Protein AF-0000000076550268 (afdb_homodimer)

pLDDT: mean 84.79, std 16.62, range [22.45, 98.69]

Solvent-accessible surface area (backbone atoms only — not comparable to full-atom values): 49500 Å² total; per-residue (Å²): 132,81,76,75,69,79,76,77,82,74,88,67,77,81,74,58,93,86,49,53,70,56,57,42,50,38,52,49,50,51,46,29,44,72,71,49,78,40,44,62,57,39,72,50,72,54,48,68,56,43,11,64,76,68,75,44,57,48,66,50,40,44,51,37,51,48,48,36,32,73,60,38,39,29,46,73,48,92,96,77,50,41,25,30,28,75,62,37,53,55,79,71,36,66,47,57,22,30,20,25,37,48,68,67,80,74,62,74,82,64,62,60,59,90,58,76,90,37,48,26,48,67,65,42,50,45,51,84,73,48,66,50,68,62,52,41,52,46,45,49,54,48,49,76,61,58,45,62,66,52,38,30,74,57,38,47,46,34,56,65,68,33,28,42,50,48,31,54,49,36,34,73,75,29,46,38,77,65,55,38,90,28,36,33,44,38,52,24,59,47,35,48,43,34,54,50,22,55,70,63,37,34,30,70,38,35,28,40,32,41,30,54,12,60,52,68,57,52,39,23,33,23,43,23,8,32,38,80,38,70,21,48,54,51,83,44,20,60,39,54,71,59,32,45,70,76,46,58,71,26,40,32,34,46,45,29,48,75,53,22,45,63,63,32,31,42,40,33,69,68,43,50,50,51,46,52,51,48,28,62,74,45,70,15,38,34,39,39,46,51,67,49,71,83,32,58,71,56,83,75,88,69,61,43,70,54,45,73,52,85,78,61,39,42,36,39,36,30,43,43,25,54,76,52,31,48,23,66,38,37,17,37,36,40,41,34,77,91,49,39,68,62,52,48,51,51,47,33,59,43,50,42,41,58,52,38,61,65,40,52,36,50,28,50,38,48,76,73,43,50,47,61,55,49,49,54,53,48,40,54,51,36,45,52,22,47,50,39,44,53,52,32,38,53,71,56,46,35,90,53,44,43,76,39,33,76,46,36,53,38,40,28,27,31,34,46,72,49,95,52,56,20,63,57,51,22,51,55,30,41,75,69,56,29,35,36,44,32,43,34,71,25,24,81,78,61,51,91,37,47,23,25,33,38,16,36,39,57,43,54,54,68,49,42,40,54,44,37,51,53,46,26,52,51,55,47,55,48,46,52,58,66,77,98,133,82,76,74,69,78,76,77,80,72,86,68,78,80,75,57,91,88,49,53,69,55,58,40,51,36,50,48,49,51,46,29,44,71,71,47,77,40,42,60,57,38,72,50,70,53,48,66,57,44,12,65,75,70,76,42,57,47,66,51,40,44,52,38,50,49,48,35,30,73,60,37,38,29,45,74,48,93,95,77,48,40,26,30,28,75,62,39,54,54,80,72,33,65,46,56,24,27,22,25,37,48,66,71,81,74,65,76,82,66,63,59,58,91,58,78,89,38,48,26,47,66,66,42,50,44,50,83,74,47,65,50,67,61,50,43,52,46,43,49,54,50,50,77,61,58,45,62,65,53,40,29,73,58,38,47,45,33,57,65,69,32,28,42,50,48,31,54,48,36,34,74,76,29,46,40,77,64,55,38,88,28,34,31,43,38,52,23,57,48,35,50,42,34,54,49,21,54,70,64,37,34,29,68,39,36,28,40,31,40,31,54,13,60,52,68,56,52,42,23,33,23,45,24,8,32,38,78,40,69,21,48,54,52,83,44,21,59,38,55,71,59,33,46,70,74,47,59,70,26,39,33,34,47,44,29,48,76,54,22,44,64,62,33,31,43,40,34,69,69,43,52,50,53,46,52,50,49,27,63,74,44,70,14,38,35,38,40,44,53,67,47,73,83,33,57,70,56,80,76,90,70,63,43,70,55,44,74,51,85,78,62,40,43,37,39,35,32,43,44,23,54,75,52,31,46,24,66,38,38,18,36,37,40,41,33,76,91,49,40,68,62,51,46,52,50,47,33,61,43,51,42,42,58,54,37,60,64,41,52,35,50,30,49,37,49,76,72,43,51,48,62,55,48,48,54,53,48,40,53,51,34,44,51,21,48,48,38,43,53,51,32,37,54,72,54,44,35,89,54,45,42,76,38,32,76,46,37,53,39,39,29,26,30,34,44,72,47,95,52,56,21,62,58,50,22,51,55,29,41,74,70,56,30,36,37,44,32,44,35,70,25,24,82,78,61,52,91,38,46,23,27,34,39,15,34,39,57,42,53,54,66,49,42,40,54,43,37,48,54,46,27,52,51,54,46,54,47,45,54,57,68,76,98

Structure (mmCIF, N/CA/C/O backbone):
data_AF-0000000076550268-model_v1
#
loop_
_entity.id
_entity.type
_entity.pdbx_description
1 polymer 'GntR family transcriptional regulator/MocR family aminotransferase'
#
loop_
_atom_site.group_PDB
_atom_site.id
_atom_site.type_symbol
_atom_site.label_atom_id
_atom_site.label_alt_id
_atom_site.label_comp_id
_atom_site.label_asym_id
_atom_site.label_entity_id
_atom_site.label_seq_id
_atom_site.pdbx_PDB_ins_code
_atom_site.Cartn_x
_atom_site.Cartn_y
_atom_site.Cartn_z
_atom_site.occupancy
_atom_site.B_iso_or_equiv
_atom_site.auth_seq_id
_atom_site.auth_comp_id
_atom_site.auth_asym_id
_atom_site.auth_atom_id
_atom_site.pdbx_PDB_model_num
ATOM 1 N N . MET A 1 1 ? 31.109 -10.328 49.594 1 22.45 1 MET A N 1
ATOM 2 C CA . MET A 1 1 ? 30.688 -10.516 48.188 1 22.45 1 MET A CA 1
ATOM 3 C C . MET A 1 1 ? 31.062 -9.297 47.344 1 22.45 1 MET A C 1
ATOM 5 O O . MET A 1 1 ? 30.594 -8.188 47.625 1 22.45 1 MET A O 1
ATOM 9 N N . ALA A 1 2 ? 32.312 -9.305 46.969 1 24.98 2 ALA A N 1
ATOM 10 C CA . ALA A 1 2 ? 33.062 -8.273 46.25 1 24.98 2 ALA A CA 1
ATOM 11 C C . ALA A 1 2 ? 32.281 -7.797 45 1 24.98 2 ALA A C 1
ATOM 13 O O . ALA A 1 2 ? 31.75 -8.609 44.25 1 24.98 2 ALA A O 1
ATOM 14 N N . LYS A 1 3 ? 31.75 -6.613 45.125 1 31.03 3 LYS A N 1
ATOM 15 C CA . LYS A 1 3 ? 31.078 -5.793 44.125 1 31.03 3 LYS A CA 1
ATOM 16 C C . LYS A 1 3 ? 31.875 -5.781 42.812 1 31.03 3 LYS A C 1
ATOM 18 O O . LYS A 1 3 ? 33 -5.285 42.781 1 31.03 3 LYS A O 1
ATOM 23 N N . LEU A 1 4 ? 32 -6.855 42.125 1 30.09 4 LEU A N 1
ATOM 24 C CA . LEU A 1 4 ? 32.625 -6.891 40.781 1 30.09 4 LEU A CA 1
ATOM 25 C C . LEU A 1 4 ? 32.312 -5.625 40 1 30.09 4 LEU A C 1
ATOM 27 O O . LEU A 1 4 ? 31.156 -5.398 39.625 1 30.09 4 LEU A O 1
ATOM 31 N N . ILE A 1 5 ? 32.875 -4.547 40.438 1 32.84 5 ILE A N 1
ATOM 32 C CA . ILE A 1 5 ? 32.906 -3.318 39.656 1 32.84 5 ILE A CA 1
ATOM 33 C C . ILE A 1 5 ? 33.219 -3.643 38.188 1 32.84 5 ILE A C 1
ATOM 35 O O . ILE A 1 5 ? 34.312 -4.133 37.875 1 32.84 5 ILE A O 1
ATOM 39 N N . SER A 1 6 ? 32.469 -4.312 37.5 1 39.59 6 SER A N 1
ATOM 40 C CA . SER A 1 6 ? 32.719 -4.5 36.062 1 39.59 6 SER A CA 1
ATOM 41 C C . SER A 1 6 ? 33.344 -3.252 35.438 1 39.59 6 SER A C 1
ATOM 43 O O . SER A 1 6 ? 32.75 -2.174 35.469 1 39.59 6 SER A O 1
ATOM 45 N N . SER A 1 7 ? 34.656 -2.945 35.719 1 45.12 7 SER A N 1
ATOM 46 C CA . SER A 1 7 ? 35.531 -1.915 35.125 1 45.12 7 SER A CA 1
ATOM 47 C C . SER A 1 7 ? 35.375 -1.859 33.625 1 45.12 7 SER A C 1
ATOM 49 O O . SER A 1 7 ? 36.062 -2.598 32.906 1 45.12 7 SER A O 1
ATOM 51 N N . LEU A 1 8 ? 34.312 -1.83 33.031 1 50 8 LEU A N 1
ATOM 52 C CA . LEU A 1 8 ? 34.219 -1.64 31.578 1 50 8 LEU A CA 1
ATOM 53 C C . LEU A 1 8 ? 34.906 -0.338 31.156 1 50 8 LEU A C 1
ATOM 55 O O . LEU A 1 8 ? 34.438 0.749 31.516 1 50 8 LEU A O 1
ATOM 59 N N . GLU A 1 9 ? 36.312 -0.346 31.031 1 58.12 9 GLU A N 1
ATOM 60 C CA . GLU A 1 9 ? 37.062 0.76 30.422 1 58.12 9 GLU A CA 1
ATOM 61 C C . GLU A 1 9 ? 36.688 0.913 28.953 1 58.12 9 GLU A C 1
ATOM 63 O O . GLU A 1 9 ? 36.969 0.014 28.141 1 58.12 9 GLU A O 1
ATOM 68 N N . LEU A 1 10 ? 35.812 1.823 28.594 1 62.62 10 LEU A N 1
ATOM 69 C CA . LEU A 1 10 ? 35.469 2.107 27.203 1 62.62 10 LEU A CA 1
ATOM 70 C C . LEU A 1 10 ? 36.406 3.16 26.609 1 62.62 10 LEU A C 1
ATOM 72 O O . LEU A 1 10 ? 36.406 4.316 27.031 1 62.62 10 LEU A O 1
ATOM 76 N N . PRO A 1 11 ? 37.406 2.678 25.875 1 68 11 PRO A N 1
ATOM 77 C CA . PRO A 1 11 ? 38.219 3.691 25.203 1 68 11 PRO A CA 1
ATOM 78 C C . PRO A 1 11 ? 37.406 4.582 24.266 1 68 11 PRO A C 1
ATOM 80 O O . PRO A 1 11 ? 36.625 4.082 23.453 1 68 11 PRO A O 1
ATOM 83 N N . LEU A 1 12 ? 37.438 5.902 24.547 1 71.44 12 LEU A N 1
ATOM 84 C CA . LEU A 1 12 ? 36.781 6.859 23.656 1 71.44 12 LEU A CA 1
ATOM 85 C C . LEU A 1 12 ? 37.812 7.559 22.766 1 71.44 12 LEU A C 1
ATOM 87 O O . LEU A 1 12 ? 38.938 7.793 23.188 1 71.44 12 LEU A O 1
ATOM 91 N N . SER A 1 13 ? 37.469 7.715 21.609 1 70.94 13 SER A N 1
ATOM 92 C CA . SER A 1 13 ? 38.344 8.469 20.719 1 70.94 13 SER A CA 1
ATOM 93 C C . SER A 1 13 ? 38.438 9.93 21.141 1 70.94 13 SER A C 1
ATOM 95 O O . SER A 1 13 ? 37.531 10.461 21.766 1 70.94 13 SER A O 1
ATOM 97 N N . PRO A 1 14 ? 39.594 10.508 20.891 1 70.75 14 PRO A N 1
ATOM 98 C CA . PRO A 1 14 ? 39.719 11.922 21.234 1 70.75 14 PRO A CA 1
ATOM 99 C C . PRO A 1 14 ? 38.688 12.797 20.547 1 70.75 14 PRO A C 1
ATOM 101 O O . PRO A 1 14 ? 38.312 12.523 19.406 1 70.75 14 PRO A O 1
ATOM 104 N N . ARG A 1 15 ? 38.219 13.773 21.281 1 75.25 15 ARG A N 1
ATOM 105 C CA . ARG A 1 15 ? 37.219 14.695 20.781 1 75.25 15 ARG A CA 1
ATOM 106 C C . ARG A 1 15 ? 37.75 15.555 19.641 1 75.25 15 ARG A C 1
ATOM 108 O O . ARG A 1 15 ? 38.75 16.25 19.828 1 75.25 15 ARG A O 1
ATOM 115 N N . PRO A 1 16 ? 37.062 15.422 18.547 1 68.56 16 PRO A N 1
ATOM 116 C CA . PRO A 1 16 ? 37.5 16.344 17.5 1 68.56 16 PRO A CA 1
ATOM 117 C C . PRO A 1 16 ? 37.219 17.812 17.844 1 68.56 16 PRO A C 1
ATOM 119 O O . PRO A 1 16 ? 36.281 18.094 18.594 1 68.56 16 PRO A O 1
ATOM 122 N N . ALA A 1 17 ? 38.031 18.766 17.469 1 68.81 17 ALA A N 1
ATOM 123 C CA . ALA A 1 17 ? 37.969 20.203 17.781 1 68.81 17 ALA A CA 1
ATOM 124 C C . ALA A 1 17 ? 36.656 20.812 17.375 1 68.81 17 ALA A C 1
ATOM 126 O O . ALA A 1 17 ? 36.188 21.766 18 1 68.81 17 ALA A O 1
ATOM 127 N N . ASN A 1 18 ? 35.969 20.234 16.562 1 68.56 18 ASN A N 1
ATOM 128 C CA . ASN A 1 18 ? 34.781 20.875 15.992 1 68.56 18 ASN A CA 1
ATOM 129 C C . ASN A 1 18 ? 33.5 20.266 16.531 1 68.56 18 ASN A C 1
ATOM 131 O O . ASN A 1 18 ? 32.406 20.594 16.078 1 68.56 18 ASN A O 1
ATOM 135 N N . LYS A 1 19 ? 33.531 19.453 17.547 1 68.44 19 LYS A N 1
ATOM 136 C CA . LYS A 1 19 ? 32.344 18.812 18.078 1 68.44 19 LYS A CA 1
ATOM 137 C C . LYS A 1 19 ? 32.094 19.203 19.531 1 68.44 19 LYS A C 1
ATOM 139 O O . LYS A 1 19 ? 33.031 19.344 20.312 1 68.44 19 LYS A O 1
ATOM 144 N N . SER A 1 20 ? 30.922 19.484 19.797 1 78.62 20 SER A N 1
ATOM 145 C CA . SER A 1 20 ? 30.609 19.734 21.188 1 78.62 20 SER A CA 1
ATOM 146 C C . SER A 1 20 ? 30.828 18.5 22.047 1 78.62 20 SER A C 1
ATOM 148 O O . SER A 1 20 ? 30.828 17.375 21.531 1 78.62 20 SER A O 1
ATOM 150 N N . LEU A 1 21 ? 31.016 18.766 23.234 1 79 21 LEU A N 1
ATOM 151 C CA . LEU A 1 21 ? 31.281 17.672 24.172 1 79 21 LEU A CA 1
ATOM 152 C C . LEU A 1 21 ? 30.109 16.688 24.188 1 79 21 LEU A C 1
ATOM 154 O O . LEU A 1 21 ? 30.328 15.469 24.203 1 79 21 LEU A O 1
ATOM 158 N N . THR A 1 22 ? 28.969 17.234 24.109 1 79.31 22 THR A N 1
ATOM 159 C CA . THR A 1 22 ? 27.766 16.406 24.156 1 79.31 22 THR A CA 1
ATOM 160 C C . THR A 1 22 ? 27.641 15.57 22.891 1 79.31 22 THR A C 1
ATOM 162 O O . THR A 1 22 ? 27.375 14.367 22.953 1 79.31 22 THR A O 1
ATOM 165 N N . ASP A 1 23 ? 27.891 16.141 21.844 1 77 23 ASP A N 1
ATOM 166 C CA . ASP A 1 23 ? 27.797 15.453 20.562 1 77 23 ASP A CA 1
ATOM 167 C C . ASP A 1 23 ? 28.891 14.391 20.422 1 77 23 ASP A C 1
ATOM 169 O O . ASP A 1 23 ? 28.625 13.297 19.922 1 77 23 ASP A O 1
ATOM 173 N N . TRP A 1 24 ? 29.938 14.758 20.797 1 78.38 24 TRP A N 1
ATOM 174 C CA . TRP A 1 24 ? 31.062 13.836 20.75 1 78.38 24 TRP A CA 1
ATOM 175 C C . TRP A 1 24 ? 30.812 12.617 21.625 1 78.38 24 TRP A C 1
ATOM 177 O O . TRP A 1 24 ? 30.953 11.477 21.188 1 78.38 24 TRP A O 1
ATOM 187 N N . LEU A 1 25 ? 30.406 12.891 22.781 1 80.69 25 LEU A N 1
ATOM 188 C CA . LEU A 1 25 ? 30.203 11.797 23.719 1 80.69 25 LEU A CA 1
ATOM 189 C C . LEU A 1 25 ? 29.062 10.898 23.266 1 80.69 25 LEU A C 1
ATOM 191 O O . LEU A 1 25 ? 29.156 9.672 23.359 1 80.69 25 LEU A O 1
ATOM 195 N N . TYR A 1 26 ? 28.047 11.508 22.781 1 80.62 26 TYR A N 1
ATOM 196 C CA . TYR A 1 26 ? 26.922 10.75 22.219 1 80.62 26 TYR A CA 1
ATOM 197 C C . TYR A 1 26 ? 27.391 9.859 21.078 1 80.62 26 TYR A C 1
ATOM 199 O O . TYR A 1 26 ? 27.094 8.664 21.062 1 80.62 26 TYR A O 1
ATOM 207 N N . ALA A 1 27 ? 28.047 10.367 20.203 1 76 27 ALA A N 1
ATOM 208 C CA . ALA A 1 27 ? 28.516 9.617 19.031 1 76 27 ALA A CA 1
ATOM 209 C C . ALA A 1 27 ? 29.453 8.492 19.438 1 76 27 ALA A C 1
ATOM 211 O O . ALA A 1 27 ? 29.359 7.379 18.922 1 76 27 ALA A O 1
ATOM 212 N N . GLU A 1 28 ? 30.25 8.812 20.281 1 76.44 28 GLU A N 1
ATOM 213 C CA . GLU A 1 28 ? 31.234 7.82 20.719 1 76.44 28 GLU A CA 1
ATOM 214 C C . GLU A 1 28 ? 30.547 6.664 21.453 1 76.44 28 GLU A C 1
ATOM 216 O O . GLU A 1 28 ? 30.891 5.5 21.234 1 76.44 28 GLU A O 1
ATOM 221 N N . LEU A 1 29 ? 29.578 6.98 22.25 1 80.12 29 LEU A N 1
ATOM 222 C CA . LEU A 1 29 ? 28.906 5.922 22.984 1 80.12 29 LEU A CA 1
ATOM 223 C C . LEU A 1 29 ? 28.016 5.098 22.047 1 80.12 29 LEU A C 1
ATOM 225 O O . LEU A 1 29 ? 27.984 3.869 22.141 1 80.12 29 LEU A O 1
ATOM 229 N N . ARG A 1 30 ? 27.391 5.824 21.281 1 78.62 30 ARG A N 1
ATOM 230 C CA . ARG A 1 30 ? 26.578 5.129 20.281 1 78.62 30 ARG A CA 1
ATOM 231 C C . ARG A 1 30 ? 27.438 4.215 19.422 1 78.62 30 ARG A C 1
ATOM 233 O O . ARG A 1 30 ? 27.094 3.057 19.188 1 78.62 30 ARG A O 1
ATOM 240 N N . CYS A 1 31 ? 28.5 4.613 18.953 1 73.25 31 CYS A N 1
ATOM 241 C CA . CYS A 1 31 ? 29.438 3.816 18.156 1 73.25 31 CYS A CA 1
ATOM 242 C C . CYS A 1 31 ? 29.969 2.639 18.969 1 73.25 31 CYS A C 1
ATOM 244 O O . CYS A 1 31 ? 30.109 1.531 18.453 1 73.25 31 CYS A O 1
ATOM 246 N N . ALA A 1 32 ? 30.25 2.949 20.172 1 76.25 32 ALA A N 1
ATOM 247 C CA . ALA A 1 32 ? 30.766 1.89 21.047 1 76.25 32 ALA A CA 1
ATOM 248 C C . ALA A 1 32 ? 29.734 0.785 21.219 1 76.25 32 ALA A C 1
ATOM 250 O O . ALA A 1 32 ? 30.078 -0.398 21.281 1 76.25 32 ALA A O 1
ATOM 251 N N . ILE A 1 33 ? 28.516 1.238 21.219 1 77.44 33 ILE A N 1
ATOM 252 C CA . ILE A 1 33 ? 27.438 0.255 21.328 1 77.44 33 ILE A CA 1
ATOM 253 C C . ILE A 1 33 ? 27.281 -0.504 20.016 1 77.44 33 ILE A C 1
ATOM 255 O O . ILE A 1 33 ? 27.188 -1.733 20.016 1 77.44 33 ILE A O 1
ATOM 259 N N . LEU A 1 34 ? 27.438 0.181 19.031 1 72.56 34 LEU A N 1
ATOM 260 C CA . LEU A 1 34 ? 27.188 -0.39 17.719 1 72.56 34 LEU A CA 1
ATOM 261 C C . LEU A 1 34 ? 28.375 -1.233 17.266 1 72.56 34 LEU A C 1
ATOM 263 O O . LEU A 1 34 ? 28.203 -2.258 16.594 1 72.56 34 LEU A O 1
ATOM 267 N N . ASP A 1 35 ? 29.5 -0.932 17.641 1 66.5 35 ASP A N 1
ATOM 268 C CA . ASP A 1 35 ? 30.688 -1.677 17.219 1 66.5 35 ASP A CA 1
ATOM 269 C C . ASP A 1 35 ? 31.047 -2.756 18.234 1 66.5 35 ASP A C 1
ATOM 271 O O . ASP A 1 35 ? 32.062 -3.422 18.109 1 66.5 35 ASP A O 1
ATOM 275 N N . GLY A 1 36 ? 30.141 -2.879 19.109 1 70.94 36 GLY A N 1
ATOM 276 C CA . GLY A 1 36 ? 30.297 -3.98 20.047 1 70.94 36 GLY A CA 1
ATOM 277 C C . GLY A 1 36 ? 31.312 -3.699 21.141 1 70.94 36 GLY A C 1
ATOM 278 O O . GLY A 1 36 ? 31.578 -4.566 21.984 1 70.94 36 GLY A O 1
ATOM 279 N N . ARG A 1 37 ? 31.984 -2.596 21.25 1 73.94 37 ARG A N 1
ATOM 280 C CA . ARG A 1 37 ? 32.875 -2.271 22.359 1 73.94 37 ARG A CA 1
ATOM 281 C C . ARG A 1 37 ? 32.156 -2.262 23.688 1 73.94 37 ARG A C 1
ATOM 283 O O . ARG A 1 37 ? 32.688 -2.656 24.719 1 73.94 37 ARG A O 1
ATOM 290 N N . LEU A 1 38 ? 30.953 -1.751 23.453 1 75.81 38 LEU A N 1
ATOM 291 C CA . LEU A 1 38 ? 29.984 -1.938 24.547 1 75.81 38 LEU A CA 1
ATOM 292 C C . LEU A 1 38 ? 28.969 -3.018 24.172 1 75.81 38 LEU A C 1
ATOM 294 O O . LEU A 1 38 ? 28.109 -2.801 23.328 1 75.81 38 LEU A O 1
ATOM 298 N N . LYS A 1 39 ? 29.172 -4.098 24.672 1 75.75 39 LYS A N 1
ATOM 299 C CA . LYS A 1 39 ? 28.359 -5.262 24.312 1 75.75 39 LYS A CA 1
ATOM 300 C C . LYS A 1 39 ? 26.906 -5.07 24.734 1 75.75 39 LYS A C 1
ATOM 302 O O . LYS A 1 39 ? 26.625 -4.406 25.734 1 75.75 39 LYS A O 1
ATOM 307 N N . ARG A 1 40 ? 26.047 -5.738 24.016 1 77.25 40 ARG A N 1
ATOM 308 C CA . ARG A 1 40 ? 24.625 -5.762 24.328 1 77.25 40 ARG A CA 1
ATOM 309 C C . ARG A 1 40 ? 24.375 -6.402 25.703 1 77.25 40 ARG A C 1
ATOM 311 O O . ARG A 1 40 ? 25.031 -7.391 26.047 1 77.25 40 ARG A O 1
ATOM 318 N N . GLY A 1 41 ? 23.562 -5.734 26.406 1 78.31 41 GLY A N 1
ATOM 319 C CA . GLY A 1 41 ? 23.219 -6.27 27.719 1 78.31 41 GLY A CA 1
ATOM 320 C C . GLY A 1 41 ? 24.203 -5.859 28.812 1 78.31 41 GLY A C 1
ATOM 321 O O . GLY A 1 41 ? 24 -6.195 29.984 1 78.31 41 GLY A O 1
ATOM 322 N N . VAL A 1 42 ? 25.203 -5.223 28.516 1 78.88 42 VAL A N 1
ATOM 323 C CA . VAL A 1 42 ? 26.219 -4.895 29.516 1 78.88 42 VAL A CA 1
ATOM 324 C C . VAL A 1 42 ? 25.766 -3.676 30.312 1 78.88 42 VAL A C 1
ATOM 326 O O . VAL A 1 42 ? 25.141 -2.76 29.781 1 78.88 42 VAL A O 1
ATOM 329 N N . ARG A 1 43 ? 26.016 -3.717 31.562 1 81.31 43 ARG A N 1
ATOM 330 C CA . ARG A 1 43 ? 25.703 -2.607 32.469 1 81.31 43 ARG A CA 1
ATOM 331 C C . ARG A 1 43 ? 26.734 -1.494 32.344 1 81.31 43 ARG A C 1
ATOM 333 O O . ARG A 1 43 ? 27.938 -1.75 32.375 1 81.31 43 ARG A O 1
ATOM 340 N N . LEU A 1 44 ? 26.234 -0.305 32.094 1 82.44 44 LEU A N 1
ATOM 341 C CA . LEU A 1 44 ? 27.109 0.854 32.062 1 82.44 44 LEU A CA 1
ATOM 342 C C . LEU A 1 44 ? 27.422 1.382 33.438 1 82.44 44 LEU A C 1
ATOM 344 O O . LEU A 1 44 ? 26.625 1.186 34.375 1 82.44 44 LEU A O 1
ATOM 348 N N . PRO A 1 45 ? 28.578 2.025 33.656 1 79.19 45 PRO A N 1
ATOM 349 C CA . PRO A 1 45 ? 28.844 2.684 34.938 1 79.19 45 PRO A CA 1
ATOM 350 C C . PRO A 1 45 ? 27.828 3.766 35.25 1 79.19 45 PRO A C 1
ATOM 352 O O . PRO A 1 45 ? 27.125 4.254 34.375 1 79.19 45 PRO A O 1
ATOM 355 N N . SER A 1 46 ? 27.594 4.008 36.531 1 79.5 46 SER A N 1
ATOM 356 C CA . SER A 1 46 ? 26.719 5.109 36.938 1 79.5 46 SER A CA 1
ATOM 357 C C . SER A 1 46 ? 27.156 6.422 36.281 1 79.5 46 SER A C 1
ATOM 359 O O . SER A 1 46 ? 28.312 6.574 35.906 1 79.5 46 SER A O 1
ATOM 361 N N . THR A 1 47 ? 26.219 7.344 36.125 1 81.56 47 THR A N 1
ATOM 362 C CA . THR A 1 47 ? 26.531 8.617 35.469 1 81.56 47 THR A CA 1
ATOM 363 C C . THR A 1 47 ? 27.656 9.344 36.219 1 81.56 47 THR A C 1
ATOM 365 O O . THR A 1 47 ? 28.469 10.023 35.594 1 81.56 47 THR A O 1
ATOM 368 N N . ARG A 1 48 ? 27.625 9.188 37.562 1 79.44 48 ARG A N 1
ATOM 369 C CA . ARG A 1 48 ? 28.688 9.789 38.375 1 79.44 48 ARG A CA 1
ATOM 370 C C . ARG A 1 48 ? 30.031 9.164 38.031 1 79.44 48 ARG A C 1
ATOM 372 O O . ARG A 1 48 ? 31.016 9.883 37.812 1 79.44 48 ARG A O 1
ATOM 379 N N . ASP A 1 49 ? 30.141 7.758 37.938 1 79.75 49 ASP A N 1
ATOM 380 C CA . ASP A 1 49 ? 31.375 7.047 37.656 1 79.75 49 ASP A CA 1
ATOM 381 C C . ASP A 1 49 ? 31.828 7.297 36.219 1 79.75 49 ASP A C 1
ATOM 383 O O . ASP A 1 49 ? 33.031 7.457 35.969 1 79.75 49 ASP A O 1
ATOM 387 N N . PHE A 1 50 ? 30.875 7.383 35.312 1 80 50 PHE A N 1
ATOM 388 C CA . PHE A 1 50 ? 31.172 7.617 33.906 1 80 50 PHE A CA 1
ATOM 389 C C . PHE A 1 50 ? 31.766 9.008 33.688 1 80 50 PHE A C 1
ATOM 391 O O . PHE A 1 50 ? 32.75 9.164 32.969 1 80 50 PHE A O 1
ATOM 398 N N . ALA A 1 51 ? 31.219 9.906 34.344 1 81.19 51 ALA A N 1
ATOM 399 C CA . ALA A 1 51 ? 31.703 11.281 34.281 1 81.19 51 ALA A CA 1
ATOM 400 C C . ALA A 1 51 ? 33.156 11.375 34.812 1 81.19 51 ALA A C 1
ATOM 402 O O . ALA A 1 51 ? 33.969 12.055 34.219 1 81.19 51 ALA A O 1
ATOM 403 N N . LEU A 1 52 ? 33.406 10.672 35.875 1 77 52 LEU A N 1
ATOM 404 C CA . LEU A 1 52 ? 34.719 10.664 36.469 1 77 52 LEU A CA 1
ATOM 405 C C . LEU A 1 52 ? 35.719 9.969 35.562 1 77 52 LEU A C 1
ATOM 407 O O . LEU A 1 52 ? 36.844 10.438 35.406 1 77 52 LEU A O 1
ATOM 411 N N . GLN A 1 53 ? 35.344 8.859 34.844 1 74.94 53 GLN A N 1
ATOM 412 C CA . GLN A 1 53 ? 36.219 8.039 34 1 74.94 53 GLN A CA 1
ATOM 413 C C . GLN A 1 53 ? 36.594 8.773 32.719 1 74.94 53 GLN A C 1
ATOM 415 O O . GLN A 1 53 ? 37.688 8.617 32.219 1 74.94 53 GLN A O 1
ATOM 420 N N . HIS A 1 54 ? 35.719 9.625 32.281 1 76.12 54 HIS A N 1
ATOM 421 C CA . HIS A 1 54 ? 35.938 10.203 30.953 1 76.12 54 HIS A CA 1
ATOM 422 C C . HIS A 1 54 ? 36.094 11.719 31.031 1 76.12 54 HIS A C 1
ATOM 424 O O . HIS A 1 54 ? 36.125 12.398 30.016 1 76.12 54 HIS A O 1
ATOM 430 N N . CYS A 1 55 ? 36.219 12.266 32.281 1 75.62 55 CYS A N 1
ATOM 431 C CA . CYS A 1 55 ? 36.469 13.672 32.562 1 75.62 55 CYS A CA 1
ATOM 432 C C . CYS A 1 55 ? 35.469 14.57 31.891 1 75.62 55 CYS A C 1
ATOM 434 O O . CYS A 1 55 ? 35.844 15.555 31.25 1 75.62 55 CYS A O 1
ATOM 436 N N . VAL A 1 56 ? 34.219 14.148 31.969 1 80.19 56 VAL A N 1
ATOM 437 C CA . VAL A 1 56 ? 33.125 14.992 31.5 1 80.19 56 VAL A CA 1
ATOM 438 C C . VAL A 1 56 ? 32.219 15.336 32.656 1 80.19 56 VAL A C 1
ATOM 440 O O . VAL A 1 56 ? 32.219 14.688 33.688 1 80.19 56 VAL A O 1
ATOM 443 N N . SER A 1 57 ? 31.562 16.484 32.531 1 80.44 57 SER A N 1
ATOM 444 C CA . SER A 1 57 ? 30.641 16.859 33.594 1 80.44 57 SER A CA 1
ATOM 445 C C . SER A 1 57 ? 29.531 15.828 33.75 1 80.44 57 SER A C 1
ATOM 447 O O . SER A 1 57 ? 29.141 15.172 32.781 1 80.44 57 SER A O 1
ATOM 449 N N . ARG A 1 58 ? 29.078 15.594 34.938 1 81.38 58 ARG A N 1
ATOM 450 C CA . ARG A 1 58 ? 27.984 14.672 35.219 1 81.38 58 ARG A CA 1
ATOM 451 C C . ARG A 1 58 ? 26.734 15.062 34.469 1 81.38 58 ARG A C 1
ATOM 453 O O . ARG A 1 58 ? 25.984 14.195 34 1 81.38 58 ARG A O 1
ATOM 460 N N . GLY A 1 59 ? 26.5 16.281 34.281 1 80.81 59 GLY A N 1
ATOM 461 C CA . GLY A 1 59 ? 25.359 16.766 33.531 1 80.81 59 GLY A CA 1
ATOM 462 C C . GLY A 1 59 ? 25.375 16.312 32.094 1 80.81 59 GLY A C 1
ATOM 463 O O . GLY A 1 59 ? 24.344 15.891 31.547 1 80.81 59 GLY A O 1
ATOM 464 N N . ILE A 1 60 ? 26.453 16.438 31.469 1 79.38 60 ILE A N 1
ATOM 465 C CA . ILE A 1 60 ? 26.609 16.031 30.078 1 79.38 60 ILE A CA 1
ATOM 466 C C . ILE A 1 60 ? 26.453 14.523 29.938 1 79.38 60 ILE A C 1
ATOM 468 O O . ILE A 1 60 ? 25.781 14.039 29.031 1 79.38 60 ILE A O 1
ATOM 472 N N . ALA A 1 61 ? 27.016 13.805 30.859 1 82.25 61 ALA A N 1
ATOM 473 C CA . ALA A 1 61 ? 26.875 12.352 30.859 1 82.25 61 ALA A CA 1
ATOM 474 C C . ALA A 1 61 ? 25.406 11.938 30.984 1 82.25 61 ALA A C 1
ATOM 476 O O . ALA A 1 61 ? 24.938 11.055 30.25 1 82.25 61 ALA A O 1
ATOM 477 N N . MET A 1 62 ? 24.766 12.578 31.859 1 81.56 62 MET A N 1
ATOM 478 C CA . MET A 1 62 ? 23.344 12.273 32.062 1 81.56 62 MET A CA 1
ATOM 479 C C . MET A 1 62 ? 22.531 12.586 30.797 1 81.56 62 MET A C 1
ATOM 481 O O . MET A 1 62 ? 21.672 11.805 30.406 1 81.56 62 MET A O 1
ATOM 485 N N . LEU A 1 63 ? 22.828 13.664 30.25 1 79.38 63 LEU A N 1
ATOM 486 C CA . LEU A 1 63 ? 22.125 14.078 29.047 1 79.38 63 LEU A CA 1
ATOM 487 C C . LEU A 1 63 ? 22.344 13.078 27.922 1 79.38 63 LEU A C 1
ATOM 489 O O . LEU A 1 63 ? 21.391 12.711 27.219 1 79.38 63 LEU A O 1
ATOM 493 N N . VAL A 1 64 ? 23.469 12.641 27.688 1 80.31 64 VAL A N 1
ATOM 494 C CA . VAL A 1 64 ? 23.812 11.703 26.625 1 80.31 64 VAL A CA 1
ATOM 495 C C . VAL A 1 64 ? 23.188 10.344 26.906 1 80.31 64 VAL A C 1
ATOM 497 O O . VAL A 1 64 ? 22.625 9.711 26.016 1 80.31 64 VAL A O 1
ATOM 500 N N . MET A 1 65 ? 23.25 9.922 28.109 1 80.69 65 MET A N 1
ATOM 501 C CA . MET A 1 65 ? 22.672 8.625 28.469 1 80.69 65 MET A CA 1
ATOM 502 C C . MET A 1 65 ? 21.141 8.656 28.344 1 80.69 65 MET A C 1
ATOM 504 O O . MET A 1 65 ? 20.531 7.676 27.922 1 80.69 65 MET A O 1
ATOM 508 N N . GLU A 1 66 ? 20.641 9.727 28.703 1 78.31 66 GLU A N 1
ATOM 509 C CA . GLU A 1 66 ? 19.203 9.898 28.547 1 78.31 66 GLU A CA 1
ATOM 510 C C . GLU A 1 66 ? 18.812 9.883 27.078 1 78.31 66 GLU A C 1
ATOM 512 O O . GLU A 1 66 ? 17.812 9.258 26.703 1 78.31 66 GLU A O 1
ATOM 517 N N . GLN A 1 67 ? 19.594 10.523 26.312 1 76.31 67 GLN A N 1
ATOM 518 C CA . GLN A 1 67 ? 19.359 10.516 24.875 1 76.31 67 GLN A CA 1
ATOM 519 C C . GLN A 1 67 ? 19.469 9.094 24.312 1 76.31 67 GLN A C 1
ATOM 521 O O . GLN A 1 67 ? 18.594 8.664 23.547 1 76.31 67 GLN A O 1
ATOM 526 N N . LEU A 1 68 ? 20.438 8.422 24.609 1 77.12 68 LEU A N 1
ATOM 527 C CA . LEU A 1 68 ? 20.641 7.047 24.156 1 77.12 68 LEU A CA 1
ATOM 528 C C . LEU A 1 68 ? 19.531 6.133 24.672 1 77.12 68 LEU A C 1
ATOM 530 O O . LEU A 1 68 ? 19.125 5.188 23.984 1 77.12 68 LEU A O 1
ATOM 534 N N . ARG A 1 69 ? 19.062 6.449 25.828 1 77 69 ARG A N 1
ATOM 535 C CA . ARG A 1 69 ? 17.953 5.695 26.391 1 77 69 ARG A CA 1
ATOM 536 C C . ARG A 1 69 ? 16.656 5.973 25.625 1 77 69 ARG A C 1
ATOM 538 O O . ARG A 1 69 ? 15.93 5.047 25.281 1 77 69 ARG A O 1
ATOM 545 N N . ASP A 1 70 ? 16.578 7.16 25.359 1 68.81 70 ASP A N 1
ATOM 546 C CA . ASP A 1 70 ? 15.383 7.578 24.641 1 68.81 70 ASP A CA 1
ATOM 547 C C . ASP A 1 70 ? 15.367 7.008 23.219 1 68.81 70 ASP A C 1
ATOM 549 O O . ASP A 1 70 ? 14.305 6.723 22.672 1 68.81 70 ASP A O 1
ATOM 553 N N . GLU A 1 71 ? 16.562 6.785 22.75 1 65.69 71 GLU A N 1
ATOM 554 C CA . GLU A 1 71 ? 16.719 6.281 21.391 1 65.69 71 GLU A CA 1
ATOM 555 C C . GLU A 1 71 ? 16.734 4.754 21.359 1 65.69 71 GLU A C 1
ATOM 557 O O . GLU A 1 71 ? 16.797 4.145 20.297 1 65.69 71 GLU A O 1
ATOM 562 N N . GLY A 1 72 ? 16.734 4.18 22.422 1 68.06 72 GLY A N 1
ATOM 563 C CA . GLY A 1 72 ? 16.641 2.732 22.547 1 68.06 72 GLY A CA 1
ATOM 564 C C . GLY A 1 72 ? 17.984 2.049 22.641 1 68.06 72 GLY A C 1
ATOM 565 O O . GLY A 1 72 ? 18.078 0.821 22.578 1 68.06 72 GLY A O 1
ATOM 566 N N . TYR A 1 73 ? 18.953 2.723 22.797 1 77.75 73 TYR A N 1
ATOM 567 C CA . TYR A 1 73 ? 20.266 2.1 22.922 1 77.75 73 TYR A CA 1
ATOM 568 C C . TYR A 1 73 ? 20.516 1.623 24.344 1 77.75 73 TYR A C 1
ATOM 570 O O . TYR A 1 73 ? 21.219 0.635 24.562 1 77.75 73 TYR A O 1
ATOM 578 N N . LEU A 1 74 ? 19.875 2.379 25.312 1 79.06 74 LEU A N 1
ATOM 579 C CA . LEU A 1 74 ? 20.078 2.09 26.719 1 79.06 74 LEU A CA 1
ATOM 580 C C . LEU A 1 74 ? 18.75 1.903 27.438 1 79.06 74 LEU A C 1
ATOM 582 O O . LEU A 1 74 ? 17.719 2.42 26.984 1 79.06 74 LEU A O 1
ATOM 586 N N . THR A 1 75 ? 18.625 1.076 28.297 1 79.75 75 THR A N 1
ATOM 587 C CA . THR A 1 75 ? 17.516 0.932 29.219 1 79.75 75 THR A CA 1
ATOM 588 C C . THR A 1 75 ? 17.969 1.146 30.656 1 79.75 75 THR A C 1
ATOM 590 O O . THR A 1 75 ? 19.062 0.717 31.031 1 79.75 75 THR A O 1
ATOM 593 N N . SER A 1 76 ? 17.094 1.995 31.344 1 74.5 76 SER A N 1
ATOM 594 C CA . SER A 1 76 ? 17.422 2.225 32.75 1 74.5 76 SER A CA 1
ATOM 595 C C . SER A 1 76 ? 16.297 1.754 33.656 1 74.5 76 SER A C 1
ATOM 597 O O . SER A 1 76 ? 15.117 1.855 33.312 1 74.5 76 SER A O 1
ATOM 599 N N . LYS A 1 77 ? 16.578 0.951 34.688 1 65.75 77 LYS A N 1
ATOM 600 C CA . LYS A 1 77 ? 15.68 0.616 35.781 1 65.75 77 LYS A CA 1
ATOM 601 C C . LYS A 1 77 ? 16.031 1.422 37.031 1 65.75 77 LYS A C 1
ATOM 603 O O . LYS A 1 77 ? 17.203 1.532 37.406 1 65.75 77 LYS A O 1
ATOM 608 N N . THR A 1 78 ? 15.062 2.061 37.562 1 66 78 THR A N 1
ATOM 609 C CA . THR A 1 78 ? 15.258 2.848 38.781 1 66 78 THR A CA 1
ATOM 610 C C . THR A 1 78 ? 15.93 2.014 39.875 1 66 78 THR A C 1
ATOM 612 O O . THR A 1 78 ? 15.453 0.934 40.219 1 66 78 THR A O 1
ATOM 615 N N . GLY A 1 79 ? 17.031 2.414 40.406 1 67.25 79 GLY A N 1
ATOM 616 C CA . GLY A 1 79 ? 17.781 1.801 41.5 1 67.25 79 GLY A CA 1
ATOM 617 C C . GLY A 1 79 ? 18.703 0.697 41.031 1 67.25 79 GLY A C 1
ATOM 618 O O . GLY A 1 79 ? 19.547 0.225 41.812 1 67.25 79 GLY A O 1
ATOM 619 N N . ALA A 1 80 ? 18.656 0.1 39.812 1 68.12 80 ALA A N 1
ATOM 620 C CA . ALA A 1 80 ? 19.422 -1.075 39.406 1 68.12 80 ALA A CA 1
ATOM 621 C C . ALA A 1 80 ? 20.516 -0.701 38.406 1 68.12 80 ALA A C 1
ATOM 623 O O . ALA A 1 80 ? 21.547 -1.38 38.312 1 68.12 80 ALA A O 1
ATOM 624 N N . GLY A 1 81 ? 20.359 0.35 37.656 1 79 81 GLY A N 1
ATOM 625 C CA . GLY A 1 81 ? 21.422 0.788 36.781 1 79 81 GLY A CA 1
ATOM 626 C C . GLY A 1 81 ? 20.984 0.938 35.312 1 79 81 GLY A C 1
ATOM 627 O O . GLY A 1 81 ? 19.781 0.848 35.031 1 79 81 GLY A O 1
ATOM 628 N N . THR A 1 82 ? 21.953 1.379 34.375 1 82.19 82 THR A N 1
ATOM 629 C CA . THR A 1 82 ? 21.734 1.565 32.938 1 82.19 82 THR A CA 1
ATOM 630 C C . THR A 1 82 ? 22.438 0.479 32.125 1 82.19 82 THR A C 1
ATOM 632 O O . THR A 1 82 ? 23.594 0.157 32.406 1 82.19 82 THR A O 1
ATOM 635 N N . TRP A 1 83 ? 21.703 -0.187 31.234 1 82.75 83 TRP A N 1
ATOM 636 C CA . TRP A 1 83 ? 22.234 -1.266 30.406 1 82.75 83 TRP A CA 1
ATOM 637 C C . TRP A 1 83 ? 22.125 -0.919 28.922 1 82.75 83 TRP A C 1
ATOM 639 O O . TRP A 1 83 ? 21.219 -0.192 28.516 1 82.75 83 TRP A O 1
ATOM 649 N N . VAL A 1 84 ? 23.188 -1.378 28.234 1 79.69 84 VAL A N 1
ATOM 650 C CA . VAL A 1 84 ? 23.031 -1.396 26.797 1 79.69 84 VAL A CA 1
ATOM 651 C C . VAL A 1 84 ? 21.938 -2.389 26.406 1 79.69 84 VAL A C 1
ATOM 653 O O . VAL A 1 84 ? 21.938 -3.535 26.859 1 79.69 84 VAL A O 1
ATOM 656 N N . ASN A 1 85 ? 21.141 -1.839 25.578 1 76.81 85 ASN A N 1
ATOM 657 C CA . ASN A 1 85 ? 20.031 -2.707 25.188 1 76.81 85 ASN A CA 1
ATOM 658 C C . ASN A 1 85 ? 20.516 -3.893 24.359 1 76.81 85 ASN A C 1
ATOM 660 O O . ASN A 1 85 ? 21.453 -3.76 23.562 1 76.81 85 ASN A O 1
ATOM 664 N N . GLU A 1 86 ? 19.906 -5.09 24.578 1 72.5 86 GLU A N 1
ATOM 665 C CA . GLU A 1 86 ? 20.25 -6.285 23.812 1 72.5 86 GLU A CA 1
ATOM 666 C C . GLU A 1 86 ? 19.891 -6.121 22.344 1 72.5 86 GLU A C 1
ATOM 668 O O . GLU A 1 86 ? 20.594 -6.625 21.469 1 72.5 86 GLU A O 1
ATOM 673 N N . ARG A 1 87 ? 19 -5.344 22.188 1 62 87 ARG A N 1
ATOM 674 C CA . ARG A 1 87 ? 18.562 -4.996 20.844 1 62 87 ARG A CA 1
ATOM 675 C C . ARG A 1 87 ? 18.781 -3.516 20.562 1 62 87 ARG A C 1
ATOM 677 O O . ARG A 1 87 ? 18.219 -2.654 21.234 1 62 87 ARG A O 1
ATOM 684 N N . LEU A 1 88 ? 19.672 -3.232 19.672 1 63.19 88 LEU A N 1
ATOM 685 C CA . LEU A 1 88 ? 20.078 -1.855 19.422 1 63.19 88 LEU A CA 1
ATOM 686 C C . LEU A 1 88 ? 19.281 -1.254 18.281 1 63.19 88 LEU A C 1
ATOM 688 O O . LEU A 1 88 ? 18.875 -1.963 17.344 1 63.19 88 LEU A O 1
ATOM 692 N N . PRO A 1 89 ? 19.141 0.089 18.438 1 54.47 89 PRO A N 1
ATOM 693 C CA . PRO A 1 89 ? 18.375 0.72 17.375 1 54.47 89 PRO A CA 1
ATOM 694 C C . PRO A 1 89 ? 19.016 0.553 16 1 54.47 89 PRO A C 1
ATOM 696 O O . PRO A 1 89 ? 18.328 0.409 14.992 1 54.47 89 PRO A O 1
ATOM 699 N N . ASP A 1 90 ? 20.328 0.573 15.945 1 45.84 90 ASP A N 1
ATOM 700 C CA . ASP A 1 90 ? 21.125 0.439 14.727 1 45.84 90 ASP A CA 1
ATOM 701 C C . ASP A 1 90 ? 21.156 -1.011 14.25 1 45.84 90 ASP A C 1
ATOM 703 O O . ASP A 1 90 ? 21.391 -1.275 13.07 1 45.84 90 ASP A O 1
ATOM 707 N N . ASP A 1 91 ? 21.281 -1.88 15.133 1 45.38 91 ASP A N 1
ATOM 708 C CA . ASP A 1 91 ? 21.156 -3.287 14.766 1 45.38 91 ASP A CA 1
ATOM 709 C C . ASP A 1 91 ? 19.938 -3.502 13.859 1 45.38 91 ASP A C 1
ATOM 711 O O . ASP A 1 91 ? 19.922 -4.422 13.039 1 45.38 91 ASP A O 1
ATOM 715 N N . LEU A 1 92 ? 19.031 -2.777 14.031 1 34.97 92 LEU A N 1
ATOM 716 C CA . LEU A 1 92 ? 17.797 -2.766 13.242 1 34.97 92 LEU A CA 1
ATOM 717 C C . LEU A 1 92 ? 17.953 -1.89 12.008 1 34.97 92 LEU A C 1
ATOM 719 O O . LEU A 1 92 ? 17.25 -2.082 11.016 1 34.97 92 LEU A O 1
ATOM 723 N N . LEU A 1 93 ? 18.703 -0.857 12.062 1 34.41 93 LEU A N 1
ATOM 724 C CA . LEU A 1 93 ? 18.844 0.159 11.023 1 34.41 93 LEU A CA 1
ATOM 725 C C . LEU A 1 93 ? 19.953 -0.204 10.047 1 34.41 93 LEU A C 1
ATOM 727 O O . LEU A 1 93 ? 20.328 0.604 9.188 1 34.41 93 LEU A O 1
ATOM 731 N N . THR A 1 94 ? 20.609 -1.202 10.273 1 30.25 94 THR A N 1
ATOM 732 C CA . THR A 1 94 ? 21.766 -1.306 9.383 1 30.25 94 THR A CA 1
ATOM 733 C C . THR A 1 94 ? 21.312 -1.443 7.93 1 30.25 94 THR A C 1
ATOM 735 O O . THR A 1 94 ? 21.266 -2.551 7.391 1 30.25 94 THR A O 1
ATOM 738 N N . VAL A 1 95 ? 20.094 -1.095 7.668 1 29.38 95 VAL A N 1
ATOM 739 C CA . VAL A 1 95 ? 19.875 -1.342 6.25 1 29.38 95 VAL A CA 1
ATOM 740 C C . VAL A 1 95 ? 20.766 -0.421 5.418 1 29.38 95 VAL A C 1
ATOM 742 O O . VAL A 1 95 ? 20.703 0.803 5.559 1 29.38 95 VAL A O 1
ATOM 745 N N . CYS A 1 96 ? 21.812 -0.919 5.035 1 24.92 96 CYS A N 1
ATOM 746 C CA . CYS A 1 96 ? 22.734 -0.365 4.051 1 24.92 96 CYS A CA 1
ATOM 747 C C . CYS A 1 96 ? 21.984 0.117 2.814 1 24.92 96 CYS A C 1
ATOM 749 O O . CYS A 1 96 ? 21.219 -0.637 2.217 1 24.92 96 CYS A O 1
ATOM 751 N N . ALA A 1 97 ? 21.797 1.366 2.637 1 28.33 97 ALA A N 1
ATOM 752 C CA . ALA A 1 97 ? 21.172 2.1 1.54 1 28.33 97 ALA A CA 1
ATOM 753 C C . ALA A 1 97 ? 21.766 1.684 0.195 1 28.33 97 ALA A C 1
ATOM 755 O O . ALA A 1 97 ? 22.781 2.238 -0.246 1 28.33 97 ALA A O 1
ATOM 756 N N . ARG A 1 98 ? 21.984 0.376 -0.18 1 26.45 98 ARG A N 1
ATOM 757 C CA . ARG A 1 98 ? 22.547 0.186 -1.515 1 26.45 98 ARG A CA 1
ATOM 758 C C . ARG A 1 98 ? 21.531 0.532 -2.592 1 26.45 98 ARG A C 1
ATOM 760 O O . ARG A 1 98 ? 20.312 0.509 -2.34 1 26.45 98 ARG A O 1
ATOM 767 N N . MET A 1 99 ? 21.938 0.712 -3.783 1 25.23 99 MET A N 1
ATOM 768 C CA . MET A 1 99 ? 21.453 1.235 -5.055 1 25.23 99 MET A CA 1
ATOM 769 C C . MET A 1 99 ? 20.266 0.423 -5.555 1 25.23 99 MET A C 1
ATOM 771 O O . MET A 1 99 ? 20.344 -0.801 -5.676 1 25.23 99 MET A O 1
ATOM 775 N N . PRO A 1 100 ? 19.094 0.879 -5.285 1 30.09 100 PRO A N 1
ATOM 776 C CA . PRO A 1 100 ? 17.984 0.087 -5.824 1 30.09 100 PRO A CA 1
ATOM 777 C C . PRO A 1 100 ? 18.219 -0.342 -7.27 1 30.09 100 PRO A C 1
ATOM 779 O O . PRO A 1 100 ? 18.766 0.426 -8.062 1 30.09 100 PRO A O 1
ATOM 782 N N . ALA A 1 101 ? 18.266 -1.595 -7.574 1 29.14 101 ALA A N 1
ATOM 783 C CA . ALA A 1 101 ? 18.312 -2.178 -8.914 1 29.14 101 ALA A CA 1
ATOM 784 C C . ALA A 1 101 ? 17.125 -1.712 -9.758 1 29.14 101 ALA A C 1
ATOM 786 O O . ALA A 1 101 ? 16.094 -1.316 -9.211 1 29.14 101 ALA A O 1
ATOM 787 N N . LYS A 1 102 ? 17.188 -1.593 -11.094 1 29.86 102 LYS A N 1
ATOM 788 C CA . LYS A 1 102 ? 16.312 -1.215 -12.195 1 29.86 102 LYS A CA 1
ATOM 789 C C . LYS A 1 102 ? 14.977 -1.953 -12.117 1 29.86 102 LYS A C 1
ATOM 791 O O . LYS A 1 102 ? 14.953 -3.182 -12.016 1 29.86 102 LYS A O 1
ATOM 796 N N . PRO A 1 103 ? 13.945 -1.323 -11.766 1 32.09 103 PRO A N 1
ATOM 797 C CA . PRO A 1 103 ? 12.703 -2.092 -11.789 1 32.09 103 PRO A CA 1
ATOM 798 C C . PRO A 1 103 ? 12.516 -2.873 -13.086 1 32.09 103 PRO A C 1
ATOM 800 O O . PRO A 1 103 ? 12.758 -2.34 -14.172 1 32.09 103 PRO A O 1
ATOM 803 N N . GLU A 1 104 ? 12.586 -4.086 -13.164 1 32.28 104 GLU A N 1
ATOM 804 C CA . GLU A 1 104 ? 12.312 -4.91 -14.344 1 32.28 104 GLU A CA 1
ATOM 805 C C . GLU A 1 104 ? 10.914 -4.633 -14.898 1 32.28 104 GLU A C 1
ATOM 807 O O . GLU A 1 104 ? 10.016 -4.234 -14.156 1 32.28 104 GLU A O 1
ATOM 812 N N . LYS A 1 105 ? 10.633 -4.602 -16.234 1 33.31 105 LYS A N 1
ATOM 813 C CA . LYS A 1 105 ? 9.453 -4.348 -17.062 1 33.31 105 LYS A CA 1
ATOM 814 C C . LYS A 1 105 ? 8.266 -5.172 -16.594 1 33.31 105 LYS A C 1
ATOM 816 O O . LYS A 1 105 ? 8.398 -6.367 -16.312 1 33.31 105 LYS A O 1
ATOM 821 N N . ALA A 1 106 ? 7.215 -4.637 -16.219 1 37.66 106 ALA A N 1
ATOM 822 C CA . ALA A 1 106 ? 5.973 -5.391 -16.062 1 37.66 106 ALA A CA 1
ATOM 823 C C . ALA A 1 106 ? 5.613 -6.133 -17.344 1 37.66 106 ALA A C 1
ATOM 825 O O . ALA A 1 106 ? 5.727 -5.578 -18.438 1 37.66 106 ALA A O 1
ATOM 826 N N . PRO A 1 107 ? 5.5 -7.379 -17.359 1 35.72 107 PRO A N 1
ATOM 827 C CA . PRO A 1 107 ? 5.07 -8.055 -18.578 1 35.72 107 PRO A CA 1
ATOM 828 C C . PRO A 1 107 ? 3.83 -7.422 -19.203 1 35.72 107 PRO A C 1
ATOM 830 O O . PRO A 1 107 ? 2.971 -6.902 -18.484 1 35.72 107 PRO A O 1
ATOM 833 N N . ALA A 1 108 ? 3.891 -7.062 -20.453 1 36.41 108 ALA A N 1
ATOM 834 C CA . ALA A 1 108 ? 2.805 -6.527 -21.281 1 36.41 108 ALA A CA 1
ATOM 835 C C . ALA A 1 108 ? 1.483 -7.219 -20.953 1 36.41 108 ALA A C 1
ATOM 837 O O . ALA A 1 108 ? 0.409 -6.676 -21.219 1 36.41 108 ALA A O 1
ATOM 838 N N . PHE A 1 109 ? 1.551 -8.383 -20.609 1 37.19 109 PHE A N 1
ATOM 839 C CA . PHE A 1 109 ? 0.323 -9.148 -20.406 1 37.19 109 PHE A CA 1
ATOM 840 C C . PHE A 1 109 ? -0.492 -8.562 -19.266 1 37.19 109 PHE A C 1
ATOM 842 O O . PHE A 1 109 ? -1.64 -8.953 -19.047 1 37.19 109 PHE A O 1
ATOM 849 N N . LEU A 1 110 ? 0.13 -7.715 -18.5 1 40.19 110 LEU A N 1
ATOM 850 C CA . LEU A 1 110 ? -0.604 -7.199 -17.359 1 40.19 110 LEU A CA 1
ATOM 851 C C . LEU A 1 110 ? -1.411 -5.965 -17.734 1 40.19 110 LEU A C 1
ATOM 853 O O . LEU A 1 110 ? -1.871 -5.223 -16.859 1 40.19 110 LEU A O 1
ATOM 857 N N . SER A 1 111 ? -1.321 -5.547 -18.922 1 36.22 111 SER A N 1
ATOM 858 C CA . SER A 1 111 ? -2.225 -4.473 -19.328 1 36.22 111 SER A CA 1
ATOM 859 C C . SER A 1 111 ? -3.678 -4.84 -19.047 1 36.22 111 SER A C 1
ATOM 861 O O . SER A 1 111 ? -4.184 -5.836 -19.562 1 36.22 111 SER A O 1
ATOM 863 N N . THR A 1 112 ? -4.105 -4.633 -17.953 1 39.16 112 THR A N 1
ATOM 864 C CA . THR A 1 112 ? -5.477 -4.77 -17.469 1 39.16 112 THR A CA 1
ATOM 865 C C . THR A 1 112 ? -6.461 -4.148 -18.469 1 39.16 112 THR A C 1
ATOM 867 O O . THR A 1 112 ? -6.891 -3.008 -18.281 1 39.16 112 THR A O 1
ATOM 870 N N . THR A 1 113 ? -6.207 -4 -19.688 1 36.84 113 THR A N 1
ATOM 871 C CA . THR A 1 113 ? -7.398 -3.607 -20.422 1 36.84 113 THR A CA 1
ATOM 872 C C . THR A 1 113 ? -8.578 -4.5 -20.062 1 36.84 113 THR A C 1
ATOM 874 O O . THR A 1 113 ? -8.406 -5.684 -19.766 1 36.84 113 THR A O 1
ATOM 877 N N . THR A 1 114 ? -9.648 -3.883 -19.688 1 42.88 114 THR A N 1
ATOM 878 C CA . THR A 1 114 ? -10.984 -4.473 -19.641 1 42.88 114 THR A CA 1
ATOM 879 C C . THR A 1 114 ? -11.117 -5.574 -20.688 1 42.88 114 THR A C 1
ATOM 881 O O . THR A 1 114 ? -11.836 -5.406 -21.688 1 42.88 114 THR A O 1
ATOM 884 N N . ARG A 1 115 ? -10.133 -6.156 -21.125 1 46.19 115 ARG A N 1
ATOM 885 C CA . ARG A 1 115 ? -10.352 -7.133 -22.188 1 46.19 115 ARG A CA 1
ATOM 886 C C . ARG A 1 115 ? -11.148 -8.328 -21.672 1 46.19 115 ARG A C 1
ATOM 888 O O . ARG A 1 115 ? -11.07 -8.672 -20.484 1 46.19 115 ARG A O 1
ATOM 895 N N . ALA A 1 116 ? -12.031 -8.719 -22.375 1 55.72 116 ALA A N 1
ATOM 896 C CA . ALA A 1 116 ? -12.891 -9.891 -22.203 1 55.72 116 ALA A CA 1
ATOM 897 C C . ALA A 1 116 ? -12.086 -11.086 -21.703 1 55.72 116 ALA A C 1
ATOM 899 O O . ALA A 1 116 ? -10.969 -11.328 -22.156 1 55.72 116 ALA A O 1
ATOM 900 N N . ILE A 1 117 ? -12.453 -11.633 -20.547 1 65.06 117 ILE A N 1
ATOM 901 C CA . ILE A 1 117 ? -11.891 -12.852 -19.984 1 65.06 117 ILE A CA 1
ATOM 902 C C . ILE A 1 117 ? -11.859 -13.945 -21.031 1 65.06 117 ILE A C 1
ATOM 904 O O . ILE A 1 117 ? -12.883 -14.258 -21.656 1 65.06 117 ILE A O 1
ATOM 908 N N . ARG A 1 118 ? -10.617 -14.25 -21.453 1 79.06 118 ARG A N 1
ATOM 909 C CA . ARG A 1 118 ? -10.414 -15.336 -22.406 1 79.06 118 ARG A CA 1
ATOM 910 C C . ARG A 1 118 ? -10.211 -16.672 -21.688 1 79.06 118 ARG A C 1
ATOM 912 O O . ARG A 1 118 ? -9.688 -16.703 -20.562 1 79.06 118 ARG A O 1
ATOM 919 N N . PRO A 1 119 ? -10.602 -17.641 -22.328 1 84.94 119 PRO A N 1
ATOM 920 C CA . PRO A 1 119 ? -10.391 -18.953 -21.703 1 84.94 119 PRO A CA 1
ATOM 921 C C . PRO A 1 119 ? -8.93 -19.203 -21.359 1 84.94 119 PRO A C 1
ATOM 923 O O . PRO A 1 119 ? -8.031 -18.828 -22.109 1 84.94 119 PRO A O 1
ATOM 926 N N . PHE A 1 120 ? -8.781 -19.75 -20.156 1 90 120 PHE A N 1
ATOM 927 C CA . PHE A 1 120 ? -7.539 -20.266 -19.578 1 90 120 PHE A CA 1
ATOM 928 C C . PHE A 1 120 ? -6.699 -19.109 -19.031 1 90 120 PHE A C 1
ATOM 930 O O . PHE A 1 120 ? -5.492 -19.266 -18.828 1 90 120 PHE A O 1
ATOM 937 N N . GLN A 1 121 ? -7.336 -17.969 -18.906 1 84.75 121 GLN A N 1
ATOM 938 C CA . GLN A 1 121 ? -6.625 -16.953 -18.156 1 84.75 121 GLN A CA 1
ATOM 939 C C . GLN A 1 121 ? -6.199 -17.469 -16.781 1 84.75 121 GLN A C 1
ATOM 941 O O . GLN A 1 121 ? -7 -18.078 -16.062 1 84.75 121 GLN A O 1
ATOM 946 N N . SER A 1 122 ? -4.977 -17.156 -16.547 1 71.62 122 SER A N 1
ATOM 947 C CA . SER A 1 122 ? -4.379 -17.859 -15.422 1 71.62 122 SER A CA 1
ATOM 948 C C . SER A 1 122 ? -4.715 -17.172 -14.102 1 71.62 122 SER A C 1
ATOM 950 O O . SER A 1 122 ? -4.805 -15.945 -14.047 1 71.62 122 SER A O 1
ATOM 952 N N . SER A 1 123 ? -5.059 -18.031 -13.164 1 67.56 123 SER A N 1
ATOM 953 C CA . SER A 1 123 ? -4.848 -17.812 -11.734 1 67.56 123 SER A CA 1
ATOM 954 C C . SER A 1 123 ? -5.945 -16.938 -11.141 1 67.56 123 SER A C 1
ATOM 956 O O . SER A 1 123 ? -5.734 -16.281 -10.117 1 67.56 123 SER A O 1
ATOM 958 N N . ASP A 1 124 ? -7.105 -16.969 -11.766 1 81.38 124 ASP A N 1
ATOM 959 C CA . ASP A 1 124 ? -8.203 -16.234 -11.125 1 81.38 124 ASP A CA 1
ATOM 960 C C . ASP A 1 124 ? -9.273 -17.203 -10.609 1 81.38 124 ASP A C 1
ATOM 962 O O . ASP A 1 124 ? -9.578 -18.203 -11.258 1 81.38 124 ASP A O 1
ATOM 966 N N . PRO A 1 125 ? -9.781 -16.922 -9.523 1 89 125 PRO A N 1
ATOM 967 C CA . PRO A 1 125 ? -10.945 -17.688 -9.055 1 89 125 PRO A CA 1
ATOM 968 C C . PRO A 1 125 ? -12.227 -17.312 -9.797 1 89 125 PRO A C 1
ATOM 970 O O . PRO A 1 125 ? -12.266 -16.312 -10.508 1 89 125 PRO A O 1
ATOM 973 N N . ASP A 1 126 ? -13.148 -18.219 -9.734 1 90.81 126 ASP A N 1
ATOM 974 C CA . ASP A 1 126 ? -14.461 -17.875 -10.281 1 90.81 126 ASP A CA 1
ATOM 975 C C . ASP A 1 126 ? -15.234 -16.969 -9.328 1 90.81 126 ASP A C 1
ATOM 977 O O . ASP A 1 126 ? -15.953 -17.453 -8.453 1 90.81 126 ASP A O 1
ATOM 981 N N . VAL A 1 127 ? -15.266 -15.758 -9.602 1 88.94 127 VAL A N 1
ATOM 982 C CA . VAL A 1 127 ? -15.836 -14.766 -8.703 1 88.94 127 VAL A CA 1
ATOM 983 C C . VAL A 1 127 ? -17.359 -14.812 -8.781 1 88.94 127 VAL A C 1
ATOM 985 O O . VAL A 1 127 ? -18.047 -14.273 -7.914 1 88.94 127 VAL A O 1
ATOM 988 N N . THR A 1 128 ? -17.859 -15.453 -9.844 1 88.25 128 THR A N 1
ATOM 989 C CA . THR A 1 128 ? -19.312 -15.531 -10.008 1 88.25 128 THR A CA 1
ATOM 990 C C . THR A 1 128 ? -19.922 -16.469 -8.961 1 88.25 128 THR A C 1
ATOM 992 O O . THR A 1 128 ? -21.125 -16.406 -8.695 1 88.25 128 THR A O 1
ATOM 995 N N . LEU A 1 129 ? -19.109 -17.312 -8.422 1 91.81 129 LEU A N 1
ATOM 996 C CA . LEU A 1 129 ? -19.609 -18.281 -7.438 1 91.81 129 LEU A CA 1
ATOM 997 C C . LEU A 1 129 ? -19.422 -17.75 -6.02 1 91.81 129 LEU A C 1
ATOM 999 O O . LEU A 1 129 ? -19.812 -18.406 -5.051 1 91.81 129 LEU A O 1
ATOM 1003 N N . PHE A 1 130 ? -18.844 -16.594 -5.883 1 92.62 130 PHE A N 1
ATOM 1004 C CA . PHE A 1 130 ? -18.688 -15.992 -4.57 1 92.62 130 PHE A CA 1
ATOM 1005 C C . PHE A 1 130 ? -20.031 -15.68 -3.947 1 92.62 130 PHE A C 1
ATOM 1007 O O . PHE A 1 130 ? -20.938 -15.156 -4.617 1 92.62 130 PHE A O 1
ATOM 1014 N N . PRO A 1 131 ? -20.156 -16.016 -2.641 1 93.44 131 PRO A N 1
ATOM 1015 C CA . PRO A 1 131 ? -21.438 -15.742 -1.988 1 93.44 131 PRO A CA 1
ATOM 1016 C C . PRO A 1 131 ? -21.641 -14.266 -1.67 1 93.44 131 PRO A C 1
ATOM 1018 O O . PRO A 1 131 ? -21.641 -13.875 -0.499 1 93.44 131 PRO A O 1
ATOM 1021 N N . ILE A 1 132 ? -22.062 -13.586 -2.598 1 91 132 ILE A N 1
ATOM 1022 C CA . ILE A 1 132 ? -22.156 -12.133 -2.533 1 91 132 ILE A CA 1
ATOM 1023 C C . ILE A 1 132 ? -23.25 -11.734 -1.549 1 91 132 ILE A C 1
ATOM 1025 O O . ILE A 1 132 ? -23.141 -10.711 -0.861 1 91 132 ILE A O 1
ATOM 1029 N N . ASP A 1 133 ? -24.297 -12.508 -1.496 1 91.69 133 ASP A N 1
ATOM 1030 C CA . ASP A 1 133 ? -25.406 -12.195 -0.605 1 91.69 133 ASP A CA 1
ATOM 1031 C C . ASP A 1 133 ? -24.969 -12.227 0.856 1 91.69 133 ASP A C 1
ATOM 1033 O O . ASP A 1 133 ? -25.344 -11.352 1.644 1 91.69 133 ASP A O 1
ATOM 1037 N N . ILE A 1 134 ? -24.25 -13.234 1.199 1 94.19 134 ILE A N 1
ATOM 1038 C CA . ILE A 1 134 ? -23.75 -13.359 2.562 1 94.19 134 ILE A CA 1
ATOM 1039 C C . ILE A 1 134 ? -22.797 -12.203 2.875 1 94.19 134 ILE A C 1
ATOM 1041 O O . ILE A 1 134 ? -22.906 -11.57 3.926 1 94.19 134 ILE A O 1
ATOM 1045 N N . TRP A 1 135 ? -21.891 -11.906 1.965 1 93.12 135 TRP A N 1
ATOM 1046 C CA . TRP A 1 135 ? -20.922 -10.828 2.146 1 93.12 135 TRP A CA 1
ATOM 1047 C C . TRP A 1 135 ? -21.625 -9.484 2.305 1 93.12 135 TRP A C 1
ATOM 1049 O O . TRP A 1 135 ? -21.281 -8.695 3.18 1 93.12 135 TRP A O 1
ATOM 1059 N N . SER A 1 136 ? -22.594 -9.25 1.427 1 90.56 136 SER A N 1
ATOM 1060 C CA . SER A 1 136 ? -23.359 -8.008 1.458 1 90.56 136 SER A CA 1
ATOM 1061 C C . SER A 1 136 ? -24.062 -7.824 2.799 1 90.56 136 SER A C 1
ATOM 1063 O O . SER A 1 136 ? -24.094 -6.723 3.342 1 90.56 136 SER A O 1
ATOM 1065 N N . ARG A 1 137 ? -24.625 -8.859 3.291 1 91.88 137 ARG A N 1
ATOM 1066 C CA . ARG A 1 137 ? -25.312 -8.82 4.578 1 91.88 137 ARG A CA 1
ATOM 1067 C C . ARG A 1 137 ? -24.328 -8.492 5.707 1 91.88 137 ARG A C 1
ATOM 1069 O O . ARG A 1 137 ? -24.625 -7.656 6.566 1 91.88 137 ARG A O 1
ATOM 1076 N N . LEU A 1 138 ? -23.219 -9.133 5.727 1 93.06 138 LEU A N 1
ATOM 1077 C CA . LEU A 1 138 ? -22.188 -8.875 6.742 1 93.06 138 LEU A CA 1
ATOM 1078 C C . LEU A 1 138 ? -21.688 -7.441 6.645 1 93.06 138 LEU A C 1
ATOM 1080 O O . LEU A 1 138 ? -21.484 -6.777 7.664 1 93.06 138 LEU A O 1
ATOM 1084 N N . ASN A 1 139 ? -21.453 -7.02 5.43 1 90.88 139 ASN A N 1
ATOM 1085 C CA . ASN A 1 139 ? -21 -5.656 5.184 1 90.88 139 ASN A CA 1
ATOM 1086 C C . ASN A 1 139 ? -22 -4.629 5.703 1 90.88 139 ASN A C 1
ATOM 1088 O O . ASN A 1 139 ? -21.609 -3.662 6.363 1 90.88 139 ASN A O 1
ATOM 1092 N N . SER A 1 140 ? -23.219 -4.828 5.406 1 88.19 140 SER A N 1
ATOM 1093 C CA . SER A 1 140 ? -24.281 -3.926 5.852 1 88.19 140 SER A CA 1
ATOM 1094 C C . SER A 1 140 ? -24.359 -3.873 7.371 1 88.19 140 SER A C 1
ATOM 1096 O O . SER A 1 140 ? -24.594 -2.809 7.949 1 88.19 140 SER A O 1
ATOM 1098 N N . ARG A 1 141 ? -24.203 -4.949 7.98 1 89.06 141 ARG A N 1
ATOM 1099 C CA . ARG A 1 141 ? -24.234 -5.02 9.438 1 89.06 141 ARG A CA 1
ATOM 1100 C C . ARG A 1 141 ? -23.141 -4.145 10.047 1 89.06 141 ARG A C 1
ATOM 1102 O O . ARG A 1 141 ? -23.375 -3.445 11.031 1 89.06 141 ARG A O 1
ATOM 1109 N N . HIS A 1 142 ? -21.984 -4.176 9.492 1 88.31 142 HIS A N 1
ATOM 1110 C CA . HIS A 1 142 ? -20.859 -3.396 10.023 1 88.31 142 HIS A CA 1
ATOM 1111 C C . HIS A 1 142 ? -21.047 -1.91 9.734 1 88.31 142 HIS A C 1
ATOM 1113 O O . HIS A 1 142 ? -20.703 -1.067 10.562 1 88.31 142 HIS A O 1
ATOM 1119 N N . TRP A 1 143 ? -21.531 -1.601 8.609 1 85.81 143 TRP A N 1
ATOM 1120 C CA . TRP A 1 143 ? -21.75 -0.193 8.289 1 85.81 143 TRP A CA 1
ATOM 1121 C C . TRP A 1 143 ? -22.844 0.401 9.164 1 85.81 143 TRP A C 1
ATOM 1123 O O . TRP A 1 143 ? -22.75 1.553 9.602 1 85.81 143 TRP A O 1
ATOM 1133 N N . ARG A 1 144 ? -23.875 -0.34 9.461 1 81.12 144 ARG A N 1
ATOM 1134 C CA . ARG A 1 144 ? -24.984 0.138 10.289 1 81.12 144 ARG A CA 1
ATOM 1135 C C . ARG A 1 144 ? -24.516 0.363 11.727 1 81.12 144 ARG A C 1
ATOM 1137 O O . ARG A 1 144 ? -25.047 1.229 12.422 1 81.12 144 ARG A O 1
ATOM 1144 N N . ARG A 1 145 ? -23.516 -0.321 12.07 1 80 145 ARG A N 1
ATOM 1145 C CA . ARG A 1 145 ? -23.047 -0.247 13.445 1 80 145 ARG A CA 1
ATOM 1146 C C . ARG A 1 145 ? -21.672 0.414 13.508 1 80 145 ARG A C 1
ATOM 1148 O O . ARG A 1 145 ? -20.922 0.219 14.469 1 80 145 ARG A O 1
ATOM 1155 N N . ALA A 1 146 ? -21.438 1.043 12.461 1 77.5 146 ALA A N 1
ATOM 1156 C CA . ALA A 1 146 ? -20.078 1.571 12.398 1 77.5 146 ALA A CA 1
ATOM 1157 C C . ALA A 1 146 ? -19.812 2.545 13.539 1 77.5 146 ALA A C 1
ATOM 1159 O O . ALA A 1 146 ? -20.594 3.471 13.773 1 77.5 146 ALA A O 1
ATOM 1160 N N . THR A 1 147 ? -18.766 2.225 14.25 1 72.88 147 THR A N 1
ATOM 1161 C CA . THR A 1 147 ? -18.312 3.039 15.383 1 72.88 147 THR A CA 1
ATOM 1162 C C . THR A 1 147 ? -17.188 3.977 14.961 1 72.88 147 THR A C 1
ATOM 1164 O O . THR A 1 147 ? -16.641 3.848 13.859 1 72.88 147 THR A O 1
ATOM 1167 N N . LYS A 1 148 ? -16.891 4.883 15.812 1 75.94 148 LYS A N 1
ATOM 1168 C CA . LYS A 1 148 ? -15.75 5.781 15.633 1 75.94 148 LYS A CA 1
ATOM 1169 C C . LYS A 1 148 ? -14.453 5 15.438 1 75.94 148 LYS A C 1
ATOM 1171 O O . LYS A 1 148 ? -13.609 5.379 14.617 1 75.94 148 LYS A O 1
ATOM 1176 N N . ALA A 1 149 ? -14.477 3.918 16.016 1 72.75 149 ALA A N 1
ATOM 1177 C CA . ALA A 1 149 ? -13.25 3.115 15.992 1 72.75 149 ALA A CA 1
ATOM 1178 C C . ALA A 1 149 ? -13.039 2.484 14.617 1 72.75 149 ALA A C 1
ATOM 1180 O O . ALA A 1 149 ? -11.898 2.361 14.156 1 72.75 149 ALA A O 1
ATOM 1181 N N . LEU A 1 150 ? -14.086 2.148 14.008 1 78.06 150 LEU A N 1
ATOM 1182 C CA . LEU A 1 150 ? -13.977 1.487 12.711 1 78.06 150 LEU A CA 1
ATOM 1183 C C . LEU A 1 150 ? -13.711 2.502 11.602 1 78.06 150 LEU A C 1
ATOM 1185 O O . LEU A 1 150 ? -13.07 2.18 10.602 1 78.06 150 LEU A O 1
ATOM 1189 N N . LEU A 1 151 ? -14.156 3.627 11.875 1 80.12 151 LEU A N 1
ATOM 1190 C CA . LEU A 1 151 ? -14.008 4.66 10.852 1 80.12 151 LEU A CA 1
ATOM 1191 C C . LEU A 1 151 ? -12.703 5.422 11.031 1 80.12 151 LEU A C 1
ATOM 1193 O O . LEU A 1 151 ? -12.219 6.059 10.094 1 80.12 151 LEU A O 1
ATOM 1197 N N . GLY A 1 152 ? -12.172 5.402 12.219 1 79.06 152 GLY A N 1
ATOM 1198 C CA . GLY A 1 152 ? -10.977 6.148 12.555 1 79.06 152 GLY A CA 1
ATOM 1199 C C . GLY A 1 152 ? -9.695 5.445 12.133 1 79.06 152 GLY A C 1
ATOM 1200 O O . GLY A 1 152 ? -9.68 4.727 11.133 1 79.06 152 GLY A O 1
ATOM 1201 N N . GLY A 1 153 ? -8.703 5.793 12.852 1 72.88 153 GLY A N 1
ATOM 1202 C CA . GLY A 1 153 ? -7.402 5.215 12.57 1 72.88 153 GLY A CA 1
ATOM 1203 C C . GLY A 1 153 ? -7.316 3.74 12.922 1 72.88 153 GLY A C 1
ATOM 1204 O O . GLY A 1 153 ? -8.156 3.225 13.664 1 72.88 153 GLY A O 1
ATOM 1205 N N . GLY A 1 154 ? -6.402 3.088 12.242 1 74.75 154 GLY A N 1
ATOM 1206 C CA . GLY A 1 154 ? -6.254 1.657 12.461 1 74.75 154 GLY A CA 1
ATOM 1207 C C . GLY A 1 154 ? -4.879 1.271 12.969 1 74.75 154 GLY A C 1
ATOM 1208 O O . GLY A 1 154 ? -3.998 2.123 13.102 1 74.75 154 GLY A O 1
ATOM 1209 N N . ASP A 1 155 ? -4.883 0.032 13.375 1 83.12 155 ASP A N 1
ATOM 1210 C CA . ASP A 1 155 ? -3.623 -0.62 13.727 1 83.12 155 ASP A CA 1
ATOM 1211 C C . ASP A 1 155 ? -2.852 -1.031 12.469 1 83.12 155 ASP A C 1
ATOM 1213 O O . ASP A 1 155 ? -3.426 -1.604 11.547 1 83.12 155 ASP A O 1
ATOM 1217 N N . SER A 1 156 ? -1.567 -0.668 12.5 1 86.88 156 SER A N 1
ATOM 1218 C CA . SER A 1 156 ? -0.749 -0.978 11.336 1 86.88 156 SER A CA 1
ATOM 1219 C C . SER A 1 156 ? -0.665 -2.482 11.102 1 86.88 156 SER A C 1
ATOM 1221 O O . SER A 1 156 ? -0.465 -2.932 9.969 1 86.88 156 SER A O 1
ATOM 1223 N N . ALA A 1 157 ? -0.781 -3.199 12.164 1 92.5 157 ALA A N 1
ATOM 1224 C CA . ALA A 1 157 ? -0.764 -4.652 12.023 1 92.5 157 ALA A CA 1
ATOM 1225 C C . ALA A 1 157 ? -2.072 -5.164 11.43 1 92.5 157 ALA A C 1
ATOM 1227 O O . ALA A 1 157 ? -2.139 -6.285 10.93 1 92.5 157 ALA A O 1
ATOM 1228 N N . GLY A 1 158 ? -3.059 -4.367 11.578 1 92.81 158 GLY A N 1
ATOM 1229 C CA . GLY A 1 158 ? -4.371 -4.773 11.094 1 92.81 158 GLY A CA 1
ATOM 1230 C C . GLY A 1 158 ? -5.391 -4.93 12.203 1 92.81 158 GLY A C 1
ATOM 1231 O O . GLY A 1 158 ? -5.062 -4.793 13.383 1 92.81 158 GLY A O 1
ATOM 1232 N N . TYR A 1 159 ? -6.617 -5.172 11.891 1 93 159 TYR A N 1
ATOM 1233 C CA . TYR A 1 159 ? -7.754 -5.34 12.789 1 93 159 TYR A CA 1
ATOM 1234 C C . TYR A 1 159 ? -7.562 -6.562 13.68 1 93 159 TYR A C 1
ATOM 1236 O O . TYR A 1 159 ? -7.457 -7.688 13.188 1 93 159 TYR A O 1
ATOM 1244 N N . ALA A 1 160 ? -7.562 -6.383 15.008 1 93.31 160 ALA A N 1
ATOM 1245 C CA . ALA A 1 160 ? -7.168 -7.41 15.969 1 93.31 160 ALA A CA 1
ATOM 1246 C C . ALA A 1 160 ? -8.031 -8.656 15.82 1 93.31 160 ALA A C 1
ATOM 1248 O O . ALA A 1 160 ? -7.512 -9.773 15.766 1 93.31 160 ALA A O 1
ATOM 1249 N N . PRO A 1 161 ? -9.344 -8.508 15.688 1 94.62 161 PRO A N 1
ATOM 1250 C CA . PRO A 1 161 ? -10.156 -9.719 15.523 1 94.62 161 PRO A CA 1
ATOM 1251 C C . PRO A 1 161 ? -9.797 -10.492 14.258 1 94.62 161 PRO A C 1
ATOM 1253 O O . PRO A 1 161 ? -9.844 -11.727 14.258 1 94.62 161 PRO A O 1
ATOM 1256 N N . LEU A 1 162 ? -9.43 -9.82 13.195 1 96.62 162 LEU A N 1
ATOM 1257 C CA . LEU A 1 162 ? -9.039 -10.516 11.969 1 96.62 162 LEU A CA 1
ATOM 1258 C C . LEU A 1 162 ? -7.715 -11.25 12.164 1 96.62 162 LEU A C 1
ATOM 1260 O O . LEU A 1 162 ? -7.555 -12.375 11.695 1 96.62 162 LEU A O 1
ATOM 1264 N N . ARG A 1 163 ? -6.77 -10.602 12.781 1 97.12 163 ARG A N 1
ATOM 1265 C CA . ARG A 1 163 ? -5.48 -11.234 13.055 1 97.12 163 ARG A CA 1
ATOM 1266 C C . ARG A 1 163 ? -5.66 -12.523 13.844 1 97.12 163 ARG A C 1
ATOM 1268 O O . ARG A 1 163 ? -5.008 -13.531 13.555 1 97.12 163 ARG A O 1
ATOM 1275 N N . ASN A 1 164 ? -6.578 -12.484 14.82 1 97 164 ASN A N 1
ATOM 1276 C CA . ASN A 1 164 ? -6.902 -13.688 15.578 1 97 164 ASN A CA 1
ATOM 1277 C C . ASN A 1 164 ? -7.512 -14.766 14.688 1 97 164 ASN A C 1
ATOM 1279 O O . ASN A 1 164 ? -7.141 -15.93 14.781 1 97 164 ASN A O 1
ATOM 1283 N N . ALA A 1 165 ? -8.43 -14.391 13.875 1 97.19 165 ALA A N 1
ATOM 1284 C CA . ALA A 1 165 ? -9.109 -15.32 12.984 1 97.19 165 ALA A CA 1
ATOM 1285 C C . ALA A 1 165 ? -8.117 -15.969 12.016 1 97.19 165 ALA A C 1
ATOM 1287 O O . ALA A 1 165 ? -8.211 -17.172 11.734 1 97.19 165 ALA A O 1
ATOM 1288 N N . ILE A 1 166 ? -7.172 -15.172 11.539 1 97.62 166 ILE A N 1
ATOM 1289 C CA . ILE A 1 166 ? -6.172 -15.664 10.602 1 97.62 166 ILE A CA 1
ATOM 1290 C C . ILE A 1 166 ? -5.266 -16.688 11.289 1 97.62 166 ILE A C 1
ATOM 1292 O O . ILE A 1 166 ? -4.992 -17.75 10.742 1 97.62 166 ILE A O 1
ATOM 1296 N N . ALA A 1 167 ? -4.82 -16.344 12.445 1 96.69 167 ALA A N 1
ATOM 1297 C CA . ALA A 1 167 ? -3.949 -17.25 13.195 1 96.69 167 ALA A CA 1
ATOM 1298 C C . ALA A 1 167 ? -4.629 -18.594 13.43 1 96.69 167 ALA A C 1
ATOM 1300 O O . ALA A 1 167 ? -4.023 -19.641 13.219 1 96.69 167 ALA A O 1
ATOM 1301 N N . GLU A 1 168 ? -5.863 -18.562 13.812 1 94.69 168 GLU A N 1
ATOM 1302 C CA . GLU A 1 168 ? -6.621 -19.781 14.055 1 94.69 168 GLU A CA 1
ATOM 1303 C C . GLU A 1 168 ? -6.84 -20.562 12.766 1 94.69 168 GLU A C 1
ATOM 1305 O O . GLU A 1 168 ? -6.645 -21.781 12.742 1 94.69 168 GLU A O 1
ATOM 1310 N N . TYR A 1 169 ? -7.199 -19.906 11.805 1 93.94 169 TYR A N 1
ATOM 1311 C CA . TYR A 1 169 ? -7.453 -20.516 10.5 1 93.94 169 TYR A CA 1
ATOM 1312 C C . TYR A 1 169 ? -6.207 -21.234 9.977 1 93.94 169 TYR A C 1
ATOM 1314 O O . TYR A 1 169 ? -6.281 -22.375 9.539 1 93.94 169 TYR A O 1
ATOM 1322 N N . LEU A 1 170 ? -5.074 -20.578 10.055 1 94.31 170 LEU A N 1
ATOM 1323 C CA . LEU A 1 170 ? -3.832 -21.125 9.516 1 94.31 170 LEU A CA 1
ATOM 1324 C C . LEU A 1 170 ? -3.332 -22.281 10.359 1 94.31 170 LEU A C 1
ATOM 1326 O O . LEU A 1 170 ? -2.723 -23.219 9.844 1 94.31 170 LEU A O 1
ATOM 1330 N N . GLY A 1 171 ? -3.529 -22.172 11.633 1 91.25 171 GLY A N 1
ATOM 1331 C CA . GLY A 1 171 ? -3.172 -23.297 12.492 1 91.25 171 GLY A CA 1
ATOM 1332 C C . GLY A 1 171 ? -3.883 -24.578 12.117 1 91.25 171 GLY A C 1
ATOM 1333 O O . GLY A 1 171 ? -3.256 -25.641 12.031 1 91.25 171 GLY A O 1
ATOM 1334 N N . THR A 1 172 ? -5.094 -24.484 11.781 1 86.38 172 THR A N 1
ATOM 1335 C CA . THR A 1 172 ? -5.914 -25.656 11.484 1 86.38 172 THR A CA 1
ATOM 1336 C C . THR A 1 172 ? -5.738 -26.094 10.031 1 86.38 172 THR A C 1
ATOM 1338 O O . THR A 1 172 ? -5.668 -27.297 9.742 1 86.38 172 THR A O 1
ATOM 1341 N N . SER A 1 173 ? -5.617 -25.172 9.156 1 87.56 173 SER A N 1
ATOM 1342 C CA . SER A 1 173 ? -5.652 -25.5 7.734 1 87.56 173 SER A CA 1
ATOM 1343 C C . SER A 1 173 ? -4.258 -25.828 7.207 1 87.56 173 SER A C 1
ATOM 1345 O O . SER A 1 173 ? -4.117 -26.609 6.27 1 87.56 173 SER A O 1
ATOM 1347 N N . ARG A 1 174 ? -3.227 -25.188 7.812 1 90.31 174 ARG A N 1
ATOM 1348 C CA . ARG A 1 174 ? -1.907 -25.297 7.199 1 90.31 174 ARG A CA 1
ATOM 1349 C C . ARG A 1 174 ? -0.868 -25.766 8.211 1 90.31 174 ARG A C 1
ATOM 1351 O O . ARG A 1 174 ? 0.286 -26.016 7.859 1 90.31 174 ARG A O 1
ATOM 1358 N N . GLY A 1 175 ? -1.213 -25.859 9.445 1 88.06 175 GLY A N 1
ATOM 1359 C CA . GLY A 1 175 ? -0.258 -26.234 10.477 1 88.06 175 GLY A CA 1
ATOM 1360 C C . GLY A 1 175 ? 0.734 -25.141 10.805 1 88.06 175 GLY A C 1
ATOM 1361 O O . GLY A 1 175 ? 1.833 -25.406 11.289 1 88.06 175 GLY A O 1
ATOM 1362 N N . VAL A 1 176 ? 0.365 -23.953 10.492 1 92.44 176 VAL A N 1
ATOM 1363 C CA . VAL A 1 176 ? 1.204 -22.797 10.797 1 92.44 176 VAL A CA 1
ATOM 1364 C C . VAL A 1 176 ? 1.223 -22.562 12.305 1 92.44 176 VAL A C 1
ATOM 1366 O O . VAL A 1 176 ? 0.189 -22.672 12.969 1 92.44 176 VAL A O 1
ATOM 1369 N N . GLN A 1 177 ? 2.375 -22.328 12.82 1 90.81 177 GLN A N 1
ATOM 1370 C CA . GLN A 1 177 ? 2.537 -22 14.234 1 90.81 177 GLN A CA 1
ATOM 1371 C C . GLN A 1 177 ? 2.756 -20.5 14.438 1 90.81 177 GLN A C 1
ATOM 1373 O O . GLN A 1 177 ? 3.85 -20 14.188 1 90.81 177 GLN A O 1
ATOM 1378 N N . CYS A 1 178 ? 1.663 -19.875 14.93 1 93.25 178 CYS A N 1
ATOM 1379 C CA . CYS A 1 178 ? 1.81 -18.438 15.164 1 93.25 178 CYS A CA 1
ATOM 1380 C C . CYS A 1 178 ? 0.748 -17.938 16.141 1 93.25 178 CYS A C 1
ATOM 1382 O O . CYS A 1 178 ? -0.294 -18.562 16.312 1 93.25 178 CYS A O 1
ATOM 1384 N N . GLN A 1 179 ? 1.113 -16.891 16.828 1 94.94 179 GLN A N 1
ATOM 1385 C CA . GLN A 1 179 ? 0.152 -16.109 17.594 1 94.94 179 GLN A CA 1
ATOM 1386 C C . GLN A 1 179 ? -0.421 -14.961 16.75 1 94.94 179 GLN A C 1
ATOM 1388 O O . GLN A 1 179 ? 0.178 -14.547 15.758 1 94.94 179 GLN A O 1
ATOM 1393 N N . ALA A 1 180 ? -1.56 -14.469 17.203 1 96 180 ALA A N 1
ATOM 1394 C CA . ALA A 1 180 ? -2.193 -13.359 16.516 1 96 180 ALA A CA 1
ATOM 1395 C C . ALA A 1 180 ? -1.255 -12.156 16.422 1 96 180 ALA A C 1
ATOM 1397 O O . ALA A 1 180 ? -1.288 -11.398 15.453 1 96 180 ALA A O 1
ATOM 1398 N N . SER A 1 181 ? -0.435 -11.984 17.406 1 95 181 SER A N 1
ATOM 1399 C CA . SER A 1 181 ? 0.486 -10.852 17.469 1 95 181 SER A CA 1
ATOM 1400 C C . SER A 1 181 ? 1.524 -10.93 16.359 1 95 181 SER A C 1
ATOM 1402 O O . SER A 1 181 ? 2.203 -9.938 16.062 1 95 181 SER A O 1
ATOM 1404 N N . GLN A 1 182 ? 1.638 -12.078 15.703 1 96.5 182 GLN A N 1
ATOM 1405 C CA . GLN A 1 182 ? 2.623 -12.266 14.641 1 96.5 182 GLN A CA 1
ATOM 1406 C C . GLN A 1 182 ? 2.002 -12.039 13.266 1 96.5 182 GLN A C 1
ATOM 1408 O O . GLN A 1 182 ? 2.693 -12.102 12.25 1 96.5 182 GLN A O 1
ATOM 1413 N N . VAL A 1 183 ? 0.724 -11.773 13.281 1 97.44 183 VAL A N 1
ATOM 1414 C CA . VAL A 1 183 ? 0.002 -11.594 12.023 1 97.44 183 VAL A CA 1
ATOM 1415 C C . VAL A 1 183 ? -0.025 -10.109 11.656 1 97.44 183 VAL A C 1
ATOM 1417 O O . VAL A 1 183 ? -0.418 -9.266 12.469 1 97.44 183 VAL A O 1
ATOM 1420 N N . ILE A 1 184 ? 0.422 -9.75 10.492 1 96.75 184 ILE A N 1
ATOM 1421 C CA . ILE A 1 184 ? 0.265 -8.414 9.93 1 96.75 184 ILE A CA 1
ATOM 1422 C C . ILE A 1 184 ? -0.602 -8.477 8.68 1 96.75 184 ILE A C 1
ATOM 1424 O O . ILE A 1 184 ? -0.327 -9.266 7.766 1 96.75 184 ILE A O 1
ATOM 1428 N N . VAL A 1 185 ? -1.638 -7.68 8.664 1 96 185 VAL A N 1
ATOM 1429 C CA . VAL A 1 185 ? -2.535 -7.629 7.52 1 96 185 VAL A CA 1
ATOM 1430 C C . VAL A 1 185 ? -1.963 -6.695 6.457 1 96 185 VAL A C 1
ATOM 1432 O O . VAL A 1 185 ? -1.51 -5.59 6.77 1 96 185 VAL A O 1
ATOM 1435 N N . VAL A 1 186 ? -1.914 -7.137 5.246 1 93.69 186 VAL A N 1
ATOM 1436 C CA . VAL A 1 186 ? -1.448 -6.371 4.094 1 93.69 186 VAL A CA 1
ATOM 1437 C C . VAL A 1 186 ? -2.504 -6.402 2.992 1 93.69 186 VAL A C 1
ATOM 1439 O O . VAL A 1 186 ? -3.523 -7.082 3.117 1 93.69 186 VAL A O 1
ATOM 1442 N N . THR A 1 187 ? -2.275 -5.695 1.914 1 90.06 187 THR A N 1
ATOM 1443 C CA . THR A 1 187 ? -3.258 -5.605 0.84 1 90.06 187 THR A CA 1
ATOM 1444 C C . THR A 1 187 ? -3.164 -6.82 -0.08 1 90.06 187 THR A C 1
ATOM 1446 O O . THR A 1 187 ? -4.086 -7.094 -0.852 1 90.06 187 THR A O 1
ATOM 1449 N N . GLY A 1 188 ? -2.066 -7.496 0.004 1 91.31 188 GLY A N 1
ATOM 1450 C CA . GLY A 1 188 ? -1.846 -8.68 -0.817 1 91.31 188 GLY A CA 1
ATOM 1451 C C . GLY A 1 188 ? -0.412 -9.172 -0.779 1 91.31 188 GLY A C 1
ATOM 1452 O O . GLY A 1 188 ? 0.427 -8.602 -0.076 1 91.31 188 GLY A O 1
ATOM 1453 N N . THR A 1 189 ? -0.23 -10.195 -1.563 1 92.62 189 THR A N 1
ATOM 1454 C CA . THR A 1 189 ? 1.077 -10.844 -1.6 1 92.62 189 THR A CA 1
ATOM 1455 C C . THR A 1 189 ? 2.146 -9.875 -2.104 1 92.62 189 THR A C 1
ATOM 1457 O O . THR A 1 189 ? 3.27 -9.867 -1.597 1 92.62 189 THR A O 1
ATOM 1460 N N . GLN A 1 190 ? 1.784 -9.094 -2.998 1 90.88 190 GLN A N 1
ATOM 1461 C CA . GLN A 1 190 ? 2.777 -8.203 -3.586 1 90.88 190 GLN A CA 1
ATOM 1462 C C . GLN A 1 190 ? 3.264 -7.176 -2.57 1 90.88 190 GLN A C 1
ATOM 1464 O O . GLN A 1 190 ? 4.449 -6.848 -2.527 1 90.88 190 GLN A O 1
ATOM 1469 N N . GLN A 1 191 ? 2.396 -6.598 -1.867 1 91.5 191 GLN A N 1
ATOM 1470 C CA . GLN A 1 191 ? 2.828 -5.68 -0.817 1 91.5 191 GLN A CA 1
ATOM 1471 C C . GLN A 1 191 ? 3.713 -6.391 0.204 1 91.5 191 GLN A C 1
ATOM 1473 O O . GLN A 1 191 ? 4.695 -5.82 0.684 1 91.5 191 GLN A O 1
ATOM 1478 N N . ALA A 1 192 ? 3.318 -7.566 0.553 1 94.62 192 ALA A N 1
ATOM 1479 C CA . ALA A 1 192 ? 4.121 -8.352 1.487 1 94.62 192 ALA A CA 1
ATOM 1480 C C . ALA A 1 192 ? 5.543 -8.539 0.963 1 94.62 192 ALA A C 1
ATOM 1482 O O . ALA A 1 192 ? 6.512 -8.359 1.702 1 94.62 192 ALA A O 1
ATOM 1483 N N . LEU A 1 193 ? 5.605 -8.906 -0.267 1 94.88 193 LEU A N 1
ATOM 1484 C CA . LEU A 1 193 ? 6.902 -9.133 -0.894 1 94.88 193 LEU A CA 1
ATOM 1485 C C . LEU A 1 193 ? 7.723 -7.844 -0.933 1 94.88 193 LEU A C 1
ATOM 1487 O O . LEU A 1 193 ? 8.93 -7.863 -0.672 1 94.88 193 LEU A O 1
ATOM 1491 N N . ASP A 1 194 ? 7.117 -6.797 -1.285 1 92.19 194 ASP A N 1
ATOM 1492 C CA . ASP A 1 194 ? 7.777 -5.496 -1.301 1 92.19 194 ASP A CA 1
ATOM 1493 C C . ASP A 1 194 ? 8.32 -5.137 0.08 1 92.19 194 ASP A C 1
ATOM 1495 O O . ASP A 1 194 ? 9.469 -4.699 0.208 1 92.19 194 ASP A O 1
ATOM 1499 N N . LEU A 1 195 ? 7.484 -5.309 1.043 1 91.62 195 LEU A N 1
ATOM 1500 C CA . LEU A 1 195 ? 7.84 -5.035 2.432 1 91.62 195 LEU A CA 1
ATOM 1501 C C . LEU A 1 195 ? 9.047 -5.863 2.857 1 91.62 195 LEU A C 1
ATOM 1503 O O . LEU A 1 195 ? 10.016 -5.32 3.398 1 91.62 195 LEU A O 1
ATOM 1507 N N . VAL A 1 196 ? 9.039 -7.109 2.621 1 94.5 196 VAL A N 1
ATOM 1508 C CA . VAL A 1 196 ? 10.086 -8.023 3.049 1 94.5 196 VAL A CA 1
ATOM 1509 C C . VAL A 1 196 ? 11.375 -7.723 2.285 1 94.5 196 VAL A C 1
ATOM 1511 O O . VAL A 1 196 ? 12.461 -7.715 2.867 1 94.5 196 VAL A O 1
ATOM 1514 N N . ALA A 1 197 ? 11.25 -7.508 1.033 1 94.12 197 ALA A N 1
ATOM 1515 C CA . ALA A 1 197 ? 12.422 -7.215 0.215 1 94.12 197 ALA A CA 1
ATOM 1516 C C . ALA A 1 197 ? 13.148 -5.969 0.723 1 94.12 197 ALA A C 1
ATOM 1518 O O . ALA A 1 197 ? 14.367 -5.973 0.871 1 94.12 197 ALA A O 1
ATOM 1519 N N . ARG A 1 198 ? 12.422 -5 1.004 1 90.31 198 ARG A N 1
ATOM 1520 C CA . ARG A 1 198 ? 12.992 -3.732 1.439 1 90.31 198 ARG A CA 1
ATOM 1521 C C . ARG A 1 198 ? 13.664 -3.875 2.801 1 90.31 198 ARG A C 1
ATOM 1523 O O . ARG A 1 198 ? 14.664 -3.209 3.08 1 90.31 198 ARG A O 1
ATOM 1530 N N . LEU A 1 199 ? 13.156 -4.715 3.572 1 90.19 199 LEU A N 1
ATOM 1531 C CA . LEU A 1 199 ? 13.648 -4.855 4.938 1 90.19 199 LEU A CA 1
ATOM 1532 C C . LEU A 1 199 ? 14.891 -5.746 4.98 1 90.19 199 LEU A C 1
ATOM 1534 O O . LEU A 1 199 ? 15.789 -5.523 5.789 1 90.19 199 LEU A O 1
ATOM 1538 N N . PHE A 1 200 ? 14.922 -6.758 4.133 1 92.5 200 PHE A N 1
ATOM 1539 C CA . PHE A 1 200 ? 15.891 -7.816 4.383 1 92.5 200 PHE A CA 1
ATOM 1540 C C . PHE A 1 200 ? 16.938 -7.867 3.277 1 92.5 200 PHE A C 1
ATOM 1542 O O . PHE A 1 200 ? 17.891 -8.648 3.348 1 92.5 200 PHE A O 1
ATOM 1549 N N . ILE A 1 201 ? 16.766 -7.078 2.301 1 93 201 ILE A N 1
ATOM 1550 C CA . ILE A 1 201 ? 17.719 -7.047 1.209 1 93 201 ILE A CA 1
ATOM 1551 C C . ILE A 1 201 ? 18.422 -5.688 1.176 1 93 201 ILE A C 1
ATOM 1553 O O . ILE A 1 201 ? 17.766 -4.648 1.126 1 93 201 ILE A O 1
ATOM 1557 N N . ARG A 1 202 ? 19.656 -5.723 1.24 1 88.06 202 ARG A N 1
ATOM 1558 C CA . ARG A 1 202 ? 20.469 -4.555 0.918 1 88.06 202 ARG A CA 1
ATOM 1559 C C . ARG A 1 202 ? 20.953 -4.609 -0.523 1 88.06 202 ARG A C 1
ATOM 1561 O O . ARG A 1 202 ? 21.172 -5.695 -1.069 1 88.06 202 ARG A O 1
ATOM 1568 N N . PRO A 1 203 ? 21.078 -3.479 -1.089 1 85.56 203 PRO A N 1
ATOM 1569 C CA . PRO A 1 203 ? 21.562 -3.484 -2.473 1 85.56 203 PRO A CA 1
ATOM 1570 C C . PRO A 1 203 ? 22.828 -4.305 -2.652 1 85.56 203 PRO A C 1
ATOM 1572 O O . PRO A 1 203 ? 23.781 -4.156 -1.877 1 85.56 203 PRO A O 1
ATOM 1575 N N . GLY A 1 204 ? 22.781 -5.152 -3.635 1 90.75 204 GLY A N 1
ATOM 1576 C CA . GLY A 1 204 ? 23.953 -5.965 -3.938 1 90.75 204 GLY A CA 1
ATOM 1577 C C . GLY A 1 204 ? 23.906 -7.34 -3.295 1 90.75 204 GLY A C 1
ATOM 1578 O O . GLY A 1 204 ? 24.641 -8.242 -3.695 1 90.75 204 GLY A O 1
ATOM 1579 N N . GLU A 1 205 ? 23.078 -7.512 -2.355 1 94.5 205 GLU A N 1
ATOM 1580 C CA . GLU A 1 205 ? 22.938 -8.82 -1.719 1 94.5 205 GLU A CA 1
ATOM 1581 C C . GLU A 1 205 ? 22.156 -9.781 -2.605 1 94.5 205 GLU A C 1
ATOM 1583 O O . GLU A 1 205 ? 21.359 -9.359 -3.439 1 94.5 205 GLU A O 1
ATOM 1588 N N . SER A 1 206 ? 22.438 -11.023 -2.379 1 97.69 206 SER A N 1
ATOM 1589 C CA . SER A 1 206 ? 21.844 -12.039 -3.242 1 97.69 206 SER A CA 1
ATOM 1590 C C . SER A 1 206 ? 20.562 -12.594 -2.645 1 97.69 206 SER A C 1
ATOM 1592 O O . SER A 1 206 ? 20.422 -12.695 -1.422 1 97.69 206 SER A O 1
ATOM 1594 N N . ALA A 1 207 ? 19.672 -12.938 -3.518 1 98.44 207 ALA A N 1
ATOM 1595 C CA . ALA A 1 207 ? 18.406 -13.578 -3.139 1 98.44 207 ALA A CA 1
ATOM 1596 C C . ALA A 1 207 ? 18.094 -14.75 -4.066 1 98.44 207 ALA A C 1
ATOM 1598 O O . ALA A 1 207 ? 18.203 -14.633 -5.289 1 98.44 207 ALA A O 1
ATOM 1599 N N . TRP A 1 208 ? 17.75 -15.922 -3.455 1 98.62 208 TRP A N 1
ATOM 1600 C CA . TRP A 1 208 ? 17.344 -17.094 -4.219 1 98.62 208 TRP A CA 1
ATOM 1601 C C . TRP A 1 208 ? 15.898 -16.969 -4.695 1 98.62 208 TRP A C 1
ATOM 1603 O O . TRP A 1 208 ? 15.016 -16.594 -3.918 1 98.62 208 TRP A O 1
ATOM 1613 N N . ILE A 1 209 ? 15.711 -17.234 -5.949 1 97.94 209 ILE A N 1
ATOM 1614 C CA . ILE A 1 209 ? 14.359 -17.359 -6.492 1 97.94 209 ILE A CA 1
ATOM 1615 C C . ILE A 1 209 ? 14.234 -18.641 -7.293 1 97.94 209 ILE A C 1
ATOM 1617 O O . ILE A 1 209 ? 15.172 -19.031 -8 1 97.94 209 ILE A O 1
ATOM 1621 N N . GLU A 1 210 ? 13.133 -19.297 -7.082 1 98.12 210 GLU A N 1
ATOM 1622 C CA . GLU A 1 210 ? 12.844 -20.453 -7.934 1 98.12 210 GLU A CA 1
ATOM 1623 C C . GLU A 1 210 ? 12.891 -20.078 -9.414 1 98.12 210 GLU A C 1
ATOM 1625 O O . GLU A 1 210 ? 12.438 -18.984 -9.797 1 98.12 210 GLU A O 1
ATOM 1630 N N . ASP A 1 211 ? 13.398 -21.047 -10.234 1 97.31 211 ASP A N 1
ATOM 1631 C CA . ASP A 1 211 ? 13.477 -20.781 -11.664 1 97.31 211 ASP A CA 1
ATOM 1632 C C . ASP A 1 211 ? 13.094 -22.031 -12.469 1 97.31 211 ASP A C 1
ATOM 1634 O O . ASP A 1 211 ? 13.891 -22.953 -12.602 1 97.31 211 ASP A O 1
ATOM 1638 N N . PRO A 1 212 ? 11.898 -22.031 -13.195 1 95.94 212 PRO A N 1
ATOM 1639 C CA . PRO A 1 212 ? 10.984 -20.875 -13.242 1 95.94 212 PRO A CA 1
ATOM 1640 C C . PRO A 1 212 ? 10.289 -20.625 -11.906 1 95.94 212 PRO A C 1
ATOM 1642 O O . PRO A 1 212 ? 10.18 -21.547 -11.078 1 95.94 212 PRO A O 1
ATOM 1645 N N . GLY A 1 213 ? 9.945 -19.359 -11.695 1 95.38 213 GLY A N 1
ATOM 1646 C CA . GLY A 1 213 ? 9.273 -18.938 -10.477 1 95.38 213 GLY A CA 1
ATOM 1647 C C . GLY A 1 213 ? 8.391 -17.734 -10.664 1 95.38 213 GLY A C 1
ATOM 1648 O O . GLY A 1 213 ? 8.25 -17.219 -11.781 1 95.38 213 GLY A O 1
ATOM 1649 N N . TYR A 1 214 ? 7.812 -17.359 -9.617 1 92.06 214 TYR A N 1
ATOM 1650 C CA . TYR A 1 214 ? 6.863 -16.25 -9.672 1 92.06 214 TYR A CA 1
ATOM 1651 C C . TYR A 1 214 ? 7.57 -14.938 -9.984 1 92.06 214 TYR A C 1
ATOM 1653 O O . TYR A 1 214 ? 8.391 -14.461 -9.188 1 92.06 214 TYR A O 1
ATOM 1661 N N . PHE A 1 215 ? 7.211 -14.258 -10.992 1 87.44 215 PHE A N 1
ATOM 1662 C CA . PHE A 1 215 ? 7.957 -13.133 -11.531 1 87.44 215 PHE A CA 1
ATOM 1663 C C . PHE A 1 215 ? 7.789 -11.898 -10.656 1 87.44 215 PHE A C 1
ATOM 1665 O O . PHE A 1 215 ? 8.703 -11.086 -10.531 1 87.44 215 PHE A O 1
ATOM 1672 N N . ALA A 1 216 ? 6.66 -11.766 -10.031 1 88.31 216 ALA A N 1
ATOM 1673 C CA . ALA A 1 216 ? 6.418 -10.562 -9.242 1 88.31 216 ALA A CA 1
ATOM 1674 C C . ALA A 1 216 ? 7.297 -10.547 -7.988 1 88.31 216 ALA A C 1
ATOM 1676 O O . ALA A 1 216 ? 7.609 -9.484 -7.457 1 88.31 216 ALA A O 1
ATOM 1677 N N . ALA A 1 217 ? 7.637 -11.695 -7.52 1 93.12 217 ALA A N 1
ATOM 1678 C CA . ALA A 1 217 ? 8.609 -11.766 -6.434 1 93.12 217 ALA A CA 1
ATOM 1679 C C . ALA A 1 217 ? 9.969 -11.219 -6.879 1 93.12 217 ALA A C 1
ATOM 1681 O O . ALA A 1 217 ? 10.641 -10.508 -6.125 1 93.12 217 ALA A O 1
ATOM 1682 N N . ALA A 1 218 ? 10.336 -11.562 -8.055 1 91.31 218 ALA A N 1
ATOM 1683 C CA . ALA A 1 218 ? 11.594 -11.062 -8.609 1 91.31 218 ALA A CA 1
ATOM 1684 C C . ALA A 1 218 ? 11.57 -9.539 -8.711 1 91.31 218 ALA A C 1
ATOM 1686 O O . ALA A 1 218 ? 12.578 -8.875 -8.438 1 91.31 218 ALA A O 1
ATOM 1687 N N . TRP A 1 219 ? 10.445 -9.008 -9.094 1 87.56 219 TRP A N 1
ATOM 1688 C CA . TRP A 1 219 ? 10.305 -7.555 -9.172 1 87.56 219 TRP A CA 1
ATOM 1689 C C . TRP A 1 219 ? 10.578 -6.902 -7.82 1 87.56 219 TRP A C 1
ATOM 1691 O O . TRP A 1 219 ? 11.352 -5.949 -7.73 1 87.56 219 TRP A O 1
ATOM 1701 N N . ALA A 1 220 ? 9.938 -7.398 -6.852 1 90.88 220 ALA A N 1
ATOM 1702 C CA . ALA A 1 220 ? 10.078 -6.84 -5.512 1 90.88 220 ALA A CA 1
ATOM 1703 C C . ALA A 1 220 ? 11.531 -6.887 -5.047 1 90.88 220 ALA A C 1
ATOM 1705 O O . ALA A 1 220 ? 12.055 -5.906 -4.508 1 90.88 220 ALA A O 1
ATOM 1706 N N . LEU A 1 221 ? 12.195 -8.008 -5.305 1 92.94 221 LEU A N 1
ATOM 1707 C CA . LEU A 1 221 ? 13.57 -8.195 -4.863 1 92.94 221 LEU A CA 1
ATOM 1708 C C . LEU A 1 221 ? 14.523 -7.305 -5.664 1 92.94 221 LEU A C 1
ATOM 1710 O O . LEU A 1 221 ? 15.438 -6.703 -5.102 1 92.94 221 LEU A O 1
ATOM 1714 N N . ARG A 1 222 ? 14.258 -7.199 -6.906 1 89.62 222 ARG A N 1
ATOM 1715 C CA . ARG A 1 222 ? 15.07 -6.336 -7.758 1 89.62 222 ARG A CA 1
ATOM 1716 C C . ARG A 1 222 ? 14.922 -4.871 -7.363 1 89.62 222 ARG A C 1
ATOM 1718 O O . ARG A 1 222 ? 15.898 -4.125 -7.336 1 89.62 222 ARG A O 1
ATOM 1725 N N . ASN A 1 223 ? 13.719 -4.543 -7.125 1 84.62 223 ASN A N 1
ATOM 1726 C CA . ASN A 1 223 ? 13.445 -3.168 -6.73 1 84.62 223 ASN A CA 1
ATOM 1727 C C . ASN A 1 223 ? 14.172 -2.799 -5.441 1 84.62 223 ASN A C 1
ATOM 1729 O O . ASN A 1 223 ? 14.5 -1.631 -5.223 1 84.62 223 ASN A O 1
ATOM 1733 N N . ALA A 1 224 ? 14.391 -3.771 -4.668 1 87.94 224 ALA A N 1
ATOM 1734 C CA . ALA A 1 224 ? 15.133 -3.553 -3.424 1 87.94 224 ALA A CA 1
ATOM 1735 C C . ALA A 1 224 ? 16.641 -3.58 -3.668 1 87.94 224 ALA A C 1
ATOM 1737 O O . ALA A 1 224 ? 17.422 -3.371 -2.742 1 87.94 224 ALA A O 1
ATOM 1738 N N . GLY A 1 225 ? 17.094 -3.93 -4.922 1 87.44 225 GLY A N 1
ATOM 1739 C CA . GLY A 1 225 ? 18.5 -3.914 -5.285 1 87.44 225 GLY A CA 1
ATOM 1740 C C . GLY A 1 225 ? 19.156 -5.277 -5.188 1 87.44 225 GLY A C 1
ATOM 1741 O O . GLY A 1 225 ? 20.391 -5.387 -5.23 1 87.44 225 GLY A O 1
ATOM 1742 N N . ALA A 1 226 ? 18.406 -6.293 -5.137 1 92.94 226 ALA A N 1
ATOM 1743 C CA . ALA A 1 226 ? 18.953 -7.637 -4.957 1 92.94 226 ALA A CA 1
ATOM 1744 C C . ALA A 1 226 ? 19.609 -8.141 -6.238 1 92.94 226 ALA A C 1
ATOM 1746 O O . ALA A 1 226 ? 19.125 -7.855 -7.34 1 92.94 226 ALA A O 1
ATOM 1747 N N . ASN A 1 227 ? 20.672 -8.852 -6.031 1 95 227 ASN A N 1
ATOM 1748 C CA . ASN A 1 227 ? 21.141 -9.766 -7.07 1 95 227 ASN A CA 1
ATOM 1749 C C . ASN A 1 227 ? 20.312 -11.039 -7.113 1 95 227 ASN A C 1
ATOM 1751 O O . ASN A 1 227 ? 20.406 -11.875 -6.215 1 95 227 ASN A O 1
ATOM 1755 N N . ILE A 1 228 ? 19.609 -11.172 -8.156 1 96.25 228 ILE A N 1
ATOM 1756 C CA . ILE A 1 228 ? 18.703 -12.312 -8.258 1 96.25 228 ILE A CA 1
ATOM 1757 C C . ILE A 1 228 ? 19.484 -13.562 -8.648 1 96.25 228 ILE A C 1
ATOM 1759 O O . ILE A 1 228 ? 20.203 -13.57 -9.656 1 96.25 228 ILE A O 1
ATOM 1763 N N . VAL A 1 229 ? 19.344 -14.586 -7.879 1 97.88 229 VAL A N 1
ATOM 1764 C CA . VAL A 1 229 ? 19.984 -15.875 -8.148 1 97.88 229 VAL A CA 1
ATOM 1765 C C . VAL A 1 229 ? 18.922 -16.906 -8.523 1 97.88 229 VAL A C 1
ATOM 1767 O O . VAL A 1 229 ? 18.203 -17.406 -7.656 1 97.88 229 VAL A O 1
ATOM 1770 N N . PRO A 1 230 ? 18.828 -17.219 -9.773 1 97.62 230 PRO A N 1
ATOM 1771 C CA . PRO A 1 230 ? 17.875 -18.234 -10.203 1 97.62 230 PRO A CA 1
ATOM 1772 C C . PRO A 1 230 ? 18.266 -19.656 -9.766 1 97.62 230 PRO A C 1
ATOM 1774 O O . PRO A 1 230 ? 19.281 -20.188 -10.25 1 97.62 230 PRO A O 1
ATOM 1777 N N . VAL A 1 231 ? 17.516 -20.266 -8.953 1 98.31 231 VAL A N 1
ATOM 1778 C CA . VAL A 1 231 ? 17.781 -21.625 -8.492 1 98.31 231 VAL A CA 1
ATOM 1779 C C . VAL A 1 231 ? 16.844 -22.594 -9.188 1 98.31 231 VAL A C 1
ATOM 1781 O O . VAL A 1 231 ? 15.617 -22.422 -9.141 1 98.31 231 VAL A O 1
ATOM 1784 N N . PRO A 1 232 ? 17.328 -23.609 -9.773 1 97.38 232 PRO A N 1
ATOM 1785 C CA . PRO A 1 232 ? 16.469 -24.516 -10.531 1 97.38 232 PRO A CA 1
ATOM 1786 C C . PRO A 1 232 ? 15.477 -25.266 -9.648 1 97.38 232 PRO A C 1
ATOM 1788 O O . PRO A 1 232 ? 15.75 -25.5 -8.469 1 97.38 232 PRO A O 1
ATOM 1791 N N . VAL A 1 233 ? 14.375 -25.641 -10.242 1 97.06 233 VAL A N 1
ATOM 1792 C CA . VAL A 1 233 ? 13.312 -26.406 -9.594 1 97.06 233 VAL A CA 1
ATOM 1793 C C . VAL A 1 233 ? 13.172 -27.781 -10.273 1 97.06 233 VAL A C 1
ATOM 1795 O O . VAL A 1 233 ? 13.18 -27.859 -11.5 1 97.06 233 VAL A O 1
ATOM 1798 N N . ASP A 1 234 ? 13.156 -28.812 -9.484 1 95.94 234 ASP A N 1
ATOM 1799 C CA . ASP A 1 234 ? 12.891 -30.156 -10.008 1 95.94 234 ASP A CA 1
ATOM 1800 C C . ASP A 1 234 ? 11.664 -30.781 -9.336 1 95.94 234 ASP A C 1
ATOM 1802 O O . ASP A 1 234 ? 10.797 -30.062 -8.836 1 95.94 234 ASP A O 1
ATOM 1806 N N . ALA A 1 235 ? 11.516 -32.031 -9.422 1 93.75 235 ALA A N 1
ATOM 1807 C CA . ALA A 1 235 ? 10.312 -32.719 -8.953 1 93.75 235 ALA A CA 1
ATOM 1808 C C . ALA A 1 235 ? 10.18 -32.594 -7.434 1 93.75 235 ALA A C 1
ATOM 1810 O O . ALA A 1 235 ? 9.117 -32.875 -6.875 1 93.75 235 ALA A O 1
ATOM 1811 N N . ASP A 1 236 ? 11.273 -32.156 -6.828 1 94.62 236 ASP A N 1
ATOM 1812 C CA . ASP A 1 236 ? 11.258 -32.031 -5.375 1 94.62 236 ASP A CA 1
ATOM 1813 C C . ASP A 1 236 ? 11.258 -30.578 -4.934 1 94.62 236 ASP A C 1
ATOM 1815 O O . ASP A 1 236 ? 11.445 -30.281 -3.75 1 94.62 236 ASP A O 1
ATOM 1819 N N . GLY A 1 237 ? 11.094 -29.734 -5.855 1 96.5 237 GLY A N 1
ATOM 1820 C CA . GLY A 1 237 ? 11.109 -28.328 -5.535 1 96.5 237 GLY A CA 1
ATOM 1821 C C . GLY A 1 237 ? 12.453 -27.672 -5.797 1 96.5 237 GLY A C 1
ATOM 1822 O O . GLY A 1 237 ? 13.234 -28.141 -6.625 1 96.5 237 GLY A O 1
ATOM 1823 N N . MET A 1 238 ? 12.672 -26.547 -5.195 1 98.25 238 MET A N 1
ATOM 1824 C CA . MET A 1 238 ? 13.906 -25.797 -5.379 1 98.25 238 MET A CA 1
ATOM 1825 C C . MET A 1 238 ? 15.125 -26.656 -5.055 1 98.25 238 MET A C 1
ATOM 1827 O O . MET A 1 238 ? 15.156 -27.328 -4.023 1 98.25 238 MET A O 1
ATOM 1831 N N . ASP A 1 239 ? 16.125 -26.625 -5.887 1 98.5 239 ASP A N 1
ATOM 1832 C CA . ASP A 1 239 ? 17.375 -27.359 -5.668 1 98.5 239 ASP A CA 1
ATOM 1833 C C . ASP A 1 239 ? 18.297 -26.594 -4.727 1 98.5 239 ASP A C 1
ATOM 1835 O O . ASP A 1 239 ? 19.156 -25.812 -5.172 1 98.5 239 ASP A O 1
ATOM 1839 N N . VAL A 1 240 ? 18.25 -26.938 -3.5 1 98.38 240 VAL A N 1
ATOM 1840 C CA . VAL A 1 240 ? 18.969 -26.219 -2.457 1 98.38 240 VAL A CA 1
ATOM 1841 C C . VAL A 1 240 ? 20.469 -26.391 -2.66 1 98.38 240 VAL A C 1
ATOM 1843 O O . VAL A 1 240 ? 21.234 -25.453 -2.453 1 98.38 240 VAL A O 1
ATOM 1846 N N . LYS A 1 241 ? 20.906 -27.578 -3.006 1 97.69 241 LYS A N 1
ATOM 1847 C CA . LYS A 1 241 ? 22.328 -27.812 -3.256 1 97.69 241 LYS A CA 1
ATOM 1848 C C . LYS A 1 241 ? 22.875 -26.875 -4.328 1 97.69 241 LYS A C 1
ATOM 1850 O O . LYS A 1 241 ? 23.953 -26.297 -4.168 1 97.69 241 LYS A O 1
ATOM 1855 N N . ARG A 1 242 ? 22.141 -26.75 -5.371 1 98.06 242 ARG A N 1
ATOM 1856 C CA . ARG A 1 242 ? 22.547 -25.844 -6.445 1 98.06 242 ARG A CA 1
ATOM 1857 C C . ARG A 1 242 ? 22.547 -24.406 -5.969 1 98.06 242 ARG A C 1
ATOM 1859 O O . ARG A 1 242 ? 23.422 -23.609 -6.344 1 98.06 242 ARG A O 1
ATOM 1866 N N . GLY A 1 243 ? 21.578 -24.031 -5.23 1 98.25 243 GLY A N 1
ATOM 1867 C CA . GLY A 1 243 ? 21.547 -22.703 -4.656 1 98.25 243 GLY A CA 1
ATOM 1868 C C . GLY A 1 243 ? 22.781 -22.375 -3.838 1 98.25 243 GLY A C 1
ATOM 1869 O O . GLY A 1 243 ? 23.359 -21.297 -3.977 1 98.25 243 GLY A O 1
ATOM 1870 N N . MET A 1 244 ? 23.156 -23.328 -3.035 1 97.56 244 MET A N 1
ATOM 1871 C CA . MET A 1 244 ? 24.328 -23.141 -2.178 1 97.56 244 MET A CA 1
ATOM 1872 C C . MET A 1 244 ? 25.594 -22.984 -3.014 1 97.56 244 MET A C 1
ATOM 1874 O O . MET A 1 244 ? 26.531 -22.297 -2.611 1 97.56 244 MET A O 1
ATOM 1878 N N . GLN A 1 245 ? 25.594 -23.594 -4.164 1 97.75 245 GLN A N 1
ATOM 1879 C CA . GLN A 1 245 ? 26.734 -23.453 -5.074 1 97.75 245 GLN A CA 1
ATOM 1880 C C . GLN A 1 245 ? 26.75 -22.078 -5.711 1 97.75 245 GLN A C 1
ATOM 1882 O O . GLN A 1 245 ? 27.828 -21.484 -5.891 1 97.75 245 GLN A O 1
ATOM 1887 N N . LEU A 1 246 ? 25.672 -21.625 -6.035 1 96.81 246 LEU A N 1
ATOM 1888 C CA . LEU A 1 246 ? 25.562 -20.359 -6.762 1 96.81 246 LEU A CA 1
ATOM 1889 C C . LEU A 1 246 ? 25.766 -19.172 -5.824 1 96.81 246 LEU A C 1
ATOM 1891 O O . LEU A 1 246 ? 26.438 -18.203 -6.18 1 96.81 246 LEU A O 1
ATOM 1895 N N . ALA A 1 247 ? 25.125 -19.234 -4.668 1 98.06 247 ALA A N 1
ATOM 1896 C CA . ALA A 1 247 ? 25.172 -18.141 -3.707 1 98.06 247 ALA A CA 1
ATOM 1897 C C . ALA A 1 247 ? 24.953 -18.641 -2.285 1 98.06 247 ALA A C 1
ATOM 1899 O O . ALA A 1 247 ? 23.875 -18.438 -1.707 1 98.06 247 ALA A O 1
ATOM 1900 N N . PRO A 1 248 ? 25.938 -19.141 -1.705 1 96.62 248 PRO A N 1
ATOM 1901 C CA . PRO A 1 248 ? 25.797 -19.766 -0.391 1 96.62 248 PRO A CA 1
ATOM 1902 C C . PRO A 1 248 ? 25.422 -18.781 0.703 1 96.62 248 PRO A C 1
ATOM 1904 O O . PRO A 1 248 ? 24.875 -19.172 1.738 1 96.62 248 PRO A O 1
ATOM 1907 N N . ARG A 1 249 ? 25.625 -17.5 0.446 1 96.44 249 ARG A N 1
ATOM 1908 C CA . ARG A 1 249 ? 25.391 -16.5 1.483 1 96.44 249 ARG A CA 1
ATOM 1909 C C . ARG A 1 249 ? 24.25 -15.57 1.096 1 96.44 249 ARG A C 1
ATOM 1911 O O . ARG A 1 249 ? 24.219 -14.406 1.501 1 96.44 249 ARG A O 1
ATOM 1918 N N . ALA A 1 250 ? 23.375 -16.094 0.247 1 98.12 250 ALA A N 1
ATOM 1919 C CA . ALA A 1 250 ? 22.188 -15.305 -0.083 1 98.12 250 ALA A CA 1
ATOM 1920 C C . ALA A 1 250 ? 21.422 -14.922 1.177 1 98.12 250 ALA A C 1
ATOM 1922 O O . ALA A 1 250 ? 21.422 -15.656 2.166 1 98.12 250 ALA A O 1
ATOM 1923 N N . LYS A 1 251 ? 20.766 -13.773 1.127 1 97.69 251 LYS A N 1
ATOM 1924 C CA . LYS A 1 251 ? 20.125 -13.25 2.33 1 97.69 251 LYS A CA 1
ATOM 1925 C C . LYS A 1 251 ? 18.656 -13.664 2.398 1 97.69 251 LYS A C 1
ATOM 1927 O O . LYS A 1 251 ? 18.031 -13.602 3.463 1 97.69 251 LYS A O 1
ATOM 1932 N N . LEU A 1 252 ? 18.156 -14.047 1.296 1 98.12 252 LEU A N 1
ATOM 1933 C CA . LEU A 1 252 ? 16.734 -14.359 1.206 1 98.12 252 LEU A CA 1
ATOM 1934 C C . LEU A 1 252 ? 16.484 -15.43 0.151 1 98.12 252 LEU A C 1
ATOM 1936 O O . LEU A 1 252 ? 17.156 -15.461 -0.88 1 98.12 252 LEU A O 1
ATOM 1940 N N . ALA A 1 253 ? 15.57 -16.344 0.417 1 98.69 253 ALA A N 1
ATOM 1941 C CA . ALA A 1 253 ? 15.031 -17.281 -0.564 1 98.69 253 ALA A CA 1
ATOM 1942 C C . ALA A 1 253 ? 13.508 -17.156 -0.667 1 98.69 253 ALA A C 1
ATOM 1944 O O . ALA A 1 253 ? 12.812 -17.156 0.348 1 98.69 253 ALA A O 1
ATOM 1945 N N . TYR A 1 254 ? 13.07 -16.969 -1.826 1 98.5 254 TYR A N 1
ATOM 1946 C CA . TYR A 1 254 ? 11.641 -17.016 -2.09 1 98.5 254 TYR A CA 1
ATOM 1947 C C . TYR A 1 254 ? 11.219 -18.375 -2.635 1 98.5 254 TYR A C 1
ATOM 1949 O O . TYR A 1 254 ? 11.75 -18.828 -3.65 1 98.5 254 TYR A O 1
ATOM 1957 N N . VAL A 1 255 ? 10.133 -18.969 -1.976 1 98.5 255 VAL A N 1
ATOM 1958 C CA . VAL A 1 255 ? 9.734 -20.297 -2.398 1 98.5 255 VAL A CA 1
ATOM 1959 C C . VAL A 1 255 ? 8.211 -20.438 -2.312 1 98.5 255 VAL A C 1
ATOM 1961 O O . VAL A 1 255 ? 7.566 -19.781 -1.499 1 98.5 255 VAL A O 1
ATOM 1964 N N . THR A 1 256 ? 7.691 -21.25 -3.111 1 97.25 256 THR A N 1
ATOM 1965 C CA . THR A 1 256 ? 6.301 -21.703 -3.1 1 97.25 256 THR A CA 1
ATOM 1966 C C . THR A 1 256 ? 6.215 -23.203 -2.873 1 97.25 256 THR A C 1
ATOM 1968 O O . THR A 1 256 ? 5.82 -23.953 -3.771 1 97.25 256 THR A O 1
ATOM 1971 N N . PRO A 1 257 ? 6.414 -23.641 -1.685 1 96.25 257 PRO A N 1
ATOM 1972 C CA . PRO A 1 257 ? 6.703 -25.047 -1.418 1 96.25 257 PRO A CA 1
ATOM 1973 C C . PRO A 1 257 ? 5.469 -25.938 -1.562 1 96.25 257 PRO A C 1
ATOM 1975 O O . PRO A 1 257 ? 5.59 -27.125 -1.903 1 96.25 257 PRO A O 1
ATOM 1978 N N . ALA A 1 258 ? 4.336 -25.484 -1.237 1 92.75 258 ALA A N 1
ATOM 1979 C CA . ALA A 1 258 ? 3.137 -26.312 -1.274 1 92.75 258 ALA A CA 1
ATOM 1980 C C . ALA A 1 258 ? 2.734 -26.641 -2.711 1 92.75 258 ALA A C 1
ATOM 1982 O O . ALA A 1 258 ? 2.359 -27.766 -3.02 1 92.75 258 ALA A O 1
ATOM 1983 N N . HIS A 1 259 ? 2.795 -25.703 -3.525 1 93.06 259 HIS A N 1
ATOM 1984 C CA . HIS A 1 259 ? 2.447 -25.75 -4.941 1 93.06 259 HIS A CA 1
ATOM 1985 C C . HIS A 1 259 ? 3.289 -24.766 -5.75 1 93.06 259 HIS A C 1
ATOM 1987 O O . HIS A 1 259 ? 2.887 -23.625 -5.957 1 93.06 259 HIS A O 1
ATOM 1993 N N . GLN A 1 260 ? 4.355 -25.297 -6.23 1 96.06 260 GLN A N 1
ATOM 1994 C CA . GLN A 1 260 ? 5.363 -24.422 -6.832 1 96.06 260 GLN A CA 1
ATOM 1995 C C . GLN A 1 260 ? 4.785 -23.656 -8.016 1 96.06 260 GLN A C 1
ATOM 1997 O O . GLN A 1 260 ? 4.105 -24.234 -8.867 1 96.06 260 GLN A O 1
ATOM 2002 N N . ALA A 1 261 ? 4.895 -22.406 -8.055 1 94.38 261 ALA A N 1
ATOM 2003 C CA . ALA A 1 261 ? 4.5 -21.562 -9.18 1 94.38 261 ALA A CA 1
ATOM 2004 C C . ALA A 1 261 ? 5.664 -21.359 -10.156 1 94.38 261 ALA A C 1
ATOM 2006 O O . ALA A 1 261 ? 6.703 -20.812 -9.781 1 94.38 261 ALA A O 1
ATOM 2007 N N . PRO A 1 262 ? 5.527 -21.797 -11.32 1 94.62 262 PRO A N 1
ATOM 2008 C CA . PRO A 1 262 ? 4.293 -22.188 -12 1 94.62 262 PRO A CA 1
ATOM 2009 C C . PRO A 1 262 ? 4.207 -23.703 -12.242 1 94.62 262 PRO A C 1
ATOM 2011 O O . PRO A 1 262 ? 3.236 -24.188 -12.836 1 94.62 262 PRO A O 1
ATOM 2014 N N . LEU A 1 263 ? 5.145 -24.5 -11.781 1 94.88 263 LEU A N 1
ATOM 2015 C CA . LEU A 1 263 ? 5.289 -25.875 -12.25 1 94.88 263 LEU A CA 1
ATOM 2016 C C . LEU A 1 263 ? 4.379 -26.812 -11.469 1 94.88 263 LEU A C 1
ATOM 2018 O O . LEU A 1 263 ? 4.156 -27.953 -11.883 1 94.88 263 LEU A O 1
ATOM 2022 N N . GLY A 1 264 ? 3.932 -26.391 -10.336 1 93.12 264 GLY A N 1
ATOM 2023 C CA . GLY A 1 264 ? 2.945 -27.141 -9.586 1 93.12 264 GLY A CA 1
ATOM 2024 C C . GLY A 1 264 ? 3.561 -28.219 -8.711 1 93.12 264 GLY A C 1
ATOM 2025 O O . GLY A 1 264 ? 2.844 -29 -8.086 1 93.12 264 GLY A O 1
ATOM 2026 N N . VAL A 1 265 ? 4.844 -28.266 -8.602 1 92.69 265 VAL A N 1
ATOM 2027 C CA . VAL A 1 265 ? 5.52 -29.297 -7.832 1 92.69 265 VAL A CA 1
ATOM 2028 C C . VAL A 1 265 ? 5.41 -28.984 -6.34 1 92.69 265 VAL A C 1
ATOM 2030 O O . VAL A 1 265 ? 5.387 -27.828 -5.941 1 92.69 265 VAL A O 1
ATOM 2033 N N . THR A 1 266 ? 5.254 -30.047 -5.551 1 92.56 266 THR A N 1
ATOM 2034 C CA . THR A 1 266 ? 5.297 -29.938 -4.098 1 92.56 266 THR A CA 1
ATOM 2035 C C . THR A 1 266 ? 6.711 -30.188 -3.578 1 92.56 266 THR A C 1
ATOM 2037 O O . THR A 1 266 ? 7.336 -31.188 -3.92 1 92.56 266 THR A O 1
ATOM 2040 N N . MET A 1 267 ? 7.18 -29.281 -2.805 1 95.69 267 MET A N 1
ATOM 2041 C CA . MET A 1 267 ? 8.516 -29.453 -2.24 1 95.69 267 MET A CA 1
ATOM 2042 C C . MET A 1 267 ? 8.547 -30.641 -1.273 1 95.69 267 MET A C 1
ATOM 2044 O O . MET A 1 267 ? 7.699 -30.734 -0.383 1 95.69 267 MET A O 1
ATOM 2048 N N . SER A 1 268 ? 9.516 -31.484 -1.439 1 93.5 268 SER A N 1
ATOM 2049 C CA . SER A 1 268 ? 9.633 -32.656 -0.583 1 93.5 268 SER A CA 1
ATOM 2050 C C . SER A 1 268 ? 10.102 -32.281 0.816 1 93.5 268 SER A C 1
ATOM 2052 O O . SER A 1 268 ? 10.625 -31.188 1.025 1 93.5 268 SER A O 1
ATOM 2054 N N . LEU A 1 269 ? 9.852 -33.188 1.762 1 90.88 269 LEU A N 1
ATOM 2055 C CA . LEU A 1 269 ? 10.273 -32.969 3.141 1 90.88 269 LEU A CA 1
ATOM 2056 C C . LEU A 1 269 ? 11.789 -32.812 3.229 1 90.88 269 LEU A C 1
ATOM 2058 O O . LEU A 1 269 ? 12.281 -31.953 3.965 1 90.88 269 LEU A O 1
ATOM 2062 N N . GLU A 1 270 ? 12.477 -33.656 2.484 1 92.25 270 GLU A N 1
ATOM 2063 C CA . GLU A 1 270 ? 13.93 -33.594 2.477 1 92.25 270 GLU A CA 1
ATOM 2064 C C . GLU A 1 270 ? 14.422 -32.219 2.014 1 92.25 270 GLU A C 1
ATOM 2066 O O . GLU A 1 270 ? 15.328 -31.641 2.619 1 92.25 270 GLU A O 1
ATOM 2071 N N . ARG A 1 271 ? 13.828 -31.734 1 1 96.75 271 ARG A N 1
ATOM 2072 C CA . ARG A 1 271 ? 14.188 -30.422 0.467 1 96.75 271 ARG A CA 1
ATOM 2073 C C . ARG A 1 271 ? 13.828 -29.312 1.45 1 96.75 271 ARG A C 1
ATOM 2075 O O . ARG A 1 271 ? 14.562 -28.344 1.587 1 96.75 271 ARG A O 1
ATOM 2082 N N . ARG A 1 272 ? 12.711 -29.438 2.061 1 96.06 272 ARG A N 1
ATOM 2083 C CA . ARG A 1 272 ? 12.297 -28.469 3.07 1 96.06 272 ARG A CA 1
ATOM 2084 C C . ARG A 1 272 ? 13.328 -28.375 4.191 1 96.06 272 ARG A C 1
ATOM 2086 O O . ARG A 1 272 ? 13.695 -27.266 4.609 1 96.06 272 ARG A O 1
ATOM 2093 N N . ILE A 1 273 ? 13.773 -29.469 4.676 1 93.94 273 ILE A N 1
ATOM 2094 C CA . ILE A 1 273 ? 14.742 -29.531 5.766 1 93.94 273 ILE A CA 1
ATOM 2095 C C . ILE A 1 273 ? 16.062 -28.922 5.301 1 93.94 273 ILE A C 1
ATOM 2097 O O . ILE A 1 273 ? 16.688 -28.156 6.031 1 93.94 273 ILE A O 1
ATOM 2101 N N . ALA A 1 274 ? 16.453 -29.297 4.098 1 96.94 274 ALA A N 1
ATOM 2102 C CA . ALA A 1 274 ? 17.688 -28.75 3.543 1 96.94 274 ALA A CA 1
ATOM 2103 C C . ALA A 1 274 ? 17.625 -27.234 3.445 1 96.94 274 ALA A C 1
ATOM 2105 O O . ALA A 1 274 ? 18.609 -26.547 3.738 1 96.94 274 ALA A O 1
ATOM 2106 N N . LEU A 1 275 ? 16.516 -26.719 3.027 1 98.31 275 LEU A N 1
ATOM 2107 C CA . LEU A 1 275 ? 16.312 -25.281 2.895 1 98.31 275 LEU A CA 1
ATOM 2108 C C . LEU A 1 275 ? 16.391 -24.594 4.254 1 98.31 275 LEU A C 1
ATOM 2110 O O . LEU A 1 275 ? 17.016 -23.547 4.391 1 98.31 275 LEU A O 1
ATOM 2114 N N . LEU A 1 276 ? 15.742 -25.172 5.25 1 96.81 276 LEU A N 1
ATOM 2115 C CA . LEU A 1 276 ? 15.766 -24.625 6.602 1 96.81 276 LEU A CA 1
ATOM 2116 C C . LEU A 1 276 ? 17.188 -24.625 7.168 1 96.81 276 LEU A C 1
ATOM 2118 O O . LEU A 1 276 ? 17.594 -23.688 7.832 1 96.81 276 LEU A O 1
ATOM 2122 N N . ARG A 1 277 ? 17.891 -25.672 6.906 1 96.25 277 ARG A N 1
ATOM 2123 C CA . ARG A 1 277 ? 19.266 -25.766 7.371 1 96.25 277 ARG A CA 1
ATOM 2124 C C . ARG A 1 277 ? 20.141 -24.688 6.738 1 96.25 277 ARG A C 1
ATOM 2126 O O . ARG A 1 277 ? 20.969 -24.078 7.418 1 96.25 277 ARG A O 1
ATOM 2133 N N . TRP A 1 278 ? 19.969 -24.531 5.48 1 97.5 278 TRP A N 1
ATOM 2134 C CA . TRP A 1 278 ? 20.703 -23.469 4.793 1 97.5 278 TRP A CA 1
ATOM 2135 C C . TRP A 1 278 ? 20.391 -22.109 5.414 1 97.5 278 TRP A C 1
ATOM 2137 O O . TRP A 1 278 ? 21.297 -21.328 5.711 1 97.5 278 TRP A O 1
ATOM 2147 N N . ALA A 1 279 ? 19.125 -21.828 5.602 1 97.31 279 ALA A N 1
ATOM 2148 C CA . ALA A 1 279 ? 18.719 -20.531 6.137 1 97.31 279 ALA A CA 1
ATOM 2149 C C . ALA A 1 279 ? 19.328 -20.297 7.512 1 97.31 279 ALA A C 1
ATOM 2151 O O . ALA A 1 279 ? 19.781 -19.188 7.809 1 97.31 279 ALA A O 1
ATOM 2152 N N . GLN A 1 280 ? 19.391 -21.297 8.305 1 93.94 280 GLN A N 1
ATOM 2153 C CA . GLN A 1 280 ? 19.969 -21.188 9.641 1 93.94 280 GLN A CA 1
ATOM 2154 C C . GLN A 1 280 ? 21.469 -20.922 9.562 1 93.94 280 GLN A C 1
ATOM 2156 O O . GLN A 1 280 ? 21.984 -20.047 10.258 1 93.94 280 GLN A O 1
ATOM 2161 N N . SER A 1 281 ? 22.109 -21.609 8.719 1 94.38 281 SER A N 1
ATOM 2162 C CA . SER A 1 281 ? 23.547 -21.516 8.602 1 94.38 281 SER A CA 1
ATOM 2163 C C . SER A 1 281 ? 23.969 -20.156 8.016 1 94.38 281 SER A C 1
ATOM 2165 O O . SER A 1 281 ? 24.953 -19.562 8.453 1 94.38 281 SER A O 1
ATOM 2167 N N . ALA A 1 282 ? 23.219 -19.719 7.082 1 95.06 282 ALA A N 1
ATOM 2168 C CA . ALA A 1 282 ? 23.562 -18.5 6.371 1 95.06 282 ALA A CA 1
ATOM 2169 C C . ALA A 1 282 ? 22.938 -17.281 7.047 1 95.06 282 ALA A C 1
ATOM 2171 O O . ALA A 1 282 ? 23.203 -16.141 6.656 1 95.06 282 ALA A O 1
ATOM 2172 N N . LYS A 1 283 ? 22.078 -17.531 8.078 1 94.12 283 LYS A N 1
ATOM 2173 C CA . LYS A 1 283 ? 21.312 -16.453 8.711 1 94.12 283 LYS A CA 1
ATOM 2174 C C . LYS A 1 283 ? 20.484 -15.695 7.684 1 94.12 283 LYS A C 1
ATOM 2176 O O . LYS A 1 283 ? 20.531 -14.469 7.629 1 94.12 283 LYS A O 1
ATOM 2181 N N . SER A 1 284 ? 19.828 -16.5 6.883 1 96.5 284 SER A N 1
ATOM 2182 C CA . SER A 1 284 ? 19 -15.984 5.797 1 96.5 284 SER A CA 1
ATOM 2183 C C . SER A 1 284 ? 17.516 -16.125 6.117 1 96.5 284 SER A C 1
ATOM 2185 O O . SER A 1 284 ? 17.141 -16.859 7.047 1 96.5 284 SER A O 1
ATOM 2187 N N . ILE A 1 285 ? 16.719 -15.398 5.402 1 97.12 285 ILE A N 1
ATOM 2188 C CA . ILE A 1 285 ? 15.273 -15.461 5.559 1 97.12 285 ILE A CA 1
ATOM 2189 C C . ILE A 1 285 ? 14.664 -16.25 4.402 1 97.12 285 ILE 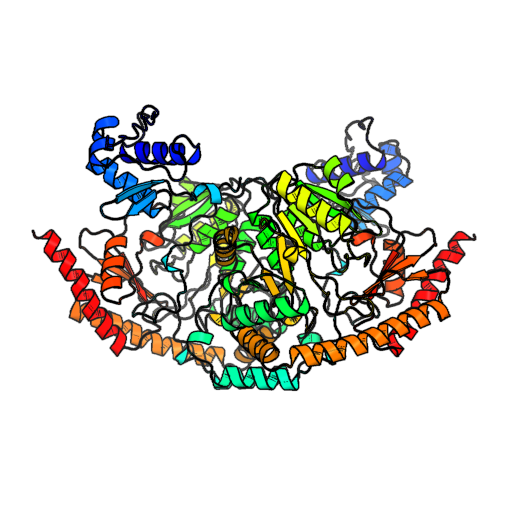A C 1
ATOM 2191 O O . ILE A 1 285 ? 15.086 -16.109 3.254 1 97.12 285 ILE A O 1
ATOM 2195 N N . ILE A 1 286 ? 13.734 -17.109 4.742 1 98.44 286 ILE A N 1
ATOM 2196 C CA . ILE A 1 286 ? 12.922 -17.812 3.746 1 98.44 286 ILE A CA 1
ATOM 2197 C C . ILE A 1 286 ? 11.539 -17.156 3.666 1 98.44 286 ILE A C 1
ATOM 2199 O O . ILE A 1 286 ? 10.859 -17 4.684 1 98.44 286 ILE A O 1
ATOM 2203 N N . VAL A 1 287 ? 11.156 -16.719 2.545 1 98.5 287 VAL A N 1
ATOM 2204 C CA . VAL A 1 287 ? 9.789 -16.281 2.301 1 98.5 287 VAL A CA 1
ATOM 2205 C C . VAL A 1 287 ? 8.977 -17.422 1.695 1 98.5 287 VAL A C 1
ATOM 2207 O O . VAL A 1 287 ? 9.211 -17.828 0.556 1 98.5 287 VAL A O 1
ATOM 2210 N N . GLU A 1 288 ? 8.086 -17.969 2.428 1 98.5 288 GLU A N 1
ATOM 2211 C CA . GLU A 1 288 ? 7.156 -18.984 1.969 1 98.5 288 GLU A CA 1
ATOM 2212 C C . GLU A 1 288 ? 5.855 -18.359 1.465 1 98.5 288 GLU A C 1
ATOM 2214 O O . GLU A 1 288 ? 5.066 -17.844 2.252 1 98.5 288 GLU A O 1
ATOM 2219 N N . ASP A 1 289 ? 5.668 -18.422 0.236 1 97.75 289 ASP A N 1
ATOM 2220 C CA . ASP A 1 289 ? 4.441 -17.938 -0.383 1 97.75 289 ASP A CA 1
ATOM 2221 C C . ASP A 1 289 ? 3.424 -19.062 -0.56 1 97.75 289 ASP A C 1
ATOM 2223 O O . ASP A 1 289 ? 3.607 -19.953 -1.395 1 97.75 289 ASP A O 1
ATOM 2227 N N . ASP A 1 290 ? 2.393 -18.984 0.201 1 95.44 290 ASP A N 1
ATOM 2228 C CA . ASP A 1 290 ? 1.334 -19.984 0.196 1 95.44 290 ASP A CA 1
ATOM 2229 C C . ASP A 1 290 ? 0.093 -19.469 -0.529 1 95.44 290 ASP A C 1
ATOM 2231 O O . ASP A 1 290 ? -0.997 -19.438 0.045 1 95.44 290 ASP A O 1
ATOM 2235 N N . TYR A 1 291 ? 0.15 -19.297 -1.792 1 91 291 TYR A N 1
ATOM 2236 C CA . TYR A 1 291 ? -0.766 -18.453 -2.549 1 91 291 TYR A CA 1
ATOM 2237 C C . TYR A 1 291 ? -2.043 -19.203 -2.9 1 91 291 TYR A C 1
ATOM 2239 O O . TYR A 1 291 ? -3.064 -18.594 -3.219 1 91 291 TYR A O 1
ATOM 2247 N N . ASP A 1 292 ? -2.111 -20.578 -2.846 1 89.62 292 ASP A N 1
ATOM 2248 C CA . ASP A 1 292 ? -3.346 -21.234 -3.264 1 89.62 292 ASP A CA 1
ATOM 2249 C C . ASP A 1 292 ? -3.488 -22.594 -2.605 1 89.62 292 ASP A C 1
ATOM 2251 O O . ASP A 1 292 ? -4.16 -23.484 -3.141 1 89.62 292 ASP A O 1
ATOM 2255 N N . SER A 1 293 ? -2.898 -22.891 -1.535 1 88.19 293 SER A N 1
ATOM 2256 C CA . SER A 1 293 ? -2.865 -24.203 -0.895 1 88.19 293 SER A CA 1
ATOM 2257 C C . SER A 1 293 ? -4.266 -24.672 -0.51 1 88.19 293 SER A C 1
ATOM 2259 O O . SER A 1 293 ? -4.484 -25.844 -0.23 1 88.19 293 SER A O 1
ATOM 2261 N N . GLU A 1 294 ? -5.191 -23.828 -0.49 1 89.69 294 GLU A N 1
ATOM 2262 C CA . GLU A 1 294 ? -6.574 -24.172 -0.165 1 89.69 294 GLU A CA 1
ATOM 2263 C C . GLU A 1 294 ? -7.188 -25.062 -1.238 1 89.69 294 GLU A C 1
ATOM 2265 O O . GLU A 1 294 ? -8.164 -25.766 -0.982 1 89.69 294 GLU A O 1
ATOM 2270 N N . PHE A 1 295 ? -6.641 -25.062 -2.387 1 91.69 295 PHE A N 1
ATOM 2271 C CA . PHE A 1 295 ? -7.242 -25.766 -3.512 1 91.69 295 PHE A CA 1
ATOM 2272 C C . PHE A 1 295 ? -6.414 -26.984 -3.883 1 91.69 295 PHE A C 1
ATOM 2274 O O . PHE A 1 295 ? -5.957 -27.125 -5.02 1 91.69 295 PHE A O 1
ATOM 2281 N N . ARG A 1 296 ? -6.305 -27.828 -3.01 1 88.94 296 ARG A N 1
ATOM 2282 C CA . ARG A 1 296 ? -5.703 -29.141 -3.248 1 88.94 296 ARG A CA 1
ATOM 2283 C C . ARG A 1 296 ? -6.773 -30.188 -3.523 1 88.94 296 ARG A C 1
ATOM 2285 O O . ARG A 1 296 ? -7.738 -30.312 -2.766 1 88.94 296 ARG A O 1
ATOM 2292 N N . PHE A 1 297 ? -6.574 -30.938 -4.562 1 87.31 297 PHE A N 1
ATOM 2293 C CA . PHE A 1 297 ? -7.613 -31.844 -5.035 1 87.31 297 PHE A CA 1
ATOM 2294 C C . PHE A 1 297 ? -7.281 -33.281 -4.676 1 87.31 297 PHE A C 1
ATOM 2296 O O . PHE A 1 297 ? -8.172 -34.125 -4.613 1 87.31 297 PHE A O 1
ATOM 2303 N N . SER A 1 298 ? -6.031 -33.5 -4.609 1 79 298 SER A N 1
ATOM 2304 C CA . SER A 1 298 ? -5.629 -34.875 -4.273 1 79 298 SER A CA 1
ATOM 2305 C C . SER A 1 298 ? -4.449 -34.875 -3.307 1 79 298 SER A C 1
ATOM 2307 O O . SER A 1 298 ? -3.691 -33.906 -3.24 1 79 298 SER A O 1
ATOM 2309 N N . GLY A 1 299 ? -4.426 -35.938 -2.545 1 70.19 299 GLY A N 1
ATOM 2310 C CA . GLY A 1 299 ? -3.309 -36.125 -1.633 1 70.19 299 GLY A CA 1
ATOM 2311 C C . GLY A 1 299 ? -3.551 -35.531 -0.26 1 70.19 299 GLY A C 1
ATOM 2312 O O . GLY A 1 299 ? -4.586 -34.906 -0.023 1 70.19 299 GLY A O 1
ATOM 2313 N N . VAL A 1 300 ? -2.633 -35.812 0.625 1 65.75 300 VAL A N 1
ATOM 2314 C CA . VAL A 1 300 ? -2.688 -35.344 2.004 1 65.75 300 VAL A CA 1
ATOM 2315 C C . VAL A 1 300 ? -2.236 -33.906 2.066 1 65.75 300 VAL A C 1
ATOM 2317 O O . VAL A 1 300 ? -1.316 -33.5 1.353 1 65.75 300 VAL A O 1
ATOM 2320 N N . PRO A 1 301 ? -3.076 -33.219 2.838 1 70.44 301 PRO A N 1
ATOM 2321 C CA . PRO A 1 301 ? -2.605 -31.859 3.031 1 70.44 301 PRO A CA 1
ATOM 2322 C C . PRO A 1 301 ? -1.175 -31.797 3.559 1 70.44 301 PRO A C 1
ATOM 2324 O O . PRO A 1 301 ? -0.783 -32.594 4.395 1 70.44 301 PRO A O 1
ATOM 2327 N N . ILE A 1 302 ? -0.349 -30.984 2.922 1 76.94 302 ILE A N 1
ATOM 2328 C CA . ILE A 1 302 ? 1.037 -30.828 3.342 1 76.94 302 ILE A CA 1
ATOM 2329 C C . ILE A 1 302 ? 1.17 -29.562 4.184 1 76.94 302 ILE A C 1
ATOM 2331 O O . ILE A 1 302 ? 0.802 -28.469 3.74 1 76.94 302 ILE A O 1
ATOM 2335 N N . PRO A 1 303 ? 1.65 -29.703 5.387 1 85.25 303 PRO A N 1
ATOM 2336 C CA . PRO A 1 303 ? 1.81 -28.516 6.238 1 85.25 303 PRO A CA 1
ATOM 2337 C C . PRO A 1 303 ? 2.785 -27.5 5.656 1 85.25 303 PRO A C 1
ATOM 2339 O O . PRO A 1 303 ? 3.625 -27.844 4.82 1 85.25 303 PRO A O 1
ATOM 2342 N N . ALA A 1 304 ? 2.617 -26.344 6.09 1 93.81 304 ALA A N 1
ATOM 2343 C CA . ALA A 1 304 ? 3.504 -25.266 5.668 1 93.81 304 ALA A CA 1
ATOM 2344 C C . ALA A 1 304 ? 4.934 -25.516 6.137 1 93.81 304 ALA A C 1
ATOM 2346 O O . ALA A 1 304 ? 5.152 -26.141 7.172 1 93.81 304 ALA A O 1
ATOM 2347 N N . LEU A 1 305 ? 5.863 -25.016 5.363 1 95.12 305 LEU A N 1
ATOM 2348 C CA . LEU A 1 305 ? 7.273 -25.031 5.73 1 95.12 305 LEU A CA 1
ATOM 2349 C C . LEU A 1 305 ? 7.496 -24.312 7.055 1 95.12 305 LEU A C 1
ATOM 2351 O O . LEU A 1 305 ? 8.32 -24.734 7.867 1 95.12 305 LEU A O 1
ATOM 2355 N N . GLN A 1 306 ? 6.809 -23.234 7.262 1 95.69 306 GLN A N 1
ATOM 2356 C CA . GLN A 1 306 ? 6.902 -22.422 8.461 1 95.69 306 GLN A CA 1
ATOM 2357 C C . GLN A 1 306 ? 6.695 -23.25 9.719 1 95.69 306 GLN A C 1
ATOM 2359 O O . GLN A 1 306 ? 7.324 -23 10.75 1 95.69 306 GLN A O 1
ATOM 2364 N N . GLY A 1 307 ? 5.844 -24.203 9.68 1 91.38 307 GLY A N 1
ATOM 2365 C CA . GLY A 1 307 ? 5.574 -25.047 10.836 1 91.38 307 GLY A CA 1
ATOM 2366 C C . GLY A 1 307 ? 6.773 -25.891 11.25 1 91.38 307 GLY A C 1
ATOM 2367 O O . GLY A 1 307 ? 6.863 -26.312 12.398 1 91.38 307 GLY A O 1
ATOM 2368 N N . LEU A 1 308 ? 7.672 -26.125 10.367 1 90.69 308 LEU A N 1
ATOM 2369 C CA . LEU A 1 308 ? 8.867 -26.922 10.617 1 90.69 308 LEU A CA 1
ATOM 2370 C C . LEU A 1 308 ? 10.008 -26.047 11.133 1 90.69 308 LEU A C 1
ATOM 2372 O O . LEU A 1 308 ? 11.008 -26.547 11.633 1 90.69 308 LEU A O 1
ATOM 2376 N N . ASP A 1 309 ? 9.812 -24.75 10.992 1 93.62 309 ASP A N 1
ATOM 2377 C CA . ASP A 1 309 ? 10.859 -23.797 11.352 1 93.62 309 ASP A CA 1
ATOM 2378 C C . ASP A 1 309 ? 10.961 -23.641 12.867 1 93.62 309 ASP A C 1
ATOM 2380 O O . ASP A 1 309 ? 9.992 -23.25 13.516 1 93.62 309 ASP A O 1
ATOM 2384 N N . LYS A 1 310 ? 12.117 -23.828 13.391 1 86 310 LYS A N 1
ATOM 2385 C CA . LYS A 1 310 ? 12.312 -23.703 14.836 1 86 310 LYS A CA 1
ATOM 2386 C C . LYS A 1 310 ? 13.219 -22.516 15.156 1 86 310 LYS A C 1
ATOM 2388 O O . LYS A 1 310 ? 13.477 -22.234 16.328 1 86 310 LYS A O 1
ATOM 2393 N N . THR A 1 311 ? 13.617 -21.828 14.211 1 90.19 311 THR A N 1
ATOM 2394 C CA . THR A 1 311 ? 14.625 -20.812 14.445 1 90.19 311 THR A CA 1
ATOM 2395 C C . THR A 1 311 ? 14.078 -19.422 14.109 1 90.19 311 THR A C 1
ATOM 2397 O O . THR A 1 311 ? 14.734 -18.406 14.375 1 90.19 311 THR A O 1
ATOM 2400 N N . GLY A 1 312 ? 12.961 -19.406 13.523 1 92.31 312 GLY A N 1
ATOM 2401 C CA . GLY A 1 312 ? 12.391 -18.109 13.18 1 92.31 312 GLY A CA 1
ATOM 2402 C C . GLY A 1 312 ? 12.945 -17.531 11.891 1 92.31 312 GLY A C 1
ATOM 2403 O O . GLY A 1 312 ? 13.156 -16.328 11.789 1 92.31 312 GLY A O 1
ATOM 2404 N N . SER A 1 313 ? 13.172 -18.422 10.906 1 94.94 313 SER A N 1
ATOM 2405 C CA . SER A 1 313 ? 13.789 -18 9.648 1 94.94 313 SER A CA 1
ATOM 2406 C C . SER A 1 313 ? 12.758 -17.875 8.539 1 94.94 313 SER A C 1
ATOM 2408 O O . SER A 1 313 ? 13.07 -17.422 7.438 1 94.94 313 SER A O 1
ATOM 2410 N N . VAL A 1 314 ? 11.508 -18.219 8.828 1 97.75 314 VAL A N 1
ATOM 2411 C CA . VAL A 1 314 ? 10.523 -18.281 7.754 1 97.75 314 VAL A CA 1
ATOM 2412 C C . VAL A 1 314 ? 9.484 -17.172 7.938 1 97.75 314 VAL A C 1
ATOM 2414 O O . VAL A 1 314 ? 8.883 -17.062 9.008 1 97.75 314 VAL A O 1
ATOM 2417 N N . ILE A 1 315 ? 9.359 -16.359 6.977 1 98 315 ILE A N 1
ATOM 2418 C CA . ILE A 1 315 ? 8.227 -15.445 6.844 1 98 315 ILE A CA 1
ATOM 2419 C C . ILE A 1 315 ? 7.176 -16.062 5.914 1 98 315 ILE A C 1
ATOM 2421 O O . ILE A 1 315 ? 7.477 -16.406 4.773 1 98 315 ILE A O 1
ATOM 2425 N N . PHE A 1 316 ? 5.98 -16.266 6.473 1 97.88 316 PHE A N 1
ATOM 2426 C CA . PHE A 1 316 ? 4.887 -16.906 5.75 1 97.88 316 PHE A CA 1
ATOM 2427 C C . PHE A 1 316 ? 3.936 -15.859 5.18 1 97.88 316 PHE A C 1
ATOM 2429 O O . PHE A 1 316 ? 3.492 -14.961 5.891 1 97.88 316 PHE A O 1
ATOM 2436 N N . ILE A 1 317 ? 3.635 -15.953 3.891 1 97.62 317 ILE A N 1
ATOM 2437 C CA . ILE A 1 317 ? 2.756 -15 3.221 1 97.62 317 ILE A CA 1
ATOM 2438 C C . ILE A 1 317 ? 1.549 -15.734 2.641 1 97.62 317 ILE A C 1
ATOM 2440 O O . ILE A 1 317 ? 1.687 -16.828 2.082 1 97.62 317 ILE A O 1
ATOM 2444 N N . GLY A 1 318 ? 0.397 -15.125 2.793 1 96.19 318 GLY A N 1
ATOM 2445 C CA . GLY A 1 318 ? -0.834 -15.609 2.189 1 96.19 318 GLY A CA 1
ATOM 2446 C C . GLY A 1 318 ? -1.778 -14.492 1.782 1 96.19 318 GLY A C 1
ATOM 2447 O O . GLY A 1 318 ? -1.512 -13.32 2.047 1 96.19 318 GLY A O 1
ATOM 2448 N N . SER A 1 319 ? -2.826 -14.875 1.055 1 92.88 319 SER A N 1
ATOM 2449 C CA . SER A 1 319 ? -3.773 -13.875 0.572 1 92.88 319 SER A CA 1
ATOM 2450 C C . SER A 1 319 ? -5.18 -14.453 0.46 1 92.88 319 SER A C 1
ATOM 2452 O O . SER A 1 319 ? -5.348 -15.656 0.26 1 92.88 319 SER A O 1
ATOM 2454 N N . PHE A 1 320 ? -6.145 -13.633 0.605 1 94.12 320 PHE A N 1
ATOM 2455 C CA . PHE A 1 320 ? -7.535 -14.023 0.438 1 94.12 320 PHE A CA 1
ATOM 2456 C C . PHE A 1 320 ? -8.031 -13.672 -0.96 1 94.12 320 PHE A C 1
ATOM 2458 O O . PHE A 1 320 ? -9.172 -13.977 -1.312 1 94.12 320 PHE A O 1
ATOM 2465 N N . ASN A 1 321 ? -7.203 -13.125 -1.741 1 89.62 321 ASN A N 1
ATOM 2466 C CA . ASN A 1 321 ? -7.617 -12.617 -3.047 1 89.62 321 ASN A CA 1
ATOM 2467 C C . ASN A 1 321 ? -7.922 -13.758 -4.016 1 89.62 321 ASN A C 1
ATOM 2469 O O . ASN A 1 321 ? -8.82 -13.648 -4.848 1 89.62 321 ASN A O 1
ATOM 2473 N N . LYS A 1 322 ? -7.121 -14.859 -3.938 1 89.56 322 LYS A N 1
ATOM 2474 C CA . LYS A 1 322 ? -7.352 -16.016 -4.797 1 89.56 322 LYS A CA 1
ATOM 2475 C C . LYS A 1 322 ? -8.422 -16.938 -4.211 1 89.56 322 LYS A C 1
ATOM 2477 O O . LYS A 1 322 ? -9.047 -17.719 -4.934 1 89.56 322 LYS A O 1
ATOM 2482 N N . VAL A 1 323 ? -8.617 -16.828 -2.943 1 90.25 323 VAL A N 1
ATOM 2483 C CA . VAL A 1 323 ? -9.555 -17.688 -2.227 1 90.25 323 VAL A CA 1
ATOM 2484 C C . VAL A 1 323 ? -10.969 -17.141 -2.357 1 90.25 323 VAL A C 1
ATOM 2486 O O . VAL A 1 323 ? -11.93 -17.891 -2.49 1 90.25 323 VAL A O 1
ATOM 2489 N N . LEU A 1 324 ? -11.031 -15.836 -2.295 1 93 324 LEU A N 1
ATOM 2490 C CA . LEU A 1 324 ? -12.344 -15.195 -2.363 1 93 324 LEU A CA 1
ATOM 2491 C C . LEU A 1 324 ? -12.508 -14.438 -3.68 1 93 324 LEU A C 1
ATOM 2493 O O . LEU A 1 324 ? -12.969 -15.008 -4.672 1 93 324 LEU A O 1
ATOM 2497 N N . PHE A 1 325 ? -11.961 -13.258 -3.748 1 90.12 325 PHE A N 1
ATOM 2498 C CA . PHE A 1 325 ? -11.984 -12.5 -4.996 1 90.12 325 PHE A CA 1
ATOM 2499 C C . PHE A 1 325 ? -10.867 -11.461 -5.027 1 90.12 325 PHE A C 1
ATOM 2501 O O . PHE A 1 325 ? -10.523 -10.891 -3.992 1 90.12 325 PHE A O 1
ATOM 2508 N N . PRO A 1 326 ? -10.328 -11.188 -6.195 1 88 326 PRO A N 1
ATOM 2509 C CA . PRO A 1 326 ? -9.102 -10.406 -6.336 1 88 326 PRO A CA 1
ATOM 2510 C C . PRO A 1 326 ? -9.258 -8.977 -5.805 1 88 326 PRO A C 1
ATOM 2512 O O . PRO A 1 326 ? -8.328 -8.438 -5.199 1 88 326 PRO A O 1
ATOM 2515 N N . SER A 1 327 ? -10.359 -8.328 -5.922 1 87.56 327 SER A N 1
ATOM 2516 C CA . SER A 1 327 ? -10.531 -6.922 -5.582 1 87.56 327 SER A CA 1
ATOM 2517 C C . SER A 1 327 ? -10.656 -6.73 -4.074 1 87.56 327 SER A C 1
ATOM 2519 O O . SER A 1 327 ? -10.711 -5.598 -3.592 1 87.56 327 SER A O 1
ATOM 2521 N N . LEU A 1 328 ? -10.648 -7.75 -3.354 1 89.12 328 LEU A N 1
ATOM 2522 C CA . LEU A 1 328 ? -10.703 -7.648 -1.899 1 89.12 328 LEU A CA 1
ATOM 2523 C C . LEU A 1 328 ? -9.445 -6.984 -1.349 1 89.12 328 LEU A C 1
ATOM 2525 O O . LEU A 1 328 ? -9.516 -6.215 -0.389 1 89.12 328 LEU A O 1
ATOM 2529 N N . ARG A 1 329 ? -8.367 -7.316 -1.919 1 89.94 329 ARG A N 1
ATOM 2530 C CA . ARG A 1 329 ? -7.059 -6.746 -1.602 1 89.94 329 ARG A CA 1
ATOM 2531 C C . ARG A 1 329 ? -6.742 -6.898 -0.117 1 89.94 329 ARG A C 1
ATOM 2533 O O . ARG A 1 329 ? -6.359 -5.93 0.543 1 89.94 329 ARG A O 1
ATOM 2540 N N . LEU A 1 330 ? -6.852 -8.109 0.378 1 93.06 330 LEU A N 1
ATOM 2541 C CA . LEU A 1 330 ? -6.461 -8.453 1.741 1 93.06 330 LEU A CA 1
ATOM 2542 C C . LEU A 1 330 ? -5.574 -9.695 1.756 1 93.06 330 LEU A C 1
ATOM 2544 O O . LEU A 1 330 ? -5.898 -10.703 1.127 1 93.06 330 LEU A O 1
ATOM 2548 N N . GLY A 1 331 ? -4.477 -9.594 2.338 1 94.94 331 GLY A N 1
ATOM 2549 C CA . GLY A 1 331 ? -3.541 -10.672 2.6 1 94.94 331 GLY A CA 1
ATOM 2550 C C . GLY A 1 331 ? -2.904 -10.594 3.975 1 94.94 331 GLY A C 1
ATOM 2551 O O . GLY A 1 331 ? -3.369 -9.844 4.836 1 94.94 331 GLY A O 1
ATOM 2552 N N . TYR A 1 332 ? -1.955 -11.445 4.191 1 96.88 332 TYR A N 1
ATOM 2553 C CA . TYR A 1 332 ? -1.329 -11.453 5.508 1 96.88 332 TYR A CA 1
ATOM 2554 C C . TYR A 1 332 ? 0.105 -11.961 5.43 1 96.88 332 TYR A C 1
ATOM 2556 O O . TYR A 1 332 ? 0.465 -12.68 4.492 1 96.88 332 TYR A O 1
ATOM 2564 N N . ILE A 1 333 ? 0.852 -11.531 6.387 1 96.94 333 ILE A N 1
ATOM 2565 C CA . ILE A 1 333 ? 2.209 -12.008 6.629 1 96.94 333 ILE A CA 1
ATOM 2566 C C . ILE A 1 333 ? 2.33 -12.508 8.062 1 96.94 333 ILE A C 1
ATOM 2568 O O . ILE A 1 333 ? 1.795 -11.898 8.992 1 96.94 333 ILE A O 1
ATOM 2572 N N . ILE A 1 334 ? 2.836 -13.68 8.219 1 98 334 ILE A N 1
ATOM 2573 C CA . ILE A 1 334 ? 3.219 -14.188 9.539 1 98 334 ILE A CA 1
ATOM 2574 C C . ILE A 1 334 ? 4.711 -13.961 9.758 1 98 334 ILE A C 1
ATOM 2576 O O . ILE A 1 334 ? 5.543 -14.531 9.039 1 98 334 ILE A O 1
ATOM 2580 N N . VAL A 1 335 ? 4.98 -13.18 10.727 1 96.56 335 VAL A N 1
ATOM 2581 C CA . VAL A 1 335 ? 6.348 -12.727 10.961 1 96.56 335 VAL A CA 1
ATOM 2582 C C . VAL A 1 335 ? 6.871 -13.312 12.273 1 96.56 335 VAL A C 1
ATOM 2584 O O . VAL A 1 335 ? 6.16 -13.336 13.281 1 96.56 335 VAL A O 1
ATOM 2587 N N . PRO A 1 336 ? 8.109 -13.859 12.25 1 94.69 336 PRO A N 1
ATOM 2588 C CA . PRO A 1 336 ? 8.711 -14.242 13.531 1 94.69 336 PRO A CA 1
ATOM 2589 C C . PRO A 1 336 ? 8.711 -13.094 14.547 1 94.69 336 PRO A C 1
ATOM 2591 O O . PRO A 1 336 ? 8.922 -11.938 14.18 1 94.69 336 PRO A O 1
ATOM 2594 N N . GLU A 1 337 ? 8.555 -13.438 15.781 1 91.31 337 GLU A N 1
ATOM 2595 C CA . GLU A 1 337 ? 8.375 -12.461 16.859 1 91.31 337 GLU A CA 1
ATOM 2596 C C . GLU A 1 337 ? 9.523 -11.461 16.891 1 91.31 337 GLU A C 1
ATOM 2598 O O . GLU A 1 337 ? 9.312 -10.266 17.078 1 91.31 337 GLU A O 1
ATOM 2603 N N . GLN A 1 338 ? 10.641 -11.938 16.641 1 89.81 338 GLN A N 1
ATOM 2604 C CA . GLN A 1 338 ? 11.836 -11.109 16.766 1 89.81 338 GLN A CA 1
ATOM 2605 C C . GLN A 1 338 ? 11.914 -10.078 15.648 1 89.81 338 GLN A C 1
ATOM 2607 O O . GLN A 1 338 ? 12.656 -9.102 15.75 1 89.81 338 GLN A O 1
ATOM 2612 N N . LEU A 1 339 ? 11.156 -10.297 14.602 1 91.81 339 LEU A N 1
ATOM 2613 C CA . LEU A 1 339 ? 11.219 -9.406 13.445 1 91.81 339 LEU A CA 1
ATOM 2614 C C . LEU A 1 339 ? 10.016 -8.469 13.414 1 91.81 339 LEU A C 1
ATOM 2616 O O . LEU A 1 339 ? 9.945 -7.566 12.586 1 91.81 339 LEU A O 1
ATOM 2620 N N . MET A 1 340 ? 9.07 -8.539 14.305 1 91.19 340 MET A N 1
ATOM 2621 C CA . MET A 1 340 ? 7.77 -7.887 14.266 1 91.19 340 MET A CA 1
ATOM 2622 C C . MET A 1 340 ? 7.918 -6.371 14.266 1 91.19 340 MET A C 1
ATOM 2624 O O . MET A 1 340 ? 7.312 -5.68 13.445 1 91.19 340 MET A O 1
ATOM 2628 N N . ASP A 1 341 ? 8.695 -5.859 15.117 1 87.56 341 ASP A N 1
ATOM 2629 C CA . ASP A 1 341 ? 8.836 -4.414 15.258 1 87.56 341 ASP A CA 1
ATOM 2630 C C . ASP A 1 341 ? 9.359 -3.787 13.961 1 87.56 341 ASP A C 1
ATOM 2632 O O . ASP A 1 341 ? 8.859 -2.746 13.531 1 87.56 341 ASP A O 1
ATOM 2636 N N . LYS A 1 342 ? 10.305 -4.469 13.398 1 88.12 342 LYS A N 1
ATOM 2637 C CA . LYS A 1 342 ? 10.906 -3.984 12.156 1 88.12 3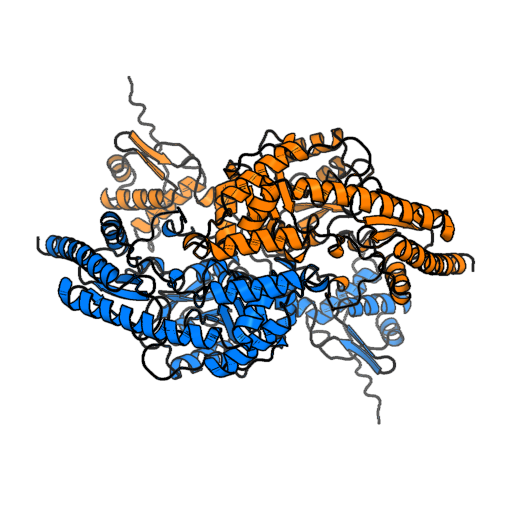42 LYS A CA 1
ATOM 2638 C C . LYS A 1 342 ? 9.891 -3.973 11.016 1 88.12 342 LYS A C 1
ATOM 2640 O O . LYS A 1 342 ? 9.805 -3 10.266 1 88.12 342 LYS A O 1
ATOM 2645 N N . VAL A 1 343 ? 9.195 -5.02 10.945 1 91.12 343 VAL A N 1
ATOM 2646 C CA . VAL A 1 343 ? 8.227 -5.156 9.867 1 91.12 343 VAL A CA 1
ATOM 2647 C C . VAL A 1 343 ? 7.094 -4.148 10.055 1 91.12 343 VAL A C 1
ATOM 2649 O O . VAL A 1 343 ? 6.668 -3.502 9.094 1 91.12 343 VAL A O 1
ATOM 2652 N N . LEU A 1 344 ? 6.68 -3.943 11.227 1 89.69 344 LEU A N 1
ATOM 2653 C CA . LEU A 1 344 ? 5.574 -3.041 11.516 1 89.69 344 LEU A CA 1
ATOM 2654 C C . LEU A 1 344 ? 5.969 -1.592 11.25 1 89.69 344 LEU A C 1
ATOM 2656 O O . LEU A 1 344 ? 5.156 -0.805 10.75 1 89.69 344 LEU A O 1
ATOM 2660 N N . ARG A 1 345 ? 7.074 -1.247 11.586 1 85.5 345 ARG A N 1
ATOM 2661 C CA . ARG A 1 345 ? 7.559 0.106 11.328 1 85.5 345 ARG A CA 1
ATOM 2662 C C . ARG A 1 345 ? 7.578 0.41 9.836 1 85.5 345 ARG A C 1
ATOM 2664 O O . ARG A 1 345 ? 7.141 1.48 9.406 1 85.5 345 ARG A O 1
ATOM 2671 N N . MET A 1 346 ? 8.078 -0.525 9.125 1 87.19 346 MET A N 1
ATOM 2672 C CA . MET A 1 346 ? 8.125 -0.34 7.676 1 87.19 346 MET A CA 1
ATOM 2673 C C . MET A 1 346 ? 6.719 -0.277 7.09 1 87.19 346 MET A C 1
ATOM 2675 O O . MET A 1 346 ? 6.438 0.55 6.223 1 87.19 346 MET A O 1
ATOM 2679 N N . LYS A 1 347 ? 5.941 -1.129 7.57 1 88.81 347 LYS A N 1
ATOM 2680 C CA . LYS A 1 347 ? 4.551 -1.133 7.121 1 88.81 347 LYS A CA 1
ATOM 2681 C C . LYS A 1 347 ? 3.883 0.214 7.387 1 88.81 347 LYS A C 1
ATOM 2683 O O . LYS A 1 347 ? 3.166 0.736 6.527 1 88.81 347 LYS A O 1
ATOM 2688 N N . TYR A 1 348 ? 4.121 0.745 8.484 1 84.38 348 TYR A N 1
ATOM 2689 C CA . TYR A 1 348 ? 3.576 2.043 8.867 1 84.38 348 TYR A CA 1
ATOM 2690 C C . TYR A 1 348 ? 4.066 3.139 7.93 1 84.38 348 TYR A C 1
ATOM 2692 O O . TYR A 1 348 ? 3.281 3.975 7.477 1 84.38 348 TYR A O 1
ATOM 2700 N N . GLN A 1 349 ? 5.25 3.082 7.676 1 81 349 GLN A N 1
ATOM 2701 C CA . GLN A 1 349 ? 5.855 4.117 6.844 1 81 349 GLN A CA 1
ATOM 2702 C C . GLN A 1 349 ? 5.398 3.992 5.395 1 81 349 GLN A C 1
ATOM 2704 O O . GLN A 1 349 ? 5.465 4.961 4.629 1 81 349 GLN A O 1
ATOM 2709 N N . MET A 1 350 ? 4.957 2.783 5.039 1 82.75 350 MET A N 1
ATOM 2710 C CA . MET A 1 350 ? 4.539 2.547 3.662 1 82.75 350 MET A CA 1
ATOM 2711 C C . MET A 1 350 ? 3.117 3.047 3.43 1 82.75 350 MET A C 1
ATOM 2713 O O . MET A 1 350 ? 2.842 3.707 2.428 1 82.75 350 MET A O 1
ATOM 2717 N N . ASP A 1 351 ? 2.221 2.682 4.383 1 76.94 351 ASP A N 1
ATOM 2718 C CA . ASP A 1 351 ? 0.836 3.043 4.094 1 76.94 351 ASP A CA 1
ATOM 2719 C C . ASP A 1 351 ? 0.035 3.219 5.383 1 76.94 351 ASP A C 1
ATOM 2721 O O . ASP A 1 351 ? -1.197 3.262 5.352 1 76.94 351 ASP A O 1
ATOM 2725 N N . LEU A 1 352 ? 0.637 3.273 6.48 1 74.44 352 LEU A N 1
ATOM 2726 C CA . LEU A 1 352 ? 0.057 3.486 7.801 1 74.44 352 LEU A CA 1
ATOM 2727 C C . LEU A 1 352 ? -0.748 2.27 8.242 1 74.44 352 LEU A C 1
ATOM 2729 O O . LEU A 1 352 ? -0.333 1.541 9.148 1 74.44 352 LEU A O 1
ATOM 2733 N N . TRP A 1 353 ? -1.905 1.991 7.621 1 73.56 353 TRP A N 1
ATOM 2734 C CA . TRP A 1 353 ? -2.713 0.816 7.93 1 73.56 353 TRP A CA 1
ATOM 2735 C C . TRP A 1 353 ? -3.648 0.478 6.773 1 73.56 353 TRP A C 1
ATOM 2737 O O . TRP A 1 353 ? -3.84 1.289 5.863 1 73.56 353 TRP A O 1
ATOM 2747 N N . ALA A 1 354 ? -4.133 -0.743 6.809 1 77.94 354 ALA A N 1
ATOM 2748 C CA . ALA A 1 354 ? -5.086 -1.214 5.805 1 77.94 354 ALA A CA 1
ATOM 2749 C C . ALA A 1 354 ? -6.512 -0.809 6.172 1 77.94 354 ALA A C 1
ATOM 2751 O O . ALA A 1 354 ? -6.773 -0.398 7.305 1 77.94 354 ALA A O 1
ATOM 2752 N N . ASN A 1 355 ? -7.402 -0.946 5.184 1 82.06 355 ASN A N 1
ATOM 2753 C CA . ASN A 1 355 ? -8.812 -0.611 5.391 1 82.06 355 ASN A CA 1
ATOM 2754 C C . ASN A 1 355 ? -9.43 -1.466 6.488 1 82.06 355 ASN A C 1
ATOM 2756 O O . ASN A 1 355 ? -9.266 -2.686 6.504 1 82.06 355 ASN A O 1
ATOM 2760 N N . SER A 1 356 ? -10.234 -0.914 7.332 1 83.94 356 SER A N 1
ATOM 2761 C CA . SER A 1 356 ? -10.703 -1.591 8.539 1 83.94 356 SER A CA 1
ATOM 2762 C C . SER A 1 356 ? -12.023 -2.322 8.281 1 83.94 356 SER A C 1
ATOM 2764 O O . SER A 1 356 ? -12.234 -3.42 8.805 1 83.94 356 SER A O 1
ATOM 2766 N N . ILE A 1 357 ? -12.867 -1.801 7.512 1 86.88 357 ILE A N 1
ATOM 2767 C CA . ILE A 1 357 ? -14.211 -2.361 7.391 1 86.88 357 ILE A CA 1
ATOM 2768 C C . ILE A 1 357 ? -14.141 -3.711 6.68 1 86.88 357 ILE A C 1
ATOM 2770 O O . ILE A 1 357 ? -14.773 -4.68 7.109 1 86.88 357 ILE A O 1
ATOM 2774 N N . ASN A 1 358 ? -13.375 -3.775 5.602 1 90.75 358 ASN A N 1
ATOM 2775 C CA . ASN A 1 358 ? -13.227 -5.051 4.91 1 90.75 358 ASN A CA 1
ATOM 2776 C C . ASN A 1 358 ? -12.609 -6.113 5.82 1 90.75 358 ASN A C 1
ATOM 2778 O O . ASN A 1 358 ? -12.938 -7.297 5.707 1 90.75 358 ASN A O 1
ATOM 2782 N N . GLN A 1 359 ? -11.727 -5.664 6.625 1 93.38 359 GLN A N 1
ATOM 2783 C CA . GLN A 1 359 ? -11.133 -6.586 7.59 1 93.38 359 GLN A CA 1
ATOM 2784 C C . GLN A 1 359 ? -12.188 -7.113 8.562 1 93.38 359 GLN A C 1
ATOM 2786 O O . GLN A 1 359 ? -12.203 -8.305 8.883 1 93.38 359 GLN A O 1
ATOM 2791 N N . ALA A 1 360 ? -13.055 -6.203 9.008 1 93.69 360 ALA A N 1
ATOM 2792 C CA . ALA A 1 360 ? -14.117 -6.598 9.93 1 93.69 360 ALA A CA 1
ATOM 2793 C C . ALA A 1 360 ? -15.086 -7.574 9.266 1 93.69 360 ALA A C 1
ATOM 2795 O O . ALA A 1 360 ? -15.484 -8.57 9.867 1 93.69 360 ALA A O 1
ATOM 2796 N N . VAL A 1 361 ? -15.453 -7.32 8.055 1 93.88 361 VAL A N 1
ATOM 2797 C CA . VAL A 1 361 ? -16.375 -8.18 7.312 1 93.88 361 VAL A CA 1
ATOM 2798 C C . VAL A 1 361 ? -15.734 -9.555 7.105 1 93.88 361 VAL A C 1
ATOM 2800 O O . VAL A 1 361 ? -16.391 -10.578 7.312 1 93.88 361 VAL A O 1
ATOM 2803 N N . LEU A 1 362 ? -14.484 -9.578 6.707 1 96.25 362 LEU A N 1
ATOM 2804 C CA . LEU A 1 362 ? -13.766 -10.828 6.512 1 96.25 362 LEU A CA 1
ATOM 2805 C C . LEU A 1 362 ? -13.688 -11.617 7.812 1 96.25 362 LEU A C 1
ATOM 2807 O O . LEU A 1 362 ? -13.789 -12.852 7.809 1 96.25 362 LEU A O 1
ATOM 2811 N N . THR A 1 363 ? -13.484 -10.852 8.906 1 96.56 363 THR A N 1
ATOM 2812 C CA . THR A 1 363 ? -13.453 -11.508 10.211 1 96.56 363 THR A CA 1
ATOM 2813 C C . THR A 1 363 ? -14.734 -12.305 10.438 1 96.56 363 THR A C 1
ATOM 2815 O O . THR A 1 363 ? -14.688 -13.492 10.766 1 96.56 363 THR A O 1
ATOM 2818 N N . ASP A 1 364 ? -15.844 -11.648 10.234 1 97.06 364 ASP A N 1
ATOM 2819 C CA . ASP A 1 364 ? -17.125 -12.32 10.414 1 97.06 364 ASP A CA 1
ATOM 2820 C C . ASP A 1 364 ? -17.297 -13.477 9.438 1 97.06 364 ASP A C 1
ATOM 2822 O O . ASP A 1 364 ? -17.828 -14.523 9.789 1 97.06 364 ASP A O 1
ATOM 2826 N N . PHE A 1 365 ? -16.891 -13.312 8.234 1 97.69 365 PHE A N 1
ATOM 2827 C CA . PHE A 1 365 ? -16.984 -14.336 7.203 1 97.69 365 PHE A CA 1
ATOM 2828 C C . PHE A 1 365 ? -16.234 -15.602 7.625 1 97.69 365 PHE A C 1
ATOM 2830 O O . PHE A 1 365 ? -16.703 -16.719 7.367 1 97.69 365 PHE A O 1
ATOM 2837 N N . ILE A 1 366 ? -15.086 -15.422 8.273 1 97 366 ILE A N 1
ATOM 2838 C CA . ILE A 1 366 ? -14.266 -16.531 8.727 1 97 366 ILE A CA 1
ATOM 2839 C C . ILE A 1 366 ? -14.883 -17.156 9.977 1 97 366 ILE A C 1
ATOM 2841 O O . ILE A 1 366 ? -15.148 -18.359 10.016 1 97 366 ILE A O 1
ATOM 2845 N N . VAL A 1 367 ? -15.172 -16.359 10.984 1 95.88 367 VAL A N 1
ATOM 2846 C CA . VAL A 1 367 ? -15.578 -16.812 12.312 1 95.88 367 VAL A CA 1
ATOM 2847 C C . VAL A 1 367 ? -16.953 -17.469 12.234 1 95.88 367 VAL A C 1
ATOM 2849 O O . VAL A 1 367 ? -17.219 -18.438 12.953 1 95.88 367 VAL A O 1
ATOM 2852 N N . ASP A 1 368 ? -17.812 -16.969 11.312 1 96.5 368 ASP A N 1
ATOM 2853 C CA . ASP A 1 368 ? -19.156 -17.516 11.172 1 96.5 368 ASP A CA 1
ATOM 2854 C C . ASP A 1 368 ? -19.156 -18.781 10.32 1 96.5 368 ASP A C 1
ATOM 2856 O O . ASP A 1 368 ? -20.203 -19.391 10.094 1 96.5 368 ASP A O 1
ATOM 2860 N N . GLY A 1 369 ? -18.047 -19.172 9.766 1 95 369 GLY A N 1
ATOM 2861 C CA . GLY A 1 369 ? -17.906 -20.438 9.078 1 95 369 GLY A CA 1
ATOM 2862 C C . GLY A 1 369 ? -18.156 -20.344 7.582 1 95 369 GLY A C 1
ATOM 2863 O O . GLY A 1 369 ? -18.109 -21.344 6.871 1 95 369 GLY A O 1
ATOM 2864 N N . HIS A 1 370 ? -18.391 -19.172 7.082 1 96.62 370 HIS A N 1
ATOM 2865 C CA . HIS A 1 370 ? -18.703 -18.984 5.668 1 96.62 370 HIS A CA 1
ATOM 2866 C C . HIS A 1 370 ? -17.5 -19.297 4.793 1 96.62 370 HIS A C 1
ATOM 2868 O O . HIS A 1 370 ? -17.641 -19.797 3.678 1 96.62 370 HIS A O 1
ATOM 2874 N N . LEU A 1 371 ? -16.281 -18.984 5.293 1 96.56 371 LEU A N 1
ATOM 2875 C CA . LEU A 1 371 ? -15.07 -19.281 4.531 1 96.56 371 LEU A CA 1
ATOM 2876 C C . LEU A 1 371 ? -14.93 -20.781 4.285 1 96.56 371 LEU A C 1
ATOM 2878 O O . LEU A 1 371 ? -14.695 -21.203 3.154 1 96.56 371 LEU A O 1
ATOM 2882 N N . GLY A 1 372 ? -15.078 -21.531 5.32 1 94.44 372 GLY A N 1
ATOM 2883 C CA . GLY A 1 372 ? -14.977 -22.984 5.184 1 94.44 372 GLY A CA 1
ATOM 2884 C C . GLY A 1 372 ? -15.969 -23.547 4.188 1 94.44 372 GLY A C 1
ATOM 2885 O O . GLY A 1 372 ? -15.609 -24.391 3.367 1 94.44 372 GLY A O 1
ATOM 2886 N N . ARG A 1 373 ? -17.188 -23.125 4.258 1 95.25 373 ARG A N 1
ATOM 2887 C CA . ARG A 1 373 ? -18.219 -23.578 3.342 1 95.25 373 ARG A CA 1
ATOM 2888 C C . ARG A 1 373 ? -17.906 -23.203 1.903 1 95.25 373 ARG A C 1
ATOM 2890 O O . ARG A 1 373 ? -18.078 -24 0.984 1 95.25 373 ARG A O 1
ATOM 2897 N N . HIS A 1 374 ? -17.438 -22 1.749 1 95.88 374 HIS A N 1
ATOM 2898 C CA . HIS A 1 374 ? -17.078 -21.531 0.42 1 95.88 374 HIS A CA 1
ATOM 2899 C C . HIS A 1 374 ? -15.93 -22.344 -0.164 1 95.88 374 HIS A C 1
ATOM 2901 O O . HIS A 1 374 ? -15.984 -22.75 -1.324 1 95.88 374 HIS A O 1
ATOM 2907 N N . LEU A 1 375 ? -14.93 -22.547 0.633 1 94.56 375 LEU A N 1
ATOM 2908 C CA . LEU A 1 375 ? -13.758 -23.281 0.175 1 94.56 375 LEU A CA 1
ATOM 2909 C C . LEU A 1 375 ? -14.133 -24.703 -0.228 1 94.56 375 LEU A C 1
ATOM 2911 O O . LEU A 1 375 ? -13.633 -25.219 -1.228 1 94.56 375 LEU A O 1
ATOM 2915 N N . ARG A 1 376 ? -14.977 -25.328 0.523 1 92.81 376 ARG A N 1
ATOM 2916 C CA . ARG A 1 376 ? -15.422 -26.672 0.191 1 92.81 376 ARG A CA 1
ATOM 2917 C C . ARG A 1 376 ? -16.125 -26.703 -1.161 1 92.81 376 ARG A C 1
ATOM 2919 O O . ARG A 1 376 ? -15.852 -27.562 -1.993 1 92.81 376 ARG A O 1
ATOM 2926 N N . ARG A 1 377 ? -16.969 -25.766 -1.35 1 95.25 377 ARG A N 1
ATOM 2927 C CA . ARG A 1 377 ? -17.703 -25.672 -2.605 1 95.25 377 ARG A CA 1
ATOM 2928 C C . ARG A 1 377 ? -16.75 -25.422 -3.775 1 95.25 377 ARG A C 1
ATOM 2930 O O . ARG A 1 377 ? -16.875 -26.047 -4.828 1 95.25 377 ARG A O 1
ATOM 2937 N N . MET A 1 378 ? -15.852 -24.531 -3.578 1 95.5 378 MET A N 1
ATOM 2938 C CA . MET A 1 378 ? -14.922 -24.172 -4.648 1 95.5 378 MET A CA 1
ATOM 2939 C C . MET A 1 378 ? -13.984 -25.328 -4.969 1 95.5 378 MET A C 1
ATOM 2941 O O . MET A 1 378 ? -13.656 -25.562 -6.133 1 95.5 378 MET A O 1
ATOM 2945 N N . ARG A 1 379 ? -13.539 -26.031 -3.977 1 93.31 379 ARG A N 1
ATOM 2946 C CA . ARG A 1 379 ? -12.672 -27.188 -4.191 1 93.31 379 ARG A CA 1
ATOM 2947 C C . ARG A 1 379 ? -13.359 -28.219 -5.066 1 93.31 379 ARG A C 1
ATOM 2949 O O . ARG A 1 379 ? -12.734 -28.812 -5.949 1 93.31 379 ARG A O 1
ATOM 2956 N N . GLU A 1 380 ? -14.57 -28.469 -4.789 1 94.19 380 GLU A N 1
ATOM 2957 C CA . GLU A 1 380 ? -15.336 -29.422 -5.578 1 94.19 380 GLU A CA 1
ATOM 2958 C C . GLU A 1 380 ? -15.516 -28.938 -7.016 1 94.19 380 GLU A C 1
ATOM 2960 O O . GLU A 1 380 ? -15.297 -29.703 -7.965 1 94.19 380 GLU A O 1
ATOM 2965 N N . THR A 1 381 ? -15.859 -27.734 -7.129 1 96.12 381 THR A N 1
ATOM 2966 C CA . THR A 1 381 ? -16.078 -27.156 -8.445 1 96.12 381 THR A CA 1
ATOM 2967 C C . THR A 1 381 ? -14.797 -27.141 -9.266 1 96.12 381 THR A C 1
ATOM 2969 O O . THR A 1 381 ? -14.797 -27.531 -10.438 1 96.12 381 THR A O 1
ATOM 2972 N N . TYR A 1 382 ? -13.727 -26.703 -8.648 1 95.75 382 TYR A N 1
ATOM 2973 C CA . TYR A 1 382 ? -12.461 -26.609 -9.367 1 95.75 382 TYR A CA 1
ATOM 2974 C C . TYR A 1 382 ? -11.906 -27.984 -9.695 1 95.75 382 TYR A C 1
ATOM 2976 O O . TYR A 1 382 ? -11.25 -28.172 -10.727 1 95.75 382 TYR A O 1
ATOM 2984 N N . ALA A 1 383 ? -12.188 -28.953 -8.844 1 94.5 383 ALA A N 1
ATOM 2985 C CA . ALA A 1 383 ? -11.805 -30.328 -9.141 1 94.5 383 ALA A CA 1
ATOM 2986 C C . ALA A 1 383 ? -12.508 -30.828 -10.398 1 94.5 383 ALA A C 1
ATOM 2988 O O . ALA A 1 383 ? -11.898 -31.5 -11.234 1 94.5 383 ALA A O 1
ATOM 2989 N N . GLU A 1 384 ? -13.734 -30.547 -10.492 1 95.88 384 GLU A N 1
ATOM 2990 C CA . GLU A 1 384 ? -14.508 -30.922 -11.672 1 95.88 384 GLU A CA 1
ATOM 2991 C C . GLU A 1 384 ? -13.961 -30.25 -12.93 1 95.88 384 GLU A C 1
ATOM 2993 O O . GLU A 1 384 ? -13.852 -30.891 -13.977 1 95.88 384 GLU A O 1
ATOM 2998 N N . ARG A 1 385 ? -13.672 -29.047 -12.781 1 96 385 ARG A N 1
ATOM 2999 C CA . ARG A 1 385 ? -13.172 -28.281 -13.922 1 96 385 ARG A CA 1
ATOM 3000 C C . ARG A 1 385 ? -11.781 -28.75 -14.328 1 96 385 ARG A C 1
ATOM 3002 O O . ARG A 1 385 ? -11.445 -28.766 -15.516 1 96 385 ARG A O 1
ATOM 3009 N N . ARG A 1 386 ? -11 -29.094 -13.352 1 94.94 386 ARG A N 1
ATOM 3010 C CA . ARG A 1 386 ? -9.703 -29.703 -13.617 1 94.94 386 ARG A CA 1
ATOM 3011 C C . ARG A 1 386 ? -9.859 -30.984 -14.422 1 94.94 386 ARG A C 1
ATOM 3013 O O . ARG A 1 386 ? -9.109 -31.219 -15.375 1 94.94 386 ARG A O 1
ATOM 3020 N N . CYS A 1 387 ? -10.789 -31.797 -14.023 1 95.75 387 CYS A N 1
ATOM 3021 C CA . CYS A 1 387 ? -11.07 -33.031 -14.742 1 95.75 387 CYS A CA 1
ATOM 3022 C C . CYS A 1 387 ? -11.508 -32.75 -16.172 1 95.75 387 CYS A C 1
ATOM 3024 O O . CYS A 1 387 ? -11.078 -33.438 -17.109 1 95.75 387 CYS A O 1
ATOM 3026 N N . ALA A 1 388 ? -12.289 -31.766 -16.297 1 96.56 388 ALA A N 1
ATOM 3027 C CA . ALA A 1 388 ? -12.734 -31.375 -17.625 1 96.56 388 ALA A CA 1
ATOM 3028 C C . ALA A 1 388 ? -11.547 -30.969 -18.5 1 96.56 388 ALA A C 1
ATOM 3030 O O . ALA A 1 388 ? -11.523 -31.281 -19.703 1 96.56 388 ALA A O 1
ATOM 3031 N N . LEU A 1 389 ? -10.68 -30.281 -17.906 1 96.44 389 LEU A N 1
ATOM 3032 C CA . LEU A 1 389 ? -9.484 -29.875 -18.641 1 96.44 389 LEU A CA 1
ATOM 3033 C C . LEU A 1 389 ? -8.68 -31.094 -19.094 1 96.44 389 LEU A C 1
ATOM 3035 O O . LEU A 1 389 ? -8.211 -31.156 -20.219 1 96.44 389 LEU A O 1
ATOM 3039 N N . GLN A 1 390 ? -8.461 -31.984 -18.203 1 95.19 390 GLN A N 1
ATOM 3040 C CA . GLN A 1 390 ? -7.723 -33.219 -18.5 1 95.19 390 GLN A CA 1
ATOM 3041 C C . GLN A 1 390 ? -8.398 -34 -19.609 1 95.19 390 GLN A C 1
ATOM 3043 O O . GLN A 1 390 ? -7.73 -34.469 -20.547 1 95.19 390 GLN A O 1
ATOM 3048 N N . ASP A 1 391 ? -9.664 -34.125 -19.5 1 96.38 391 ASP A N 1
ATOM 3049 C CA . ASP A 1 391 ? -10.438 -34.875 -20.5 1 96.38 391 ASP A CA 1
ATOM 3050 C C . ASP A 1 391 ? -10.344 -34.219 -21.875 1 96.38 391 ASP A C 1
ATOM 3052 O O . ASP A 1 391 ? -10.172 -34.875 -22.891 1 96.38 391 ASP A O 1
ATOM 3056 N N . ALA A 1 392 ? -10.5 -32.938 -21.844 1 96.94 392 ALA A N 1
ATOM 3057 C CA . ALA A 1 392 ? -10.445 -32.188 -23.094 1 96.94 392 ALA A CA 1
ATOM 3058 C C . ALA A 1 392 ? -9.07 -32.312 -23.734 1 96.94 392 ALA A C 1
ATOM 3060 O O . ALA A 1 392 ? -8.953 -32.438 -24.953 1 96.94 392 ALA A O 1
ATOM 3061 N N . ALA A 1 393 ? -8.062 -32.188 -22.953 1 96.19 393 ALA A N 1
ATOM 3062 C CA . ALA A 1 393 ? -6.699 -32.312 -23.469 1 96.19 393 ALA A CA 1
ATOM 3063 C C . ALA A 1 393 ? -6.469 -33.688 -24.109 1 96.19 393 ALA A C 1
ATOM 3065 O O . ALA A 1 393 ? -5.852 -33.781 -25.172 1 96.19 393 ALA A O 1
ATOM 3066 N N . GLU A 1 394 ? -6.918 -34.656 -23.5 1 94.81 394 GLU A N 1
ATOM 3067 C CA . GLU A 1 394 ? -6.793 -36.031 -24.031 1 94.81 394 GLU A CA 1
ATOM 3068 C C . GLU A 1 394 ? -7.574 -36.188 -25.328 1 94.81 394 GLU A C 1
ATOM 3070 O O . GLU A 1 394 ? -7.094 -36.812 -26.266 1 94.81 394 GLU A O 1
ATOM 3075 N N . LYS A 1 395 ? -8.672 -35.625 -25.344 1 95.75 395 LYS A N 1
ATOM 3076 C CA . LYS A 1 395 ? -9.578 -35.75 -26.469 1 95.75 395 LYS A CA 1
ATOM 3077 C C . LYS A 1 395 ? -9.062 -35 -27.688 1 95.75 395 LYS A C 1
ATOM 3079 O O . LYS A 1 395 ? -9.102 -35.5 -28.812 1 95.75 395 LYS A O 1
ATOM 3084 N N . TYR A 1 396 ? -8.562 -33.844 -27.5 1 95.5 396 TYR A N 1
ATOM 3085 C CA . TYR A 1 396 ? -8.352 -32.938 -28.641 1 95.5 396 TYR A CA 1
ATOM 3086 C C . TYR A 1 396 ? -6.875 -32.875 -29 1 95.5 396 TYR A C 1
ATOM 3088 O O . TYR A 1 396 ? -6.527 -32.594 -30.141 1 95.5 396 TYR A O 1
ATOM 3096 N N . VAL A 1 397 ? -5.984 -32.969 -28.062 1 93.44 397 VAL A N 1
ATOM 3097 C CA . VAL A 1 397 ? -4.574 -32.719 -28.344 1 93.44 397 VAL A CA 1
ATOM 3098 C C . VAL A 1 397 ? -3.766 -34 -28.141 1 93.44 397 VAL A C 1
ATOM 3100 O O . VAL A 1 397 ? -2.748 -34.219 -28.812 1 93.44 397 VAL A O 1
ATOM 3103 N N . GLY A 1 398 ? -4.121 -34.75 -27.234 1 90 398 GLY A N 1
ATOM 3104 C CA . GLY A 1 398 ? -3.436 -36 -26.953 1 90 398 GLY A CA 1
ATOM 3105 C C . GLY A 1 398 ? -2.018 -35.812 -26.453 1 90 398 GLY A C 1
ATOM 3106 O O . GLY A 1 398 ? -1.781 -35.031 -25.531 1 90 398 GLY A O 1
ATOM 3107 N N . ASP A 1 399 ? -1.037 -36.5 -27.047 1 89.88 399 ASP A N 1
ATOM 3108 C CA . ASP A 1 399 ? 0.34 -36.531 -26.562 1 89.88 399 ASP A CA 1
ATOM 3109 C C . ASP A 1 399 ? 1.102 -35.281 -26.953 1 89.88 399 ASP A C 1
ATOM 3111 O O . ASP A 1 399 ? 2.205 -35.031 -26.453 1 89.88 399 ASP A O 1
ATOM 3115 N N . SER A 1 400 ? 0.456 -34.469 -27.656 1 93.06 400 SER A N 1
ATOM 3116 C CA . SER A 1 400 ? 1.12 -33.25 -28.141 1 93.06 400 SER A CA 1
ATOM 3117 C C . SER A 1 400 ? 1.168 -32.188 -27.062 1 93.06 400 SER A C 1
ATOM 3119 O O . SER A 1 400 ? 1.932 -31.219 -27.172 1 93.06 400 SER A O 1
ATOM 3121 N N . LEU A 1 401 ? 0.358 -32.375 -26.109 1 93.5 401 LEU A N 1
ATOM 3122 C CA . LEU A 1 401 ? 0.297 -31.469 -24.969 1 93.5 401 LEU A CA 1
ATOM 3123 C C . LEU A 1 401 ? 0.18 -32.25 -23.656 1 93.5 401 LEU A C 1
ATOM 3125 O O . LEU A 1 401 ? -0.789 -32.969 -23.453 1 93.5 401 LEU A O 1
ATOM 3129 N N . GLN A 1 402 ? 1.153 -32.062 -22.859 1 94.31 402 GLN A N 1
ATOM 3130 C CA . GLN A 1 402 ? 1.172 -32.812 -21.609 1 94.31 402 GLN A CA 1
ATOM 3131 C C . GLN A 1 402 ? 0.895 -31.875 -20.422 1 94.31 402 GLN A C 1
ATOM 3133 O O . GLN A 1 402 ? 1.691 -30.984 -20.125 1 94.31 402 GLN A O 1
ATOM 3138 N N . LEU A 1 403 ? -0.237 -32.156 -19.766 1 95.19 403 LEU A N 1
ATOM 3139 C CA . LEU A 1 403 ? -0.561 -31.406 -18.562 1 95.19 403 LEU A CA 1
ATOM 3140 C C . LEU A 1 403 ? 0.22 -31.953 -17.359 1 95.19 403 LEU A C 1
ATOM 3142 O O . LEU A 1 403 ? 0.48 -33.156 -17.281 1 95.19 403 LEU A O 1
ATOM 3146 N N . SER A 1 404 ? 0.663 -31.047 -16.5 1 90.81 404 SER A N 1
ATOM 3147 C CA . SER A 1 404 ? 1.406 -31.422 -15.297 1 90.81 404 SER A CA 1
ATOM 3148 C C . SER A 1 404 ? 0.932 -30.641 -14.086 1 90.81 404 SER A C 1
ATOM 3150 O O . SER A 1 404 ? 0.2 -29.656 -14.219 1 90.81 404 SER A O 1
ATOM 3152 N N . GLY A 1 405 ? 1.269 -31.188 -12.859 1 83.38 405 GLY A N 1
ATOM 3153 C CA . GLY A 1 405 ? 1.003 -30.438 -11.641 1 83.38 405 GLY A CA 1
ATOM 3154 C C . GLY A 1 405 ? -0.478 -30.25 -11.367 1 83.38 405 GLY A C 1
ATOM 3155 O O . GLY A 1 405 ? -0.897 -29.188 -10.898 1 83.38 405 GLY A O 1
ATOM 3156 N N . MET A 1 406 ? -1.323 -31.219 -11.633 1 87.5 406 MET A N 1
ATOM 3157 C CA . MET A 1 406 ? -2.773 -31.062 -11.633 1 87.5 406 MET A CA 1
ATOM 3158 C C . MET A 1 406 ? -3.354 -31.375 -10.258 1 87.5 406 MET A C 1
ATOM 3160 O O . MET A 1 406 ? -4.566 -31.312 -10.062 1 87.5 406 MET A O 1
ATOM 3164 N N . HIS A 1 407 ? -2.52 -31.578 -9.328 1 88.12 407 HIS A N 1
ATOM 3165 C CA . HIS A 1 407 ? -3.018 -32 -8.031 1 88.12 407 HIS A CA 1
ATOM 3166 C C . HIS A 1 407 ? -3.531 -30.828 -7.211 1 88.12 407 HIS A C 1
ATOM 3168 O O . HIS A 1 407 ? -4.23 -31.031 -6.211 1 88.12 407 HIS A O 1
ATOM 3174 N N . ALA A 1 408 ? -3.193 -29.625 -7.617 1 90.69 408 ALA A N 1
ATOM 3175 C CA . ALA A 1 408 ? -3.617 -28.438 -6.863 1 90.69 408 ALA A CA 1
ATOM 3176 C C . ALA A 1 408 ? -3.604 -27.203 -7.742 1 90.69 408 ALA A C 1
ATOM 3178 O O . ALA A 1 408 ? -3.129 -27.234 -8.883 1 90.69 408 ALA A O 1
ATOM 3179 N N . GLY A 1 409 ? -4.285 -26.188 -7.176 1 92.5 409 GLY A N 1
ATOM 3180 C CA . GLY A 1 409 ? -4.148 -24.875 -7.777 1 92.5 409 GLY A CA 1
ATOM 3181 C C . GLY A 1 409 ? -5.309 -24.516 -8.688 1 92.5 409 GLY A C 1
ATOM 3182 O O . GLY A 1 409 ? -6.301 -25.234 -8.758 1 92.5 409 GLY A O 1
ATOM 3183 N N . LEU A 1 410 ? -5.168 -23.359 -9.344 1 94.62 410 LEU A N 1
ATOM 3184 C CA . LEU A 1 410 ? -6.195 -22.797 -10.211 1 94.62 410 LEU A CA 1
ATOM 3185 C C . LEU A 1 410 ? -5.793 -22.891 -11.672 1 94.62 410 LEU A C 1
ATOM 3187 O O . LEU A 1 410 ? -6.613 -22.656 -12.562 1 94.62 410 LEU A O 1
ATOM 3191 N N . ALA A 1 411 ? -4.551 -23.25 -11.875 1 94.94 411 ALA A N 1
ATOM 3192 C CA . ALA A 1 411 ? -3.961 -23.391 -13.203 1 94.94 411 ALA A CA 1
ATOM 3193 C C . ALA A 1 411 ? -2.965 -24.547 -13.242 1 94.94 411 ALA A C 1
ATOM 3195 O O . ALA A 1 411 ? -2.574 -25.062 -12.203 1 94.94 411 ALA A O 1
ATOM 3196 N N . THR A 1 412 ? -2.641 -24.953 -14.445 1 94.81 412 THR A N 1
ATOM 3197 C CA . THR A 1 412 ? -1.689 -26.062 -14.594 1 94.81 412 THR A CA 1
ATOM 3198 C C . THR A 1 412 ? -0.746 -25.797 -15.766 1 94.81 412 THR A C 1
ATOM 3200 O O . THR A 1 412 ? -1.15 -25.234 -16.781 1 94.81 412 THR A O 1
ATOM 3203 N N . PRO A 1 413 ? 0.494 -26.172 -15.555 1 96.38 413 PRO A N 1
ATOM 3204 C CA . PRO A 1 413 ? 1.403 -26.094 -16.703 1 96.38 413 PRO A CA 1
ATOM 3205 C C . PRO A 1 413 ? 1.148 -27.188 -17.734 1 96.38 413 PRO A C 1
ATOM 3207 O O . PRO A 1 413 ? 0.796 -28.312 -17.359 1 96.38 413 PRO A O 1
ATOM 3210 N N . ALA A 1 414 ? 1.308 -26.812 -18.969 1 96.25 414 ALA A N 1
ATOM 3211 C CA . ALA A 1 414 ? 1.216 -27.719 -20.094 1 96.25 414 ALA A CA 1
ATOM 3212 C C . ALA A 1 414 ? 2.461 -27.641 -20.969 1 96.25 414 ALA A C 1
ATOM 3214 O O . ALA A 1 414 ? 2.854 -26.547 -21.406 1 96.25 414 ALA A O 1
ATOM 3215 N N . PHE A 1 415 ? 2.992 -28.766 -21.219 1 96.12 415 PHE A N 1
ATOM 3216 C CA . PHE A 1 415 ? 4.207 -28.812 -22.016 1 96.12 415 PHE A CA 1
ATOM 3217 C C . PHE A 1 415 ? 3.924 -29.406 -23.391 1 96.12 415 PHE A C 1
ATOM 3219 O O . PHE A 1 415 ? 3.145 -30.344 -23.516 1 96.12 415 PHE A O 1
ATOM 3226 N N . TYR A 1 416 ? 4.48 -28.812 -24.422 1 94.62 416 TYR A N 1
ATOM 3227 C CA . TYR A 1 416 ? 4.266 -29.297 -25.781 1 94.62 416 TYR A CA 1
ATOM 3228 C C . TYR A 1 416 ? 5.578 -29.719 -26.422 1 94.62 416 TYR A C 1
ATOM 3230 O O . TYR A 1 416 ? 6.656 -29.328 -25.969 1 94.62 416 TYR A O 1
ATOM 3238 N N . ARG A 1 417 ? 5.523 -30.438 -27.531 1 89.69 417 ARG A N 1
ATOM 3239 C CA . ARG A 1 417 ? 6.688 -31.047 -28.172 1 89.69 417 ARG A CA 1
ATOM 3240 C C . ARG A 1 417 ? 7.188 -30.188 -29.328 1 89.69 417 ARG A C 1
ATOM 3242 O O . ARG A 1 417 ? 8.375 -30.203 -29.641 1 89.69 417 ARG A O 1
ATOM 3249 N N . ALA A 1 418 ? 6.301 -29.484 -29.891 1 89.75 418 ALA A N 1
ATOM 3250 C CA . ALA A 1 418 ? 6.66 -28.688 -31.062 1 89.75 418 ALA A CA 1
ATOM 3251 C C . ALA A 1 418 ? 7.844 -27.766 -30.75 1 89.75 418 ALA A C 1
ATOM 3253 O O . ALA A 1 418 ? 7.953 -27.234 -29.656 1 89.75 418 ALA A O 1
ATOM 3254 N N . PRO A 1 419 ? 8.781 -27.688 -31.688 1 90.25 419 PRO A N 1
ATOM 3255 C CA . PRO A 1 419 ? 9.969 -26.859 -31.469 1 90.25 419 PRO A CA 1
ATOM 3256 C C . PRO A 1 419 ? 9.688 -25.375 -31.672 1 90.25 419 PRO A C 1
ATOM 3258 O O . PRO A 1 419 ? 10.305 -24.734 -32.531 1 90.25 419 PRO A O 1
ATOM 3261 N N . VAL A 1 420 ? 8.852 -24.844 -30.906 1 91.88 420 VAL A N 1
ATOM 3262 C CA . VAL A 1 420 ? 8.5 -23.438 -30.969 1 91.88 420 VAL A CA 1
ATOM 3263 C C . VAL A 1 420 ? 8.672 -22.797 -29.594 1 91.88 420 VAL A C 1
ATOM 3265 O O . VAL A 1 420 ? 8.438 -23.453 -28.562 1 91.88 420 VAL A O 1
ATOM 3268 N N . ALA A 1 421 ? 9.047 -21.641 -29.672 1 92.06 421 ALA A N 1
ATOM 3269 C CA . ALA A 1 421 ? 9.195 -20.891 -28.422 1 92.06 421 ALA A CA 1
ATOM 3270 C C . ALA A 1 421 ? 7.844 -20.672 -27.75 1 92.06 421 ALA A C 1
ATOM 3272 O O . ALA A 1 421 ? 6.836 -20.453 -28.422 1 92.06 421 ALA A O 1
ATOM 3273 N N . SER A 1 422 ? 7.871 -20.734 -26.438 1 94.62 422 SER A N 1
ATOM 3274 C CA . SER A 1 422 ? 6.617 -20.625 -25.703 1 94.62 422 SER A CA 1
ATOM 3275 C C . SER A 1 422 ? 5.98 -19.25 -25.906 1 94.62 422 SER A C 1
ATOM 3277 O O . SER A 1 422 ? 4.754 -19.125 -25.875 1 94.62 422 SER A O 1
ATOM 3279 N N . ARG A 1 423 ? 6.758 -18.234 -26.141 1 92.69 423 ARG A N 1
ATOM 3280 C CA . ARG A 1 423 ? 6.223 -16.906 -26.391 1 92.69 423 ARG A CA 1
ATOM 3281 C C . ARG A 1 423 ? 5.465 -16.859 -27.703 1 92.69 423 ARG A C 1
ATOM 3283 O O . ARG A 1 423 ? 4.469 -16.156 -27.844 1 92.69 423 ARG A O 1
ATOM 3290 N N . GLU A 1 424 ? 6.004 -17.484 -28.656 1 92.25 424 GLU A N 1
ATOM 3291 C CA . GLU A 1 424 ? 5.32 -17.594 -29.938 1 92.25 424 GLU A CA 1
ATOM 3292 C C . GLU A 1 424 ? 4.023 -18.375 -29.812 1 92.25 424 GLU A C 1
ATOM 3294 O O . GLU A 1 424 ? 3.006 -18.016 -30.406 1 92.25 424 GLU A O 1
ATOM 3299 N N . PHE A 1 425 ? 4.152 -19.453 -29.141 1 95.12 425 PHE A N 1
ATOM 3300 C CA . PHE A 1 425 ? 2.961 -20.25 -28.859 1 95.12 425 PHE A CA 1
ATOM 3301 C C . PHE A 1 425 ? 1.881 -19.391 -28.203 1 95.12 425 PHE A C 1
ATOM 3303 O O . PHE A 1 425 ? 0.714 -19.453 -28.609 1 95.12 425 PHE A O 1
ATOM 3310 N N . GLU A 1 426 ? 2.219 -18.641 -27.188 1 95.44 426 GLU A N 1
ATOM 3311 C CA . GLU A 1 426 ? 1.319 -17.734 -26.469 1 95.44 426 GLU A CA 1
ATOM 3312 C C . GLU A 1 426 ? 0.647 -16.766 -27.438 1 95.44 426 GLU A C 1
ATOM 3314 O O . GLU A 1 426 ? -0.562 -16.531 -27.359 1 95.44 426 GLU A O 1
ATOM 3319 N N . ARG A 1 427 ? 1.389 -16.156 -28.312 1 93.5 427 ARG A N 1
ATOM 3320 C CA . ARG A 1 427 ? 0.866 -15.195 -29.281 1 93.5 427 ARG A CA 1
ATOM 3321 C C . ARG A 1 427 ? -0.151 -15.852 -30.203 1 93.5 427 ARG A C 1
ATOM 3323 O O . ARG A 1 427 ? -1.208 -15.273 -30.469 1 93.5 427 ARG A O 1
ATOM 3330 N N . GLU A 1 428 ? 0.211 -16.984 -30.734 1 93.38 428 GLU A N 1
ATOM 3331 C CA . GLU A 1 428 ? -0.688 -17.703 -31.641 1 93.38 428 GLU A CA 1
ATOM 3332 C C . GLU A 1 428 ? -1.991 -18.062 -30.938 1 93.38 428 GLU A C 1
ATOM 3334 O O . GLU A 1 428 ? -3.066 -17.984 -31.531 1 93.38 428 GLU A O 1
ATOM 3339 N N . ALA A 1 429 ? -1.831 -18.578 -29.719 1 95.31 429 ALA A N 1
ATOM 3340 C CA . ALA A 1 429 ? -3.02 -18.891 -28.938 1 95.31 429 ALA A CA 1
ATOM 3341 C C . ALA A 1 429 ? -3.896 -17.656 -28.734 1 95.31 429 ALA A C 1
ATOM 3343 O O . ALA A 1 429 ? -5.121 -17.75 -28.828 1 95.31 429 ALA A O 1
ATOM 3344 N N . ALA A 1 430 ? -3.268 -16.516 -28.406 1 93.25 430 ALA A N 1
ATOM 3345 C CA . ALA A 1 430 ? -3.986 -15.258 -28.219 1 93.25 430 ALA A CA 1
ATOM 3346 C C . ALA A 1 430 ? -4.758 -14.867 -29.469 1 93.25 430 ALA A C 1
ATOM 3348 O O . ALA A 1 430 ? -5.871 -14.352 -29.391 1 93.25 430 ALA A O 1
ATOM 3349 N N . ASP A 1 431 ? -4.16 -15.047 -30.578 1 91.88 431 ASP A N 1
ATOM 3350 C CA . ASP A 1 431 ? -4.801 -14.75 -31.859 1 91.88 431 ASP A CA 1
ATOM 3351 C C . ASP A 1 431 ? -6.062 -15.586 -32.062 1 91.88 431 ASP A C 1
ATOM 3353 O O . ASP A 1 431 ? -6.977 -15.188 -32.781 1 91.88 431 ASP A O 1
ATOM 3357 N N . GLN A 1 432 ? -6.09 -16.703 -31.406 1 91.88 432 GLN A N 1
ATOM 3358 C CA . GLN A 1 432 ? -7.258 -17.578 -31.484 1 91.88 432 GLN A CA 1
ATOM 3359 C C . GLN A 1 432 ? -8.211 -17.312 -30.328 1 91.88 432 GLN A C 1
ATOM 3361 O O . GLN A 1 432 ? -9.156 -18.078 -30.109 1 91.88 432 GLN A O 1
ATOM 3366 N N . GLY A 1 433 ? -7.898 -16.328 -29.469 1 91.38 433 GLY A N 1
ATOM 3367 C CA . GLY A 1 433 ? -8.773 -15.953 -28.359 1 91.38 433 GLY A CA 1
ATOM 3368 C C . GLY A 1 433 ? -8.531 -16.766 -27.109 1 91.38 433 GLY A C 1
ATOM 3369 O O . GLY A 1 433 ? -9.422 -16.875 -26.25 1 91.38 433 GLY A O 1
ATOM 3370 N N . ILE A 1 434 ? -7.371 -17.391 -27.016 1 93.25 434 ILE A N 1
ATOM 3371 C CA . ILE A 1 434 ? -7.031 -18.234 -25.875 1 93.25 434 ILE A CA 1
ATOM 3372 C C . ILE A 1 434 ? -5.879 -17.594 -25.094 1 93.25 434 ILE A C 1
ATOM 3374 O O . ILE A 1 434 ? -4.922 -17.094 -25.703 1 93.25 434 ILE A O 1
ATOM 3378 N N . ASP A 1 435 ? -6.039 -17.625 -23.766 1 93.19 435 ASP A N 1
ATOM 3379 C CA . ASP A 1 435 ? -4.949 -17.156 -22.922 1 93.19 435 ASP A CA 1
ATOM 3380 C C . ASP A 1 435 ? -4.098 -18.312 -22.422 1 93.19 435 ASP A C 1
ATOM 3382 O O . ASP A 1 435 ? -4.41 -18.906 -21.391 1 93.19 435 ASP A O 1
ATOM 3386 N N . ALA A 1 436 ? -3.037 -18.578 -23.141 1 94.81 436 ALA A N 1
ATOM 3387 C CA . ALA A 1 436 ? -2.023 -19.547 -22.734 1 94.81 436 ALA A CA 1
ATOM 3388 C C . ALA A 1 436 ? -0.708 -18.844 -22.391 1 94.81 436 ALA A C 1
ATOM 3390 O O . ALA A 1 436 ? 0.111 -18.594 -23.281 1 94.81 436 ALA A O 1
ATOM 3391 N N . THR A 1 437 ? -0.447 -18.734 -21.156 1 94.62 437 THR A N 1
ATOM 3392 C CA . THR A 1 437 ? 0.686 -17.922 -20.734 1 94.62 437 THR A CA 1
ATOM 3393 C C . THR A 1 437 ? 1.992 -18.688 -20.859 1 94.62 437 THR A C 1
ATOM 3395 O O . THR A 1 437 ? 2.117 -19.797 -20.312 1 94.62 437 THR A O 1
ATOM 3398 N N . SER A 1 438 ? 2.957 -18.078 -21.5 1 95.31 438 SER A N 1
ATOM 3399 C CA . SER A 1 438 ? 4.266 -18.688 -21.688 1 95.31 438 SER A CA 1
ATOM 3400 C C . SER A 1 438 ? 4.965 -18.938 -20.359 1 95.31 438 SER A C 1
ATOM 3402 O O . SER A 1 438 ? 5.043 -18.031 -19.516 1 95.31 438 SER A O 1
ATOM 3404 N N . LEU A 1 439 ? 5.48 -20.109 -20.172 1 95.12 439 LEU A N 1
ATOM 3405 C CA . LEU A 1 439 ? 6.215 -20.438 -18.953 1 95.12 439 LEU A CA 1
ATOM 3406 C C . LEU A 1 439 ? 7.562 -19.719 -18.938 1 95.12 439 LEU A C 1
ATOM 3408 O O . LEU A 1 439 ? 8.18 -19.578 -17.875 1 95.12 439 LEU A O 1
ATOM 3412 N N . GLU A 1 440 ? 7.977 -19.25 -20.062 1 93.44 440 GLU A N 1
ATOM 3413 C CA . GLU A 1 440 ? 9.234 -18.5 -20.125 1 93.44 440 GLU A CA 1
ATOM 3414 C C . GLU A 1 440 ? 9.117 -17.172 -19.391 1 93.44 440 GLU A C 1
ATOM 3416 O O . GLU A 1 440 ? 10.125 -16.609 -18.953 1 93.44 440 GLU A O 1
ATOM 3421 N N . ARG A 1 441 ? 7.938 -16.734 -19.234 1 90.94 441 ARG A N 1
ATOM 3422 C CA . ARG A 1 441 ? 7.711 -15.492 -18.5 1 90.94 441 ARG A CA 1
ATOM 3423 C C . ARG A 1 441 ? 8.086 -15.648 -17.031 1 90.94 441 ARG A C 1
ATOM 3425 O O . ARG A 1 441 ? 8.359 -14.664 -16.344 1 90.94 441 ARG A O 1
ATOM 3432 N N . TYR A 1 442 ? 8.141 -16.859 -16.562 1 94.06 442 TYR A N 1
ATOM 3433 C CA . TYR A 1 442 ? 8.406 -17.141 -15.164 1 94.06 442 TYR A CA 1
ATOM 3434 C C . TYR A 1 442 ? 9.883 -17.453 -14.938 1 94.06 442 TYR A C 1
ATOM 3436 O O . TYR A 1 442 ? 10.297 -17.734 -13.812 1 94.06 442 TYR A O 1
ATOM 3444 N N . SER A 1 443 ? 10.609 -17.406 -15.977 1 92.69 443 SER A N 1
ATOM 3445 C CA . SER A 1 443 ? 12.031 -17.719 -15.852 1 92.69 443 SER A CA 1
ATOM 3446 C C . SER A 1 443 ? 12.875 -16.453 -15.758 1 92.69 443 SER A C 1
ATOM 3448 O O . SER A 1 443 ? 12.859 -15.617 -16.672 1 92.69 443 SER A O 1
ATOM 3450 N N . VAL A 1 444 ? 13.578 -16.359 -14.703 1 89 444 VAL A N 1
ATOM 3451 C CA . VAL A 1 444 ? 14.453 -15.203 -14.523 1 89 444 VAL A CA 1
ATOM 3452 C C . VAL A 1 444 ? 15.711 -15.375 -15.367 1 89 444 VAL A C 1
ATOM 3454 O O . VAL A 1 444 ? 16.297 -14.391 -15.828 1 89 444 VAL A O 1
ATOM 3457 N N . SER A 1 445 ? 16.156 -16.594 -15.625 1 87.19 445 SER A N 1
ATOM 3458 C CA . SER A 1 445 ? 17.344 -16.891 -16.422 1 87.19 445 SER A CA 1
ATOM 3459 C C . SER A 1 445 ? 17.016 -16.938 -17.906 1 87.19 445 SER A C 1
ATOM 3461 O O . SER A 1 445 ? 17.891 -17.188 -18.734 1 87.19 445 SER A O 1
ATOM 3463 N N . LYS A 1 446 ? 15.82 -16.734 -18.188 1 83 446 LYS A N 1
ATOM 3464 C CA . LYS A 1 446 ? 15.359 -16.766 -19.578 1 83 446 LYS A CA 1
ATOM 3465 C C . LYS A 1 446 ? 15.617 -18.125 -20.219 1 83 446 LYS A C 1
ATOM 3467 O O . LYS A 1 446 ? 16.062 -18.203 -21.359 1 83 446 LYS A O 1
ATOM 3472 N N . ARG A 1 447 ? 15.422 -19.109 -19.438 1 84.38 447 ARG A N 1
ATOM 3473 C CA . ARG A 1 447 ? 15.508 -20.469 -19.953 1 84.38 447 ARG A CA 1
ATOM 3474 C C . ARG A 1 447 ? 14.391 -20.766 -20.938 1 84.38 447 ARG A C 1
ATOM 3476 O O . ARG A 1 447 ? 13.273 -20.266 -20.781 1 84.38 447 ARG A O 1
ATOM 3483 N N . ARG A 1 448 ? 14.797 -21.516 -21.906 1 88.31 448 ARG A N 1
ATOM 3484 C CA . ARG A 1 448 ? 13.781 -21.938 -22.859 1 88.31 448 ARG A CA 1
ATOM 3485 C C . ARG A 1 448 ? 12.922 -23.062 -22.281 1 88.31 448 ARG A C 1
ATOM 3487 O O . ARG A 1 448 ? 13.445 -24.078 -21.812 1 88.31 448 ARG A O 1
ATOM 3494 N N . ILE A 1 449 ? 11.688 -22.797 -22.203 1 92.56 449 ILE A N 1
ATOM 3495 C CA . ILE A 1 449 ? 10.711 -23.766 -21.734 1 92.56 449 ILE A CA 1
ATOM 3496 C C . ILE A 1 449 ? 9.57 -23.906 -22.734 1 92.56 449 ILE A C 1
ATOM 3498 O O . ILE A 1 449 ? 8.922 -22.906 -23.078 1 92.56 449 ILE A O 1
ATOM 3502 N N . ARG A 1 450 ? 9.406 -25.078 -23.203 1 95.19 450 ARG A N 1
ATOM 3503 C CA . ARG A 1 450 ? 8.305 -25.328 -24.125 1 95.19 450 ARG A CA 1
ATOM 3504 C C . ARG A 1 450 ? 7.031 -25.688 -23.375 1 95.19 450 ARG A C 1
ATOM 3506 O O . ARG A 1 450 ? 6.602 -26.844 -23.391 1 95.19 450 ARG A O 1
ATOM 3513 N N . GLY A 1 451 ? 6.496 -24.703 -22.828 1 96 451 GLY A N 1
ATOM 3514 C CA . GLY A 1 451 ? 5.297 -24.906 -22.031 1 96 451 GLY A CA 1
ATOM 3515 C C . GLY A 1 451 ? 4.512 -23.641 -21.797 1 96 451 GLY A C 1
ATOM 3516 O O . GLY A 1 451 ? 5.035 -22.531 -21.969 1 96 451 GLY A O 1
ATOM 3517 N N . VAL A 1 452 ? 3.225 -23.812 -21.469 1 96.19 452 VAL A N 1
ATOM 3518 C CA . VAL A 1 452 ? 2.322 -22.703 -21.156 1 96.19 452 VAL A CA 1
ATOM 3519 C C . VAL A 1 452 ? 1.528 -23.031 -19.906 1 96.19 452 VAL A C 1
ATOM 3521 O O . VAL A 1 452 ? 1.432 -24.188 -19.5 1 96.19 452 VAL A O 1
ATOM 3524 N N . LEU A 1 453 ? 1.119 -22.016 -19.266 1 96.06 453 LEU A N 1
ATOM 3525 C CA . LEU A 1 453 ? 0.246 -22.141 -18.109 1 96.06 453 LEU A CA 1
ATOM 3526 C C . LEU A 1 453 ? -1.216 -21.969 -18.5 1 96.06 453 LEU A C 1
ATOM 3528 O O . LEU A 1 453 ? -1.567 -20.984 -19.156 1 96.06 453 LEU A O 1
ATOM 3532 N N . LEU A 1 454 ? -2.076 -22.906 -18.109 1 95.81 454 LEU A N 1
ATOM 3533 C CA . LEU A 1 454 ? -3.492 -22.891 -18.469 1 95.81 454 LEU A CA 1
ATOM 3534 C C . LEU A 1 454 ? -4.359 -22.797 -17.219 1 95.81 454 LEU A C 1
ATOM 3536 O O . LEU A 1 454 ? -4.363 -23.734 -16.391 1 95.81 454 LEU A O 1
ATOM 3540 N N . GLY A 1 455 ? -5.125 -21.734 -17.109 1 95 455 GLY A N 1
ATOM 3541 C CA . GLY A 1 455 ? -6.094 -21.625 -16.031 1 95 455 GLY A CA 1
ATOM 3542 C C . GLY A 1 455 ? -7.375 -22.391 -16.297 1 95 455 GLY A C 1
ATOM 3543 O O . GLY A 1 455 ? -7.855 -22.422 -17.438 1 95 455 GLY A O 1
ATOM 3544 N N . PHE A 1 456 ? -7.93 -23.031 -15.281 1 94.25 456 PHE A N 1
ATOM 3545 C CA . PHE A 1 456 ? -9.156 -23.781 -15.5 1 94.25 456 PHE A CA 1
ATOM 3546 C C . PHE A 1 456 ? -10.227 -23.375 -14.492 1 94.25 456 PHE A C 1
ATOM 3548 O O . PHE A 1 456 ? -11.422 -23.547 -14.742 1 94.25 456 PHE A O 1
ATOM 3555 N N . ALA A 1 457 ? -9.844 -22.812 -13.406 1 93.12 457 ALA A N 1
ATOM 3556 C CA . ALA A 1 457 ? -10.742 -22.625 -12.273 1 93.12 457 ALA A CA 1
ATOM 3557 C C . ALA A 1 457 ? -11.867 -21.656 -12.617 1 93.12 457 ALA A C 1
ATOM 3559 O O . ALA A 1 457 ? -13.016 -21.859 -12.227 1 93.12 457 ALA A O 1
ATOM 3560 N N . ALA A 1 458 ? -11.594 -20.641 -13.359 1 91.19 458 ALA A N 1
ATOM 3561 C CA . ALA A 1 458 ? -12.547 -19.562 -13.609 1 91.19 458 ALA A CA 1
ATOM 3562 C C . ALA A 1 458 ? -13.445 -19.891 -14.797 1 91.19 458 ALA A C 1
ATOM 3564 O O . ALA A 1 458 ? -14.281 -19.062 -15.195 1 91.19 458 ALA A O 1
ATOM 3565 N N . PHE A 1 459 ? -13.375 -21.109 -15.359 1 93.12 459 PHE A N 1
ATOM 3566 C CA . PHE A 1 459 ? -14.094 -21.422 -16.594 1 93.12 459 PHE A CA 1
ATOM 3567 C C . PHE A 1 459 ? -14.93 -22.688 -16.438 1 93.12 459 PHE A C 1
ATOM 3569 O O . PHE A 1 459 ? -14.477 -23.672 -15.859 1 93.12 459 PHE A O 1
ATOM 3576 N N . GLU A 1 460 ? -16.078 -22.594 -16.969 1 93.81 460 GLU A N 1
ATOM 3577 C CA . GLU A 1 460 ? -16.969 -23.75 -16.953 1 93.81 460 GLU A CA 1
ATOM 3578 C C . GLU A 1 460 ? -16.469 -24.844 -17.891 1 93.81 460 GLU A C 1
ATOM 3580 O O . GLU A 1 460 ? -15.688 -24.562 -18.812 1 93.81 460 GLU A O 1
ATOM 3585 N N . SER A 1 461 ? -16.953 -26.016 -17.688 1 94.88 461 SER A N 1
ATOM 3586 C CA . SER A 1 461 ? -16.516 -27.188 -18.453 1 94.88 461 SER A CA 1
ATOM 3587 C C . SER A 1 461 ? -16.719 -26.953 -19.953 1 94.88 461 SER A C 1
ATOM 3589 O O . SER A 1 461 ? -15.875 -27.344 -20.766 1 94.88 461 SER A O 1
ATOM 3591 N N . ARG A 1 462 ? -17.781 -26.297 -20.281 1 94.69 462 ARG A N 1
ATOM 3592 C CA . ARG A 1 462 ? -18.062 -26.016 -21.688 1 94.69 462 ARG A CA 1
ATOM 3593 C C . ARG A 1 462 ? -17.016 -25.078 -22.281 1 94.69 462 ARG A C 1
ATOM 3595 O O . ARG A 1 462 ? -16.578 -25.281 -23.422 1 94.69 462 ARG A O 1
ATOM 3602 N N . GLU A 1 463 ? -16.703 -24.109 -21.516 1 94.38 463 GLU A N 1
ATOM 3603 C CA . GLU A 1 463 ? -15.703 -23.156 -21.969 1 94.38 463 GLU A CA 1
ATOM 3604 C C . GLU A 1 463 ? -14.328 -23.812 -22.078 1 94.38 463 GLU A C 1
ATOM 3606 O O . GLU A 1 463 ? -13.562 -23.5 -22.984 1 94.38 463 GLU A O 1
ATOM 3611 N N . ILE A 1 464 ? -14.047 -24.688 -21.172 1 95.75 464 ILE A N 1
ATOM 3612 C CA . ILE A 1 464 ? -12.781 -25.422 -21.156 1 95.75 464 ILE A CA 1
ATOM 3613 C C . ILE A 1 464 ? -12.688 -26.297 -22.406 1 95.75 464 ILE A C 1
ATOM 3615 O O . ILE A 1 464 ? -11.664 -26.297 -23.094 1 95.75 464 ILE A O 1
ATOM 3619 N N . ASN A 1 465 ? -13.734 -26.938 -22.703 1 96.06 465 ASN A N 1
ATOM 3620 C CA . ASN A 1 465 ? -13.766 -27.797 -23.891 1 96.06 465 ASN A CA 1
ATOM 3621 C C . ASN A 1 465 ? -13.547 -27 -25.172 1 96.06 465 ASN A C 1
ATOM 3623 O O . ASN A 1 465 ? -12.734 -27.375 -26.016 1 96.06 465 ASN A O 1
ATOM 3627 N N . HIS A 1 466 ? -14.289 -25.922 -25.25 1 95.31 466 HIS A N 1
ATOM 3628 C CA . HIS A 1 466 ? -14.156 -25.062 -26.406 1 95.31 466 HIS A CA 1
ATOM 3629 C C . HIS A 1 466 ? -12.758 -24.469 -26.516 1 95.31 466 HIS A C 1
ATOM 3631 O O . HIS A 1 466 ? -12.172 -24.406 -27.594 1 95.31 466 HIS A O 1
ATOM 3637 N N . GLY A 1 467 ? -12.273 -24.031 -25.406 1 95.62 467 GLY A N 1
ATOM 3638 C CA . GLY A 1 467 ? -10.93 -23.484 -25.375 1 95.62 467 GLY A CA 1
ATOM 3639 C C . GLY A 1 467 ? -9.867 -24.5 -25.781 1 95.62 467 GLY A C 1
ATOM 3640 O O . GLY A 1 467 ? -8.93 -24.156 -26.516 1 95.62 467 GLY A O 1
ATOM 3641 N N . MET A 1 468 ? -10.023 -25.703 -25.359 1 96.12 468 MET A N 1
ATOM 3642 C CA . MET A 1 468 ? -9.047 -26.75 -25.688 1 96.12 468 MET A CA 1
ATOM 3643 C C . MET A 1 468 ? -9.102 -27.109 -27.156 1 96.12 468 MET A C 1
ATOM 3645 O O . MET A 1 468 ? -8.07 -27.422 -27.766 1 96.12 468 MET A O 1
ATOM 3649 N N . GLN A 1 469 ? -10.25 -27.047 -27.75 1 95.81 469 GLN A N 1
ATOM 3650 C CA . GLN A 1 469 ? -10.383 -27.266 -29.188 1 95.81 469 GLN A CA 1
ATOM 3651 C C . GLN A 1 469 ? -9.578 -26.219 -29.984 1 95.81 469 GLN A C 1
ATOM 3653 O O . GLN A 1 469 ? -8.891 -26.578 -30.938 1 95.81 469 GLN A O 1
ATOM 3658 N N . LYS A 1 470 ? -9.766 -25.062 -29.594 1 95.62 470 LYS A N 1
ATOM 3659 C CA . LYS A 1 470 ? -9.016 -24 -30.234 1 95.62 470 LYS A CA 1
ATOM 3660 C C . LYS A 1 470 ? -7.516 -24.172 -30.016 1 95.62 470 LYS A C 1
ATOM 3662 O O . LYS A 1 470 ? -6.719 -23.922 -30.922 1 95.62 470 LYS A O 1
ATOM 3667 N N . LEU A 1 471 ? -7.168 -24.531 -28.812 1 95.5 471 LEU A N 1
ATOM 3668 C CA . LEU A 1 471 ? -5.758 -24.734 -28.5 1 95.5 471 LEU A CA 1
ATOM 3669 C C . LEU A 1 471 ? -5.184 -25.875 -29.328 1 95.5 471 LEU A C 1
ATOM 3671 O O . LEU A 1 471 ? -4.012 -25.844 -29.719 1 95.5 471 LEU A O 1
ATOM 3675 N N . ALA A 1 472 ? -5.957 -26.875 -29.562 1 95.06 472 ALA A N 1
ATOM 3676 C CA . ALA A 1 472 ? -5.551 -28 -30.391 1 95.06 472 ALA A CA 1
ATOM 3677 C C . ALA A 1 472 ? -5.148 -27.531 -31.781 1 95.06 472 ALA A C 1
ATOM 3679 O O . ALA A 1 472 ? -4.195 -28.047 -32.375 1 95.06 472 ALA A O 1
ATOM 3680 N N . ALA A 1 473 ? -5.863 -26.625 -32.281 1 94.31 473 ALA A N 1
ATOM 3681 C CA . ALA A 1 473 ? -5.547 -26.062 -33.594 1 94.31 473 ALA A CA 1
ATOM 3682 C C . ALA A 1 473 ? -4.18 -25.375 -33.594 1 94.31 473 ALA A C 1
ATOM 3684 O O . ALA A 1 473 ? -3.432 -25.453 -34.562 1 94.31 473 ALA A O 1
ATOM 3685 N N . VAL A 1 474 ? -3.906 -24.719 -32.531 1 94.5 474 VAL A N 1
ATOM 3686 C CA . VAL A 1 474 ? -2.619 -24.062 -32.406 1 94.5 474 VAL A CA 1
ATOM 3687 C C . VAL A 1 474 ? -1.499 -25.094 -32.344 1 94.5 474 VAL A C 1
ATOM 3689 O O . VAL A 1 474 ? -0.468 -24.938 -33 1 94.5 474 VAL A O 1
ATOM 3692 N N . VAL A 1 475 ? -1.677 -26.141 -31.578 1 94.5 475 VAL A N 1
ATOM 3693 C CA . VAL A 1 475 ? -0.687 -27.203 -31.438 1 94.5 475 VAL A CA 1
ATOM 3694 C C . VAL A 1 475 ? -0.441 -27.859 -32.781 1 94.5 475 VAL A C 1
ATOM 3696 O O . VAL A 1 475 ? 0.707 -28.094 -33.188 1 94.5 475 VAL A O 1
ATOM 3699 N N . GLU A 1 476 ? -1.451 -28.078 -33.5 1 91.88 476 GLU A N 1
ATOM 3700 C CA . GLU A 1 476 ? -1.361 -28.719 -34.812 1 91.88 476 GLU A CA 1
ATOM 3701 C C . GLU A 1 476 ? -0.582 -27.844 -35.781 1 91.88 476 GLU A C 1
ATOM 3703 O O . GLU A 1 476 ? 0.199 -28.359 -36.594 1 91.88 476 GLU A O 1
ATOM 3708 N N . LYS A 1 477 ? -0.91 -26.656 -35.688 1 92.06 477 LYS A N 1
ATOM 3709 C CA . LYS A 1 477 ? -0.218 -25.719 -36.594 1 92.06 477 LYS A CA 1
ATOM 3710 C C . LYS A 1 477 ? 1.295 -25.812 -36.406 1 92.06 477 LYS A C 1
ATOM 3712 O O . LYS A 1 477 ? 2.037 -25.828 -37.406 1 92.06 477 LYS A O 1
ATOM 3717 N N . PHE A 1 478 ? 1.75 -25.875 -35.281 1 91.25 478 PHE A N 1
ATOM 3718 C CA . PHE A 1 478 ? 3.186 -25.875 -35 1 91.25 478 PHE A CA 1
ATOM 3719 C C . PHE A 1 478 ? 3.775 -27.266 -35.219 1 91.25 478 PHE A C 1
ATOM 3721 O O . PHE A 1 478 ? 4.965 -27.406 -35.531 1 91.25 478 PHE A O 1
ATOM 3728 N N . GLU A 1 479 ? 3.051 -28.328 -35.094 1 87.88 479 GLU A N 1
ATOM 3729 C CA . GLU A 1 479 ? 3.535 -29.672 -35.375 1 87.88 479 GLU A CA 1
ATOM 3730 C C . GLU A 1 479 ? 3.68 -29.906 -36.875 1 87.88 479 GLU A C 1
ATOM 3732 O O . GLU A 1 479 ? 4.578 -30.625 -37.312 1 87.88 479 GLU A O 1
ATOM 3737 N N . ARG A 1 480 ? 2.771 -29.406 -37.594 1 81.94 480 ARG A N 1
ATOM 3738 C CA . ARG A 1 480 ? 2.842 -29.531 -39.062 1 81.94 480 ARG A CA 1
ATOM 3739 C C . ARG A 1 480 ? 4.055 -28.781 -39.625 1 81.94 480 ARG A C 1
ATOM 3741 O O . ARG A 1 480 ? 4.688 -29.25 -40.562 1 81.94 480 ARG A O 1
ATOM 3748 N N . ASN A 1 481 ? 4.309 -27.656 -39.125 1 71.31 481 ASN A N 1
ATOM 3749 C CA . ASN A 1 481 ? 5.441 -26.859 -39.594 1 71.31 481 ASN A CA 1
ATOM 3750 C C . ASN A 1 481 ? 6.77 -27.562 -39.281 1 71.31 481 ASN A C 1
ATOM 3752 O O . ASN A 1 481 ? 7.793 -27.234 -39.906 1 71.31 481 ASN A O 1
ATOM 3756 N N . THR A 1 482 ? 6.852 -28.406 -38.312 1 63.91 482 THR A N 1
ATOM 3757 C CA . THR A 1 482 ? 8.062 -29.156 -38.031 1 63.91 482 THR A CA 1
ATOM 3758 C C . THR A 1 482 ? 8.242 -30.312 -39 1 63.91 482 THR A C 1
ATOM 3760 O O . THR A 1 482 ? 9.352 -30.812 -39.188 1 63.91 482 THR A O 1
ATOM 3763 N N . LYS A 1 483 ? 7.168 -30.984 -39.562 1 56.47 483 LYS A N 1
ATOM 3764 C CA . LYS A 1 483 ? 7.266 -32.062 -40.531 1 56.47 483 LYS A CA 1
ATOM 3765 C C . LYS A 1 483 ? 7.66 -31.547 -41.906 1 56.47 483 LYS A C 1
ATOM 3767 O O . LYS A 1 483 ? 8.117 -32.312 -42.781 1 56.47 483 LYS A O 1
ATOM 3772 N N . HIS A 1 484 ? 7.523 -30.328 -42.219 1 45.81 484 HIS A N 1
ATOM 3773 C CA . HIS A 1 484 ? 8.07 -29.844 -43.469 1 45.81 484 HIS A CA 1
ATOM 3774 C C . HIS A 1 484 ? 9.406 -29.141 -43.25 1 45.81 484 HIS A C 1
ATOM 3776 O O . HIS A 1 484 ? 9.578 -28.391 -42.312 1 45.81 484 HIS A O 1
ATOM 3782 N N . MET B 1 1 ? 17.594 14.039 -55.688 1 24.22 1 MET B N 1
ATOM 3783 C CA . MET B 1 1 ? 17.312 14.195 -54.25 1 24.22 1 MET B CA 1
ATOM 3784 C C . MET B 1 1 ? 18.141 13.219 -53.438 1 24.22 1 MET B C 1
ATOM 3786 O O . MET B 1 1 ? 18.047 12.008 -53.625 1 24.22 1 MET B O 1
ATOM 3790 N N . ALA B 1 2 ? 19.375 13.633 -53.094 1 25.64 2 ALA B N 1
ATOM 3791 C CA . ALA B 1 2 ? 20.484 12.891 -52.469 1 25.64 2 ALA B CA 1
ATOM 3792 C C . ALA B 1 2 ? 20.031 12.172 -51.219 1 25.64 2 ALA B C 1
ATOM 3794 O O . ALA B 1 2 ? 19.422 12.789 -50.344 1 25.64 2 ALA B O 1
ATOM 3795 N N . LYS B 1 3 ? 19.75 10.969 -51.375 1 31.38 3 LYS B N 1
ATOM 3796 C CA . LYS B 1 3 ? 19.484 10.008 -50.312 1 31.38 3 LYS B CA 1
ATOM 3797 C C . LYS B 1 3 ? 20.453 10.156 -49.156 1 31.38 3 LYS B C 1
ATOM 3799 O O . LYS B 1 3 ? 21.656 9.938 -49.312 1 31.38 3 LYS B O 1
ATOM 3804 N N . LEU B 1 4 ? 20.438 11.188 -48.438 1 29.91 4 LEU B N 1
ATOM 3805 C CA . LEU B 1 4 ? 21.25 11.383 -47.25 1 29.91 4 LEU B CA 1
ATOM 3806 C C . LEU B 1 4 ? 21.344 10.102 -46.438 1 29.91 4 LEU B C 1
ATOM 3808 O O . LEU B 1 4 ? 20.344 9.648 -45.875 1 29.91 4 LEU B O 1
ATOM 3812 N N . ILE B 1 5 ? 22.016 9.133 -46.969 1 32.91 5 ILE B N 1
ATOM 3813 C CA . ILE B 1 5 ? 22.453 7.98 -46.188 1 32.91 5 ILE B CA 1
ATOM 3814 C C . ILE B 1 5 ? 22.938 8.43 -44.812 1 32.91 5 ILE B C 1
ATOM 3816 O O . ILE B 1 5 ? 23.922 9.18 -44.719 1 32.91 5 ILE B O 1
ATOM 3820 N N . SER B 1 6 ? 22.219 8.914 -44 1 39.66 6 SER B N 1
ATOM 3821 C CA . SER B 1 6 ? 22.656 9.203 -42.656 1 39.66 6 SER B CA 1
ATOM 3822 C C . SER B 1 6 ? 23.656 8.156 -42.156 1 39.66 6 SER B C 1
ATOM 3824 O O . SER B 1 6 ? 23.312 6.973 -42.062 1 39.66 6 SER B O 1
ATOM 3826 N N . SER B 1 7 ? 24.938 8.133 -42.656 1 45.59 7 SER B N 1
ATOM 3827 C CA . SER B 1 7 ? 26.109 7.355 -42.25 1 45.59 7 SER B CA 1
ATOM 3828 C C . SER B 1 7 ? 26.266 7.332 -40.75 1 45.59 7 SER B C 1
ATOM 3830 O O . SER B 1 7 ? 26.875 8.234 -40.188 1 45.59 7 SER B O 1
ATOM 3832 N N . LEU B 1 8 ? 25.375 7.09 -39.969 1 50 8 LEU B N 1
ATOM 3833 C CA . LEU B 1 8 ? 25.625 6.934 -38.531 1 50 8 LEU B CA 1
ATOM 3834 C C . LEU B 1 8 ? 26.609 5.805 -38.281 1 50 8 LEU B C 1
ATOM 3836 O O . LEU B 1 8 ? 26.312 4.637 -38.531 1 50 8 LEU B O 1
ATOM 3840 N N . GLU B 1 9 ? 27.953 6.105 -38.438 1 58.16 9 GLU B N 1
ATOM 3841 C CA . GLU B 1 9 ? 29 5.184 -38 1 58.16 9 GLU B CA 1
ATOM 3842 C C . GLU B 1 9 ? 28.984 5.012 -36.5 1 58.16 9 GLU B C 1
ATOM 3844 O O . GLU B 1 9 ? 29.203 5.969 -35.75 1 58.16 9 GLU B O 1
ATOM 3849 N N . LEU B 1 10 ? 28.391 3.951 -36 1 62.19 10 LEU B N 1
ATOM 3850 C CA . LEU B 1 10 ? 28.391 3.641 -34.562 1 62.19 10 LEU B CA 1
ATOM 3851 C C . LEU B 1 10 ? 29.594 2.803 -34.188 1 62.19 10 LEU B C 1
ATOM 3853 O O . LEU B 1 10 ? 29.734 1.657 -34.625 1 62.19 10 LEU B O 1
ATOM 3857 N N . PRO B 1 11 ? 30.609 3.486 -33.656 1 67.5 11 PRO B N 1
ATOM 3858 C CA . PRO B 1 11 ? 31.719 2.664 -33.188 1 67.5 11 PRO B CA 1
ATOM 3859 C C . PRO B 1 11 ? 31.297 1.663 -32.125 1 67.5 11 PRO B C 1
ATOM 3861 O O . PRO B 1 11 ? 30.609 2.031 -31.156 1 67.5 11 PRO B O 1
ATOM 3864 N N . LEU B 1 12 ? 31.484 0.375 -32.406 1 70.5 12 LEU B N 1
ATOM 3865 C CA . LEU B 1 12 ? 31.219 -0.663 -31.422 1 70.5 12 LEU B CA 1
ATOM 3866 C C . LEU B 1 12 ? 32.5 -1.129 -30.766 1 70.5 12 LEU B C 1
ATOM 3868 O O . LEU B 1 12 ? 33.562 -1.148 -31.406 1 70.5 12 LEU B O 1
ATOM 3872 N N . SER B 1 13 ? 32.469 -1.298 -29.562 1 70.25 13 SER B N 1
ATOM 3873 C CA . SER B 1 13 ? 33.656 -1.849 -28.875 1 70.25 13 SER B CA 1
ATOM 3874 C C . SER B 1 13 ? 33.938 -3.273 -29.344 1 70.25 13 SER B C 1
ATOM 3876 O O . SER B 1 13 ? 33.031 -3.982 -29.797 1 70.25 13 SER B O 1
ATOM 3878 N N . PRO B 1 14 ? 35.188 -3.609 -29.328 1 70.5 14 PRO B N 1
ATOM 3879 C CA . PRO B 1 14 ? 35.531 -4.984 -29.703 1 70.5 14 PRO B CA 1
ATOM 3880 C C . PRO B 1 14 ? 34.844 -6.023 -28.828 1 70.5 14 PRO B C 1
ATOM 3882 O O . PRO B 1 14 ? 34.625 -5.789 -27.625 1 70.5 14 PRO B O 1
ATOM 3885 N N . ARG B 1 15 ? 34.438 -7.074 -29.469 1 74.38 15 ARG B N 1
ATOM 3886 C CA . ARG B 1 15 ? 33.719 -8.156 -28.797 1 74.38 15 ARG B CA 1
ATOM 3887 C C . ARG B 1 15 ? 34.656 -8.867 -27.812 1 74.38 15 ARG B C 1
ATOM 3889 O O . ARG B 1 15 ? 35.719 -9.359 -28.188 1 74.38 15 ARG B O 1
ATOM 3896 N N . PRO B 1 16 ? 34.219 -8.828 -26.594 1 67.94 16 PRO B N 1
ATOM 3897 C CA . PRO B 1 16 ? 35 -9.633 -25.656 1 67.94 16 PRO B CA 1
ATOM 3898 C C . PRO B 1 16 ? 34.969 -11.125 -25.969 1 67.94 16 PRO B C 1
ATOM 3900 O O . PRO B 1 16 ? 33.969 -11.617 -26.5 1 67.94 16 PRO B O 1
ATOM 3903 N N . ALA B 1 17 ? 35.969 -11.906 -25.781 1 68.38 17 ALA B N 1
ATOM 3904 C CA . ALA B 1 17 ? 36.156 -13.328 -26.094 1 68.38 17 ALA B CA 1
ATOM 3905 C C . ALA B 1 17 ? 35.062 -14.164 -25.438 1 68.38 17 ALA B C 1
ATOM 3907 O O . ALA B 1 17 ? 34.656 -15.203 -25.969 1 68.38 17 ALA B O 1
ATOM 3908 N N . ASN B 1 18 ? 34.438 -13.719 -24.5 1 67.25 18 ASN B N 1
ATOM 3909 C CA . ASN B 1 18 ? 33.562 -14.57 -23.719 1 67.25 18 ASN B CA 1
ATOM 3910 C C . ASN B 1 18 ? 32.094 -14.219 -23.969 1 67.25 18 ASN B C 1
ATOM 3912 O O . ASN B 1 18 ? 31.203 -14.742 -23.297 1 67.25 18 ASN B O 1
ATOM 3916 N N . LYS B 1 19 ? 31.766 -13.445 -24.984 1 67.81 19 LYS B N 1
ATOM 3917 C CA . LYS B 1 19 ? 30.391 -13.062 -25.25 1 67.81 19 LYS B CA 1
ATOM 3918 C C . LYS B 1 19 ? 29.938 -13.523 -26.625 1 67.81 19 LYS B C 1
ATOM 3920 O O . LYS B 1 19 ? 30.719 -13.492 -27.578 1 67.81 19 LYS B O 1
ATOM 3925 N N . SER B 1 20 ? 28.828 -14.039 -26.625 1 77.81 20 SER B N 1
ATOM 3926 C CA . SER B 1 20 ? 28.281 -14.383 -27.938 1 77.81 20 SER B CA 1
ATOM 3927 C C . SER B 1 20 ? 28.078 -13.141 -28.797 1 77.81 20 SER B C 1
ATOM 3929 O O . SER B 1 20 ? 27.969 -12.031 -28.281 1 77.81 20 SER B O 1
ATOM 3931 N N . LEU B 1 21 ? 28.094 -13.398 -30 1 78.31 21 LEU B N 1
ATOM 3932 C CA . LEU B 1 21 ? 27.938 -12.305 -30.953 1 78.31 21 LEU B CA 1
ATOM 3933 C C . LEU B 1 21 ? 26.625 -11.57 -30.734 1 78.31 21 LEU B C 1
ATOM 3935 O O . LEU B 1 21 ? 26.594 -10.336 -30.781 1 78.31 21 LEU B O 1
ATOM 3939 N N . THR B 1 22 ? 25.656 -12.336 -30.453 1 78.5 22 THR B N 1
ATOM 3940 C CA . THR B 1 22 ? 24.344 -11.742 -30.234 1 78.5 22 THR B CA 1
ATOM 3941 C C . THR B 1 22 ? 24.312 -10.922 -28.953 1 78.5 22 THR B C 1
ATOM 3943 O O . THR B 1 22 ? 23.812 -9.797 -28.953 1 78.5 22 THR B O 1
ATOM 3946 N N . ASP B 1 23 ? 24.875 -11.414 -27.984 1 76.12 23 ASP B N 1
ATOM 3947 C CA . ASP B 1 23 ? 24.906 -10.719 -26.703 1 76.12 23 ASP B CA 1
ATOM 3948 C C . ASP B 1 23 ? 25.766 -9.461 -26.781 1 76.12 23 ASP B C 1
ATOM 3950 O O . ASP B 1 23 ? 25.406 -8.422 -26.219 1 76.12 23 ASP B O 1
ATOM 3954 N N . TRP B 1 24 ? 26.75 -9.625 -27.359 1 77.69 24 TRP B N 1
ATOM 3955 C CA . TRP B 1 24 ? 27.672 -8.5 -27.516 1 77.69 24 TRP B CA 1
ATOM 3956 C C . TRP B 1 24 ? 27.016 -7.383 -28.328 1 77.69 24 TRP B C 1
ATOM 3958 O O . TRP B 1 24 ? 27.031 -6.223 -27.906 1 77.69 24 TRP B O 1
ATOM 3968 N N . LEU B 1 25 ? 26.469 -7.766 -29.359 1 80.12 25 LEU B N 1
ATOM 3969 C CA . LEU B 1 25 ? 25.859 -6.762 -30.234 1 80.12 25 LEU B CA 1
ATOM 3970 C C . LEU B 1 25 ? 24.672 -6.086 -29.547 1 80.12 25 LEU B C 1
ATOM 3972 O O . LEU B 1 25 ? 24.5 -4.871 -29.656 1 80.12 25 LEU B O 1
ATOM 3976 N N . TYR B 1 26 ? 23.922 -6.867 -28.891 1 80.06 26 TYR B N 1
ATOM 3977 C CA . TYR B 1 26 ? 22.812 -6.316 -28.109 1 80.06 26 TYR B CA 1
ATOM 3978 C C . TYR B 1 26 ? 23.312 -5.32 -27.078 1 80.06 26 TYR B C 1
ATOM 3980 O O . TYR B 1 26 ? 22.812 -4.203 -26.984 1 80.06 26 TYR B O 1
ATOM 3988 N N . ALA B 1 27 ? 24.203 -5.676 -26.344 1 75.31 27 ALA B N 1
ATOM 3989 C CA . ALA B 1 27 ? 24.75 -4.82 -25.281 1 75.31 27 ALA B CA 1
ATOM 3990 C C . ALA B 1 27 ? 25.344 -3.545 -25.859 1 75.31 27 ALA B C 1
ATOM 3992 O O . ALA B 1 27 ? 25.156 -2.455 -25.328 1 75.31 27 ALA B O 1
ATOM 3993 N N . GLU B 1 28 ? 26.016 -3.736 -26.844 1 75.94 28 GLU B N 1
ATOM 3994 C CA . GLU B 1 28 ? 26.672 -2.588 -27.453 1 75.94 28 GLU B CA 1
ATOM 3995 C C . GLU B 1 28 ? 25.641 -1.606 -28.031 1 75.94 28 GLU B C 1
ATOM 3997 O O . GLU B 1 28 ? 25.797 -0.392 -27.875 1 75.94 28 GLU B O 1
ATOM 4002 N N . LEU B 1 29 ? 24.625 -2.121 -28.609 1 79.44 29 LEU B N 1
ATOM 4003 C CA . LEU B 1 29 ? 23.609 -1.233 -29.188 1 79.44 29 LEU B CA 1
ATOM 4004 C C . LEU B 1 29 ? 22.781 -0.572 -28.094 1 79.44 29 LEU B C 1
ATOM 4006 O O . LEU B 1 29 ? 22.5 0.625 -28.156 1 79.44 29 LEU B O 1
ATOM 4010 N N . ARG B 1 30 ? 22.484 -1.382 -27.234 1 78 30 ARG B N 1
ATOM 4011 C CA . ARG B 1 30 ? 21.766 -0.827 -26.078 1 78 30 ARG B CA 1
ATOM 4012 C C . ARG B 1 30 ? 22.578 0.258 -25.391 1 78 30 ARG B C 1
ATOM 4014 O O . ARG B 1 30 ? 22.062 1.332 -25.078 1 78 30 ARG B O 1
ATOM 4021 N N . CYS B 1 31 ? 23.781 0.07 -25.141 1 72.81 31 CYS B N 1
ATOM 4022 C CA . CYS B 1 31 ? 24.672 1.054 -24.547 1 72.81 31 CYS B CA 1
ATOM 4023 C C . CYS B 1 31 ? 24.797 2.289 -25.422 1 72.81 31 CYS B C 1
ATOM 4025 O O . CYS B 1 31 ? 24.812 3.416 -24.922 1 72.81 31 CYS B O 1
ATOM 4027 N N . ALA B 1 32 ? 24.891 2.004 -26.672 1 75.56 32 ALA B N 1
ATOM 4028 C CA . ALA B 1 32 ? 25 3.119 -27.609 1 75.56 32 ALA B CA 1
ATOM 4029 C C . ALA B 1 32 ? 23.766 3.998 -27.562 1 75.56 32 ALA B C 1
ATOM 4031 O O . ALA B 1 32 ? 23.859 5.223 -27.672 1 75.56 32 ALA B O 1
ATOM 4032 N N . ILE B 1 33 ? 22.688 3.328 -27.328 1 76.88 33 ILE B N 1
ATOM 4033 C CA . ILE B 1 33 ? 21.453 4.082 -27.219 1 76.88 33 ILE B CA 1
ATOM 4034 C C . ILE B 1 33 ? 21.422 4.836 -25.891 1 76.88 33 ILE B C 1
ATOM 4036 O O . ILE B 1 33 ? 21.078 6.023 -25.844 1 76.88 33 ILE B O 1
ATOM 4040 N N . LEU B 1 34 ? 21.891 4.215 -24.953 1 71.94 34 LEU B N 1
ATOM 4041 C CA . LEU B 1 34 ? 21.797 4.766 -23.609 1 71.94 34 LEU B CA 1
ATOM 4042 C C . LEU B 1 34 ? 22.859 5.832 -23.391 1 71.94 34 LEU B C 1
ATOM 4044 O O . LEU B 1 34 ? 22.625 6.82 -22.688 1 71.94 34 LEU B O 1
ATOM 4048 N N . ASP B 1 35 ? 23.938 5.727 -23.984 1 65.69 35 ASP B N 1
ATOM 4049 C CA . ASP B 1 35 ? 25.016 6.695 -23.797 1 65.69 35 ASP B CA 1
ATOM 4050 C C . ASP B 1 35 ? 24.938 7.797 -24.859 1 65.69 35 ASP B C 1
ATOM 4052 O O . ASP B 1 35 ? 25.828 8.648 -24.922 1 65.69 35 ASP B O 1
ATOM 4056 N N . GLY B 1 36 ? 23.891 7.723 -25.531 1 69.88 36 GLY B N 1
ATOM 4057 C CA . GLY B 1 36 ? 23.625 8.805 -26.469 1 69.88 36 GLY B CA 1
ATOM 4058 C C . GLY B 1 36 ? 24.438 8.688 -27.75 1 69.88 36 GLY B C 1
ATOM 4059 O O . GLY B 1 36 ? 24.375 9.57 -28.609 1 69.88 36 GLY B O 1
ATOM 4060 N N . ARG B 1 37 ? 25.266 7.738 -28 1 73.81 37 ARG B N 1
ATOM 4061 C CA . ARG B 1 37 ? 25.984 7.562 -29.266 1 73.81 37 ARG B CA 1
ATOM 4062 C C . ARG B 1 37 ? 25 7.379 -30.422 1 73.81 37 ARG B C 1
ATOM 4064 O O . ARG B 1 37 ? 25.266 7.84 -31.531 1 73.81 37 ARG B O 1
ATOM 4071 N N . LEU B 1 38 ? 24.016 6.66 -29.969 1 75.44 38 LEU B N 1
ATOM 4072 C CA . LEU B 1 38 ? 22.844 6.629 -30.844 1 75.44 38 LEU B CA 1
ATOM 4073 C C . LEU B 1 38 ? 21.719 7.5 -30.281 1 75.44 38 LEU B C 1
ATOM 4075 O O . LEU B 1 38 ? 21.109 7.152 -29.266 1 75.44 38 LEU B O 1
ATOM 4079 N N . LYS B 1 39 ? 21.609 8.578 -30.781 1 75.69 39 LYS B N 1
ATOM 4080 C CA . LYS B 1 39 ? 20.672 9.57 -30.266 1 75.69 39 LYS B CA 1
ATOM 4081 C C . LYS B 1 39 ? 19.234 9.086 -30.391 1 75.69 39 LYS B C 1
ATOM 4083 O O . LYS B 1 39 ? 18.891 8.359 -31.312 1 75.69 39 LYS B O 1
ATOM 4088 N N . ARG B 1 40 ? 18.438 9.602 -29.5 1 76.94 40 ARG B N 1
ATOM 4089 C CA . ARG B 1 40 ? 17 9.344 -29.531 1 76.94 40 ARG B CA 1
ATOM 4090 C C . ARG B 1 40 ? 16.375 9.891 -30.797 1 76.94 40 ARG B C 1
ATOM 4092 O O . ARG B 1 40 ? 16.734 10.969 -31.266 1 76.94 40 ARG B O 1
ATOM 4099 N N . GLY B 1 41 ? 15.562 9.062 -31.328 1 78.06 41 GLY B N 1
ATOM 4100 C CA . GLY B 1 41 ? 14.867 9.477 -32.531 1 78.06 41 GLY B CA 1
ATOM 4101 C C . GLY B 1 41 ? 15.664 9.227 -33.812 1 78.06 41 GLY B C 1
ATOM 4102 O O . GLY B 1 41 ? 15.18 9.477 -34.906 1 78.06 41 GLY B O 1
ATOM 4103 N N . VAL B 1 42 ? 16.812 8.812 -33.719 1 79.06 42 VAL B N 1
ATOM 4104 C CA . VAL B 1 42 ? 17.641 8.648 -34.906 1 79.06 42 VAL B CA 1
ATOM 4105 C C . VAL B 1 42 ? 17.281 7.348 -35.625 1 79.06 42 VAL B C 1
ATOM 4107 O O . VAL B 1 42 ? 16.953 6.352 -34.969 1 79.06 42 VAL B O 1
ATOM 4110 N N . ARG B 1 43 ? 17.266 7.398 -36.875 1 81.12 43 ARG B N 1
ATOM 4111 C CA . ARG B 1 43 ? 17 6.227 -37.719 1 81.12 43 ARG B CA 1
ATOM 4112 C C . ARG B 1 43 ? 18.234 5.336 -37.812 1 81.12 43 ARG B C 1
ATOM 4114 O O . ARG B 1 43 ? 19.328 5.812 -38.125 1 81.12 43 ARG B O 1
ATOM 4121 N N . LEU B 1 44 ? 18.031 4.082 -37.5 1 82.38 44 LEU B N 1
ATOM 4122 C CA . LEU B 1 44 ? 19.109 3.113 -37.625 1 82.38 44 LEU B CA 1
ATOM 4123 C C . LEU B 1 44 ? 19.219 2.615 -39.062 1 82.38 44 LEU B C 1
ATOM 4125 O O . LEU B 1 44 ? 18.234 2.629 -39.812 1 82.38 44 LEU B O 1
ATOM 4129 N N . PRO B 1 45 ? 20.438 2.217 -39.5 1 79.25 45 PRO B N 1
ATOM 4130 C CA . PRO B 1 45 ? 20.562 1.587 -40.812 1 79.25 45 PRO B CA 1
ATOM 4131 C C . PRO B 1 45 ? 19.719 0.32 -40.969 1 79.25 45 PRO B C 1
ATOM 4133 O O . PRO B 1 45 ? 19.328 -0.271 -39.938 1 79.25 45 PRO B O 1
ATOM 4136 N N . SER B 1 46 ? 19.281 0.008 -42.125 1 79.38 46 SER B N 1
ATOM 4137 C CA . SER B 1 46 ? 18.578 -1.25 -42.375 1 79.38 46 SER B CA 1
ATOM 4138 C C . SER B 1 46 ? 19.375 -2.438 -41.844 1 79.38 46 SER B C 1
ATOM 4140 O O . SER B 1 46 ? 20.594 -2.352 -41.719 1 79.38 46 SER B O 1
ATOM 4142 N N . THR B 1 47 ? 18.703 -3.514 -41.5 1 81.31 47 THR B N 1
ATOM 4143 C CA . THR B 1 47 ? 19.359 -4.691 -40.938 1 81.31 47 THR B CA 1
ATOM 4144 C C . THR B 1 47 ? 20.438 -5.203 -41.906 1 81.31 47 THR B C 1
ATOM 4146 O O . THR B 1 47 ? 21.469 -5.703 -41.469 1 81.31 47 THR B O 1
ATOM 4149 N N . ARG B 1 48 ? 20.125 -5.094 -43.219 1 79.5 48 ARG B N 1
ATOM 4150 C CA . ARG B 1 48 ? 21.094 -5.5 -44.219 1 79.5 48 ARG B CA 1
ATOM 4151 C C . ARG B 1 48 ? 22.344 -4.621 -44.188 1 79.5 48 ARG B C 1
ATOM 4153 O O . ARG B 1 48 ? 23.469 -5.133 -44.156 1 79.5 48 ARG B O 1
ATOM 4160 N N . ASP B 1 49 ? 22.188 -3.217 -44.125 1 79.56 49 ASP B N 1
ATOM 4161 C CA . ASP B 1 49 ? 23.297 -2.275 -44.062 1 79.56 49 ASP B CA 1
ATOM 4162 C C . ASP B 1 49 ? 24.078 -2.395 -42.75 1 79.56 49 ASP B C 1
ATOM 4164 O O . ASP B 1 49 ? 25.297 -2.312 -42.75 1 79.56 49 ASP B O 1
ATOM 4168 N N . PHE B 1 50 ? 23.328 -2.627 -41.688 1 80.5 50 PHE B N 1
ATOM 4169 C CA . PHE B 1 50 ? 23.938 -2.762 -40.344 1 80.5 50 PHE B CA 1
ATOM 4170 C C . PHE B 1 50 ? 24.828 -4.004 -40.281 1 80.5 50 PHE B C 1
ATOM 4172 O O . PHE B 1 50 ? 25.938 -3.955 -39.781 1 80.5 50 PHE B O 1
ATOM 4179 N N . ALA B 1 51 ? 24.344 -5.031 -40.812 1 81.06 51 ALA B N 1
ATOM 4180 C CA . ALA B 1 51 ? 25.094 -6.285 -40.875 1 81.06 51 ALA B CA 1
ATOM 4181 C C . ALA B 1 51 ? 26.391 -6.117 -41.656 1 81.06 51 ALA B C 1
ATOM 4183 O O . ALA B 1 51 ? 27.438 -6.609 -41.25 1 81.06 51 ALA B O 1
ATOM 4184 N N . LEU B 1 52 ? 26.297 -5.406 -42.781 1 76.94 52 LEU B N 1
ATOM 4185 C CA . LEU B 1 52 ? 27.453 -5.168 -43.625 1 76.94 52 LEU B CA 1
ATOM 4186 C C . LEU B 1 52 ? 28.453 -4.262 -42.906 1 76.94 52 LEU B C 1
ATOM 4188 O O . LEU B 1 52 ? 29.672 -4.504 -43 1 76.94 52 LEU B O 1
ATOM 4192 N N . GLN B 1 53 ? 28.016 -3.225 -42.125 1 74.94 53 GLN B N 1
ATOM 4193 C CA . GLN B 1 53 ? 28.875 -2.232 -41.469 1 74.94 53 GLN B CA 1
ATOM 4194 C C . GLN B 1 53 ? 29.625 -2.844 -40.312 1 74.94 53 GLN B C 1
ATOM 4196 O O . GLN B 1 53 ? 30.766 -2.465 -40.031 1 74.94 53 GLN B O 1
ATOM 4201 N N . HIS B 1 54 ? 29.016 -3.826 -39.688 1 76.19 54 HIS B N 1
ATOM 4202 C CA . HIS B 1 54 ? 29.625 -4.305 -38.438 1 76.19 54 HIS B CA 1
ATOM 4203 C C . HIS B 1 54 ? 30.047 -5.766 -38.562 1 76.19 54 HIS B C 1
ATOM 4205 O O . HIS B 1 54 ? 30.406 -6.402 -37.562 1 76.19 54 HIS B O 1
ATOM 4211 N N . CYS B 1 55 ? 30.016 -6.316 -39.812 1 75.62 55 CYS B N 1
ATOM 4212 C CA . CYS B 1 55 ? 30.484 -7.652 -40.188 1 75.62 55 CYS B CA 1
ATOM 4213 C C . CYS B 1 55 ? 29.812 -8.711 -39.312 1 75.62 55 CYS B C 1
ATOM 4215 O O . CYS B 1 55 ? 30.484 -9.578 -38.75 1 75.62 55 CYS B O 1
ATOM 4217 N N . VAL B 1 56 ? 28.531 -8.539 -39.125 1 80.12 56 VAL B N 1
ATOM 4218 C CA . VAL B 1 56 ? 27.734 -9.555 -38.469 1 80.12 56 VAL B CA 1
ATOM 4219 C C . VAL B 1 56 ? 26.688 -10.109 -39.406 1 80.12 56 VAL B C 1
ATOM 4221 O O . VAL B 1 56 ? 26.375 -9.492 -40.438 1 80.12 56 VAL B O 1
ATOM 4224 N N . SER B 1 57 ? 26.297 -11.359 -39.188 1 80.38 57 SER B N 1
ATOM 4225 C CA . SER B 1 57 ? 25.281 -11.93 -40.062 1 80.38 57 SER B CA 1
ATOM 4226 C C . SER B 1 57 ? 23.984 -11.141 -39.969 1 80.38 57 SER B C 1
ATOM 4228 O O . SER B 1 57 ? 23.672 -10.531 -38.938 1 80.38 57 SER B O 1
ATOM 4230 N N . ARG B 1 58 ? 23.281 -11.016 -41.062 1 81.31 58 ARG B N 1
ATOM 4231 C CA . ARG B 1 58 ? 22 -10.32 -41.094 1 81.31 58 ARG B CA 1
ATOM 4232 C C . ARG B 1 58 ? 21.016 -10.93 -40.094 1 81.31 58 ARG B C 1
ATOM 4234 O O . ARG B 1 58 ? 20.219 -10.211 -39.469 1 81.31 58 ARG B O 1
ATOM 4241 N N . GLY B 1 59 ? 21.062 -12.164 -39.875 1 80.62 59 GLY B N 1
ATOM 4242 C CA . GLY B 1 59 ? 20.219 -12.836 -38.906 1 80.62 59 GLY B CA 1
ATOM 4243 C C . GLY B 1 59 ? 20.438 -12.359 -37.5 1 80.62 59 GLY B C 1
ATOM 4244 O O . GLY B 1 59 ? 19.484 -12.125 -36.75 1 80.62 59 GLY B O 1
ATOM 4245 N N . ILE B 1 60 ? 21.609 -12.234 -37.125 1 79.06 60 ILE B N 1
ATOM 4246 C CA . ILE B 1 60 ? 21.969 -11.773 -35.781 1 79.06 60 ILE B CA 1
ATOM 4247 C C . ILE B 1 60 ? 21.547 -10.32 -35.594 1 79.06 60 ILE B C 1
ATOM 4249 O O . ILE B 1 60 ? 20.984 -9.945 -34.562 1 79.06 60 ILE B O 1
ATOM 4253 N N . ALA B 1 61 ? 21.766 -9.531 -36.594 1 81.81 61 ALA B N 1
ATOM 4254 C CA . ALA B 1 61 ? 21.344 -8.133 -36.562 1 81.81 61 ALA B CA 1
ATOM 4255 C C . ALA B 1 61 ? 19.844 -8.016 -36.375 1 81.81 61 ALA B C 1
ATOM 4257 O O . ALA B 1 61 ? 19.359 -7.223 -35.562 1 81.81 61 ALA B O 1
ATOM 4258 N N . MET B 1 62 ? 19.172 -8.797 -37.125 1 81.44 62 MET B N 1
ATOM 4259 C CA . MET B 1 62 ? 17.703 -8.781 -37.031 1 81.44 62 MET B CA 1
ATOM 4260 C C . MET B 1 62 ? 17.25 -9.203 -35.625 1 81.44 62 MET B C 1
ATOM 4262 O O . MET B 1 62 ? 16.344 -8.594 -35.062 1 81.44 62 MET B O 1
ATOM 4266 N N . LEU B 1 63 ? 17.844 -10.195 -35.156 1 79.12 63 LEU B N 1
ATOM 4267 C CA . LEU B 1 63 ? 17.484 -10.703 -33.844 1 79.12 63 LEU B CA 1
ATOM 4268 C C . LEU B 1 63 ? 17.719 -9.641 -32.781 1 79.12 63 LEU B C 1
ATOM 4270 O O . LEU B 1 63 ? 16.875 -9.438 -31.906 1 79.12 63 LEU B O 1
ATOM 4274 N N . VAL B 1 64 ? 18.766 -8.992 -32.75 1 80 64 VAL B N 1
ATOM 4275 C CA . VAL B 1 64 ? 19.125 -7.98 -31.781 1 80 64 VAL B CA 1
ATOM 4276 C C . VAL B 1 64 ? 18.203 -6.77 -31.922 1 80 64 VAL B C 1
ATOM 4278 O O . VAL B 1 64 ? 17.719 -6.238 -30.922 1 80 64 VAL B O 1
ATOM 4281 N N . MET B 1 65 ? 17.938 -6.379 -33.094 1 80.31 65 MET B N 1
ATOM 4282 C CA . MET B 1 65 ? 17.062 -5.23 -33.312 1 80.31 65 MET B CA 1
ATOM 4283 C C . MET B 1 65 ? 15.641 -5.543 -32.906 1 80.31 65 MET B C 1
ATOM 4285 O O . MET B 1 65 ? 14.945 -4.688 -32.344 1 80.31 65 MET B O 1
ATOM 4289 N N . GLU B 1 66 ? 15.289 -6.703 -33.156 1 77.81 66 GLU B N 1
ATOM 4290 C CA . GLU B 1 66 ? 13.969 -7.137 -32.719 1 77.81 66 GLU B CA 1
ATOM 4291 C C . GLU B 1 66 ? 13.883 -7.156 -31.188 1 77.81 66 GLU B C 1
ATOM 4293 O O . GLU B 1 66 ? 12.875 -6.73 -30.625 1 77.81 66 GLU B O 1
ATOM 4298 N N . GLN B 1 67 ? 14.914 -7.617 -30.609 1 75.62 67 GLN B N 1
ATOM 4299 C CA . GLN B 1 67 ? 14.969 -7.609 -29.156 1 75.62 67 GLN B CA 1
ATOM 4300 C C . GLN B 1 67 ? 14.906 -6.188 -28.609 1 75.62 67 GLN B C 1
ATOM 4302 O O . GLN B 1 67 ? 14.141 -5.902 -27.688 1 75.62 67 GLN B O 1
ATOM 4307 N N . LEU B 1 68 ? 15.656 -5.344 -29.094 1 76.88 68 LEU B N 1
ATOM 4308 C CA . LEU B 1 68 ? 15.672 -3.945 -28.672 1 76.88 68 LEU B CA 1
ATOM 4309 C C . LEU B 1 68 ? 14.336 -3.273 -28.938 1 76.88 68 LEU B C 1
ATOM 4311 O O . LEU B 1 68 ? 13.898 -2.412 -28.188 1 76.88 68 LEU B O 1
ATOM 4315 N N . ARG B 1 69 ? 13.719 -3.709 -29.984 1 76.69 69 ARG B N 1
ATOM 4316 C CA . ARG B 1 69 ? 12.391 -3.199 -30.297 1 76.69 69 ARG B CA 1
ATOM 4317 C C . ARG B 1 69 ? 11.352 -3.703 -29.297 1 76.69 69 ARG B C 1
ATOM 4319 O O . ARG B 1 69 ? 10.539 -2.926 -28.797 1 76.69 69 ARG B O 1
ATOM 4326 N N . ASP B 1 70 ? 11.562 -4.879 -29.047 1 68.12 70 ASP B N 1
ATOM 4327 C CA . ASP B 1 70 ? 10.641 -5.5 -28.094 1 68.12 70 ASP B CA 1
ATOM 4328 C C . ASP B 1 70 ? 10.805 -4.902 -26.703 1 68.12 70 ASP B C 1
ATOM 4330 O O . ASP B 1 70 ? 9.836 -4.809 -25.953 1 68.12 70 ASP B O 1
ATOM 4334 N N . GLU B 1 71 ? 11.984 -4.438 -26.469 1 65.25 71 GLU B N 1
ATOM 4335 C CA . GLU B 1 71 ? 12.305 -3.869 -25.172 1 65.25 71 GLU B CA 1
ATOM 4336 C C . GLU B 1 71 ? 12.039 -2.367 -25.141 1 65.25 71 GLU B C 1
ATOM 4338 O O . GLU B 1 71 ? 12.188 -1.727 -24.094 1 65.25 71 GLU B O 1
ATOM 4343 N N . GLY B 1 72 ? 11.695 -1.844 -26.156 1 67.44 72 GLY B N 1
ATOM 4344 C CA . GLY B 1 72 ? 11.297 -0.447 -26.25 1 67.44 72 GLY B CA 1
ATOM 4345 C C . GLY B 1 72 ? 12.445 0.477 -26.609 1 67.44 72 GLY B C 1
ATOM 4346 O O . GLY B 1 72 ? 12.305 1.7 -26.547 1 67.44 72 GLY B O 1
ATOM 4347 N N . TYR B 1 73 ? 13.477 -0.004 -26.953 1 77.56 73 TYR B N 1
ATOM 4348 C CA . TYR B 1 73 ? 14.594 0.854 -27.344 1 77.56 73 TYR B CA 1
ATOM 4349 C C . TYR B 1 73 ? 14.445 1.327 -28.781 1 77.56 73 TYR B C 1
ATOM 4351 O O . TYR B 1 73 ? 14.883 2.424 -29.125 1 77.56 73 TYR B O 1
ATOM 4359 N N . LEU B 1 74 ? 13.789 0.433 -29.594 1 78.69 74 LEU B N 1
ATOM 4360 C CA . LEU B 1 74 ? 13.648 0.716 -31.031 1 78.69 74 LEU B CA 1
ATOM 4361 C C . LEU B 1 74 ? 12.188 0.625 -31.453 1 78.69 74 LEU B C 1
ATOM 4363 O O . LEU B 1 74 ? 11.391 -0.066 -30.812 1 78.69 74 LEU B O 1
ATOM 4367 N N . THR B 1 75 ? 11.75 1.39 -32.25 1 79.5 75 THR B N 1
ATOM 4368 C CA . THR B 1 75 ? 10.469 1.29 -32.938 1 79.5 75 THR B CA 1
ATOM 4369 C C . THR B 1 75 ? 10.664 1.122 -34.438 1 79.5 75 THR B C 1
ATOM 4371 O O . THR B 1 75 ? 11.562 1.739 -35.031 1 79.5 75 THR B O 1
ATOM 4374 N N . SER B 1 76 ? 9.859 0.093 -34.938 1 74.5 76 SER B N 1
ATOM 4375 C CA . SER B 1 76 ? 9.945 -0.112 -36.406 1 74.5 76 SER B CA 1
ATOM 4376 C C . SER B 1 76 ? 8.594 0.115 -37.062 1 74.5 76 SER B C 1
ATOM 4378 O O . SER B 1 76 ? 7.551 -0.189 -36.469 1 74.5 76 SER B O 1
ATOM 4380 N N . LYS B 1 77 ? 8.5 0.938 -38.094 1 65.19 77 LYS B N 1
ATOM 4381 C CA . LYS B 1 77 ? 7.359 1.072 -39 1 65.19 77 LYS B CA 1
ATOM 4382 C C . LYS B 1 77 ? 7.598 0.317 -40.281 1 65.19 77 LYS B C 1
ATOM 4384 O O . LYS B 1 77 ? 8.672 0.422 -40.906 1 65.19 77 LYS B O 1
ATOM 4389 N N . THR B 1 78 ? 6.684 -0.53 -40.625 1 65.5 78 THR B N 1
ATOM 4390 C CA . THR B 1 78 ? 6.777 -1.294 -41.875 1 65.5 78 THR B CA 1
ATOM 4391 C C . THR B 1 78 ? 7.051 -0.371 -43.062 1 65.5 78 THR B C 1
ATOM 4393 O O . THR B 1 78 ? 6.309 0.585 -43.281 1 65.5 78 THR B O 1
ATOM 4396 N N . GLY B 1 79 ? 8.086 -0.563 -43.844 1 66.5 79 GLY B N 1
ATOM 4397 C CA . GLY B 1 79 ? 8.469 0.158 -45.031 1 66.5 79 GLY B CA 1
ATOM 4398 C C . GLY B 1 79 ? 9.242 1.431 -44.75 1 66.5 79 GLY B C 1
ATOM 4399 O O . GLY B 1 79 ? 9.812 2.033 -45.656 1 66.5 79 GLY B O 1
ATOM 4400 N N . ALA B 1 80 ? 9.312 2.039 -43.531 1 67.31 80 ALA B N 1
ATOM 4401 C CA . ALA B 1 80 ? 9.898 3.35 -43.281 1 67.31 80 ALA B CA 1
ATOM 4402 C C . ALA B 1 80 ? 11.219 3.217 -42.5 1 67.31 80 ALA B C 1
ATOM 4404 O O . ALA B 1 80 ? 12.078 4.098 -42.594 1 67.31 80 ALA B O 1
ATOM 4405 N N . GLY B 1 81 ? 11.43 2.154 -41.781 1 78.69 81 GLY B N 1
ATOM 4406 C CA . GLY B 1 81 ? 12.719 1.954 -41.125 1 78.69 81 GLY B CA 1
ATOM 4407 C C . GLY B 1 81 ? 12.594 1.762 -39.625 1 78.69 81 GLY B C 1
ATOM 4408 O O . GLY B 1 81 ? 11.492 1.632 -39.094 1 78.69 81 GLY B O 1
ATOM 4409 N N . THR B 1 82 ? 13.812 1.54 -38.906 1 81.81 82 THR B N 1
ATOM 4410 C CA . THR B 1 82 ? 13.914 1.353 -37.469 1 81.81 82 THR B CA 1
ATOM 4411 C C . THR B 1 82 ? 14.547 2.574 -36.812 1 81.81 82 THR B C 1
ATOM 4413 O O . THR B 1 82 ? 15.547 3.105 -37.281 1 81.81 82 THR B O 1
ATOM 4416 N N . TRP B 1 83 ? 13.891 3.111 -35.75 1 82.5 83 TRP B N 1
ATOM 4417 C CA . TRP B 1 83 ? 14.352 4.297 -35.031 1 82.5 83 TRP B CA 1
ATOM 4418 C C . TRP B 1 83 ? 14.609 3.982 -33.562 1 82.5 83 TRP B C 1
ATOM 4420 O O . TRP B 1 83 ? 13.961 3.109 -32.969 1 82.5 83 TRP B O 1
ATOM 4430 N N . VAL B 1 84 ? 15.672 4.66 -33.094 1 79.62 84 VAL B N 1
ATOM 4431 C CA . VAL B 1 84 ? 15.805 4.688 -31.656 1 79.62 84 VAL B CA 1
ATOM 4432 C C . VAL B 1 84 ? 14.633 5.461 -31.047 1 79.62 84 VAL B C 1
ATOM 4434 O O . VAL B 1 84 ? 14.328 6.574 -31.484 1 79.62 84 VAL B O 1
ATOM 4437 N N . ASN B 1 85 ? 14.148 4.797 -30.078 1 76.38 85 ASN B N 1
ATOM 4438 C CA . ASN B 1 85 ? 12.992 5.449 -29.469 1 76.38 85 ASN B CA 1
ATOM 4439 C C . ASN B 1 85 ? 13.398 6.727 -28.734 1 76.38 85 ASN B C 1
ATOM 4441 O O . ASN B 1 85 ? 14.484 6.805 -28.156 1 76.38 85 ASN B O 1
ATOM 4445 N N . GLU B 1 86 ? 12.547 7.777 -28.812 1 72.12 86 GLU B N 1
ATOM 4446 C CA . GLU B 1 86 ? 12.797 9.031 -28.125 1 72.12 86 GLU B CA 1
ATOM 4447 C C . GLU B 1 86 ? 12.781 8.836 -26.609 1 72.12 86 GLU B C 1
ATOM 4449 O O . GLU B 1 86 ? 13.531 9.492 -25.891 1 72.12 86 GLU B O 1
ATOM 4454 N N . ARG B 1 87 ? 12.094 7.895 -26.297 1 61.62 87 ARG B N 1
ATOM 4455 C CA . ARG B 1 87 ? 12.008 7.508 -24.891 1 61.62 87 ARG B CA 1
ATOM 4456 C C . ARG B 1 87 ? 12.57 6.105 -24.672 1 61.62 87 ARG B C 1
ATOM 4458 O O . ARG B 1 87 ? 12.062 5.133 -25.234 1 61.62 87 ARG B O 1
ATOM 4465 N N . LEU B 1 88 ? 13.68 6.035 -24 1 62.81 88 LEU B N 1
ATOM 4466 C CA . LEU B 1 88 ? 14.391 4.77 -23.859 1 62.81 88 LEU B CA 1
ATOM 4467 C C . LEU B 1 88 ? 13.969 4.055 -22.578 1 62.81 88 LEU B C 1
ATOM 4469 O O . LEU B 1 88 ? 13.648 4.695 -21.578 1 62.81 88 LEU B O 1
ATOM 4473 N N . PRO B 1 89 ? 14.07 2.707 -22.719 1 53.91 89 PRO B N 1
ATOM 4474 C CA . PRO B 1 89 ? 13.68 1.966 -21.516 1 53.91 89 PRO B CA 1
ATOM 4475 C C . PRO B 1 89 ? 14.555 2.291 -20.312 1 53.91 89 PRO B C 1
ATOM 4477 O O . PRO B 1 89 ? 14.062 2.326 -19.188 1 53.91 89 PRO B O 1
ATOM 4480 N N . ASP B 1 90 ? 15.828 2.514 -20.531 1 45.5 90 ASP B N 1
ATOM 4481 C CA . ASP B 1 90 ? 16.812 2.828 -19.5 1 45.5 90 ASP B CA 1
ATOM 4482 C C . ASP B 1 90 ? 16.688 4.277 -19.031 1 45.5 90 ASP B C 1
ATOM 4484 O O . ASP B 1 90 ? 17.094 4.617 -17.922 1 45.5 90 ASP B O 1
ATOM 4488 N N . ASP B 1 91 ? 16.516 5.145 -19.891 1 45.12 91 ASP B N 1
ATOM 4489 C CA . ASP B 1 91 ? 16.203 6.516 -19.516 1 45.12 91 ASP B CA 1
ATOM 4490 C C . ASP B 1 91 ? 15.18 6.547 -18.375 1 45.12 91 ASP B C 1
ATOM 4492 O O . ASP B 1 91 ? 15.164 7.48 -17.578 1 45.12 91 ASP B O 1
ATOM 4496 N N . LEU B 1 92 ? 14.398 5.68 -18.375 1 34.84 92 LEU B N 1
ATOM 4497 C CA . LEU B 1 92 ? 13.375 5.477 -17.344 1 34.84 92 LEU B CA 1
ATOM 4498 C C . LEU B 1 92 ? 13.938 4.676 -16.172 1 34.84 92 LEU B C 1
ATOM 4500 O O . LEU B 1 92 ? 13.438 4.781 -15.055 1 34.84 92 LEU B O 1
ATOM 4504 N N . LEU B 1 93 ? 14.82 3.768 -16.375 1 34.28 93 LEU B N 1
ATOM 4505 C CA . LEU B 1 93 ? 15.336 2.824 -15.391 1 34.28 93 LEU B CA 1
ATOM 4506 C C . LEU B 1 93 ? 16.562 3.395 -14.688 1 34.28 93 LEU B C 1
ATOM 4508 O O . LEU B 1 93 ? 17.219 2.691 -13.914 1 34.28 93 LEU B O 1
ATOM 4512 N N . THR B 1 94 ? 17.031 4.434 -15.086 1 30.23 94 THR B N 1
ATOM 4513 C CA . THR B 1 94 ? 18.328 4.75 -14.492 1 30.23 94 THR B CA 1
ATOM 4514 C C . THR B 1 94 ? 18.203 4.961 -12.984 1 30.23 94 THR B C 1
ATOM 4516 O O . THR B 1 94 ? 18.031 6.09 -12.523 1 30.23 94 THR B O 1
ATOM 4519 N N . VAL B 1 95 ? 17.172 4.441 -12.43 1 29.48 95 VAL B N 1
ATOM 4520 C CA . VAL B 1 95 ? 17.266 4.766 -11.008 1 29.48 95 VAL B CA 1
ATOM 4521 C C . VAL B 1 95 ? 18.484 4.07 -10.398 1 29.48 95 VAL B C 1
ATOM 4523 O O . VAL B 1 95 ? 18.625 2.848 -10.5 1 29.48 95 VAL B O 1
ATOM 4526 N N . CYS B 1 96 ? 19.5 4.777 -10.281 1 25.06 96 CYS B N 1
ATOM 4527 C CA . CYS B 1 96 ? 20.703 4.453 -9.539 1 25.06 96 CYS B CA 1
ATOM 4528 C C . CYS B 1 96 ? 20.375 3.883 -8.164 1 25.06 96 CYS B C 1
ATOM 4530 O O . CYS B 1 96 ? 19.641 4.504 -7.395 1 25.06 96 CYS B O 1
ATOM 4532 N N . ALA B 1 97 ? 20.469 2.625 -7.969 1 28.17 97 ALA B N 1
ATOM 4533 C CA . ALA B 1 97 ? 20.25 1.852 -6.75 1 28.17 97 ALA B CA 1
ATOM 4534 C C . ALA B 1 97 ? 21.078 2.416 -5.59 1 28.17 97 ALA B C 1
ATOM 4536 O O . ALA B 1 97 ? 22.25 2.08 -5.434 1 28.17 97 ALA B O 1
ATOM 4537 N N . ARG B 1 98 ? 21.125 3.758 -5.277 1 26.53 98 ARG B N 1
ATOM 4538 C CA . ARG B 1 98 ? 21.922 4.078 -4.098 1 26.53 98 ARG B CA 1
ATOM 4539 C C . ARG B 1 98 ? 21.25 3.562 -2.83 1 26.53 98 ARG B C 1
ATOM 4541 O O . ARG B 1 98 ? 20.047 3.35 -2.803 1 26.53 98 ARG B O 1
ATOM 4548 N N . MET B 1 99 ? 21.969 3.473 -1.765 1 25.19 99 MET B N 1
ATOM 4549 C CA . MET B 1 99 ? 21.875 2.881 -0.433 1 25.19 99 MET B CA 1
ATOM 4550 C C . MET B 1 99 ? 20.672 3.443 0.327 1 25.19 99 MET B C 1
ATOM 4552 O O . MET B 1 99 ? 20.531 4.66 0.445 1 25.19 99 MET B O 1
ATOM 4556 N N . PRO B 1 100 ? 19.609 2.754 0.323 1 29.8 100 PRO B N 1
ATOM 4557 C CA . PRO B 1 100 ? 18.516 3.314 1.116 1 29.8 100 PRO B CA 1
ATOM 4558 C C . PRO B 1 100 ? 18.969 3.832 2.477 1 29.8 100 PRO B C 1
ATOM 4560 O O . PRO B 1 100 ? 19.844 3.229 3.109 1 29.8 100 PRO B O 1
ATOM 4563 N N . ALA B 1 101 ? 18.844 5.078 2.742 1 29.11 101 ALA B N 1
ATOM 4564 C CA . ALA B 1 101 ? 19.062 5.691 4.051 1 29.11 101 ALA B CA 1
ATOM 4565 C C . ALA B 1 101 ? 18.234 4.992 5.129 1 29.11 101 ALA B C 1
ATOM 4567 O O . ALA B 1 101 ? 17.219 4.355 4.828 1 29.11 101 ALA B O 1
ATOM 4568 N N . LYS B 1 102 ? 18.656 4.863 6.383 1 29.23 102 LYS B N 1
ATOM 4569 C CA . LYS B 1 102 ? 18.141 4.324 7.637 1 29.23 102 LYS B CA 1
ATOM 4570 C C . LYS B 1 102 ? 16.703 4.773 7.879 1 29.23 102 LYS B C 1
ATOM 4572 O O . LYS B 1 102 ? 16.391 5.969 7.824 1 29.23 102 LYS B O 1
ATOM 4577 N N . PRO B 1 103 ? 15.781 3.957 7.734 1 31.8 103 PRO B N 1
ATOM 4578 C CA . PRO B 1 103 ? 14.438 4.445 8.055 1 31.8 103 PRO B CA 1
ATOM 4579 C C . PRO B 1 103 ? 14.383 5.195 9.383 1 31.8 103 PRO B C 1
ATOM 4581 O O . PRO B 1 103 ? 14.977 4.754 10.367 1 31.8 103 PRO B O 1
ATOM 4584 N N . GLU B 1 104 ? 14.227 6.41 9.484 1 32.28 104 GLU B N 1
ATOM 4585 C CA . GLU B 1 104 ? 14.055 7.18 10.711 1 32.28 104 GLU B CA 1
ATOM 4586 C C . GLU B 1 104 ? 12.906 6.633 11.555 1 32.28 104 GLU B C 1
ATOM 4588 O O . GLU B 1 104 ? 11.961 6.043 11.023 1 32.28 104 GLU B O 1
ATOM 4593 N N . LYS B 1 105 ? 12.969 6.523 12.914 1 33.44 105 LYS B N 1
ATOM 4594 C CA . LYS B 1 105 ? 12.07 6.039 13.961 1 33.44 105 LYS B CA 1
ATOM 4595 C C . LYS B 1 105 ? 10.656 6.59 13.773 1 33.44 105 LYS B C 1
ATOM 4597 O O . LYS B 1 105 ? 10.484 7.785 13.531 1 33.44 105 LYS B O 1
ATOM 4602 N N . ALA B 1 106 ? 9.703 5.844 13.594 1 37.66 106 ALA B N 1
ATOM 4603 C CA . ALA B 1 106 ? 8.328 6.32 13.719 1 37.66 106 ALA B CA 1
ATOM 4604 C C . ALA B 1 106 ? 8.102 6.984 15.07 1 37.66 106 ALA B C 1
ATOM 4606 O O . ALA B 1 106 ? 8.539 6.469 16.109 1 37.66 106 ALA B O 1
ATOM 4607 N N . PRO B 1 107 ? 7.75 8.188 15.172 1 35.34 107 PRO B N 1
ATOM 4608 C CA . PRO B 1 107 ? 7.457 8.773 16.484 1 35.34 107 PRO B CA 1
ATOM 4609 C C . PRO B 1 107 ? 6.523 7.902 17.328 1 35.34 107 PRO B C 1
ATOM 4611 O O . PRO B 1 107 ? 5.648 7.223 16.781 1 35.34 107 PRO B O 1
ATOM 4614 N N . ALA B 1 108 ? 6.922 7.547 18.516 1 36.03 108 ALA B N 1
ATOM 4615 C CA . ALA B 1 108 ? 6.168 6.805 19.516 1 36.03 108 ALA B CA 1
ATOM 4616 C C . ALA B 1 108 ? 4.699 7.215 19.516 1 36.03 108 ALA B C 1
ATOM 4618 O O . ALA B 1 108 ? 3.838 6.477 20 1 36.03 108 ALA B O 1
ATOM 4619 N N . PHE B 1 109 ? 4.461 8.391 19.234 1 37.12 109 PHE B N 1
ATOM 4620 C CA . PHE B 1 109 ? 3.1 8.898 19.359 1 37.12 109 PHE B CA 1
ATOM 4621 C C . PHE B 1 109 ? 2.16 8.164 18.406 1 37.12 109 PHE B C 1
ATOM 4623 O O . PHE B 1 109 ? 0.94 8.328 18.484 1 37.12 109 PHE B O 1
ATOM 4630 N N . LEU B 1 110 ? 2.76 7.477 17.469 1 40.16 110 LEU B N 1
ATOM 4631 C CA . LEU B 1 110 ? 1.867 6.852 16.5 1 40.16 110 LEU B CA 1
ATOM 4632 C C . LEU B 1 110 ? 1.415 5.48 16.984 1 40.16 110 LEU B C 1
ATOM 4634 O O . LEU B 1 110 ? 0.893 4.684 16.203 1 40.16 110 LEU B O 1
ATOM 4638 N N . SER B 1 111 ? 1.867 5.066 18.094 1 36.03 111 SER B N 1
ATOM 4639 C CA . SER B 1 111 ? 1.313 3.824 18.609 1 36.03 111 SER B CA 1
ATOM 4640 C C . SER B 1 111 ? -0.204 3.904 18.734 1 36.03 111 SER B C 1
ATOM 4642 O O . SER B 1 111 ? -0.73 4.773 19.438 1 36.03 111 SER B O 1
ATOM 4644 N N . THR B 1 112 ? -0.862 3.639 17.797 1 39.06 112 THR B N 1
ATOM 4645 C CA . THR B 1 112 ? -2.314 3.521 17.719 1 39.06 112 THR B CA 1
ATOM 4646 C C . THR B 1 112 ? -2.848 2.688 18.875 1 39.06 112 THR B C 1
ATOM 4648 O O . THR B 1 112 ? -3.045 1.478 18.75 1 39.06 112 THR B O 1
ATOM 4651 N N . THR B 1 113 ? -2.268 2.588 19.984 1 36.91 113 THR B N 1
ATOM 4652 C CA . THR B 1 113 ? -3.117 1.948 20.984 1 36.91 113 THR B CA 1
ATOM 4653 C C . THR B 1 113 ? -4.52 2.553 20.969 1 36.91 113 THR B C 1
ATOM 4655 O O . THR B 1 113 ? -4.688 3.736 20.672 1 36.91 113 THR B O 1
ATOM 4658 N N . THR B 1 114 ? -5.48 1.698 20.875 1 42.69 114 THR B N 1
ATOM 4659 C CA . THR B 1 114 ? -6.875 1.979 21.188 1 42.69 114 THR B CA 1
ATOM 4660 C C . THR B 1 114 ? -6.984 3.057 22.266 1 42.69 114 THR B C 1
ATOM 4662 O O . THR B 1 114 ? -7.371 2.773 23.391 1 42.69 114 THR B O 1
ATOM 4665 N N . ARG B 1 115 ? -6.055 3.846 22.438 1 46.25 115 ARG B N 1
ATOM 4666 C CA . ARG B 1 115 ? -6.215 4.785 23.547 1 46.25 115 ARG B CA 1
ATOM 4667 C C . ARG B 1 115 ? -7.348 5.766 23.266 1 46.25 115 ARG B C 1
ATOM 4669 O O . ARG B 1 115 ? -7.641 6.078 22.109 1 46.25 115 ARG B O 1
ATOM 4676 N N . ALA B 1 116 ? -8.086 5.988 24.172 1 55.47 116 ALA B N 1
ATOM 4677 C CA . ALA B 1 116 ? -9.188 6.945 24.25 1 55.47 116 ALA B CA 1
ATOM 4678 C C . ALA B 1 116 ? -8.797 8.273 23.609 1 55.47 116 ALA B C 1
ATOM 4680 O O . ALA B 1 116 ? -7.672 8.75 23.781 1 55.47 116 ALA B O 1
ATOM 4681 N N . ILE B 1 117 ? -9.523 8.688 22.578 1 65.38 117 ILE B N 1
ATOM 4682 C CA . ILE B 1 117 ? -9.375 9.992 21.922 1 65.38 117 ILE B CA 1
ATOM 4683 C C . ILE B 1 117 ? -9.328 11.094 22.984 1 65.38 117 ILE B C 1
ATOM 4685 O O . ILE B 1 117 ? -10.219 11.188 23.828 1 65.38 117 ILE B O 1
ATOM 4689 N N . ARG B 1 118 ? -8.133 11.672 23.094 1 79.19 118 ARG B N 1
ATOM 4690 C CA . ARG B 1 118 ? -7.945 12.797 24 1 79.19 118 ARG B CA 1
ATOM 4691 C C . ARG B 1 118 ? -8.211 14.117 23.297 1 79.19 118 ARG B C 1
ATOM 4693 O O . ARG B 1 118 ? -7.984 14.234 22.078 1 79.19 118 ARG B O 1
ATOM 4700 N N . PRO B 1 119 ? -8.625 15.008 24.047 1 85.12 119 PRO B N 1
ATOM 4701 C CA . PRO B 1 119 ? -8.844 16.312 23.422 1 85.12 119 PRO B CA 1
ATOM 4702 C C . PRO B 1 119 ? -7.594 16.859 22.75 1 85.12 119 PRO B C 1
ATOM 4704 O O . PRO B 1 119 ? -6.484 16.703 23.266 1 85.12 119 PRO B O 1
ATOM 4707 N N . PHE B 1 120 ? -7.848 17.406 21.578 1 89.94 120 PHE B N 1
ATOM 4708 C CA . PHE B 1 120 ? -6.91 18.141 20.734 1 89.94 120 PHE B CA 1
ATOM 4709 C C . PHE B 1 120 ? -6 17.188 19.984 1 89.94 120 PHE B C 1
ATOM 4711 O O . PHE B 1 120 ? -4.938 17.578 19.5 1 89.94 120 PHE B O 1
ATOM 4718 N N . GLN B 1 121 ? -6.402 15.93 19.984 1 84.69 121 GLN B N 1
ATOM 4719 C CA . GLN B 1 121 ? -5.684 15.055 19.062 1 84.69 121 GLN B CA 1
ATOM 4720 C C . GLN B 1 121 ? -5.715 15.609 17.641 1 84.69 121 GLN B C 1
ATOM 4722 O O . GLN B 1 121 ? -6.77 16.016 17.141 1 84.69 121 GLN B O 1
ATOM 4727 N N . SER B 1 122 ? -4.543 15.57 17.125 1 72 122 SER B N 1
ATOM 4728 C CA . SER B 1 122 ? -4.395 16.344 15.898 1 72 122 SER B CA 1
ATOM 4729 C C . SER B 1 122 ? -4.867 15.555 14.68 1 72 122 SER B C 1
ATOM 4731 O O . SER B 1 122 ? -4.719 14.336 14.633 1 72 122 SER B O 1
ATOM 4733 N N . SER B 1 123 ? -5.57 16.297 13.859 1 67.38 123 SER B N 1
ATOM 4734 C CA . SER B 1 123 ? -5.645 16.078 12.414 1 67.38 123 SER B CA 1
ATOM 4735 C C . SER B 1 123 ? -6.645 14.977 12.078 1 67.38 123 SER B C 1
ATOM 4737 O O . SER B 1 123 ? -6.535 14.336 11.023 1 67.38 123 SER B O 1
ATOM 4739 N N . ASP B 1 124 ? -7.621 14.797 12.953 1 81.31 124 ASP B N 1
ATOM 4740 C CA . ASP B 1 124 ? -8.656 13.844 12.562 1 81.31 124 ASP B CA 1
ATOM 4741 C C . ASP B 1 124 ? -9.992 14.547 12.336 1 81.31 124 ASP B C 1
ATOM 4743 O O . ASP B 1 124 ? -10.344 15.477 13.055 1 81.31 124 ASP B O 1
ATOM 4747 N N . PRO B 1 125 ? -10.664 14.148 11.383 1 88.81 125 PRO B N 1
ATOM 4748 C CA . PRO B 1 125 ? -12.039 14.633 11.211 1 88.81 125 PRO B CA 1
ATOM 4749 C C . PRO B 1 125 ? -13.008 14.023 12.219 1 88.81 125 PRO B C 1
ATOM 4751 O O . PRO B 1 125 ? -12.672 13.055 12.898 1 88.81 125 PRO B O 1
ATOM 4754 N N . ASP B 1 126 ? -14.078 14.711 12.398 1 90.75 126 ASP B N 1
ATOM 4755 C CA . ASP B 1 126 ? -15.125 14.125 13.219 1 90.75 126 ASP B CA 1
ATOM 4756 C C . ASP B 1 126 ? -15.891 13.047 12.453 1 90.75 126 ASP B C 1
ATOM 4758 O O . ASP B 1 126 ? -16.891 13.352 11.781 1 90.75 126 ASP B O 1
ATOM 4762 N N . VAL B 1 127 ? -15.602 11.859 12.695 1 88.88 127 VAL B N 1
ATOM 4763 C CA . VAL B 1 127 ? -16.156 10.742 11.93 1 88.88 127 VAL B CA 1
ATOM 4764 C C . VAL B 1 127 ? -17.594 10.477 12.359 1 88.88 127 VAL B C 1
ATOM 4766 O O . VAL B 1 127 ? -18.344 9.797 11.648 1 88.88 127 VAL B O 1
ATOM 4769 N N . THR B 1 128 ? -17.953 11.023 13.523 1 88.31 128 THR B N 1
ATOM 4770 C CA . THR B 1 128 ? -19.312 10.805 14.016 1 88.31 128 THR B CA 1
ATOM 4771 C C . THR B 1 128 ? -20.328 11.555 13.164 1 88.31 128 THR B C 1
ATOM 4773 O O . THR B 1 128 ? -21.516 11.242 13.18 1 88.31 128 THR B O 1
ATOM 4776 N N . LEU B 1 129 ? -19.859 12.547 12.469 1 91.88 129 LEU B N 1
ATOM 4777 C CA . LEU B 1 129 ? -20.766 13.359 11.648 1 91.88 129 LEU B CA 1
ATOM 4778 C C . LEU B 1 129 ? -20.797 12.852 10.211 1 91.88 129 LEU B C 1
ATOM 4780 O O . LEU B 1 129 ? -21.531 13.383 9.383 1 91.88 129 LEU B O 1
ATOM 4784 N N . PHE B 1 130 ? -20.047 11.836 9.922 1 92.62 130 PHE B N 1
ATOM 4785 C CA . PHE B 1 130 ? -20.062 11.242 8.594 1 92.62 130 PHE B CA 1
ATOM 4786 C C . PHE B 1 130 ? -21.438 10.633 8.297 1 92.62 130 PHE B C 1
ATOM 4788 O O . PHE B 1 130 ? -22.016 9.953 9.141 1 92.62 130 PHE B O 1
ATOM 4795 N N . PRO B 1 131 ? -21.922 10.914 7.059 1 93.44 131 PRO B N 1
ATOM 4796 C CA . PRO B 1 131 ? -23.234 10.367 6.719 1 93.44 131 PRO B CA 1
ATOM 4797 C C . PRO B 1 131 ? -23.188 8.867 6.418 1 93.44 131 PRO B C 1
ATOM 4799 O O . PRO B 1 131 ? -23.375 8.461 5.27 1 93.44 131 PRO B O 1
ATOM 4802 N N . ILE B 1 132 ? -23.25 8.133 7.398 1 91 132 ILE B N 1
ATOM 4803 C CA . ILE B 1 132 ? -23.047 6.691 7.32 1 91 132 ILE B CA 1
ATOM 4804 C C . ILE B 1 132 ? -24.234 6.047 6.605 1 91 132 ILE B C 1
ATOM 4806 O O . ILE B 1 132 ? -24.062 5.059 5.883 1 91 132 ILE B O 1
ATOM 4810 N N . ASP B 1 133 ? -25.391 6.578 6.816 1 91.69 133 ASP B N 1
ATOM 4811 C CA . ASP B 1 133 ? -26.578 6.016 6.195 1 91.69 133 ASP B CA 1
ATOM 4812 C C . ASP B 1 133 ? -26.5 6.109 4.672 1 91.69 133 ASP B C 1
ATOM 4814 O O . ASP B 1 133 ? -26.859 5.16 3.969 1 91.69 133 ASP B O 1
ATOM 4818 N N . ILE B 1 134 ? -26.125 7.238 4.199 1 94.19 134 ILE B N 1
ATOM 4819 C CA . ILE B 1 134 ? -25.984 7.441 2.762 1 94.19 134 ILE B CA 1
ATOM 4820 C C . ILE B 1 134 ? -24.906 6.508 2.211 1 94.19 134 ILE B C 1
ATOM 4822 O O . ILE B 1 134 ? -25.109 5.84 1.195 1 94.19 134 ILE B O 1
ATOM 4826 N N . TRP B 1 135 ? -23.781 6.418 2.879 1 93.19 135 TRP B N 1
ATOM 4827 C CA . TRP B 1 135 ? -22.688 5.566 2.451 1 93.19 135 TRP B CA 1
ATOM 4828 C C . TRP B 1 135 ? -23.109 4.102 2.424 1 93.19 135 TRP B C 1
ATOM 4830 O O . TRP B 1 135 ? -22.797 3.381 1.47 1 93.19 135 TRP B O 1
ATOM 4840 N N . SER B 1 136 ? -23.75 3.689 3.496 1 90.5 136 SER B N 1
ATOM 4841 C CA . SER B 1 136 ? -24.234 2.314 3.607 1 90.5 136 SER B CA 1
ATOM 4842 C C . SER B 1 136 ? -25.172 1.959 2.461 1 90.5 136 SER B C 1
ATOM 4844 O O . SER B 1 136 ? -25.094 0.859 1.908 1 90.5 136 SER B O 1
ATOM 4846 N N . ARG B 1 137 ? -26.031 2.84 2.141 1 91.88 137 ARG B N 1
ATOM 4847 C CA . ARG B 1 137 ? -26.969 2.623 1.044 1 91.88 137 ARG B CA 1
ATOM 4848 C C . ARG B 1 137 ? -26.234 2.486 -0.286 1 91.88 137 ARG B C 1
ATOM 4850 O O . ARG B 1 137 ? -26.531 1.588 -1.075 1 91.88 137 ARG B O 1
ATOM 4857 N N . LEU B 1 138 ? -25.312 3.346 -0.547 1 93.06 138 LEU B N 1
ATOM 4858 C CA . LEU B 1 138 ? -24.516 3.287 -1.774 1 93.06 138 LEU B CA 1
ATOM 4859 C C . LEU B 1 138 ? -23.703 1.997 -1.836 1 93.06 138 LEU B C 1
ATOM 4861 O O . LEU B 1 138 ? -23.625 1.366 -2.893 1 93.06 138 LEU B O 1
ATOM 4865 N N . ASN B 1 139 ? -23.125 1.664 -0.72 1 90.81 139 ASN B N 1
ATOM 4866 C CA . ASN B 1 139 ? -22.344 0.434 -0.619 1 90.81 139 ASN B CA 1
ATOM 4867 C C . ASN B 1 139 ? -23.203 -0.794 -0.925 1 90.81 139 ASN B C 1
ATOM 4869 O O . ASN B 1 139 ? -22.781 -1.673 -1.681 1 90.81 139 ASN B O 1
ATOM 4873 N N . SER B 1 140 ? -24.328 -0.851 -0.348 1 88.19 140 SER B N 1
ATOM 4874 C CA . SER B 1 140 ? -25.25 -1.969 -0.56 1 88.19 140 SER B CA 1
ATOM 4875 C C . SER B 1 140 ? -25.656 -2.074 -2.023 1 88.19 140 SER B C 1
ATOM 4877 O O . SER B 1 140 ? -25.797 -3.176 -2.559 1 88.19 140 SER B O 1
ATOM 4879 N N . ARG B 1 141 ? -25.891 -1.001 -2.623 1 89 141 ARG B N 1
ATOM 4880 C CA . ARG B 1 141 ? -26.266 -0.97 -4.031 1 89 141 ARG B CA 1
ATOM 4881 C C . ARG B 1 141 ? -25.188 -1.611 -4.898 1 89 141 ARG B C 1
ATOM 4883 O O . ARG B 1 141 ? -25.5 -2.367 -5.824 1 89 141 ARG B O 1
ATOM 4890 N N . HIS B 1 142 ? -23.969 -1.332 -4.625 1 88.31 142 HIS B N 1
ATOM 4891 C CA . HIS B 1 142 ? -22.859 -1.871 -5.414 1 88.31 142 HIS B CA 1
ATOM 4892 C C . HIS B 1 142 ? -22.656 -3.355 -5.133 1 88.31 142 HIS B C 1
ATOM 4894 O O . HIS B 1 142 ? -22.328 -4.125 -6.043 1 88.31 142 HIS B O 1
ATOM 4900 N N . TRP B 1 143 ? -22.797 -3.734 -3.936 1 85.88 143 TRP B N 1
ATOM 4901 C CA . TRP B 1 143 ? -22.625 -5.148 -3.611 1 85.88 143 TRP B CA 1
ATOM 4902 C C . TRP B 1 143 ? -23.75 -5.984 -4.223 1 85.88 143 TRP B C 1
ATOM 4904 O O . TRP B 1 143 ? -23.516 -7.102 -4.691 1 85.88 143 TRP B O 1
ATOM 4914 N N . ARG B 1 144 ? -24.938 -5.484 -4.254 1 81 144 ARG B N 1
ATOM 4915 C CA . ARG B 1 144 ? -26.078 -6.203 -4.82 1 81 144 ARG B CA 1
ATOM 4916 C C . ARG B 1 144 ? -25.922 -6.363 -6.328 1 81 144 ARG B C 1
ATOM 4918 O O . ARG B 1 144 ? -26.406 -7.34 -6.906 1 81 144 ARG B O 1
ATOM 4925 N N . ARG B 1 145 ? -25.203 -5.488 -6.875 1 80.06 145 ARG B N 1
ATOM 4926 C CA . ARG B 1 145 ? -25.047 -5.492 -8.328 1 80.06 145 ARG B CA 1
ATOM 4927 C C . ARG B 1 145 ? -23.609 -5.855 -8.719 1 80.06 145 ARG B C 1
ATOM 4929 O O . ARG B 1 145 ? -23.172 -5.527 -9.82 1 80.06 145 ARG B O 1
ATOM 4936 N N . ALA B 1 146 ? -23.031 -6.395 -7.75 1 77.81 146 ALA B N 1
ATOM 4937 C CA . ALA B 1 146 ? -21.609 -6.629 -8.016 1 77.81 146 ALA B CA 1
ATOM 4938 C C . ALA B 1 146 ? -21.422 -7.555 -9.211 1 77.81 146 ALA B C 1
ATOM 4940 O O . ALA B 1 146 ? -22.016 -8.633 -9.273 1 77.81 146 ALA B O 1
ATOM 4941 N N . THR B 1 147 ? -20.656 -7.039 -10.141 1 72.88 147 THR B N 1
ATOM 4942 C CA . THR B 1 147 ? -20.328 -7.773 -11.359 1 72.88 147 THR B CA 1
ATOM 4943 C C . THR B 1 147 ? -18.953 -8.445 -11.234 1 72.88 147 THR B C 1
ATOM 4945 O O . THR B 1 147 ? -18.203 -8.172 -10.289 1 72.88 147 THR B O 1
ATOM 4948 N N . LYS B 1 148 ? -18.672 -9.281 -12.164 1 76.25 148 LYS B N 1
ATOM 4949 C CA . LYS B 1 148 ? -17.359 -9.914 -12.273 1 76.25 148 LYS B CA 1
ATOM 4950 C C . LYS B 1 148 ? -16.25 -8.875 -12.367 1 76.25 148 LYS B C 1
ATOM 4952 O O . LYS B 1 148 ? -15.18 -9.039 -11.781 1 76.25 148 LYS B O 1
ATOM 4957 N N . ALA B 1 149 ? -16.625 -7.832 -12.891 1 73.06 149 ALA B N 1
ATOM 4958 C CA . ALA B 1 149 ? -15.641 -6.789 -13.141 1 73.06 149 ALA B CA 1
ATOM 4959 C C . ALA B 1 149 ? -15.242 -6.09 -11.836 1 73.06 149 ALA B C 1
ATOM 4961 O O . ALA B 1 149 ? -14.078 -5.723 -11.648 1 73.06 149 ALA B O 1
ATOM 4962 N N . LEU B 1 150 ? -16.172 -5.969 -10.984 1 78.19 150 LEU B N 1
ATOM 4963 C CA . LEU B 1 150 ? -15.906 -5.262 -9.734 1 78.19 150 LEU B CA 1
ATOM 4964 C C . LEU B 1 150 ? -15.188 -6.168 -8.742 1 78.19 150 LEU B C 1
ATOM 4966 O O . LEU B 1 150 ? -14.414 -5.691 -7.914 1 78.19 150 LEU B O 1
ATOM 4970 N N . LEU B 1 151 ? -15.43 -7.375 -8.938 1 80.62 151 LEU B N 1
ATOM 4971 C CA . LEU B 1 151 ? -14.836 -8.328 -8 1 80.62 151 LEU B CA 1
ATOM 4972 C C . LEU B 1 151 ? -13.477 -8.805 -8.492 1 80.62 151 LEU B C 1
ATOM 4974 O O . LEU B 1 151 ? -12.664 -9.297 -7.707 1 80.62 151 LEU B O 1
ATOM 4978 N N . GLY B 1 152 ? -13.258 -8.695 -9.766 1 79.56 152 GLY B N 1
ATOM 4979 C CA . GLY B 1 152 ? -12.031 -9.188 -10.391 1 79.56 152 GLY B CA 1
ATOM 4980 C C . GLY B 1 152 ? -10.875 -8.219 -10.266 1 79.56 152 GLY B C 1
ATOM 4981 O O . GLY B 1 152 ? -10.773 -7.484 -9.281 1 79.56 152 GLY B O 1
ATOM 4982 N N . GLY B 1 153 ? -10.023 -8.375 -11.203 1 73.5 153 GLY B N 1
ATOM 4983 C CA . GLY B 1 153 ? -8.852 -7.523 -11.219 1 73.5 153 GLY B CA 1
ATOM 4984 C C . GLY B 1 153 ? -9.164 -6.074 -11.539 1 73.5 153 GLY B C 1
ATOM 4985 O O . GLY B 1 153 ? -10.242 -5.766 -12.047 1 73.5 153 GLY B O 1
ATOM 4986 N N . GLY B 1 154 ? -8.266 -5.223 -11.062 1 74.94 154 GLY B N 1
ATOM 4987 C CA . GLY B 1 154 ? -8.477 -3.799 -11.273 1 74.94 154 GLY B CA 1
ATOM 4988 C C . GLY B 1 154 ? -7.367 -3.139 -12.07 1 74.94 154 GLY B C 1
ATOM 4989 O O . GLY B 1 154 ? -6.379 -3.785 -12.414 1 74.94 154 GLY B O 1
ATOM 4990 N N . ASP B 1 155 ? -7.734 -1.952 -12.453 1 83.44 155 ASP B N 1
ATOM 4991 C CA . ASP B 1 155 ? -6.754 -1.059 -13.07 1 83.44 155 ASP B CA 1
ATOM 4992 C C . ASP B 1 155 ? -5.82 -0.464 -12.016 1 83.44 155 ASP B C 1
ATOM 4994 O O . ASP B 1 155 ? -6.27 -0.002 -10.969 1 83.44 155 ASP B O 1
ATOM 4998 N N . SER B 1 156 ? -4.531 -0.544 -12.367 1 87 156 SER B N 1
ATOM 4999 C CA . SER B 1 156 ? -3.549 -0.039 -11.414 1 87 156 SER B CA 1
ATOM 5000 C C . SER B 1 156 ? -3.734 1.455 -11.172 1 87 156 SER B C 1
ATOM 5002 O O . SER B 1 156 ? -3.379 1.963 -10.102 1 87 156 SER B O 1
ATOM 5004 N N . ALA B 1 157 ? -4.242 2.113 -12.156 1 92.62 157 ALA B N 1
ATOM 5005 C CA . ALA B 1 157 ? -4.5 3.541 -11.992 1 92.62 157 ALA B CA 1
ATOM 5006 C C . ALA B 1 157 ? -5.711 3.779 -11.094 1 92.62 157 ALA B C 1
ATOM 5008 O O . ALA B 1 157 ? -5.895 4.875 -10.562 1 92.62 157 ALA B O 1
ATOM 5009 N N . GLY B 1 158 ? -6.508 2.791 -11.016 1 93 158 GLY B N 1
ATOM 5010 C CA . GLY B 1 158 ? -7.727 2.922 -10.234 1 93 158 GLY B CA 1
ATOM 5011 C C . GLY B 1 158 ? -8.984 2.836 -11.07 1 93 158 GLY B C 1
ATOM 5012 O O . GLY B 1 158 ? -8.914 2.746 -12.297 1 93 158 GLY B O 1
ATOM 5013 N N . TYR B 1 159 ? -10.141 2.828 -10.484 1 93.12 159 TYR B N 1
ATOM 5014 C CA . TYR B 1 159 ? -11.461 2.732 -11.094 1 93.12 159 TYR B CA 1
ATOM 5015 C C . TYR B 1 159 ? -11.75 3.943 -11.969 1 93.12 159 TYR B C 1
ATOM 5017 O O . TYR B 1 159 ? -11.766 5.078 -11.492 1 93.12 159 TYR B O 1
ATOM 5025 N N . ALA B 1 160 ? -12.016 3.721 -13.266 1 93.5 160 ALA B N 1
ATOM 5026 C CA . ALA B 1 160 ? -12.078 4.785 -14.266 1 93.5 160 ALA B CA 1
ATOM 5027 C C . ALA B 1 160 ? -13.133 5.824 -13.891 1 93.5 160 ALA B C 1
ATOM 5029 O O . ALA B 1 160 ? -12.867 7.027 -13.93 1 93.5 160 ALA B O 1
ATOM 5030 N N . PRO B 1 161 ? -14.312 5.41 -13.461 1 94.62 161 PRO B N 1
ATOM 5031 C CA . PRO B 1 161 ? -15.297 6.422 -13.086 1 94.62 161 PRO B CA 1
ATOM 5032 C C . PRO B 1 161 ? -14.836 7.289 -11.914 1 94.62 161 PRO B C 1
ATOM 5034 O O . PRO B 1 161 ? -15.141 8.484 -11.875 1 94.62 161 PRO B O 1
ATOM 5037 N N . LEU B 1 162 ? -14.086 6.73 -10.984 1 96.69 162 LEU B N 1
ATOM 5038 C CA . LEU B 1 162 ? -13.578 7.52 -9.875 1 96.69 162 LEU B CA 1
ATOM 5039 C C . LEU B 1 162 ? -12.523 8.516 -10.344 1 96.69 162 LEU B C 1
ATOM 5041 O O . LEU B 1 162 ? -12.508 9.664 -9.898 1 96.69 162 LEU B O 1
ATOM 5045 N N . ARG B 1 163 ? -11.641 8.07 -11.18 1 97.19 163 ARG B N 1
ATOM 5046 C CA . ARG B 1 163 ? -10.609 8.953 -11.727 1 97.19 163 ARG B CA 1
ATOM 5047 C C . ARG B 1 163 ? -11.234 10.156 -12.422 1 97.19 163 ARG B C 1
ATOM 5049 O O . ARG B 1 163 ? -10.766 11.281 -12.266 1 97.19 163 ARG B O 1
ATOM 5056 N N . ASN B 1 164 ? -12.32 9.898 -13.164 1 97.06 164 ASN B N 1
ATOM 5057 C CA . ASN B 1 164 ? -13.062 10.984 -13.797 1 97.06 164 ASN B CA 1
ATOM 5058 C C . ASN B 1 164 ? -13.656 11.938 -12.758 1 97.06 164 ASN B C 1
ATOM 5060 O O . ASN B 1 164 ? -13.57 13.156 -12.906 1 97.06 164 ASN B O 1
ATOM 5064 N N . ALA B 1 165 ? -14.266 11.391 -11.766 1 97.25 165 ALA B N 1
ATOM 5065 C CA . ALA B 1 165 ? -14.898 12.188 -10.719 1 97.25 165 ALA B CA 1
ATOM 5066 C C . ALA B 1 165 ? -13.875 13.047 -9.984 1 97.25 165 ALA B C 1
ATOM 5068 O O . ALA B 1 165 ? -14.141 14.203 -9.664 1 97.25 165 ALA B O 1
ATOM 5069 N N . ILE B 1 166 ? -12.703 12.477 -9.766 1 97.69 166 ILE B N 1
ATOM 5070 C CA . ILE B 1 166 ? -11.633 13.195 -9.07 1 97.69 166 ILE B CA 1
ATOM 5071 C C . ILE B 1 166 ? -11.148 14.359 -9.922 1 97.69 166 ILE B C 1
ATOM 5073 O O . ILE B 1 166 ? -10.992 15.477 -9.43 1 97.69 166 ILE B O 1
ATOM 5077 N N . ALA B 1 167 ? -10.914 14.094 -11.164 1 96.75 167 ALA B N 1
ATOM 5078 C CA . ALA B 1 167 ? -10.453 15.141 -12.062 1 96.75 167 ALA B CA 1
ATOM 5079 C C . ALA B 1 167 ? -11.438 16.312 -12.102 1 96.75 167 ALA B C 1
ATOM 5081 O O . ALA B 1 167 ? -11.031 17.469 -12.016 1 96.75 167 ALA B O 1
ATOM 5082 N N . GLU B 1 168 ? -12.695 16 -12.188 1 94.62 168 GLU B N 1
ATOM 5083 C CA . GLU B 1 168 ? -13.734 17.031 -12.227 1 94.62 168 GLU B CA 1
ATOM 5084 C C . GLU B 1 168 ? -13.805 17.781 -10.898 1 94.62 168 GLU B C 1
ATOM 5086 O O . GLU B 1 168 ? -13.875 19.016 -10.883 1 94.62 168 GLU B O 1
ATOM 5091 N N . TYR B 1 169 ? -13.781 17.094 -9.898 1 93.81 169 TYR B N 1
ATOM 5092 C CA . TYR B 1 169 ? -13.852 17.672 -8.562 1 93.81 169 TYR B CA 1
ATOM 5093 C C . TYR B 1 169 ? -12.695 18.641 -8.328 1 93.81 169 TYR B C 1
ATOM 5095 O O . TYR B 1 169 ? -12.906 19.766 -7.852 1 93.81 169 TYR B O 1
ATOM 5103 N N . LEU B 1 170 ? -11.508 18.25 -8.672 1 94.31 170 LEU B N 1
ATOM 5104 C CA . LEU B 1 170 ? -10.312 19.047 -8.414 1 94.31 170 LEU B CA 1
ATOM 5105 C C . LEU B 1 170 ? -10.281 20.266 -9.328 1 94.31 170 LEU B C 1
ATOM 5107 O O . LEU B 1 170 ? -9.781 21.328 -8.938 1 94.31 170 LEU B O 1
ATOM 5111 N N . GLY B 1 171 ? -10.742 20.094 -10.516 1 91.38 171 GLY B N 1
ATOM 5112 C CA . GLY B 1 171 ? -10.836 21.234 -11.406 1 91.38 171 GLY B CA 1
ATOM 5113 C C . GLY B 1 171 ? -11.695 22.359 -10.844 1 91.38 171 GLY B C 1
ATOM 5114 O O . GLY B 1 171 ? -11.305 23.531 -10.883 1 91.38 171 GLY B O 1
ATOM 5115 N N . THR B 1 172 ? -12.742 22.016 -10.227 1 86.38 172 THR B N 1
ATOM 5116 C CA . THR B 1 172 ? -13.703 23 -9.719 1 86.38 172 THR B CA 1
ATOM 5117 C C . THR B 1 172 ? -13.289 23.5 -8.336 1 86.38 172 THR B C 1
ATOM 5119 O O . THR B 1 172 ? -13.406 24.688 -8.047 1 86.38 172 THR B O 1
ATOM 5122 N N . SER B 1 173 ? -12.773 22.641 -7.539 1 87.62 173 SER B N 1
ATOM 5123 C CA . SER B 1 173 ? -12.539 22.984 -6.141 1 87.62 173 SER B CA 1
ATOM 5124 C C . SER B 1 173 ? -11.164 23.625 -5.941 1 87.62 173 SER B C 1
ATOM 5126 O O . SER B 1 173 ? -10.977 24.438 -5.043 1 87.62 173 SER B O 1
ATOM 5128 N N . ARG B 1 174 ? -10.195 23.203 -6.781 1 90.31 174 ARG B N 1
ATOM 5129 C CA . ARG B 1 174 ? -8.82 23.594 -6.488 1 90.31 174 ARG B CA 1
ATOM 5130 C C . ARG B 1 174 ? -8.164 24.234 -7.703 1 90.31 174 ARG B C 1
ATOM 5132 O O . ARG B 1 174 ? -7.043 24.734 -7.617 1 90.31 174 ARG B O 1
ATOM 5139 N N . GLY B 1 175 ? -8.797 24.234 -8.836 1 88.06 175 GLY B N 1
ATOM 5140 C CA . GLY B 1 175 ? -8.211 24.781 -10.047 1 88.06 175 GLY B CA 1
ATOM 5141 C C . GLY B 1 175 ? -7.113 23.906 -10.617 1 88.06 175 GLY B C 1
ATOM 5142 O O . GLY B 1 175 ? -6.238 24.391 -11.344 1 88.06 175 GLY B O 1
ATOM 5143 N N . VAL B 1 176 ? -7.148 22.672 -10.25 1 92.56 176 VAL B N 1
ATOM 5144 C CA . VAL B 1 176 ? -6.18 21.719 -10.773 1 92.56 176 VAL B CA 1
ATOM 5145 C C . VAL B 1 176 ? -6.461 21.453 -12.25 1 92.56 176 VAL B C 1
ATOM 5147 O O . VAL B 1 176 ? -7.617 21.328 -12.656 1 92.56 176 VAL B O 1
ATOM 5150 N N . GLN B 1 177 ? -5.426 21.453 -13.031 1 90.88 177 GLN B N 1
ATOM 5151 C CA . GLN B 1 177 ? -5.531 21.125 -14.445 1 90.88 177 GLN B CA 1
ATOM 5152 C C . GLN B 1 177 ? -5.059 19.703 -14.734 1 90.88 177 GLN B C 1
ATOM 5154 O O . GLN B 1 177 ? -3.854 19.438 -14.758 1 90.88 177 GLN B O 1
ATOM 5159 N N . CYS B 1 178 ? -6.078 18.844 -14.984 1 93.31 178 CYS B N 1
ATOM 5160 C CA . CYS B 1 178 ? -5.695 17.469 -15.281 1 93.31 178 CYS B CA 1
ATOM 5161 C C . CYS B 1 178 ? -6.82 16.719 -15.992 1 93.31 178 CYS B C 1
ATOM 5163 O O . CYS B 1 178 ? -7.984 17.125 -15.906 1 93.31 178 CYS B O 1
ATOM 5165 N N . GLN B 1 179 ? -6.402 15.766 -16.781 1 95.06 179 GLN B N 1
ATOM 5166 C CA . GLN B 1 179 ? -7.328 14.781 -17.312 1 95.06 179 GLN B CA 1
ATOM 5167 C C . GLN B 1 179 ? -7.438 13.562 -16.406 1 95.06 179 GLN B C 1
ATOM 5169 O O . GLN B 1 179 ? -6.551 13.312 -15.586 1 95.06 179 GLN B O 1
ATOM 5174 N N . ALA B 1 180 ? -8.531 12.828 -16.594 1 96.12 180 ALA B N 1
ATOM 5175 C CA . ALA B 1 180 ? -8.734 11.625 -15.797 1 96.12 180 ALA B CA 1
ATOM 5176 C C . ALA B 1 180 ? -7.57 10.656 -15.969 1 96.12 180 ALA B C 1
ATOM 5178 O O . ALA B 1 180 ? -7.219 9.93 -15.031 1 96.12 180 ALA B O 1
ATOM 5179 N N . SER B 1 181 ? -6.98 10.633 -17.109 1 95.12 181 SER B N 1
ATOM 5180 C CA . SER B 1 181 ? -5.883 9.727 -17.406 1 95.12 181 SER B CA 1
ATOM 5181 C C . SER B 1 181 ? -4.652 10.047 -16.562 1 95.12 181 SER B C 1
ATOM 5183 O O . SER B 1 181 ? -3.732 9.234 -16.469 1 95.12 181 SER B O 1
ATOM 5185 N N . GLN B 1 182 ? -4.645 11.203 -15.93 1 96.56 182 GLN B N 1
ATOM 5186 C CA . GLN B 1 182 ? -3.502 11.617 -15.125 1 96.56 182 GLN B CA 1
ATOM 5187 C C . GLN B 1 182 ? -3.729 11.305 -13.648 1 96.56 182 GLN B C 1
ATOM 5189 O O . GLN B 1 182 ? -2.85 11.539 -12.812 1 96.56 182 GLN B O 1
ATOM 5194 N N . VAL B 1 183 ? -4.883 10.773 -13.375 1 97.5 183 VAL B N 1
ATOM 5195 C CA . VAL B 1 183 ? -5.238 10.477 -11.992 1 97.5 183 VAL B CA 1
ATOM 5196 C C . VAL B 1 183 ? -4.867 9.031 -11.664 1 97.5 183 VAL B C 1
ATOM 5198 O O . VAL B 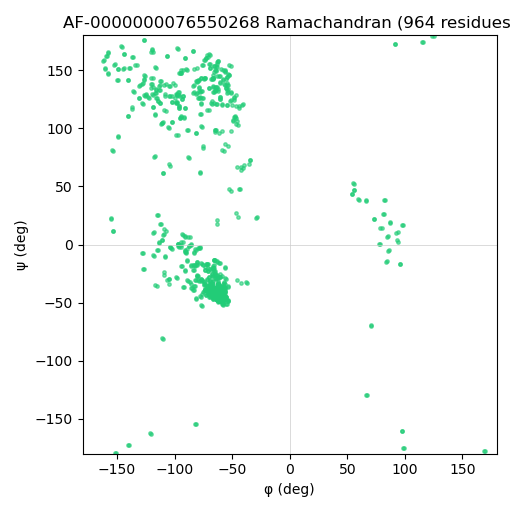1 183 ? -5.254 8.109 -12.383 1 97.5 183 VAL B O 1
ATOM 5201 N N . ILE B 1 184 ? -4.102 8.812 -10.648 1 96.81 184 ILE B N 1
ATOM 5202 C CA . ILE B 1 184 ? -3.836 7.484 -10.094 1 96.81 184 ILE B CA 1
ATOM 5203 C C . ILE B 1 184 ? -4.387 7.395 -8.672 1 96.81 184 ILE B C 1
ATOM 5205 O O . ILE B 1 184 ? -4.082 8.242 -7.832 1 96.81 184 ILE B O 1
ATOM 5209 N N . VAL B 1 185 ? -5.195 6.398 -8.445 1 96.06 185 VAL B N 1
ATOM 5210 C CA . VAL B 1 185 ? -5.773 6.188 -7.121 1 96.06 185 VAL B CA 1
ATOM 5211 C C . VAL B 1 185 ? -4.789 5.418 -6.242 1 96.06 185 VAL B C 1
ATOM 5213 O O . VAL B 1 185 ? -4.199 4.43 -6.68 1 96.06 185 VAL B O 1
ATOM 5216 N N . VAL B 1 186 ? -4.551 5.891 -5.066 1 93.81 186 VAL B N 1
ATOM 5217 C CA . VAL B 1 186 ? -3.684 5.266 -4.074 1 93.81 186 VAL B CA 1
ATOM 5218 C C . VAL B 1 186 ? -4.438 5.102 -2.756 1 93.81 186 VAL B C 1
ATOM 5220 O O . VAL B 1 186 ? -5.582 5.543 -2.631 1 93.81 186 VAL B O 1
ATOM 5223 N N . THR B 1 187 ? -3.824 4.484 -1.775 1 90 187 THR B N 1
ATOM 5224 C CA . THR B 1 187 ? -4.488 4.223 -0.503 1 90 187 THR B CA 1
ATOM 5225 C C . THR B 1 187 ? -4.441 5.453 0.396 1 90 187 THR B C 1
ATOM 5227 O O . THR B 1 187 ? -5.199 5.551 1.365 1 90 187 THR B O 1
ATOM 5230 N N . GLY B 1 188 ? -3.555 6.34 0.086 1 91.44 188 GLY B N 1
ATOM 5231 C CA . GLY B 1 188 ? -3.4 7.559 0.862 1 91.44 188 GLY B CA 1
ATOM 5232 C C . GLY B 1 188 ? -2.15 8.344 0.505 1 91.44 188 GLY B C 1
ATOM 5233 O O . GLY B 1 188 ? -1.4 7.949 -0.39 1 91.44 188 GLY B O 1
ATOM 5234 N N . THR B 1 189 ? -2.012 9.398 1.252 1 92.69 189 THR B N 1
ATOM 5235 C CA . THR B 1 189 ? -0.898 10.305 1 1 92.69 189 THR B CA 1
ATOM 5236 C C . THR B 1 189 ? 0.437 9.602 1.217 1 92.69 189 THR B C 1
ATOM 5238 O O . THR B 1 189 ? 1.39 9.82 0.466 1 92.69 189 THR B O 1
ATOM 5241 N N . GLN B 1 190 ? 0.475 8.781 2.152 1 91 190 GLN B N 1
ATOM 5242 C CA . GLN B 1 190 ? 1.742 8.133 2.471 1 91 190 GLN B CA 1
ATOM 5243 C C . GLN B 1 190 ? 2.184 7.203 1.342 1 91 190 GLN B C 1
ATOM 5245 O O . GLN B 1 190 ? 3.369 7.133 1.014 1 91 190 GLN B O 1
ATOM 5250 N N . GLN B 1 191 ? 1.309 6.441 0.849 1 91.56 191 GLN B N 1
ATOM 5251 C CA . GLN B 1 191 ? 1.664 5.613 -0.297 1 91.56 191 GLN B CA 1
ATOM 5252 C C . GLN B 1 191 ? 2.119 6.469 -1.476 1 91.56 191 GLN B C 1
ATOM 5254 O O . GLN B 1 191 ? 3.062 6.109 -2.184 1 91.56 191 GLN B O 1
ATOM 5259 N N . ALA B 1 192 ? 1.413 7.527 -1.706 1 94.69 192 ALA B N 1
ATOM 5260 C CA . ALA B 1 192 ? 1.791 8.445 -2.779 1 94.69 192 ALA B CA 1
ATOM 5261 C C . ALA B 1 192 ? 3.223 8.938 -2.6 1 94.69 192 ALA B C 1
ATOM 5263 O O . ALA B 1 192 ? 4.008 8.953 -3.551 1 94.69 192 ALA B O 1
ATOM 5264 N N . LEU B 1 193 ? 3.494 9.336 -1.407 1 94.94 193 LEU B N 1
ATOM 5265 C CA . LEU B 1 193 ? 4.824 9.844 -1.097 1 94.94 193 LEU B CA 1
ATOM 5266 C C . LEU B 1 193 ? 5.883 8.766 -1.28 1 94.94 193 LEU B C 1
ATOM 5268 O O . LEU B 1 193 ? 6.961 9.023 -1.814 1 94.94 193 LEU B O 1
ATOM 5272 N N . ASP B 1 194 ? 5.613 7.621 -0.822 1 92.31 194 ASP B N 1
ATOM 5273 C CA . ASP B 1 194 ? 6.52 6.492 -0.992 1 92.31 194 ASP B CA 1
ATOM 5274 C C . ASP B 1 194 ? 6.793 6.219 -2.471 1 92.31 194 ASP B C 1
ATOM 5276 O O . ASP B 1 194 ? 7.941 6.027 -2.871 1 92.31 194 ASP B O 1
ATOM 5280 N N . LEU B 1 195 ? 5.738 6.18 -3.207 1 91.69 195 LEU B N 1
ATOM 5281 C CA . LEU B 1 195 ? 5.809 5.953 -4.645 1 91.69 195 LEU B CA 1
ATOM 5282 C C . LEU B 1 195 ? 6.676 7.004 -5.324 1 91.69 195 LEU B C 1
ATOM 5284 O O . LEU B 1 195 ? 7.582 6.668 -6.09 1 91.69 195 LEU B O 1
ATOM 5288 N N . VAL B 1 196 ? 6.453 8.227 -5.055 1 94.5 196 VAL B N 1
ATOM 5289 C CA . VAL B 1 196 ? 7.156 9.336 -5.691 1 94.5 196 VAL B CA 1
ATOM 5290 C C . VAL B 1 196 ? 8.617 9.336 -5.258 1 94.5 196 VAL B C 1
ATOM 5292 O O . VAL B 1 196 ? 9.516 9.547 -6.074 1 94.5 196 VAL B O 1
ATOM 5295 N N . ALA B 1 197 ? 8.844 9.125 -4.016 1 94.12 197 ALA B N 1
ATOM 5296 C CA . ALA B 1 197 ? 10.211 9.102 -3.502 1 94.12 197 ALA B CA 1
ATOM 5297 C C . ALA B 1 197 ? 11.039 8.031 -4.195 1 94.12 197 ALA B C 1
ATOM 5299 O O . ALA B 1 197 ? 12.164 8.289 -4.625 1 94.12 197 ALA B O 1
ATOM 5300 N N . ARG B 1 198 ? 10.492 6.926 -4.332 1 90.31 198 ARG B N 1
ATOM 5301 C CA . ARG B 1 198 ? 11.203 5.797 -4.922 1 90.31 198 ARG B CA 1
ATOM 5302 C C . ARG B 1 198 ? 11.492 6.047 -6.398 1 90.31 198 ARG B C 1
ATOM 5304 O O . ARG B 1 198 ? 12.523 5.602 -6.918 1 90.31 198 ARG B O 1
ATOM 5311 N N . LEU B 1 199 ? 10.656 6.734 -7.008 1 90.06 199 LEU B N 1
ATOM 5312 C CA . LEU B 1 199 ? 10.773 6.945 -8.445 1 90.06 199 LEU B CA 1
ATOM 5313 C C . LEU B 1 199 ? 11.75 8.07 -8.75 1 90.06 199 LEU B C 1
ATOM 5315 O O . LEU B 1 199 ? 12.469 8.023 -9.758 1 90.06 199 LEU B O 1
ATOM 5319 N N . PHE B 1 200 ? 11.773 9.086 -7.906 1 92.44 200 PHE B N 1
ATOM 5320 C CA . PHE B 1 200 ? 12.414 10.32 -8.352 1 92.44 200 PHE B CA 1
ATOM 5321 C C . PHE B 1 200 ? 13.648 10.617 -7.512 1 92.44 200 PHE B C 1
ATOM 5323 O O . PHE B 1 200 ? 14.367 11.586 -7.777 1 92.44 200 PHE B O 1
ATOM 5330 N N . ILE B 1 201 ? 13.875 9.836 -6.539 1 93.06 201 ILE B N 1
ATOM 5331 C CA . ILE B 1 201 ? 15.055 10.031 -5.703 1 93.06 201 ILE B CA 1
ATOM 5332 C C . ILE B 1 201 ? 16.016 8.852 -5.871 1 93.06 201 ILE B C 1
ATOM 5334 O O . ILE B 1 201 ? 15.617 7.699 -5.695 1 93.06 201 ILE B O 1
ATOM 5338 N N . ARG B 1 202 ? 17.156 9.141 -6.223 1 88.06 202 ARG B N 1
ATOM 5339 C CA . ARG B 1 202 ? 18.25 8.18 -6.129 1 88.06 202 ARG B CA 1
ATOM 5340 C C . ARG B 1 202 ? 19.031 8.367 -4.84 1 88.06 202 ARG B C 1
ATOM 5342 O O . ARG B 1 202 ? 19.141 9.492 -4.332 1 88.06 202 ARG B O 1
ATOM 5349 N N . PRO B 1 203 ? 19.516 7.301 -4.352 1 85.62 203 PRO B N 1
ATOM 5350 C CA . PRO B 1 203 ? 20.281 7.441 -3.111 1 85.62 203 PRO B CA 1
ATOM 5351 C C . PRO B 1 203 ? 21.359 8.516 -3.207 1 85.62 203 PRO B C 1
ATOM 5353 O O . PRO B 1 203 ? 22.109 8.555 -4.184 1 85.62 203 PRO B O 1
ATOM 5356 N N . GLY B 1 204 ? 21.375 9.359 -2.213 1 90.94 204 GLY B N 1
ATOM 5357 C CA . GLY B 1 204 ? 22.391 10.398 -2.162 1 90.94 204 GLY B CA 1
ATOM 5358 C C . GLY B 1 204 ? 21.906 11.719 -2.738 1 90.94 204 GLY B C 1
ATOM 5359 O O . GLY B 1 204 ? 22.516 12.766 -2.488 1 90.94 204 GLY B O 1
ATOM 5360 N N . GLU B 1 205 ? 20.875 11.695 -3.467 1 94.56 205 GLU B N 1
ATOM 5361 C CA . GLU B 1 205 ? 20.328 12.93 -4.02 1 94.56 205 GLU B CA 1
ATOM 5362 C C . GLU B 1 205 ? 19.578 13.734 -2.949 1 94.56 205 GLU B C 1
ATOM 5364 O O . GLU B 1 205 ? 19.109 13.164 -1.965 1 94.56 205 GLU B O 1
ATOM 5369 N N . SER B 1 206 ? 19.531 15 -3.203 1 97.69 206 SER B N 1
ATOM 5370 C CA . SER B 1 206 ? 18.953 15.898 -2.199 1 97.69 206 SER B CA 1
ATOM 5371 C C . SER B 1 206 ? 17.469 16.156 -2.469 1 97.69 206 SER B C 1
ATOM 5373 O O . SER B 1 206 ? 17.047 16.188 -3.623 1 97.69 206 SER B O 1
ATOM 5375 N N . ALA B 1 207 ? 16.766 16.328 -1.396 1 98.44 207 ALA B N 1
ATOM 5376 C CA . ALA B 1 207 ? 15.344 16.672 -1.458 1 98.44 207 ALA B CA 1
ATOM 5377 C C . ALA B 1 207 ? 15.016 17.781 -0.455 1 98.44 207 ALA B C 1
ATOM 5379 O O . ALA B 1 207 ? 15.43 17.719 0.706 1 98.44 207 ALA B O 1
ATOM 5380 N N . TRP B 1 208 ? 14.289 18.828 -0.932 1 98.62 208 TRP B N 1
ATOM 5381 C CA . TRP B 1 208 ? 13.836 19.906 -0.064 1 98.62 208 TRP B CA 1
ATOM 5382 C C . TRP B 1 208 ? 12.602 19.484 0.729 1 98.62 208 TRP B C 1
ATOM 5384 O O . TRP B 1 208 ? 11.656 18.922 0.168 1 98.62 208 TRP B O 1
ATOM 5394 N N . ILE B 1 209 ? 12.656 19.75 2 1 98 209 ILE B N 1
ATOM 5395 C CA . ILE B 1 209 ? 11.477 19.578 2.842 1 98 209 ILE B CA 1
ATOM 5396 C C . ILE B 1 209 ? 11.273 20.844 3.688 1 98 209 ILE B C 1
ATOM 5398 O O . ILE B 1 209 ? 12.242 21.438 4.168 1 98 209 ILE B O 1
ATOM 5402 N N . GLU B 1 210 ? 10.039 21.25 3.758 1 98.19 210 GLU B N 1
ATOM 5403 C CA . GLU B 1 210 ? 9.719 22.328 4.684 1 98.19 210 GLU B CA 1
ATOM 5404 C C . GLU B 1 210 ? 10.188 22 6.098 1 98.19 210 GLU B C 1
ATOM 5406 O O . GLU B 1 210 ? 10.07 20.859 6.551 1 98.19 210 GLU B O 1
ATOM 5411 N N . ASP B 1 211 ? 10.648 23.078 6.805 1 97.31 211 ASP B N 1
ATOM 5412 C CA . ASP B 1 211 ? 11.109 22.875 8.172 1 97.31 211 ASP B CA 1
ATOM 5413 C C . ASP B 1 211 ? 10.68 24.031 9.078 1 97.31 211 ASP B C 1
ATOM 5415 O O . ASP B 1 211 ? 11.266 25.109 9.039 1 97.31 211 ASP B O 1
ATOM 5419 N N . PRO B 1 212 ? 9.695 23.797 10.062 1 95.94 212 PRO B N 1
ATOM 5420 C CA . PRO B 1 212 ? 9.078 22.484 10.289 1 95.94 212 PRO B CA 1
ATOM 5421 C C . PRO B 1 212 ? 8.164 22.062 9.148 1 95.94 212 PRO B C 1
ATOM 5423 O O . PRO B 1 212 ? 7.668 22.906 8.398 1 95.94 212 PRO B O 1
ATOM 5426 N N . GLY B 1 213 ? 8.062 20.75 8.984 1 95.44 213 GLY B N 1
ATOM 5427 C CA . GLY B 1 213 ? 7.223 20.172 7.945 1 95.44 213 GLY B CA 1
ATOM 5428 C C . GLY B 1 213 ? 6.684 18.797 8.305 1 95.44 213 GLY B C 1
ATOM 5429 O O . GLY B 1 213 ? 6.922 18.297 9.406 1 95.44 213 GLY B O 1
ATOM 5430 N N . TYR B 1 214 ? 5.965 18.281 7.395 1 92.19 214 TYR B N 1
ATOM 5431 C CA . TYR B 1 214 ? 5.309 17.016 7.637 1 92.19 214 TYR B CA 1
ATOM 5432 C C . TYR B 1 214 ? 6.332 15.883 7.738 1 92.19 214 TYR B C 1
ATOM 5434 O O . TYR B 1 214 ? 7.02 15.57 6.762 1 92.19 214 TYR B O 1
ATOM 5442 N N . PHE B 1 215 ? 6.375 15.18 8.797 1 87.62 215 PHE B N 1
ATOM 5443 C CA . PHE B 1 215 ? 7.449 14.242 9.117 1 87.62 215 PHE B CA 1
ATOM 5444 C C . PHE B 1 215 ? 7.344 12.984 8.266 1 87.62 215 PHE B C 1
ATOM 5446 O O . PHE B 1 215 ? 8.359 12.383 7.914 1 87.62 215 PHE B O 1
ATOM 5453 N N . ALA B 1 216 ? 6.16 12.602 7.926 1 88.44 216 ALA B N 1
ATOM 5454 C CA . ALA B 1 216 ? 6.004 11.352 7.18 1 88.44 216 ALA B CA 1
ATOM 5455 C C . ALA B 1 216 ? 6.543 11.492 5.762 1 88.44 216 ALA B C 1
ATOM 5457 O O . ALA B 1 216 ? 6.941 10.5 5.141 1 88.44 216 ALA B O 1
ATOM 5458 N N . ALA B 1 217 ? 6.508 12.672 5.254 1 93.19 217 ALA B N 1
ATOM 5459 C CA . ALA 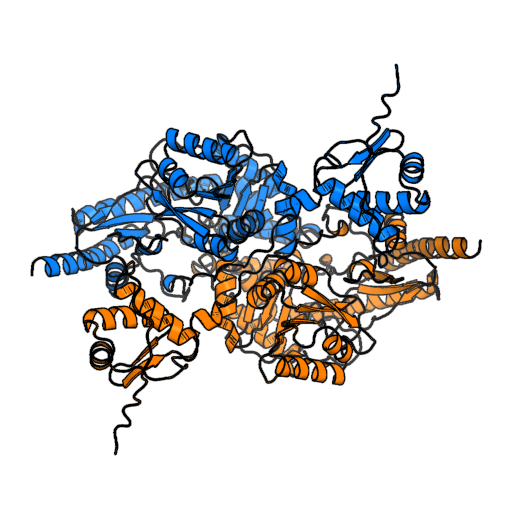B 1 217 ? 7.164 12.914 3.971 1 93.19 217 ALA B CA 1
ATOM 5460 C C . ALA B 1 217 ? 8.672 12.672 4.074 1 93.19 217 ALA B C 1
ATOM 5462 O O . ALA B 1 217 ? 9.281 12.102 3.166 1 93.19 217 ALA B O 1
ATOM 5463 N N . ALA B 1 218 ? 9.234 13.125 5.145 1 91.44 218 ALA B N 1
ATOM 5464 C CA . ALA B 1 218 ? 10.664 12.906 5.371 1 91.44 218 ALA B CA 1
ATOM 5465 C C . ALA B 1 218 ? 10.984 11.422 5.445 1 91.44 218 ALA B C 1
ATOM 5467 O O . ALA B 1 218 ? 12.016 10.977 4.926 1 91.44 218 ALA B O 1
ATOM 5468 N N . TRP B 1 219 ? 10.109 10.672 6.059 1 87.81 219 TRP B N 1
ATOM 5469 C CA . TRP B 1 219 ? 10.305 9.227 6.137 1 87.81 219 TRP B CA 1
ATOM 5470 C C . TRP B 1 219 ? 10.383 8.617 4.742 1 87.81 219 TRP B C 1
ATOM 5472 O O . TRP B 1 219 ? 11.289 7.84 4.449 1 87.81 219 TRP B O 1
ATOM 5482 N N . ALA B 1 220 ? 9.453 8.93 3.953 1 91.06 220 ALA B N 1
ATOM 5483 C CA . ALA B 1 220 ? 9.391 8.383 2.602 1 91.06 220 ALA B CA 1
ATOM 5484 C C . ALA B 1 220 ? 10.656 8.719 1.814 1 91.06 220 ALA B C 1
ATOM 5486 O O . ALA B 1 220 ? 11.219 7.855 1.142 1 91.06 220 ALA B O 1
ATOM 5487 N N . LEU B 1 221 ? 11.102 9.977 1.936 1 93.12 221 LEU B N 1
ATOM 5488 C CA . LEU B 1 221 ? 12.266 10.43 1.19 1 93.12 221 LEU B CA 1
ATOM 5489 C C . LEU B 1 221 ? 13.539 9.781 1.725 1 93.12 221 LEU B C 1
ATOM 5491 O O . LEU B 1 221 ? 14.406 9.367 0.948 1 93.12 221 LEU B O 1
ATOM 5495 N N . ARG B 1 222 ? 13.609 9.648 2.996 1 89.88 222 ARG B N 1
ATOM 5496 C CA . ARG B 1 222 ? 14.758 9 3.609 1 89.88 222 ARG B CA 1
ATOM 5497 C C . ARG B 1 222 ? 14.828 7.523 3.221 1 89.88 222 ARG B C 1
ATOM 5499 O O . ARG B 1 222 ? 15.906 6.996 2.949 1 89.88 222 ARG B O 1
ATOM 5506 N N . ASN B 1 223 ? 13.703 6.941 3.264 1 84.81 223 ASN B N 1
ATOM 5507 C CA . ASN B 1 223 ? 13.633 5.531 2.906 1 84.81 223 ASN B CA 1
ATOM 5508 C C . ASN B 1 223 ? 14.094 5.293 1.473 1 84.81 223 ASN B C 1
ATOM 5510 O O . ASN B 1 223 ? 14.609 4.219 1.153 1 84.81 223 ASN B O 1
ATOM 5514 N N . ALA B 1 224 ? 13.922 6.266 0.687 1 88.06 224 ALA B N 1
ATOM 5515 C CA . ALA B 1 224 ? 14.375 6.18 -0.698 1 88.06 224 ALA B CA 1
ATOM 5516 C C . ALA B 1 224 ? 15.859 6.527 -0.812 1 88.06 224 ALA B C 1
ATOM 5518 O O . ALA B 1 224 ? 16.438 6.465 -1.901 1 88.06 224 ALA B O 1
ATOM 5519 N N . GLY B 1 225 ? 16.516 7.008 0.305 1 87.69 225 GLY B N 1
ATOM 5520 C CA . GLY B 1 225 ? 17.938 7.293 0.331 1 87.69 225 GLY B CA 1
ATOM 5521 C C . GLY B 1 225 ? 18.25 8.766 0.123 1 87.69 225 GLY B C 1
ATOM 5522 O O . GLY B 1 225 ? 19.406 9.125 -0.11 1 87.69 225 GLY B O 1
ATOM 5523 N N . ALA B 1 226 ? 17.328 9.594 0.274 1 93.19 226 ALA B N 1
ATOM 5524 C CA . ALA B 1 226 ? 17.516 11.016 0.012 1 93.19 226 ALA B CA 1
ATOM 5525 C C . ALA B 1 226 ? 18.328 11.68 1.121 1 93.19 226 ALA B C 1
ATOM 5527 O O . ALA B 1 226 ? 18.188 11.32 2.295 1 93.19 226 ALA B O 1
ATOM 5528 N N . ASN B 1 227 ? 19.156 12.586 0.694 1 95.19 227 ASN B N 1
ATOM 5529 C CA . ASN B 1 227 ? 19.656 13.594 1.621 1 95.19 227 ASN B CA 1
ATOM 5530 C C . ASN B 1 227 ? 18.609 14.672 1.891 1 95.19 227 ASN B C 1
ATOM 5532 O O . ASN B 1 227 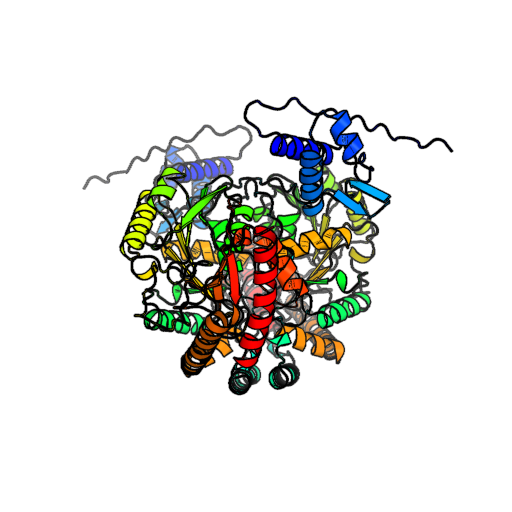? 18.312 15.484 1.017 1 95.19 227 ASN B O 1
ATOM 5536 N N . ILE B 1 228 ? 18.141 14.68 3.08 1 96.44 228 ILE B N 1
ATOM 5537 C CA . ILE B 1 228 ? 17.062 15.602 3.42 1 96.44 228 ILE B CA 1
ATOM 5538 C C . ILE B 1 228 ? 17.641 17 3.648 1 96.44 228 ILE B C 1
ATOM 5540 O O . ILE B 1 228 ? 18.547 17.188 4.465 1 96.44 228 ILE B O 1
ATOM 5544 N N . VAL B 1 229 ? 17.125 17.953 2.963 1 97.94 229 VAL B N 1
ATOM 5545 C CA . VAL B 1 229 ? 17.516 19.359 3.117 1 97.94 229 VAL B CA 1
A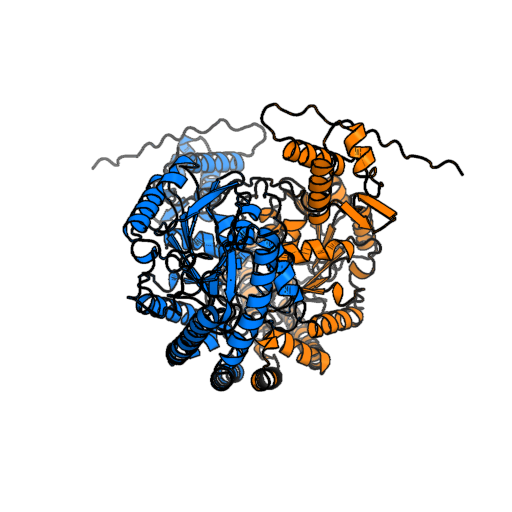TOM 5546 C C . VAL B 1 229 ? 16.375 20.141 3.754 1 97.94 229 VAL B C 1
ATOM 5548 O O . VAL B 1 229 ? 15.391 20.469 3.088 1 97.94 229 VAL B O 1
ATOM 5551 N N . PRO B 1 230 ? 16.516 20.469 4.992 1 97.69 230 PRO B N 1
ATOM 5552 C CA . PRO B 1 230 ? 15.484 21.266 5.656 1 97.69 230 PRO B CA 1
ATOM 5553 C C . PRO B 1 230 ? 15.469 22.719 5.18 1 97.69 230 PRO B C 1
ATOM 5555 O O . PRO B 1 230 ? 16.422 23.469 5.43 1 97.69 230 PRO B O 1
ATOM 5558 N N . VAL B 1 231 ? 14.438 23.141 4.578 1 98.38 231 VAL B N 1
ATOM 5559 C CA . VAL B 1 231 ? 14.297 24.516 4.105 1 98.38 231 VAL B CA 1
ATOM 5560 C C . VAL B 1 231 ? 13.352 25.281 5.027 1 98.38 231 VAL B C 1
ATOM 5562 O O . VAL B 1 231 ? 12.219 24.844 5.262 1 98.38 231 VAL B O 1
ATOM 5565 N N . PRO B 1 232 ? 13.734 26.391 5.508 1 97.38 232 PRO B N 1
ATOM 5566 C CA . PRO B 1 232 ? 12.898 27.125 6.469 1 97.38 232 PRO B CA 1
ATOM 5567 C C . PRO B 1 232 ? 11.594 27.625 5.855 1 97.38 232 PRO B C 1
ATOM 5569 O O . PRO B 1 232 ? 11.531 27.875 4.648 1 97.38 232 PRO B O 1
ATOM 5572 N N . VAL B 1 233 ? 10.609 27.781 6.699 1 97.12 233 VAL B N 1
ATOM 5573 C CA . VAL B 1 233 ? 9.289 28.281 6.336 1 97.12 233 VAL B CA 1
ATOM 5574 C C . VAL B 1 233 ? 9.031 29.609 7.066 1 97.12 233 VAL B C 1
ATOM 5576 O O . VAL B 1 233 ? 9.297 29.719 8.266 1 97.12 233 VAL B O 1
ATOM 5579 N N . ASP B 1 234 ? 8.609 30.609 6.328 1 96 234 ASP B N 1
ATOM 5580 C CA . ASP B 1 234 ? 8.203 31.875 6.93 1 96 234 ASP B CA 1
ATOM 5581 C C . ASP B 1 234 ? 6.754 32.188 6.582 1 96 234 ASP B C 1
ATOM 5583 O O . ASP B 1 234 ? 5.965 31.312 6.273 1 96 234 ASP B O 1
ATOM 5587 N N . ALA B 1 235 ? 6.367 33.406 6.746 1 93.69 235 ALA B N 1
ATOM 5588 C CA . ALA B 1 235 ? 4.973 33.812 6.586 1 93.69 235 ALA B CA 1
ATOM 5589 C C . ALA B 1 235 ? 4.516 33.625 5.141 1 93.69 235 ALA B C 1
ATOM 5591 O O . ALA B 1 235 ? 3.316 33.656 4.855 1 93.69 235 ALA B O 1
ATOM 5592 N N . ASP B 1 236 ? 5.504 33.406 4.281 1 94.62 236 ASP B N 1
ATOM 5593 C CA . ASP B 1 236 ? 5.172 33.281 2.865 1 94.62 236 ASP B CA 1
ATOM 5594 C C . ASP B 1 236 ? 5.371 31.828 2.398 1 94.62 236 ASP B C 1
ATOM 5596 O O . ASP B 1 236 ? 5.32 31.547 1.2 1 94.62 236 ASP B O 1
ATOM 5600 N N . GLY B 1 237 ? 5.605 31 3.309 1 96.56 237 GLY B N 1
ATOM 5601 C CA . GLY B 1 237 ? 5.848 29.609 2.953 1 96.56 237 GLY B CA 1
ATOM 5602 C C . GLY B 1 237 ? 7.324 29.25 2.879 1 96.56 237 GLY B C 1
ATOM 5603 O O . GLY B 1 237 ? 8.156 29.906 3.51 1 96.56 237 GLY B O 1
ATOM 5604 N N . MET B 1 238 ? 7.621 28.188 2.217 1 98.25 238 MET B N 1
ATOM 5605 C CA . MET B 1 238 ? 9 27.719 2.092 1 98.25 238 MET B CA 1
ATOM 5606 C C . MET B 1 238 ? 9.898 28.812 1.518 1 98.25 238 MET B C 1
ATOM 5608 O O . MET B 1 238 ? 9.547 29.453 0.524 1 98.25 238 MET B O 1
ATOM 5612 N N . ASP B 1 239 ? 11.062 29.016 2.092 1 98.5 239 ASP B N 1
ATOM 5613 C CA . ASP B 1 239 ? 12.039 29.984 1.608 1 98.5 239 ASP B CA 1
ATOM 5614 C C . ASP B 1 239 ? 12.859 29.406 0.456 1 98.5 239 ASP B C 1
ATOM 5616 O O . ASP B 1 239 ? 13.945 28.844 0.672 1 98.5 239 ASP B O 1
ATOM 5620 N N . VAL B 1 240 ? 12.445 29.703 -0.708 1 98.38 240 VAL B N 1
ATOM 5621 C CA . VAL B 1 240 ? 13.039 29.125 -1.911 1 98.38 240 VAL B CA 1
ATOM 5622 C C . VAL B 1 240 ? 14.477 29.609 -2.061 1 98.38 240 VAL B C 1
ATOM 5624 O O . VAL B 1 240 ? 15.359 28.844 -2.467 1 98.38 240 VAL B O 1
ATOM 5627 N N . LYS B 1 241 ? 14.727 30.875 -1.795 1 97.75 241 LYS B N 1
ATOM 5628 C CA . LYS B 1 241 ? 16.078 31.422 -1.875 1 97.75 241 LYS B CA 1
ATOM 5629 C C . LYS B 1 241 ? 17.047 30.641 -0.983 1 97.75 241 LYS B C 1
ATOM 5631 O O . LYS B 1 241 ? 18.156 30.297 -1.403 1 97.75 241 LYS B O 1
ATOM 5636 N N . ARG B 1 242 ? 16.625 30.391 0.202 1 98.06 242 ARG B N 1
ATOM 5637 C CA . ARG B 1 242 ? 17.453 29.609 1.128 1 98.06 242 ARG B CA 1
ATOM 5638 C C . ARG B 1 242 ? 17.641 28.188 0.627 1 98.06 242 ARG B C 1
ATOM 5640 O O . ARG B 1 242 ? 18.719 27.609 0.773 1 98.06 242 ARG B O 1
ATOM 5647 N N . GLY B 1 243 ? 16.625 27.609 0.121 1 98.25 243 GLY B N 1
ATOM 5648 C CA . GLY B 1 243 ? 16.75 26.281 -0.466 1 98.25 243 GLY B CA 1
ATOM 5649 C C . GLY B 1 243 ? 17.812 26.203 -1.553 1 98.25 243 GLY B C 1
ATOM 5650 O O . GLY B 1 243 ? 18.609 25.281 -1.579 1 98.25 243 GLY B O 1
ATOM 5651 N N . MET B 1 244 ? 17.766 27.188 -2.4 1 97.62 244 MET B N 1
ATOM 5652 C CA . MET B 1 244 ? 18.719 27.25 -3.508 1 97.62 244 MET B CA 1
ATOM 5653 C C . MET B 1 244 ? 20.156 27.375 -2.99 1 97.62 244 MET B C 1
ATOM 5655 O O . MET B 1 244 ? 21.094 26.891 -3.611 1 97.62 244 MET B O 1
ATOM 5659 N N . GLN B 1 245 ? 20.297 28.016 -1.852 1 97.81 245 GLN B N 1
ATOM 5660 C CA . GLN B 1 245 ? 21.609 28.141 -1.229 1 97.81 245 GLN B CA 1
ATOM 5661 C C . GLN B 1 245 ? 22.078 26.797 -0.653 1 97.81 245 GLN B C 1
ATOM 5663 O O . GLN B 1 245 ? 23.25 26.469 -0.74 1 97.81 245 GLN B O 1
ATOM 5668 N N . LEU B 1 246 ? 21.219 26.141 -0.115 1 96.94 246 LEU B N 1
ATOM 5669 C CA . LEU B 1 246 ? 21.547 24.906 0.583 1 96.94 246 LEU B CA 1
ATOM 5670 C C . LEU B 1 246 ? 21.766 23.766 -0.407 1 96.94 246 LEU B C 1
ATOM 5672 O O . LEU B 1 246 ? 22.703 22.984 -0.246 1 96.94 246 LEU B O 1
ATOM 5676 N N . ALA B 1 247 ? 20.891 23.656 -1.384 1 98.06 247 ALA B N 1
ATOM 5677 C CA . ALA B 1 247 ? 20.938 22.562 -2.359 1 98.06 247 ALA B CA 1
ATOM 5678 C C . ALA B 1 247 ? 20.281 22.984 -3.676 1 98.06 247 ALA B C 1
ATOM 5680 O O . ALA B 1 247 ? 19.172 22.531 -3.992 1 98.06 247 ALA B O 1
ATOM 5681 N N . PRO B 1 248 ? 20.984 23.656 -4.461 1 96.75 248 PRO B N 1
ATOM 5682 C CA . PRO B 1 248 ? 20.406 24.219 -5.688 1 96.75 248 PRO B CA 1
ATOM 5683 C C . PRO B 1 248 ? 20 23.125 -6.684 1 96.75 248 PRO B C 1
ATOM 5685 O O . PRO B 1 248 ? 19.156 23.375 -7.555 1 96.75 248 PRO B O 1
ATOM 5688 N N . ARG B 1 249 ? 20.531 21.938 -6.516 1 96.44 249 ARG B N 1
ATOM 5689 C CA . ARG B 1 249 ? 20.266 20.891 -7.492 1 96.44 249 ARG B CA 1
ATOM 5690 C C . ARG B 1 249 ? 19.469 19.75 -6.871 1 96.44 249 ARG B C 1
ATOM 5692 O O . ARG B 1 249 ? 19.594 18.594 -7.285 1 96.44 249 ARG B O 1
ATOM 5699 N N . ALA B 1 250 ? 18.734 20.078 -5.844 1 98.19 250 ALA B N 1
ATOM 5700 C CA . ALA B 1 250 ? 17.859 19.078 -5.27 1 98.19 250 ALA B CA 1
ATOM 5701 C C . ALA B 1 250 ? 16.906 18.5 -6.32 1 98.19 250 ALA B C 1
ATOM 5703 O O . ALA B 1 250 ? 16.531 19.203 -7.266 1 98.19 250 ALA B O 1
ATOM 5704 N N . LYS B 1 251 ? 16.547 17.25 -6.148 1 97.69 251 LYS B N 1
ATOM 5705 C CA . LYS B 1 251 ? 15.773 16.578 -7.184 1 97.69 251 LYS B CA 1
ATOM 5706 C C . LYS B 1 251 ? 14.273 16.672 -6.902 1 97.69 251 LYS B C 1
ATOM 5708 O O . LYS B 1 251 ? 13.453 16.453 -7.797 1 97.69 251 LYS B O 1
ATOM 5713 N N . LEU B 1 252 ? 13.969 16.953 -5.695 1 98.12 252 LEU B N 1
ATOM 5714 C CA . LEU B 1 252 ? 12.578 16.969 -5.273 1 98.12 252 LEU B CA 1
ATOM 5715 C C . LEU B 1 252 ? 12.352 17.984 -4.16 1 98.12 252 LEU B C 1
ATOM 5717 O O . LEU B 1 252 ? 13.219 18.188 -3.312 1 98.12 252 LEU B O 1
ATOM 5721 N N . ALA B 1 253 ? 11.234 18.672 -4.188 1 98.69 253 ALA B N 1
ATOM 5722 C CA . ALA B 1 253 ? 10.75 19.5 -3.08 1 98.69 253 ALA B CA 1
ATOM 5723 C C . ALA B 1 253 ? 9.359 19.062 -2.633 1 98.69 253 ALA B C 1
ATOM 5725 O O . ALA B 1 253 ? 8.469 18.875 -3.459 1 98.69 253 ALA B O 1
ATOM 5726 N N . TYR B 1 254 ? 9.242 18.828 -1.407 1 98.5 254 TYR B N 1
ATOM 5727 C CA . TYR B 1 254 ? 7.934 18.578 -0.819 1 98.5 254 TYR B CA 1
ATOM 5728 C C . TYR B 1 254 ? 7.379 19.828 -0.156 1 98.5 254 TYR B C 1
ATOM 5730 O O . TYR B 1 254 ? 8.016 20.406 0.723 1 98.5 254 TYR B O 1
ATOM 5738 N N . VAL B 1 255 ? 6.07 20.156 -0.53 1 98.56 255 VAL B N 1
ATOM 5739 C CA . VAL B 1 255 ? 5.508 21.391 0.008 1 98.56 255 VAL B CA 1
ATOM 5740 C C . VAL B 1 255 ? 4.02 21.219 0.279 1 98.56 255 VAL B C 1
ATOM 5742 O O . VAL B 1 255 ? 3.355 20.406 -0.381 1 98.56 255 VAL B O 1
ATOM 5745 N N . THR B 1 256 ? 3.535 21.906 1.208 1 97.25 256 THR B N 1
ATOM 5746 C CA . THR B 1 256 ? 2.119 22.047 1.529 1 97.25 256 THR B CA 1
ATOM 5747 C C . THR B 1 256 ? 1.667 23.5 1.368 1 97.25 256 THR B C 1
ATOM 5749 O O . THR B 1 256 ? 1.355 24.172 2.354 1 97.25 256 THR B O 1
ATOM 5752 N N . PRO B 1 257 ? 1.485 23.938 0.174 1 96.25 257 PRO B N 1
ATOM 5753 C CA . PRO B 1 257 ? 1.4 25.375 -0.116 1 96.25 257 PRO B CA 1
ATOM 5754 C C . PRO B 1 257 ? 0.079 25.984 0.337 1 96.25 257 PRO B C 1
ATOM 5756 O O . PRO B 1 257 ? 0.03 27.172 0.674 1 96.25 257 PRO B O 1
ATOM 5759 N N . ALA B 1 258 ? -0.975 25.297 0.279 1 92.75 258 ALA B N 1
ATOM 5760 C CA . ALA B 1 258 ? -2.281 25.859 0.614 1 92.75 258 ALA B CA 1
ATOM 5761 C C . ALA B 1 258 ? -2.395 26.109 2.113 1 92.75 258 ALA B C 1
ATOM 5763 O O . ALA B 1 258 ? -2.918 27.156 2.529 1 92.75 258 ALA B O 1
ATOM 5764 N N . HIS B 1 259 ? -1.958 25.234 2.861 1 93 259 HIS B N 1
ATOM 5765 C CA . HIS B 1 259 ? -1.967 25.25 4.32 1 93 259 HIS B CA 1
ATOM 5766 C C . HIS B 1 259 ? -0.773 24.484 4.883 1 93 259 HIS B C 1
ATOM 5768 O O . HIS B 1 259 ? -0.87 23.281 5.152 1 93 259 HIS B O 1
ATOM 5774 N N . GLN B 1 260 ? 0.235 25.234 5.125 1 96.06 260 GLN B N 1
ATOM 5775 C CA . GLN B 1 260 ? 1.514 24.609 5.457 1 96.06 260 GLN B CA 1
ATOM 5776 C C . GLN B 1 260 ? 1.403 23.766 6.723 1 96.06 260 GLN B C 1
ATOM 5778 O O . GLN B 1 260 ? 0.831 24.203 7.719 1 96.06 260 GLN B O 1
ATOM 5783 N N . ALA B 1 261 ? 1.786 22.578 6.691 1 94.31 261 ALA B N 1
ATOM 5784 C CA . ALA B 1 261 ? 1.849 21.688 7.852 1 94.31 261 ALA B CA 1
ATOM 5785 C C . ALA B 1 261 ? 3.219 21.766 8.523 1 94.31 261 ALA B C 1
ATOM 5787 O O . ALA B 1 261 ? 4.234 21.422 7.906 1 94.31 261 ALA B O 1
ATOM 5788 N N . PRO B 1 262 ? 3.264 22.188 9.703 1 94.62 262 PRO B N 1
ATOM 5789 C CA . PRO B 1 262 ? 2.168 22.328 10.664 1 94.62 262 PRO B CA 1
ATOM 5790 C C . PRO B 1 262 ? 1.829 23.797 10.961 1 94.62 262 PRO B C 1
ATOM 5792 O O . PRO B 1 262 ? 0.947 24.078 11.773 1 94.62 262 PRO B O 1
ATOM 5795 N N . LEU B 1 263 ? 2.449 24.75 10.312 1 94.94 263 LEU B N 1
ATOM 5796 C CA . LEU B 1 263 ? 2.408 26.125 10.773 1 94.94 263 LEU B CA 1
ATOM 5797 C C . LEU B 1 263 ? 1.165 26.844 10.25 1 94.94 263 LEU B C 1
ATOM 5799 O O . LEU B 1 263 ? 0.812 27.922 10.734 1 94.94 263 LEU B O 1
ATOM 5803 N N . GLY B 1 264 ? 0.561 26.297 9.242 1 93.12 264 GLY B N 1
ATOM 5804 C CA . GLY B 1 264 ? -0.711 26.828 8.758 1 93.12 264 GLY B CA 1
ATOM 5805 C C . GLY B 1 264 ? -0.556 27.984 7.797 1 93.12 264 GLY B C 1
ATOM 5806 O O . GLY B 1 264 ? -1.548 28.578 7.371 1 93.12 264 GLY B O 1
ATOM 5807 N N . VAL B 1 265 ? 0.629 28.297 7.398 1 92.75 265 VAL B N 1
ATOM 5808 C CA . VAL B 1 265 ? 0.875 29.438 6.52 1 92.75 265 VAL B CA 1
ATOM 5809 C C . VAL B 1 265 ? 0.487 29.078 5.086 1 92.75 265 VAL B C 1
ATOM 5811 O O . VAL B 1 265 ? 0.624 27.922 4.668 1 92.75 265 VAL B O 1
ATOM 5814 N N . THR B 1 266 ? -0.066 30.047 4.379 1 92.62 266 THR B N 1
ATOM 5815 C CA . THR B 1 266 ? -0.34 29.922 2.953 1 92.62 266 THR B CA 1
ATOM 5816 C C . THR B 1 266 ? 0.831 30.453 2.127 1 92.62 266 THR B C 1
ATOM 5818 O O . THR B 1 266 ? 1.294 31.562 2.344 1 92.62 266 THR B O 1
ATOM 5821 N N . MET B 1 267 ? 1.271 29.641 1.244 1 95.75 267 MET B N 1
ATOM 5822 C CA . MET B 1 267 ? 2.371 30.078 0.39 1 95.75 267 MET B CA 1
ATOM 5823 C C . MET B 1 267 ? 1.93 31.203 -0.527 1 95.75 267 MET B C 1
ATOM 5825 O O . MET B 1 267 ? 0.898 31.109 -1.193 1 95.75 267 MET B O 1
ATOM 5829 N N . SER B 1 268 ? 2.709 32.25 -0.574 1 93.5 268 SER B N 1
ATOM 5830 C CA . SER B 1 268 ? 2.373 33.406 -1.404 1 93.5 268 SER B CA 1
ATOM 5831 C C . SER B 1 268 ? 2.578 33.094 -2.885 1 93.5 268 SER B C 1
ATOM 5833 O O . SER B 1 268 ? 3.256 32.125 -3.234 1 93.5 268 SER B O 1
ATOM 5835 N N . LEU B 1 269 ? 1.929 33.906 -3.721 1 91 269 LEU B N 1
ATOM 5836 C CA . LEU B 1 269 ? 2.057 33.75 -5.164 1 91 269 LEU B CA 1
ATOM 5837 C C . LEU B 1 269 ? 3.508 33.906 -5.605 1 91 269 LEU B C 1
ATOM 5839 O O . LEU B 1 269 ? 3.99 33.156 -6.461 1 91 269 LEU B O 1
ATOM 5843 N N . GLU B 1 270 ? 4.156 34.906 -5.012 1 92.44 270 GLU B N 1
ATOM 5844 C CA . GLU B 1 270 ? 5.555 35.156 -5.344 1 92.44 270 GLU B CA 1
ATOM 5845 C C . GLU B 1 270 ? 6.418 33.906 -5.043 1 92.44 270 GLU B C 1
ATOM 5847 O O . GLU B 1 270 ? 7.262 33.531 -5.855 1 92.44 270 GLU B O 1
ATOM 5852 N N . ARG B 1 271 ? 6.191 33.344 -3.934 1 96.81 271 ARG B N 1
ATOM 5853 C CA . ARG B 1 271 ? 6.93 32.156 -3.531 1 96.81 271 ARG B CA 1
ATOM 5854 C C . ARG B 1 271 ? 6.594 30.969 -4.434 1 96.81 271 ARG B C 1
ATOM 5856 O O . ARG B 1 271 ? 7.469 30.172 -4.766 1 96.81 271 ARG B O 1
ATOM 5863 N N . ARG B 1 272 ? 5.371 30.828 -4.77 1 96.19 272 ARG B N 1
ATOM 5864 C CA . ARG B 1 272 ? 4.945 29.781 -5.684 1 96.19 272 ARG B CA 1
ATOM 5865 C C . ARG B 1 272 ? 5.684 29.875 -7.016 1 96.19 272 ARG B C 1
ATOM 5867 O O . ARG B 1 272 ? 6.172 28.859 -7.531 1 96.19 272 ARG B O 1
ATOM 5874 N N . ILE B 1 273 ? 5.762 31.031 -7.559 1 94.12 273 ILE B N 1
ATOM 5875 C CA . ILE B 1 273 ? 6.422 31.266 -8.844 1 94.12 273 ILE B CA 1
ATOM 5876 C C . ILE B 1 273 ? 7.914 30.969 -8.719 1 94.12 273 ILE B C 1
ATOM 5878 O O . ILE B 1 273 ? 8.5 30.328 -9.586 1 94.12 273 ILE B O 1
ATOM 5882 N N . ALA B 1 274 ? 8.477 31.438 -7.613 1 97 274 ALA B N 1
ATOM 5883 C CA . ALA B 1 274 ? 9.891 31.188 -7.375 1 97 274 ALA B CA 1
ATOM 5884 C C . ALA B 1 274 ? 10.18 29.688 -7.305 1 97 274 ALA B C 1
ATOM 5886 O O . ALA B 1 274 ? 11.188 29.219 -7.828 1 97 274 ALA B O 1
ATOM 5887 N N . LEU B 1 275 ? 9.328 28.953 -6.668 1 98.31 275 LEU B N 1
ATOM 5888 C CA . LEU B 1 275 ? 9.469 27.516 -6.531 1 98.31 275 LEU B CA 1
ATOM 5889 C C . LEU B 1 275 ? 9.375 26.828 -7.887 1 98.31 275 LEU B C 1
ATOM 5891 O O . LEU B 1 275 ? 10.164 25.922 -8.195 1 98.31 275 LEU B O 1
ATOM 5895 N N . LEU B 1 276 ? 8.414 27.219 -8.695 1 96.94 276 LEU B N 1
ATOM 5896 C CA . LEU B 1 276 ? 8.242 26.656 -10.023 1 96.94 276 LEU B CA 1
ATOM 5897 C C . LEU B 1 276 ? 9.453 26.953 -10.906 1 96.94 276 LEU B C 1
ATOM 5899 O O . LEU B 1 276 ? 9.891 26.109 -11.68 1 96.94 276 LEU B O 1
ATOM 5903 N N . ARG B 1 277 ? 9.961 28.125 -10.781 1 96.44 277 ARG B N 1
ATOM 5904 C CA . ARG B 1 277 ? 11.141 28.516 -11.555 1 96.44 277 ARG B CA 1
ATOM 5905 C C . ARG B 1 277 ? 12.352 27.656 -11.172 1 96.44 277 ARG B C 1
ATOM 5907 O O . ARG B 1 277 ? 13.109 27.219 -12.039 1 96.44 277 ARG B O 1
ATOM 5914 N N . TRP B 1 278 ? 12.508 27.484 -9.906 1 97.56 278 TRP B N 1
ATOM 5915 C CA . TRP B 1 278 ? 13.586 26.609 -9.438 1 97.56 278 TRP B CA 1
ATOM 5916 C C . TRP B 1 278 ? 13.438 25.203 -10.008 1 97.56 278 TRP B C 1
ATOM 5918 O O . TRP B 1 278 ? 14.398 24.641 -10.523 1 97.56 278 TRP B O 1
ATOM 5928 N N . ALA B 1 279 ? 12.25 24.672 -9.914 1 97.38 279 ALA B N 1
ATOM 5929 C CA . ALA B 1 279 ? 12.016 23.297 -10.375 1 97.38 279 ALA B CA 1
ATOM 5930 C C . ALA B 1 279 ? 12.328 23.156 -11.859 1 97.38 279 ALA B C 1
ATOM 5932 O O . ALA B 1 279 ? 12.914 22.156 -12.281 1 97.38 279 ALA B O 1
ATOM 5933 N N . GLN B 1 280 ? 11.977 24.141 -12.609 1 94.12 280 GLN B N 1
ATOM 5934 C CA . GLN B 1 280 ? 12.242 24.125 -14.047 1 94.12 280 GLN B CA 1
ATOM 5935 C C . GLN B 1 280 ? 13.742 24.188 -14.328 1 94.12 280 GLN B C 1
ATOM 5937 O O . GLN B 1 280 ? 14.258 23.422 -15.148 1 94.12 280 GLN B O 1
ATOM 5942 N N . SER B 1 281 ? 14.391 25.016 -13.641 1 94.5 281 SER B N 1
ATOM 5943 C CA . SER B 1 281 ? 15.82 25.219 -13.867 1 94.5 281 SER B CA 1
ATOM 5944 C C . SER B 1 281 ? 16.625 24 -13.43 1 94.5 281 SER B C 1
ATOM 5946 O O . SER B 1 281 ? 17.594 23.625 -14.094 1 94.5 281 SER B O 1
ATOM 5948 N N . ALA B 1 282 ? 16.234 23.438 -12.367 1 95.12 282 ALA B N 1
ATOM 5949 C CA . ALA B 1 282 ? 16.984 22.328 -11.789 1 95.12 282 ALA B CA 1
ATOM 5950 C C . ALA B 1 282 ? 16.484 21 -12.32 1 95.12 282 ALA B C 1
ATOM 5952 O O . ALA B 1 282 ? 17.078 19.953 -12.031 1 95.12 282 ALA B O 1
ATOM 5953 N N . LYS B 1 283 ? 15.391 21.031 -13.117 1 94.12 283 LYS B N 1
ATOM 5954 C CA . LYS B 1 283 ? 14.742 19.797 -13.578 1 94.12 283 LYS B CA 1
ATOM 5955 C C . LYS B 1 283 ? 14.352 18.906 -12.406 1 94.12 283 LYS B C 1
ATOM 5957 O O . LYS B 1 283 ? 14.664 17.719 -12.391 1 94.12 283 LYS B O 1
ATOM 5962 N N . SER B 1 284 ? 13.75 19.562 -11.461 1 96.5 284 SER B N 1
ATOM 5963 C CA . SER B 1 284 ? 13.32 18.922 -10.227 1 96.5 284 SER B CA 1
ATOM 5964 C C . SER B 1 284 ? 11.812 18.734 -10.188 1 96.5 284 SER B C 1
ATOM 5966 O O . SER B 1 284 ? 11.086 19.344 -10.984 1 96.5 284 SER B O 1
ATOM 5968 N N . ILE B 1 285 ? 11.375 17.875 -9.32 1 97.19 285 ILE B N 1
ATOM 5969 C CA . 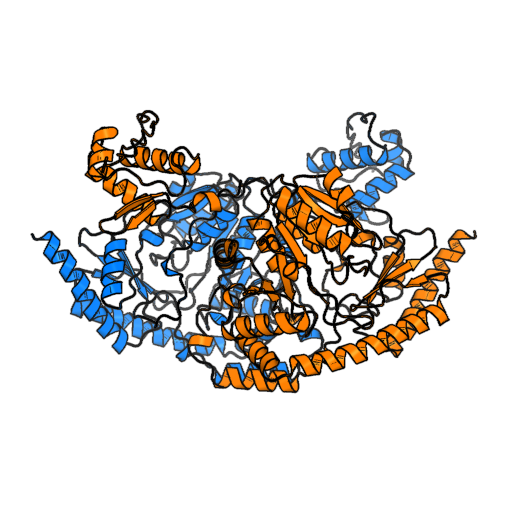ILE B 1 285 ? 9.953 17.625 -9.141 1 97.19 285 ILE B CA 1
ATOM 5970 C C . ILE B 1 285 ? 9.477 18.297 -7.852 1 97.19 285 ILE B C 1
ATOM 5972 O O . ILE B 1 285 ? 10.172 18.281 -6.836 1 97.19 285 ILE B O 1
ATOM 5976 N N . ILE B 1 286 ? 8.328 18.938 -7.945 1 98.44 286 ILE B N 1
ATOM 5977 C CA . ILE B 1 286 ? 7.645 19.469 -6.77 1 98.44 286 ILE B CA 1
ATOM 5978 C C . ILE B 1 286 ? 6.484 18.547 -6.391 1 98.44 286 ILE B C 1
ATOM 5980 O O . ILE B 1 286 ? 5.637 18.234 -7.227 1 98.44 286 ILE B O 1
ATOM 5984 N N . VAL B 1 287 ? 6.469 18.062 -5.219 1 98.56 287 VAL B N 1
ATOM 5985 C CA . VAL B 1 287 ? 5.316 17.359 -4.676 1 98.56 287 VAL B CA 1
ATOM 5986 C C . VAL B 1 287 ? 4.445 18.312 -3.871 1 98.56 287 VAL B C 1
ATOM 5988 O O . VAL B 1 287 ? 4.852 18.797 -2.809 1 98.56 287 VAL B O 1
ATOM 5991 N N . GLU B 1 288 ? 3.318 18.641 -4.359 1 98.5 288 GLU B N 1
ATOM 5992 C CA . GLU B 1 288 ? 2.324 19.453 -3.674 1 98.5 288 GLU B CA 1
ATOM 5993 C C . GLU B 1 288 ? 1.335 18.594 -2.9 1 98.5 288 GLU B C 1
ATOM 5995 O O . GLU B 1 288 ? 0.514 17.891 -3.498 1 98.5 288 GLU B O 1
ATOM 6000 N N . ASP B 1 289 ? 1.433 18.641 -1.657 1 97.75 289 ASP B N 1
ATOM 6001 C CA . ASP B 1 289 ? 0.514 17.906 -0.785 1 97.75 289 ASP B CA 1
ATOM 6002 C C . ASP B 1 289 ? -0.65 18.797 -0.353 1 97.75 289 ASP B C 1
ATOM 6004 O O . ASP B 1 289 ? -0.468 19.734 0.435 1 97.75 289 ASP B O 1
ATOM 6008 N N . ASP B 1 290 ? -1.79 18.5 -0.842 1 95.5 290 ASP B N 1
ATOM 6009 C CA . ASP B 1 290 ? -3.004 19.25 -0.57 1 95.5 290 ASP B CA 1
ATOM 6010 C C . ASP B 1 290 ? -3.91 18.516 0.411 1 95.5 290 ASP B C 1
ATOM 6012 O O . ASP B 1 290 ? -5.074 18.25 0.107 1 95.5 290 ASP B O 1
ATOM 6016 N N . TYR B 1 291 ? -3.52 18.375 1.614 1 91 291 TYR B N 1
ATOM 6017 C CA . TYR B 1 291 ? -4.039 17.375 2.539 1 91 291 TYR B CA 1
ATOM 6018 C C . TYR B 1 291 ? -5.332 17.859 3.193 1 91 291 TYR B C 1
ATOM 6020 O O . TYR B 1 291 ? -6.105 17.047 3.715 1 91 291 TYR B O 1
ATOM 6028 N N . ASP B 1 292 ? -5.695 19.172 3.197 1 89.69 292 ASP B N 1
ATOM 6029 C CA . ASP B 1 292 ? -6.906 19.578 3.906 1 89.69 292 ASP B CA 1
ATOM 6030 C C . ASP B 1 292 ? -7.48 20.859 3.334 1 89.69 292 ASP B C 1
ATOM 6032 O O . ASP B 1 292 ? -8.172 21.609 4.035 1 89.69 292 ASP B O 1
ATOM 6036 N N . SER B 1 293 ? -7.23 21.25 2.162 1 88.38 293 SER B N 1
ATOM 6037 C CA . SER B 1 293 ? -7.621 22.516 1.564 1 88.38 293 SER B CA 1
ATOM 6038 C C . SER B 1 293 ? -9.141 22.672 1.528 1 88.38 293 SER B C 1
ATOM 6040 O O . SER B 1 293 ? -9.656 23.766 1.342 1 88.38 293 SER B O 1
ATOM 6042 N N . GLU B 1 294 ? -9.844 21.641 1.706 1 89.62 294 GLU B N 1
ATOM 6043 C CA . GLU B 1 294 ? -11.305 21.688 1.719 1 89.62 294 GLU B CA 1
ATOM 6044 C C . GLU B 1 294 ? -11.828 22.453 2.928 1 89.62 294 GLU B C 1
ATOM 6046 O O . GLU B 1 294 ? -12.961 22.938 2.922 1 89.62 294 GLU B O 1
ATOM 6051 N N . PHE B 1 295 ? -11.047 22.594 3.914 1 91.69 295 PHE B N 1
ATOM 6052 C CA . PHE B 1 295 ? -11.508 23.188 5.164 1 91.69 295 PHE B CA 1
ATOM 6053 C C . PHE B 1 295 ? -10.891 24.562 5.367 1 91.69 295 PHE B C 1
ATOM 6055 O O . PHE B 1 295 ? -10.234 24.812 6.375 1 91.69 295 PHE B O 1
ATOM 6062 N N . ARG B 1 296 ? -11.164 25.391 4.52 1 88.94 296 ARG B N 1
ATOM 6063 C CA . ARG B 1 296 ? -10.812 26.797 4.645 1 88.94 296 ARG B CA 1
ATOM 6064 C C . ARG B 1 296 ? -11.984 27.609 5.188 1 88.94 296 ARG B C 1
ATOM 6066 O O . ARG B 1 296 ? -13.109 27.516 4.68 1 88.94 296 ARG B O 1
ATOM 6073 N N . PHE B 1 297 ? -11.719 28.406 6.172 1 87.25 297 PHE B N 1
ATOM 6074 C CA . PHE B 1 297 ? -12.789 29.078 6.898 1 87.25 297 PHE B CA 1
ATOM 6075 C C . PHE B 1 297 ? -12.859 30.547 6.508 1 87.25 297 PHE B C 1
ATOM 6077 O O . PHE B 1 297 ? -13.898 31.188 6.676 1 87.25 297 PHE B O 1
ATOM 6084 N N . SER B 1 298 ? -11.734 31.031 6.168 1 79.12 298 SER B N 1
ATOM 6085 C CA . SER B 1 298 ? -11.719 32.438 5.785 1 79.12 298 SER B CA 1
ATOM 6086 C C . SER B 1 298 ? -10.828 32.688 4.574 1 79.12 298 SER B C 1
ATOM 6088 O O . SER B 1 298 ? -9.914 31.891 4.309 1 79.12 298 SER B O 1
ATOM 6090 N N . GLY B 1 299 ? -11.211 33.719 3.85 1 70.19 299 GLY B N 1
ATOM 6091 C CA . GLY B 1 299 ? -10.398 34.094 2.709 1 70.19 299 GLY B CA 1
ATOM 6092 C C . GLY B 1 299 ? -10.828 33.438 1.414 1 70.19 299 GLY B C 1
ATOM 6093 O O . GLY B 1 299 ? -11.734 32.594 1.407 1 70.19 299 GLY B O 1
ATOM 6094 N N . VAL B 1 300 ? -10.211 33.875 0.348 1 65.81 300 VAL B N 1
ATOM 6095 C CA . VAL B 1 300 ? -10.484 33.375 -0.993 1 65.81 300 VAL B CA 1
ATOM 6096 C C . VAL B 1 300 ? -9.773 32.031 -1.196 1 65.81 300 VAL B C 1
ATOM 6098 O O . VAL B 1 300 ? -8.648 31.859 -0.728 1 65.81 300 VAL B O 1
ATOM 6101 N N . PRO B 1 301 ? -10.617 31.203 -1.773 1 70.56 301 PRO B N 1
ATOM 6102 C CA . PRO B 1 301 ? -9.93 29.953 -2.107 1 70.56 301 PRO B CA 1
ATOM 6103 C C . PRO B 1 301 ? -8.68 30.172 -2.949 1 70.56 301 PRO B C 1
ATOM 6105 O O . PRO B 1 301 ? -8.664 31.047 -3.828 1 70.56 301 PRO B O 1
ATOM 6108 N N . ILE B 1 302 ? -7.578 29.578 -2.547 1 77.06 302 ILE B N 1
ATOM 6109 C CA . ILE B 1 302 ? -6.32 29.688 -3.275 1 77.06 302 ILE B CA 1
ATOM 6110 C C . ILE B 1 302 ? -6.121 28.469 -4.16 1 77.06 302 ILE B C 1
ATOM 6112 O O . ILE B 1 302 ? -6.137 27.328 -3.676 1 77.06 302 ILE B O 1
ATOM 6116 N N . PRO B 1 303 ? -5.965 28.688 -5.438 1 85.38 303 PRO B N 1
ATOM 6117 C CA . PRO B 1 303 ? -5.758 27.547 -6.332 1 85.38 303 PRO B CA 1
ATOM 6118 C C . PRO B 1 303 ? -4.48 26.766 -6.02 1 85.38 303 PRO B C 1
ATOM 6120 O O . PRO B 1 303 ? -3.564 27.312 -5.391 1 85.38 303 PRO B O 1
ATOM 6123 N N . ALA B 1 304 ? -4.492 25.594 -6.445 1 93.94 304 ALA B N 1
ATOM 6124 C CA . ALA B 1 304 ? -3.326 24.734 -6.266 1 93.94 304 ALA B CA 1
ATOM 6125 C C . ALA B 1 304 ? -2.127 25.266 -7.043 1 93.94 304 ALA B C 1
ATOM 6127 O O . ALA B 1 304 ? -2.289 25.906 -8.086 1 93.94 304 ALA B O 1
ATOM 6128 N N . LEU B 1 305 ? -0.963 25 -6.52 1 95.25 305 LEU B N 1
ATOM 6129 C CA . LEU B 1 305 ? 0.29 25.297 -7.203 1 95.25 305 LEU B CA 1
ATOM 6130 C C . LEU B 1 305 ? 0.348 24.609 -8.562 1 95.25 305 LEU B C 1
ATOM 6132 O O . LEU B 1 305 ? 0.855 25.188 -9.531 1 95.25 305 LEU B O 1
ATOM 6136 N N . GLN B 1 306 ? -0.13 23.406 -8.617 1 95.75 306 GLN B N 1
ATOM 6137 C CA . GLN B 1 306 ? -0.143 22.594 -9.828 1 95.75 306 GLN B CA 1
ATOM 6138 C C . GLN B 1 306 ? -0.811 23.328 -10.984 1 95.75 306 GLN B C 1
ATOM 6140 O O . GLN B 1 306 ? -0.395 23.203 -12.141 1 95.75 306 GLN B O 1
ATOM 6145 N N . GLY B 1 307 ? -1.811 24.094 -10.727 1 91.5 307 GLY B N 1
ATOM 6146 C CA . GLY B 1 307 ? -2.51 24.828 -11.758 1 91.5 307 GLY B CA 1
ATOM 6147 C C . GLY B 1 307 ? -1.646 25.891 -12.422 1 91.5 307 GLY B C 1
ATOM 6148 O O . GLY B 1 307 ? -1.915 26.297 -13.547 1 91.5 307 GLY B O 1
ATOM 6149 N N . LEU B 1 308 ? -0.643 26.328 -11.766 1 90.75 308 LEU B N 1
ATOM 6150 C CA . LEU B 1 308 ? 0.271 27.359 -12.266 1 90.75 308 LEU B CA 1
ATOM 6151 C C . LEU B 1 308 ? 1.412 26.719 -13.055 1 90.75 308 LEU B C 1
ATOM 6153 O O . LEU B 1 308 ? 2.141 27.422 -13.766 1 90.75 308 LEU B O 1
ATOM 6157 N N . ASP B 1 309 ? 1.533 25.422 -12.906 1 93.69 309 ASP B N 1
ATOM 6158 C CA . ASP B 1 309 ? 2.643 24.703 -13.523 1 93.69 309 ASP B CA 1
ATOM 6159 C C . ASP B 1 309 ? 2.416 24.531 -15.023 1 93.69 309 ASP B C 1
ATOM 6161 O O . ASP B 1 309 ? 1.428 23.922 -15.445 1 93.69 309 ASP B O 1
ATOM 6165 N N . LYS B 1 310 ? 3.361 24.953 -15.805 1 86.19 310 LYS B N 1
ATOM 6166 C CA . LYS B 1 310 ? 3.238 24.844 -17.25 1 86.19 310 LYS B CA 1
ATOM 6167 C C . LYS B 1 310 ? 4.273 23.859 -17.812 1 86.19 310 LYS B C 1
ATOM 6169 O O . LYS B 1 310 ? 4.301 23.609 -19.016 1 86.19 310 LYS B O 1
ATOM 6174 N N . THR B 1 311 ? 5.008 23.297 -17 1 90.44 311 THR B N 1
ATOM 6175 C CA . THR B 1 311 ? 6.125 22.5 -17.484 1 90.44 311 THR B CA 1
ATOM 6176 C C . THR B 1 311 ? 5.98 21.047 -17.062 1 90.44 311 THR B C 1
ATOM 6178 O O . THR B 1 311 ? 6.75 20.188 -17.5 1 90.44 311 THR B O 1
ATOM 6181 N N . GLY B 1 312 ? 5.07 20.812 -16.25 1 92.38 312 GLY B N 1
ATOM 6182 C CA . GLY B 1 312 ? 4.879 19.438 -15.812 1 92.38 312 GLY B CA 1
ATOM 6183 C C . GLY B 1 312 ? 5.828 19.016 -14.703 1 92.38 312 GLY B C 1
ATOM 6184 O O . GLY B 1 312 ? 6.309 17.891 -14.68 1 92.38 312 GLY B O 1
ATOM 6185 N N . SER B 1 313 ? 6.086 19.969 -13.773 1 94.94 313 SER B N 1
ATOM 6186 C CA . SER B 1 313 ? 7.055 19.719 -12.703 1 94.94 313 SER B CA 1
ATOM 6187 C C . SER B 1 313 ? 6.352 19.391 -11.391 1 94.94 313 SER B C 1
ATOM 6189 O O . SER B 1 313 ? 7.004 19.062 -10.398 1 94.94 313 SER B O 1
ATOM 6191 N N . VAL B 1 314 ? 5.031 19.453 -11.375 1 97.81 314 VAL B N 1
ATOM 6192 C CA . VAL B 1 314 ? 4.328 19.328 -10.102 1 97.81 314 VAL B CA 1
ATOM 6193 C C . VAL B 1 314 ? 3.531 18.031 -10.07 1 97.81 314 VAL B C 1
ATOM 6195 O O . VAL B 1 314 ? 2.738 17.75 -10.977 1 97.81 314 VAL B O 1
ATOM 6198 N N . ILE B 1 315 ? 3.807 17.219 -9.125 1 98 315 ILE B N 1
ATOM 6199 C CA . ILE B 1 315 ? 2.953 16.094 -8.758 1 98 315 ILE B CA 1
ATOM 6200 C C . ILE B 1 315 ? 2.043 16.5 -7.598 1 98 315 ILE B C 1
ATOM 6202 O O . ILE B 1 315 ? 2.521 16.938 -6.547 1 98 315 ILE B O 1
ATOM 6206 N N . PHE B 1 316 ? 0.734 16.438 -7.852 1 97.94 316 PHE B N 1
ATOM 6207 C CA . PHE B 1 316 ? -0.271 16.859 -6.879 1 97.94 316 PHE B CA 1
ATOM 6208 C C . PHE B 1 316 ? -0.825 15.656 -6.129 1 97.94 316 PHE B C 1
ATOM 6210 O O . PHE B 1 316 ? -1.223 14.664 -6.742 1 97.94 316 PHE B O 1
ATOM 6217 N N . ILE B 1 317 ? -0.829 15.703 -4.809 1 97.69 317 ILE B N 1
ATOM 6218 C CA . ILE B 1 317 ? -1.307 14.602 -3.979 1 97.69 317 ILE B CA 1
ATOM 6219 C C . ILE B 1 317 ? -2.475 15.078 -3.115 1 97.69 317 ILE B C 1
ATOM 6221 O O . ILE B 1 317 ? -2.443 16.188 -2.576 1 97.69 317 ILE B O 1
ATOM 6225 N N . GLY B 1 318 ? -3.479 14.25 -3.008 1 96.19 318 GLY B N 1
ATOM 6226 C CA . GLY B 1 318 ? -4.609 14.477 -2.123 1 96.19 318 GLY B CA 1
ATOM 6227 C C . GLY B 1 318 ? -5.176 13.195 -1.536 1 96.19 318 GLY B C 1
ATOM 6228 O O . GLY B 1 318 ? -4.746 12.094 -1.896 1 96.19 318 GLY B O 1
ATOM 6229 N N . SER B 1 319 ? -6.074 13.359 -0.573 1 92.81 319 SER B N 1
ATOM 6230 C CA . SER B 1 319 ? -6.652 12.195 0.09 1 92.81 319 SER B CA 1
ATOM 6231 C C . SER B 1 319 ? -8.078 12.469 0.544 1 92.81 319 SER B C 1
ATOM 6233 O O . SER B 1 319 ? -8.445 13.617 0.819 1 92.81 319 SER B O 1
ATOM 6235 N N . PHE B 1 320 ? -8.859 11.461 0.6 1 94.12 320 PHE B N 1
ATOM 6236 C CA . PHE B 1 320 ? -10.227 11.555 1.097 1 94.12 320 PHE B CA 1
ATOM 6237 C C . PHE B 1 320 ? -10.297 11.148 2.562 1 94.12 320 PHE B C 1
ATOM 6239 O O . PHE B 1 320 ? -11.367 11.219 3.182 1 94.12 320 PHE B O 1
ATOM 6246 N N . ASN B 1 321 ? -9.211 10.789 3.113 1 89.5 321 ASN B N 1
ATOM 6247 C CA . ASN B 1 321 ? -9.195 10.25 4.469 1 89.5 321 ASN B CA 1
ATOM 6248 C C . ASN B 1 321 ? -9.5 11.32 5.508 1 89.5 321 ASN B C 1
ATOM 6250 O O . ASN B 1 321 ? -10.133 11.047 6.523 1 89.5 321 ASN B O 1
ATOM 6254 N N . LYS B 1 322 ? -8.984 12.562 5.273 1 89.38 322 LYS B N 1
ATOM 6255 C CA . LYS B 1 322 ? -9.242 13.672 6.191 1 89.38 322 LYS B CA 1
ATOM 6256 C C . LYS B 1 322 ? -10.586 14.328 5.891 1 89.38 322 LYS B C 1
ATOM 6258 O O . LYS B 1 322 ? -11.18 14.961 6.762 1 89.38 322 LYS B O 1
ATOM 6263 N N . VAL B 1 323 ? -11.047 14.141 4.707 1 90.12 323 VAL B N 1
ATOM 6264 C CA . VAL B 1 323 ? -12.281 14.773 4.25 1 90.12 323 VAL B CA 1
ATOM 6265 C C . VAL B 1 323 ? -13.484 13.938 4.695 1 90.12 323 VAL B C 1
ATOM 6267 O O . VAL B 1 323 ? -14.523 14.484 5.062 1 90.12 323 VAL B O 1
ATOM 6270 N N . LEU B 1 324 ? -13.289 12.664 4.617 1 93 324 LEU B N 1
ATOM 6271 C CA . LEU B 1 324 ? -14.375 11.758 4.973 1 93 324 LEU B CA 1
ATOM 6272 C C . LEU B 1 324 ? -14.07 11.016 6.27 1 93 324 LEU B C 1
ATOM 6274 O O . LEU B 1 324 ? -14.398 11.5 7.355 1 93 324 LEU B O 1
ATOM 6278 N N . PHE B 1 325 ? -13.289 9.977 6.18 1 90.06 325 PHE B N 1
ATOM 6279 C CA . PHE B 1 325 ? -12.867 9.266 7.383 1 90.06 325 PHE B CA 1
ATOM 6280 C C . PHE B 1 325 ? -11.586 8.484 7.125 1 90.06 325 PHE B C 1
ATOM 6282 O O . PHE B 1 325 ? -11.375 7.969 6.023 1 90.06 325 PHE B O 1
ATOM 6289 N N . PRO B 1 326 ? -10.742 8.352 8.133 1 87.94 326 PRO B N 1
ATOM 6290 C CA . PRO B 1 326 ? -9.383 7.844 7.961 1 87.94 326 PRO B CA 1
ATOM 6291 C C . PRO B 1 326 ? -9.352 6.406 7.445 1 87.94 326 PRO B C 1
ATOM 6293 O O . PRO B 1 326 ? -8.484 6.059 6.637 1 87.94 326 PRO B O 1
ATOM 6296 N N . SER B 1 327 ? -10.242 5.551 7.793 1 87.5 327 SER B N 1
ATOM 6297 C CA . SER B 1 327 ? -10.188 4.133 7.465 1 87.5 327 SER B CA 1
ATOM 6298 C C . SER B 1 327 ? -10.609 3.883 6.02 1 87.5 327 SER B C 1
ATOM 6300 O O . SER B 1 327 ? -10.539 2.752 5.531 1 87.5 327 SER B O 1
ATOM 6302 N N . LEU B 1 328 ? -10.984 4.859 5.344 1 89.12 328 LEU B N 1
ATOM 6303 C CA . LEU B 1 328 ? -11.359 4.715 3.941 1 89.12 328 LEU B CA 1
ATOM 6304 C C . LEU B 1 328 ? -10.156 4.32 3.096 1 89.12 328 LEU B C 1
ATOM 6306 O O . LEU B 1 328 ? -10.281 3.525 2.162 1 89.12 328 LEU B O 1
ATOM 6310 N N . ARG B 1 329 ? -9.062 4.883 3.4 1 90.06 329 ARG B N 1
ATOM 6311 C CA . ARG B 1 329 ? -7.773 4.598 2.775 1 90.06 329 ARG B CA 1
ATOM 6312 C C . ARG B 1 329 ? -7.848 4.77 1.262 1 90.06 329 ARG B C 1
ATOM 6314 O O . ARG B 1 329 ? -7.426 3.891 0.509 1 90.06 329 ARG B O 1
ATOM 6321 N N . LEU B 1 330 ? -8.32 5.926 0.837 1 93.06 330 LEU B N 1
ATOM 6322 C CA . LEU B 1 330 ? -8.336 6.309 -0.57 1 93.06 330 LEU B CA 1
ATOM 6323 C C . LEU B 1 330 ? -7.758 7.703 -0.761 1 93.06 330 LEU B C 1
ATOM 6325 O O . LEU B 1 330 ? -8.133 8.641 -0.044 1 93.06 330 LEU B O 1
ATOM 6329 N N . GLY B 1 331 ? -6.832 7.82 -1.588 1 94.94 331 GLY B N 1
ATOM 6330 C CA . GLY B 1 331 ? -6.23 9.07 -2.031 1 94.94 331 GLY B CA 1
ATOM 6331 C C . GLY B 1 331 ? -5.922 9.086 -3.518 1 94.94 331 GLY B C 1
ATOM 6332 O O . GLY B 1 331 ? -6.41 8.242 -4.27 1 94.94 331 GLY B O 1
ATOM 6333 N N . TYR B 1 332 ? -5.258 10.117 -3.924 1 96.88 332 TYR B N 1
ATOM 6334 C CA . TYR B 1 332 ? -4.969 10.227 -5.348 1 96.88 332 TYR B CA 1
ATOM 6335 C C . TYR B 1 332 ? -3.695 11.023 -5.59 1 96.88 332 TYR B C 1
ATOM 6337 O O . TYR B 1 332 ? -3.283 11.82 -4.738 1 96.88 332 TYR B O 1
ATOM 6345 N N . ILE B 1 333 ? -3.115 10.742 -6.711 1 97 333 ILE B N 1
ATOM 6346 C CA . ILE B 1 333 ? -1.982 11.484 -7.25 1 97 333 ILE B CA 1
ATOM 6347 C C . ILE B 1 333 ? -2.311 11.977 -8.656 1 97 333 ILE B C 1
ATOM 6349 O O . ILE B 1 333 ? -2.906 11.242 -9.453 1 97 333 ILE B O 1
ATOM 6353 N N . ILE B 1 334 ? -2.115 13.227 -8.891 1 98.06 334 ILE B N 1
ATOM 6354 C CA . ILE B 1 334 ? -2.16 13.766 -10.25 1 98.06 334 ILE B CA 1
ATOM 6355 C C . ILE B 1 334 ? -0.746 13.852 -10.812 1 98.06 334 ILE B C 1
ATOM 6357 O O . ILE B 1 334 ? 0.09 14.602 -10.297 1 98.06 334 ILE B O 1
ATOM 6361 N N . VAL B 1 335 ? -0.553 13.117 -11.844 1 96.62 335 VAL B N 1
ATOM 6362 C CA . VAL B 1 335 ? 0.786 12.953 -12.398 1 96.62 335 VAL B CA 1
ATOM 6363 C C . VAL B 1 335 ? 0.858 13.602 -13.781 1 96.62 335 VAL B C 1
ATOM 6365 O O . VAL B 1 335 ? -0.055 13.445 -14.594 1 96.62 335 VAL B O 1
ATOM 6368 N N . PRO B 1 336 ? 1.925 14.398 -14.031 1 94.88 336 PRO B N 1
ATOM 6369 C CA . PRO B 1 336 ? 2.117 14.859 -15.406 1 94.88 336 PRO B CA 1
ATOM 6370 C C . PRO B 1 336 ? 2.121 13.719 -16.422 1 94.88 336 PRO B C 1
ATOM 6372 O O . PRO B 1 336 ? 2.65 12.641 -16.141 1 94.88 336 PRO B O 1
ATOM 6375 N N . GLU B 1 337 ? 1.617 13.984 -17.578 1 91.5 337 GLU B N 1
ATOM 6376 C CA . GLU B 1 337 ? 1.403 12.969 -18.609 1 91.5 337 GLU B CA 1
ATOM 6377 C C . GLU B 1 337 ? 2.699 12.234 -18.938 1 91.5 337 GLU B C 1
ATOM 6379 O O . GLU B 1 337 ? 2.701 11.008 -19.109 1 91.5 337 GLU B O 1
ATOM 6384 N N . GLN B 1 338 ? 3.715 12.93 -18.938 1 89.88 338 GLN B N 1
ATOM 6385 C CA . GLN B 1 338 ? 4.992 12.367 -19.359 1 89.88 338 GLN B CA 1
ATOM 6386 C C . GLN B 1 338 ? 5.547 11.406 -18.312 1 89.88 338 GLN B C 1
ATOM 6388 O O . GLN B 1 338 ? 6.434 10.602 -18.609 1 89.88 338 GLN B O 1
ATOM 6393 N N . LEU B 1 339 ? 5.027 11.484 -17.125 1 91.94 339 LEU B N 1
ATOM 6394 C CA . LEU B 1 339 ? 5.539 10.656 -16.047 1 91.94 339 LEU B CA 1
ATOM 6395 C C . LEU B 1 339 ? 4.602 9.492 -15.758 1 91.94 339 LEU B C 1
ATOM 6397 O O . LEU B 1 339 ? 4.922 8.617 -14.953 1 91.94 339 LEU B O 1
ATOM 6401 N N . MET B 1 340 ? 3.486 9.344 -16.391 1 91.25 340 MET B N 1
ATOM 6402 C CA . MET B 1 340 ? 2.395 8.438 -16.062 1 91.25 340 MET B CA 1
ATOM 6403 C C . MET B 1 340 ? 2.855 6.984 -16.141 1 91.25 340 MET B C 1
ATOM 6405 O O . MET B 1 340 ? 2.613 6.199 -15.219 1 91.25 340 MET B O 1
ATOM 6409 N N . ASP B 1 341 ? 3.502 6.633 -17.156 1 87.38 341 ASP B N 1
ATOM 6410 C CA . ASP B 1 341 ? 3.91 5.246 -17.375 1 87.38 341 ASP B CA 1
ATOM 6411 C C . ASP B 1 341 ? 4.84 4.773 -16.25 1 87.38 341 ASP B C 1
ATOM 6413 O O . ASP B 1 341 ? 4.691 3.664 -15.734 1 87.38 341 ASP B O 1
ATOM 6417 N N . LYS B 1 342 ? 5.73 5.652 -15.906 1 88.06 342 LYS B N 1
ATOM 6418 C CA . LYS B 1 342 ? 6.695 5.34 -14.859 1 88.06 342 LYS B CA 1
ATOM 6419 C C . LYS B 1 342 ? 6 5.141 -13.516 1 88.06 342 LYS B C 1
ATOM 6421 O O . LYS B 1 342 ? 6.301 4.191 -12.789 1 88.06 342 LYS B O 1
ATOM 6426 N N . VAL B 1 343 ? 5.129 6.008 -13.25 1 91.12 343 VAL B N 1
ATOM 6427 C CA . VAL B 1 343 ? 4.43 5.965 -11.969 1 91.12 343 VAL B CA 1
ATOM 6428 C C . VAL B 1 343 ? 3.527 4.738 -11.914 1 91.12 343 VAL B C 1
ATOM 6430 O O . VAL B 1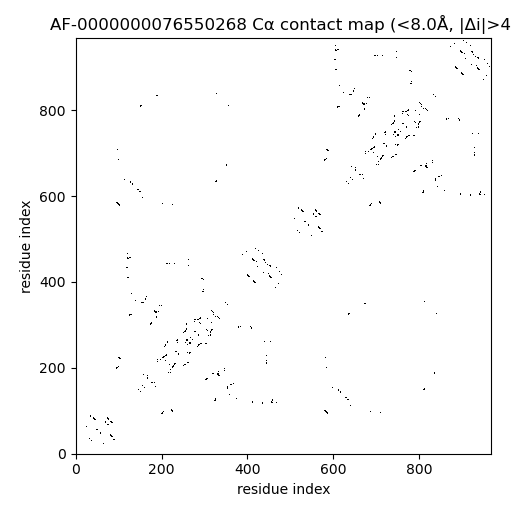 343 ? 3.482 4.035 -10.898 1 91.12 343 VAL B O 1
ATOM 6433 N N . LEU B 1 344 ? 2.9 4.426 -12.961 1 89.62 344 LEU B N 1
ATOM 6434 C CA . LEU B 1 344 ? 1.973 3.301 -13 1 89.62 344 LEU B CA 1
ATOM 6435 C C . LEU B 1 344 ? 2.717 1.977 -12.867 1 89.62 344 LEU B C 1
ATOM 6437 O O . LEU B 1 344 ? 2.23 1.049 -12.219 1 89.62 344 LEU B O 1
ATOM 6441 N N . ARG B 1 345 ? 3.762 1.864 -13.469 1 85.25 345 ARG B N 1
ATOM 6442 C CA . ARG B 1 345 ? 4.566 0.65 -13.367 1 85.25 345 ARG B CA 1
ATOM 6443 C C . ARG B 1 345 ? 4.996 0.395 -11.93 1 85.25 345 ARG B C 1
ATOM 6445 O O . ARG B 1 345 ? 4.906 -0.733 -11.438 1 85.25 345 ARG B O 1
ATOM 6452 N N . MET B 1 346 ? 5.441 1.433 -11.328 1 87.31 346 MET B N 1
ATOM 6453 C CA . MET B 1 346 ? 5.859 1.295 -9.938 1 87.31 346 MET B CA 1
ATOM 6454 C C . MET B 1 346 ? 4.672 0.954 -9.047 1 87.31 346 MET B C 1
ATOM 6456 O O . MET B 1 346 ? 4.781 0.107 -8.156 1 87.31 346 MET B O 1
ATOM 6460 N N . LYS B 1 347 ? 3.65 1.609 -9.305 1 88.81 347 LYS B N 1
ATOM 6461 C CA . LYS B 1 347 ? 2.434 1.333 -8.547 1 88.81 347 LYS B CA 1
ATOM 6462 C C . LYS B 1 347 ? 2.021 -0.131 -8.688 1 88.81 347 LYS B C 1
ATOM 6464 O O . LYS B 1 347 ? 1.646 -0.77 -7.699 1 88.81 347 LYS B O 1
ATOM 6469 N N . TYR B 1 348 ? 2.104 -0.624 -9.828 1 84.5 348 TYR B N 1
ATOM 6470 C CA . TYR B 1 348 ? 1.768 -2.016 -10.102 1 84.5 348 TYR B CA 1
ATOM 6471 C C . TYR B 1 348 ? 2.68 -2.961 -9.328 1 84.5 348 TYR B C 1
ATOM 6473 O O . TYR B 1 348 ? 2.213 -3.934 -8.734 1 84.5 348 TYR B O 1
ATOM 6481 N N . GLN B 1 349 ? 3.848 -2.648 -9.352 1 80.94 349 GLN B N 1
ATOM 6482 C CA . GLN B 1 349 ? 4.832 -3.512 -8.711 1 80.94 349 GLN B CA 1
ATOM 6483 C C . GLN B 1 349 ? 4.703 -3.449 -7.188 1 80.94 349 GLN B C 1
ATOM 6485 O O . GLN B 1 349 ? 5.137 -4.363 -6.484 1 80.94 349 GLN B O 1
ATOM 6490 N N . MET B 1 350 ? 4.117 -2.355 -6.711 1 82.94 350 MET B N 1
ATOM 6491 C CA . MET B 1 350 ? 3.988 -2.178 -5.266 1 82.94 350 MET B CA 1
ATOM 6492 C C . MET B 1 350 ? 2.795 -2.959 -4.73 1 82.94 350 MET B C 1
ATOM 6494 O O . MET B 1 350 ? 2.904 -3.641 -3.707 1 82.94 350 MET B O 1
ATOM 6498 N N . ASP B 1 351 ? 1.649 -2.822 -5.445 1 77.31 351 ASP B N 1
ATOM 6499 C CA . ASP B 1 351 ? 0.475 -3.455 -4.855 1 77.31 351 ASP B CA 1
ATOM 6500 C C . ASP B 1 351 ? -0.544 -3.832 -5.93 1 77.31 351 ASP B C 1
ATOM 6502 O O . ASP B 1 351 ? -1.699 -4.129 -5.617 1 77.31 351 ASP B O 1
ATOM 6506 N N . LEU B 1 352 ? -0.222 -3.785 -7.133 1 74.31 352 LEU B N 1
ATOM 6507 C CA . LEU B 1 352 ? -1.033 -4.145 -8.289 1 74.31 352 LEU B CA 1
ATOM 6508 C C . LEU B 1 352 ? -2.158 -3.137 -8.5 1 74.31 352 LEU B C 1
ATOM 6510 O O . LEU B 1 352 ? -2.131 -2.365 -9.461 1 74.31 352 LEU B O 1
ATOM 6514 N N . TRP B 1 353 ? -3.162 -3.09 -7.613 1 74 353 TRP B N 1
ATOM 6515 C CA . TRP B 1 353 ? -4.246 -2.115 -7.695 1 74 353 TRP B CA 1
ATOM 6516 C C . TRP B 1 353 ? -4.934 -1.951 -6.348 1 74 353 TRP B C 1
ATOM 6518 O O . TRP B 1 353 ? -4.734 -2.76 -5.438 1 74 353 TRP B O 1
ATOM 6528 N N . ALA B 1 354 ? -5.664 -0.854 -6.227 1 78.44 354 ALA B N 1
ATOM 6529 C CA . ALA B 1 354 ? -6.434 -0.569 -5.02 1 78.44 354 ALA B CA 1
ATOM 6530 C C . ALA B 1 354 ? -7.789 -1.274 -5.055 1 78.44 354 ALA B C 1
ATOM 6532 O O . ALA B 1 354 ? -8.219 -1.754 -6.109 1 78.44 354 ALA B O 1
ATOM 6533 N N . ASN B 1 355 ? -8.438 -1.306 -3.881 1 82.38 355 ASN B N 1
ATOM 6534 C CA . ASN B 1 355 ? -9.75 -1.938 -3.766 1 82.38 355 ASN B CA 1
ATOM 6535 C C . ASN B 1 355 ? -10.773 -1.265 -4.672 1 82.38 355 ASN B C 1
ATOM 6537 O O . ASN B 1 355 ? -10.867 -0.037 -4.711 1 82.38 355 ASN B O 1
ATOM 6541 N N . SER B 1 356 ? -11.625 -1.998 -5.316 1 84.12 356 SER B N 1
ATOM 6542 C CA . SER B 1 356 ? -12.492 -1.47 -6.363 1 84.12 356 SER B CA 1
ATOM 6543 C C . SER B 1 356 ? -13.836 -1.023 -5.793 1 84.12 356 SER B C 1
ATOM 6545 O O . SER B 1 356 ? -14.391 -0.009 -6.219 1 84.12 356 SER B O 1
ATOM 6547 N N . ILE B 1 357 ? -14.352 -1.684 -4.863 1 87 357 ILE B N 1
ATOM 6548 C CA . ILE B 1 357 ? -15.719 -1.416 -4.422 1 87 357 ILE B CA 1
ATOM 6549 C C . ILE B 1 357 ? -15.773 -0.064 -3.713 1 87 357 ILE B C 1
ATOM 6551 O O . ILE B 1 357 ? -16.688 0.735 -3.959 1 87 357 ILE B O 1
ATOM 6555 N N . ASN B 1 358 ? -14.812 0.187 -2.838 1 90.81 358 ASN B N 1
ATOM 6556 C CA . ASN B 1 358 ? -14.781 1.484 -2.17 1 90.81 358 ASN B CA 1
ATOM 6557 C C . ASN B 1 358 ? -14.625 2.627 -3.17 1 90.81 358 ASN B C 1
ATOM 6559 O O . ASN B 1 358 ? -15.156 3.719 -2.957 1 90.81 358 ASN B O 1
ATOM 6563 N N . GLN B 1 359 ? -13.875 2.354 -4.168 1 93.44 359 GLN B N 1
ATOM 6564 C CA . GLN B 1 359 ? -13.734 3.354 -5.223 1 93.44 359 GLN B CA 1
ATOM 6565 C C . GLN B 1 359 ? -15.07 3.623 -5.906 1 93.44 359 GLN B C 1
ATOM 6567 O O . GLN B 1 359 ? -15.406 4.773 -6.191 1 93.44 359 GLN B O 1
ATOM 6572 N N . ALA B 1 360 ? -15.805 2.539 -6.168 1 93.75 360 ALA B N 1
ATOM 6573 C CA . ALA B 1 360 ? -17.109 2.678 -6.805 1 93.75 360 ALA B CA 1
ATOM 6574 C C . ALA B 1 360 ? -18.078 3.445 -5.91 1 93.75 360 ALA B C 1
ATOM 6576 O O . ALA B 1 360 ? -18.812 4.324 -6.383 1 93.75 360 ALA B O 1
ATOM 6577 N N . VAL B 1 361 ? -18.109 3.145 -4.656 1 93.88 361 VAL B N 1
ATOM 6578 C CA . VAL B 1 361 ? -18.984 3.811 -3.701 1 93.88 361 VAL B CA 1
ATOM 6579 C C . VAL B 1 361 ? -18.625 5.293 -3.613 1 93.88 361 VAL B C 1
ATOM 6581 O O . VAL B 1 361 ? -19.516 6.152 -3.635 1 93.88 361 VAL B O 1
ATOM 6584 N N . LEU B 1 362 ? -17.344 5.586 -3.514 1 96.31 362 LEU B N 1
ATOM 6585 C CA . LEU B 1 362 ? -16.891 6.969 -3.457 1 96.31 362 LEU B CA 1
ATOM 6586 C C . LEU B 1 362 ? -17.281 7.723 -4.723 1 96.31 362 LEU B C 1
ATOM 6588 O O . LEU B 1 362 ? -17.625 8.906 -4.664 1 96.31 362 LEU B O 1
ATOM 6592 N N . THR B 1 363 ? -17.172 6.996 -5.844 1 96.56 363 THR B N 1
ATOM 6593 C CA . THR B 1 363 ? -17.594 7.605 -7.102 1 96.56 363 THR B CA 1
ATOM 6594 C C . THR B 1 363 ? -19.031 8.109 -7.012 1 96.56 363 THR B C 1
ATOM 6596 O O . THR B 1 363 ? -19.297 9.273 -7.316 1 96.56 363 THR B O 1
ATOM 6599 N N . ASP B 1 364 ? -19.891 7.246 -6.57 1 97.06 364 ASP B N 1
ATOM 6600 C CA . ASP B 1 364 ? -21.297 7.625 -6.434 1 97.06 364 ASP B CA 1
ATOM 6601 C C . ASP B 1 364 ? -21.469 8.742 -5.41 1 97.06 364 ASP B C 1
ATOM 6603 O O . ASP B 1 364 ? -22.281 9.648 -5.602 1 97.06 364 ASP B O 1
ATOM 6607 N N . PHE B 1 365 ? -20.766 8.695 -4.352 1 97.69 365 PHE B N 1
ATOM 6608 C CA . PHE B 1 365 ? -20.828 9.703 -3.301 1 97.69 365 PHE B CA 1
ATOM 6609 C C . PHE B 1 365 ? -20.484 11.078 -3.85 1 97.69 365 PHE B C 1
ATOM 6611 O O . PHE B 1 365 ? -21.109 12.078 -3.465 1 97.69 365 PHE B O 1
ATOM 6618 N N . ILE B 1 366 ? -19.516 11.133 -4.754 1 96.94 366 ILE B N 1
ATOM 6619 C CA . ILE B 1 366 ? -19.078 12.383 -5.359 1 96.94 366 ILE B CA 1
ATOM 6620 C C . ILE B 1 366 ? -20.078 12.828 -6.414 1 96.94 366 ILE B C 1
ATOM 6622 O O . ILE B 1 366 ? -20.594 13.953 -6.363 1 96.94 366 ILE B O 1
ATOM 6626 N N . VAL B 1 367 ? -20.422 11.961 -7.34 1 95.81 367 VAL B N 1
ATOM 6627 C CA . VAL B 1 367 ? -21.219 12.281 -8.523 1 95.81 367 VAL B CA 1
ATOM 6628 C C . VAL B 1 367 ? -22.641 12.641 -8.109 1 95.81 367 VAL B C 1
ATOM 6630 O O . VAL B 1 367 ? -23.266 13.508 -8.719 1 95.81 367 VAL B O 1
ATOM 6633 N N . ASP B 1 368 ? -23.141 11.992 -7.031 1 96.44 368 ASP B N 1
ATOM 6634 C CA . ASP B 1 368 ? -24.5 12.25 -6.57 1 96.44 368 ASP B CA 1
ATOM 6635 C C . ASP B 1 368 ? -24.562 13.508 -5.711 1 96.44 368 ASP B C 1
ATOM 6637 O O . ASP B 1 368 ? -25.625 13.891 -5.227 1 96.44 368 ASP B O 1
ATOM 6641 N N . GLY B 1 369 ? -23.453 14.141 -5.414 1 95 369 GLY B N 1
ATOM 6642 C CA . GLY B 1 369 ? -23.438 15.43 -4.742 1 95 369 GLY B CA 1
ATOM 6643 C C . GLY B 1 369 ? -23.297 15.312 -3.234 1 95 369 GLY B C 1
ATOM 6644 O O . GLY B 1 369 ? -23.312 16.328 -2.525 1 95 369 GLY B O 1
ATOM 6645 N N . HIS B 1 370 ? -23.172 14.125 -2.725 1 96.56 370 HIS B N 1
ATOM 6646 C CA . HIS B 1 370 ? -23.094 13.914 -1.283 1 96.56 370 HIS B CA 1
ATOM 6647 C C . HIS B 1 370 ? -21.812 14.492 -0.704 1 96.56 370 HIS B C 1
ATOM 6649 O O . HIS B 1 370 ? -21.797 14.977 0.43 1 96.56 370 HIS B O 1
ATOM 6655 N N . LEU B 1 371 ? -20.703 14.438 -1.477 1 96.56 371 LEU B N 1
ATOM 6656 C CA . LEU B 1 371 ? -19.438 14.992 -1.005 1 96.56 371 LEU B CA 1
ATOM 6657 C C . LEU B 1 371 ? -19.562 16.5 -0.761 1 96.56 371 LEU B C 1
ATOM 6659 O O . LEU B 1 371 ? -19.172 16.984 0.297 1 96.56 371 LEU B O 1
ATOM 6663 N N . GLY B 1 372 ? -20.109 17.188 -1.721 1 94.44 372 GLY B N 1
ATOM 6664 C CA . GLY B 1 372 ? -20.281 18.609 -1.574 1 94.44 372 GLY B CA 1
ATOM 6665 C C . GLY B 1 372 ? -21.109 18.984 -0.362 1 94.44 372 GLY B C 1
ATOM 6666 O O . GLY B 1 372 ? -20.766 19.922 0.377 1 94.44 372 GLY B O 1
ATOM 6667 N N . ARG B 1 373 ? -22.203 18.312 -0.155 1 95.25 373 ARG B N 1
ATOM 6668 C CA . ARG B 1 373 ? -23.062 18.578 0.986 1 95.25 373 ARG B CA 1
ATOM 6669 C C . ARG B 1 373 ? -22.344 18.297 2.301 1 95.25 373 ARG B C 1
ATOM 6671 O O . ARG B 1 373 ? -22.484 19.062 3.26 1 95.25 373 ARG B O 1
ATOM 6678 N N . HIS B 1 374 ? -21.625 17.219 2.314 1 95.88 374 HIS B N 1
ATOM 6679 C CA . HIS B 1 374 ? -20.875 16.859 3.512 1 95.88 374 HIS B CA 1
ATOM 6680 C C . HIS B 1 374 ? -19.812 17.922 3.834 1 95.88 374 HIS B C 1
ATOM 6682 O O . HIS B 1 374 ? -19.688 18.344 4.984 1 95.88 374 HIS B O 1
ATOM 6688 N N . LEU B 1 375 ? -19.094 18.312 2.838 1 94.5 375 LEU B N 1
ATOM 6689 C CA . LEU B 1 375 ? -18.031 19.281 3.029 1 94.5 375 LEU B CA 1
ATOM 6690 C C . LEU B 1 375 ? -18.594 20.609 3.545 1 94.5 375 LEU B C 1
ATOM 6692 O O . LEU B 1 375 ? -17.984 21.234 4.414 1 94.5 375 LEU B O 1
ATOM 6696 N N . ARG B 1 376 ? -19.688 21.031 3.021 1 92.81 376 ARG B N 1
ATOM 6697 C CA . ARG B 1 376 ? -20.328 22.25 3.482 1 92.81 376 ARG B CA 1
ATOM 6698 C C . ARG B 1 376 ? -20.688 22.172 4.961 1 92.81 376 ARG B C 1
ATOM 6700 O O . ARG B 1 376 ? -20.422 23.094 5.73 1 92.81 376 ARG B O 1
ATOM 6707 N N . ARG B 1 377 ? -21.25 21.094 5.312 1 95.19 377 ARG B N 1
ATOM 6708 C CA . ARG B 1 377 ? -21.641 20.875 6.703 1 95.19 377 ARG B CA 1
ATOM 6709 C C . ARG B 1 377 ? -20.406 20.859 7.617 1 95.19 377 ARG B C 1
ATOM 6711 O O . ARG B 1 377 ? -20.422 21.469 8.688 1 95.19 377 ARG B O 1
ATOM 6718 N N . MET B 1 378 ? -19.406 20.172 7.195 1 95.5 378 MET B N 1
ATOM 6719 C CA . MET B 1 378 ? -18.203 20.031 8.008 1 95.5 378 MET B CA 1
ATOM 6720 C C . MET B 1 378 ? -17.484 21.375 8.133 1 95.5 378 MET B C 1
ATOM 6722 O O . MET B 1 378 ? -16.938 21.703 9.195 1 95.5 378 MET B O 1
ATOM 6726 N N . ARG B 1 379 ? -17.422 22.125 7.082 1 93.31 379 ARG B N 1
ATOM 6727 C CA . ARG B 1 379 ? -16.797 23.438 7.121 1 93.31 379 ARG B CA 1
ATOM 6728 C C . ARG B 1 379 ? -17.469 24.328 8.156 1 93.31 379 ARG B C 1
ATOM 6730 O O . ARG B 1 379 ? -16.781 25.062 8.891 1 93.31 379 ARG B O 1
ATOM 6737 N N . GLU B 1 380 ? -18.734 24.312 8.18 1 94.12 380 GLU B N 1
ATOM 6738 C CA . GLU B 1 380 ? -19.484 25.094 9.148 1 94.12 380 GLU B CA 1
ATOM 6739 C C . GLU B 1 380 ? -19.219 24.625 10.57 1 94.12 380 GLU B C 1
ATOM 6741 O O . GLU B 1 380 ? -18.953 25.438 11.461 1 94.12 380 GLU B O 1
ATOM 6746 N N . THR B 1 381 ? -19.266 23.375 10.727 1 96.19 381 THR B N 1
ATOM 6747 C CA . THR B 1 381 ? -19.047 22.781 12.047 1 96.19 381 THR B CA 1
ATOM 6748 C C . THR B 1 381 ? -17.641 23.078 12.547 1 96.19 381 THR B C 1
ATOM 6750 O O . THR B 1 381 ? -17.438 23.484 13.695 1 96.19 381 THR B O 1
ATOM 6753 N N . TYR B 1 382 ? -16.672 22.859 11.695 1 95.81 382 TYR B N 1
ATOM 6754 C CA . TYR B 1 382 ? -15.281 23.047 12.094 1 95.81 382 TYR B CA 1
ATOM 6755 C C . TYR B 1 382 ? -14.969 24.531 12.32 1 95.81 382 TYR B C 1
ATOM 6757 O O . TYR B 1 382 ? -14.148 24.875 13.172 1 95.81 382 TYR B O 1
ATOM 6765 N N . ALA B 1 383 ? -15.641 25.391 11.586 1 94.5 383 ALA B N 1
ATOM 6766 C CA . ALA B 1 383 ? -15.5 26.812 11.828 1 94.5 383 ALA B CA 1
ATOM 6767 C C . ALA B 1 383 ? -15.984 27.188 13.227 1 94.5 383 ALA B C 1
ATOM 6769 O O . ALA B 1 383 ? -15.352 28 13.914 1 94.5 383 ALA B O 1
ATOM 6770 N N . GLU B 1 384 ? -17.062 26.656 13.586 1 95.88 384 GLU B N 1
ATOM 6771 C CA . GLU B 1 384 ? -17.609 26.891 14.922 1 95.88 384 GLU B CA 1
ATOM 6772 C C . GLU B 1 384 ? -16.656 26.391 16 1 95.88 384 GLU B C 1
ATOM 6774 O O . GLU B 1 384 ? -16.438 27.062 17.016 1 95.88 384 GLU B O 1
ATOM 6779 N N . ARG B 1 385 ? -16.141 25.266 15.766 1 95.94 385 ARG B N 1
ATOM 6780 C CA . ARG B 1 385 ? -15.25 24.656 16.734 1 95.94 385 ARG B CA 1
ATOM 6781 C C . ARG B 1 385 ? -13.93 25.422 16.828 1 95.94 385 ARG B C 1
ATOM 6783 O O . ARG B 1 385 ? -13.336 25.531 17.891 1 95.94 385 ARG B O 1
ATOM 6790 N N . ARG B 1 386 ? -13.484 25.875 15.695 1 94.88 386 ARG B N 1
ATOM 6791 C CA . ARG B 1 386 ? -12.32 26.766 15.664 1 94.88 386 ARG B CA 1
ATOM 6792 C C . ARG B 1 386 ? -12.555 28 16.516 1 94.88 386 ARG B C 1
ATOM 6794 O O . ARG B 1 386 ? -11.672 28.422 17.281 1 94.88 386 ARG B O 1
ATOM 6801 N N . CYS B 1 387 ? -13.703 28.578 16.375 1 95.81 387 CYS B N 1
ATOM 6802 C CA . CYS B 1 387 ? -14.062 29.75 17.156 1 95.81 387 CYS B CA 1
ATOM 6803 C C . CYS B 1 387 ? -14.086 29.422 18.641 1 95.81 387 CYS B C 1
ATOM 6805 O O . CYS B 1 387 ? -13.609 30.219 19.469 1 95.81 387 CYS B O 1
ATOM 6807 N N . ALA B 1 388 ? -14.594 28.312 18.922 1 96.56 388 ALA B N 1
ATOM 6808 C CA . ALA B 1 388 ? -14.625 27.875 20.312 1 96.56 388 ALA B CA 1
ATOM 6809 C C . ALA B 1 388 ? -13.211 27.75 20.875 1 96.56 388 ALA B C 1
ATOM 6811 O O . ALA B 1 388 ? -12.969 28.078 22.047 1 96.56 388 ALA B O 1
ATOM 6812 N N . LEU B 1 389 ? -12.375 27.25 20.094 1 96.44 389 LEU B N 1
ATOM 6813 C CA . LEU B 1 389 ? -10.984 27.109 20.516 1 96.44 389 LEU B CA 1
ATOM 6814 C C . LEU B 1 389 ? -10.367 28.484 20.781 1 96.44 389 LEU B C 1
ATOM 6816 O O . LEU B 1 389 ? -9.672 28.672 21.781 1 96.44 389 LEU B O 1
ATOM 6820 N N . GLN B 1 390 ? -10.562 29.375 19.906 1 95.25 390 GLN B N 1
ATOM 6821 C CA . GLN B 1 390 ? -10.055 30.734 20.047 1 95.25 390 GLN B CA 1
ATOM 6822 C C . GLN B 1 390 ? -10.602 31.391 21.297 1 95.25 390 GLN B C 1
ATOM 6824 O O . GLN B 1 390 ? -9.844 32 22.062 1 95.25 390 GLN B O 1
ATOM 6829 N N . ASP B 1 391 ? -11.852 31.25 21.5 1 96.44 391 ASP B N 1
ATOM 6830 C CA . ASP B 1 391 ? -12.516 31.844 22.656 1 96.44 391 ASP B CA 1
ATOM 6831 C C . ASP B 1 391 ? -11.969 31.234 23.953 1 96.44 391 ASP B C 1
ATOM 6833 O O . ASP B 1 391 ? -11.711 31.969 24.922 1 96.44 391 ASP B O 1
ATOM 6837 N N . ALA B 1 392 ? -11.859 29.969 23.922 1 96.94 392 ALA B N 1
ATOM 6838 C CA . ALA B 1 392 ? -11.359 29.281 25.109 1 96.94 392 ALA B CA 1
ATOM 6839 C C . ALA B 1 392 ? -9.922 29.688 25.422 1 96.94 392 ALA B C 1
ATOM 6841 O O . ALA B 1 392 ? -9.555 29.859 26.594 1 96.94 392 ALA B O 1
ATOM 6842 N N . ALA B 1 393 ? -9.125 29.781 24.422 1 96.19 393 ALA B N 1
ATOM 6843 C CA . ALA B 1 393 ? -7.738 30.188 24.609 1 96.19 393 ALA B CA 1
ATOM 6844 C C . ALA B 1 393 ? -7.66 31.594 25.203 1 96.19 393 ALA B C 1
ATOM 6846 O O . ALA B 1 393 ? -6.848 31.859 26.094 1 96.19 393 ALA B O 1
ATOM 6847 N N . GLU B 1 394 ? -8.43 32.438 24.75 1 94.88 394 GLU B N 1
ATOM 6848 C CA . GLU B 1 394 ? -8.477 33.812 25.266 1 94.88 394 GLU B CA 1
ATOM 6849 C C . GLU B 1 394 ? -8.953 33.844 26.719 1 94.88 394 GLU B C 1
ATOM 6851 O O . GLU B 1 394 ? -8.414 34.594 27.547 1 94.88 394 GLU B O 1
ATOM 6856 N N . LYS B 1 395 ? -9.875 33.031 26.984 1 95.81 395 LYS B N 1
ATOM 6857 C CA . LYS B 1 395 ? -10.508 33.031 28.297 1 95.81 395 LYS B CA 1
ATOM 6858 C C . LYS B 1 395 ? -9.578 32.406 29.344 1 95.81 395 LYS B C 1
ATOM 6860 O O . LYS B 1 395 ? -9.461 32.938 30.453 1 95.81 395 LYS B O 1
ATOM 6865 N N . TYR B 1 396 ? -8.906 31.391 29 1 95.5 396 TYR B N 1
ATOM 6866 C CA . TYR B 1 396 ? -8.258 30.594 30.047 1 95.5 396 TYR B CA 1
ATOM 6867 C C . TYR B 1 396 ? -6.75 30.828 30.047 1 95.5 396 TYR B C 1
ATOM 6869 O O . TYR B 1 396 ? -6.094 30.672 31.078 1 95.5 396 TYR B O 1
ATOM 6877 N N . VAL B 1 397 ? -6.129 31.109 28.938 1 93.44 397 VAL B N 1
ATOM 6878 C CA . VAL B 1 397 ? -4.672 31.156 28.891 1 93.44 397 VAL B CA 1
ATOM 6879 C C . VAL B 1 397 ? -4.219 32.562 28.531 1 93.44 397 VAL B C 1
ATOM 6881 O O . VAL B 1 397 ? -3.145 33 28.953 1 93.44 397 VAL B O 1
ATOM 6884 N N . GLY B 1 398 ? -4.938 33.219 27.734 1 89.94 398 GLY B N 1
ATOM 6885 C CA . GLY B 1 398 ? -4.609 34.594 27.344 1 89.94 398 GLY B CA 1
ATOM 6886 C C . GLY B 1 398 ? -3.34 34.688 26.516 1 89.94 398 GLY B C 1
ATOM 6887 O O . GLY B 1 398 ? -3.164 33.938 25.547 1 89.94 398 GLY B O 1
ATOM 6888 N N . ASP B 1 399 ? -2.406 35.562 26.891 1 89.81 399 ASP B N 1
ATOM 6889 C CA . ASP B 1 399 ? -1.221 35.875 26.109 1 89.81 399 ASP B CA 1
ATOM 6890 C C . ASP B 1 399 ? -0.141 34.812 26.281 1 89.81 399 ASP B C 1
ATOM 6892 O O . ASP B 1 399 ? 0.845 34.781 25.531 1 89.81 399 ASP B O 1
ATOM 6896 N N . SER B 1 400 ? -0.432 33.906 27.094 1 93 400 SER B N 1
ATOM 6897 C CA . SER B 1 400 ? 0.564 32.875 27.375 1 93 400 SER B CA 1
ATOM 6898 C C . SER B 1 400 ? 0.583 31.812 26.297 1 93 400 SER B C 1
ATOM 6900 O O . SER B 1 400 ? 1.534 31.031 26.203 1 93 400 SER B O 1
ATOM 6902 N N . LEU B 1 401 ? -0.444 31.797 25.547 1 93.38 401 LEU B N 1
ATOM 6903 C CA . LEU B 1 401 ? -0.577 30.875 24.438 1 93.38 401 LEU B CA 1
ATOM 6904 C C . LEU B 1 401 ? -1.148 31.578 23.203 1 93.38 401 LEU B C 1
ATOM 6906 O O . LEU B 1 401 ? -2.27 32.094 23.25 1 93.38 401 LEU B O 1
ATOM 6910 N N . GLN B 1 402 ? -0.362 31.594 22.219 1 94.25 402 GLN B N 1
ATOM 6911 C CA . GLN B 1 402 ? -0.786 32.281 21 1 94.25 402 GLN B CA 1
ATOM 6912 C C . GLN B 1 402 ? -1.13 31.297 19.891 1 94.25 402 GLN B C 1
ATOM 6914 O O . GLN B 1 402 ? -0.254 30.594 19.391 1 94.25 402 GLN B O 1
ATOM 6919 N N . LEU B 1 403 ? -2.418 31.297 19.516 1 95.19 403 LEU B N 1
ATOM 6920 C CA . LEU B 1 403 ? -2.85 30.469 18.391 1 95.19 403 LEU B CA 1
ATOM 6921 C C . LEU B 1 403 ? -2.498 31.141 17.062 1 95.19 403 LEU B C 1
ATOM 6923 O O . LEU B 1 403 ? -2.521 32.375 16.953 1 95.19 403 LEU B O 1
ATOM 6927 N N . SER B 1 404 ? -2.096 30.328 16.109 1 90.75 404 SER B N 1
ATOM 6928 C CA . SER B 1 404 ? -1.746 30.828 14.781 1 90.75 404 SER B CA 1
ATOM 6929 C C . SER B 1 404 ? -2.312 29.938 13.688 1 90.75 404 SER B C 1
ATOM 6931 O O . SER B 1 404 ? -2.768 28.812 13.961 1 90.75 404 SER B O 1
ATOM 6933 N N . GLY B 1 405 ? -2.398 30.5 12.422 1 83.44 405 GLY B N 1
ATOM 6934 C CA . GLY B 1 405 ? -2.773 29.688 11.281 1 83.44 405 GLY B CA 1
ATOM 6935 C C . GLY B 1 405 ? -4.203 29.172 11.359 1 83.44 405 GLY B C 1
ATOM 6936 O O . GLY B 1 405 ? -4.484 28.047 10.969 1 83.44 405 GLY B O 1
ATOM 6937 N N . MET B 1 406 ? -5.145 29.953 11.844 1 87.44 406 MET B N 1
ATOM 6938 C CA . MET B 1 406 ? -6.488 29.484 12.172 1 87.44 406 MET B CA 1
ATOM 6939 C C . MET B 1 406 ? -7.426 29.641 10.977 1 87.44 406 MET B C 1
ATOM 6941 O O . MET B 1 406 ? -8.609 29.312 11.07 1 87.44 406 MET B O 1
ATOM 6945 N N . HIS B 1 407 ? -6.898 30 9.891 1 88.12 407 HIS B N 1
ATOM 6946 C CA . HIS B 1 407 ? -7.77 30.281 8.75 1 88.12 407 HIS B CA 1
ATOM 6947 C C . HIS B 1 407 ? -8.195 29.016 8.047 1 88.12 407 HIS B C 1
ATOM 6949 O O . HIS B 1 407 ? -9.133 29.016 7.238 1 88.12 407 HIS B O 1
ATOM 6955 N N . ALA B 1 408 ? -7.523 27.906 8.328 1 90.69 408 ALA B N 1
ATOM 6956 C CA . ALA B 1 408 ? -7.855 26.641 7.664 1 90.69 408 ALA B CA 1
ATOM 6957 C C . ALA B 1 408 ? -7.379 25.453 8.484 1 90.69 408 ALA B C 1
ATOM 6959 O O . ALA B 1 408 ? -6.672 25.625 9.484 1 90.69 408 ALA B O 1
ATOM 6960 N N . GLY B 1 409 ? -7.941 24.312 8.062 1 92.44 409 GLY B N 1
ATOM 6961 C CA . GLY B 1 409 ? -7.398 23.062 8.586 1 92.44 409 GLY B CA 1
ATOM 6962 C C . GLY B 1 409 ? -8.211 22.5 9.734 1 92.44 409 GLY B C 1
ATOM 6963 O O . GLY B 1 409 ? -9.297 23 10.039 1 92.44 409 GLY B O 1
ATOM 6964 N N . LEU B 1 410 ? -7.68 21.422 10.305 1 94.62 410 LEU B N 1
ATOM 6965 C CA . LEU B 1 410 ? -8.336 20.672 11.367 1 94.62 410 LEU B CA 1
ATOM 6966 C C . LEU B 1 410 ? -7.637 20.891 12.703 1 94.62 410 LEU B C 1
ATOM 6968 O O . LEU B 1 410 ? -8.156 20.5 13.75 1 94.62 410 LEU B O 1
ATOM 6972 N N . ALA B 1 411 ? -6.488 21.5 12.625 1 94.94 411 ALA B N 1
ATOM 6973 C CA . ALA B 1 411 ? -5.648 21.797 13.781 1 94.94 411 ALA B CA 1
ATOM 6974 C C . ALA B 1 411 ? -4.938 23.125 13.617 1 94.94 411 ALA B C 1
ATOM 6976 O O . ALA B 1 411 ? -4.926 23.703 12.523 1 94.94 411 ALA B O 1
ATOM 6977 N N . THR B 1 412 ? -4.434 23.641 14.719 1 94.81 412 THR B N 1
ATOM 6978 C CA . THR B 1 412 ? -3.729 24.906 14.664 1 94.81 412 THR B CA 1
ATOM 6979 C C . THR B 1 412 ? -2.508 24.891 15.586 1 94.81 412 THR B C 1
ATOM 6981 O O . THR B 1 412 ? -2.539 24.281 16.656 1 94.81 412 THR B O 1
ATOM 6984 N N . PRO B 1 413 ? -1.444 25.5 15.102 1 96.38 413 PRO B N 1
ATOM 6985 C CA . PRO B 1 413 ? -0.301 25.641 16.016 1 96.38 413 PRO B CA 1
ATOM 6986 C C . PRO B 1 413 ? -0.536 26.688 17.094 1 96.38 413 PRO B C 1
ATOM 6988 O O . PRO B 1 413 ? -1.191 27.703 16.859 1 96.38 413 PRO B O 1
ATOM 6991 N N . ALA B 1 414 ? -0.028 26.375 18.25 1 96.31 414 ALA B N 1
ATOM 6992 C CA . ALA B 1 414 ? -0.046 27.281 19.406 1 96.31 414 ALA B CA 1
ATOM 6993 C C . ALA B 1 414 ? 1.358 27.484 19.969 1 96.31 414 ALA B C 1
ATOM 6995 O O . ALA B 1 414 ? 2.057 26.516 20.266 1 96.31 414 ALA B O 1
ATOM 6996 N N . PHE B 1 415 ? 1.685 28.703 20.094 1 96.19 415 PHE B N 1
ATOM 6997 C CA . PHE B 1 415 ? 3.016 29.031 20.594 1 96.19 415 PHE B CA 1
ATOM 6998 C C . PHE B 1 415 ? 2.939 29.578 22.016 1 96.19 415 PHE B C 1
ATOM 7000 O O . PHE B 1 415 ? 2.027 30.344 22.344 1 96.19 415 PHE B O 1
ATOM 7007 N N . TYR B 1 416 ? 3.838 29.156 22.859 1 94.56 416 TYR B N 1
ATOM 7008 C CA . TYR B 1 416 ? 3.844 29.625 24.25 1 94.56 416 TYR B CA 1
ATOM 7009 C C . TYR B 1 416 ? 5.156 30.312 24.578 1 94.56 416 TYR B C 1
ATOM 7011 O O . TYR B 1 416 ? 6.156 30.141 23.891 1 94.56 416 TYR B O 1
ATOM 7019 N N . ARG B 1 417 ? 5.211 31.031 25.688 1 89.44 417 ARG B N 1
ATOM 7020 C CA . ARG B 1 417 ? 6.336 31.891 26.062 1 89.44 417 ARG B CA 1
ATOM 7021 C C . ARG B 1 417 ? 7.254 31.172 27.047 1 89.44 417 ARG B C 1
ATOM 7023 O O . ARG B 1 417 ? 8.461 31.438 27.094 1 89.44 417 ARG B O 1
ATOM 7030 N N . ALA B 1 418 ? 6.695 30.328 27.781 1 89.56 418 ALA B N 1
ATOM 7031 C CA . ALA B 1 418 ? 7.469 29.641 28.812 1 89.56 418 ALA B CA 1
ATOM 7032 C C . ALA B 1 418 ? 8.711 28.984 28.219 1 89.56 418 ALA B C 1
ATOM 7034 O O . ALA B 1 418 ? 8.672 28.469 27.109 1 89.56 418 ALA B O 1
ATOM 7035 N N . PRO B 1 419 ? 9.828 29.125 28.922 1 90.06 419 PRO B N 1
ATOM 7036 C CA . PRO B 1 419 ? 11.078 28.562 28.422 1 90.06 419 PRO B CA 1
ATOM 7037 C C . PRO B 1 419 ? 11.18 27.047 28.641 1 90.06 419 PRO B C 1
ATOM 7039 O O . PRO B 1 419 ? 12.094 26.578 29.312 1 90.06 419 PRO B O 1
ATOM 7042 N N . VAL B 1 420 ? 10.312 26.359 28.078 1 91.75 420 VAL B N 1
ATOM 7043 C CA . VAL B 1 420 ? 10.281 24.906 28.172 1 91.75 420 VAL B CA 1
ATOM 7044 C C . VAL B 1 420 ? 10.266 24.281 26.781 1 91.75 420 VAL B C 1
ATOM 7046 O O . VAL B 1 420 ? 9.664 24.844 25.859 1 91.75 420 VAL B O 1
ATOM 7049 N N . ALA B 1 421 ? 10.898 23.219 26.75 1 92.06 421 ALA B N 1
ATOM 7050 C CA . ALA B 1 421 ? 10.906 22.5 25.484 1 92.06 421 ALA B CA 1
ATOM 7051 C C . ALA B 1 421 ? 9.516 21.984 25.125 1 92.06 421 ALA B C 1
ATOM 7053 O O . ALA B 1 421 ? 8.766 21.562 26.016 1 92.06 421 ALA B O 1
ATOM 7054 N N . SER B 1 422 ? 9.227 22.016 23.859 1 94.62 422 SER B N 1
ATOM 7055 C CA . SER B 1 422 ? 7.883 21.625 23.438 1 94.62 422 SER B CA 1
ATOM 7056 C C . SER B 1 422 ? 7.613 20.156 23.734 1 94.62 422 SER B C 1
ATOM 7058 O O . SER B 1 422 ? 6.469 19.766 23.984 1 94.62 422 SER B O 1
ATOM 7060 N N . ARG B 1 423 ? 8.617 19.328 23.75 1 92.69 423 ARG B N 1
ATOM 7061 C CA . ARG B 1 423 ? 8.445 17.922 24.078 1 92.69 423 ARG B CA 1
ATOM 7062 C C . ARG B 1 423 ? 8.039 17.75 25.547 1 92.69 423 ARG B C 1
ATOM 7064 O O . ARG B 1 423 ? 7.273 16.844 25.875 1 92.69 423 ARG B O 1
ATOM 7071 N N . GLU B 1 424 ? 8.648 18.5 26.344 1 92.25 424 GLU B N 1
ATOM 7072 C CA . GLU B 1 424 ? 8.273 18.484 27.75 1 92.25 424 GLU B CA 1
ATOM 7073 C C . GLU B 1 424 ? 6.844 18.984 27.953 1 92.25 424 GLU B C 1
ATOM 7075 O O . GLU B 1 424 ? 6.09 18.422 28.75 1 92.25 424 GLU B O 1
ATOM 7080 N N . PHE B 1 425 ? 6.582 20.047 27.297 1 95.06 425 PHE B N 1
ATOM 7081 C CA . PHE B 1 425 ? 5.223 20.562 27.328 1 95.06 425 PHE B CA 1
ATOM 7082 C C . PHE B 1 425 ? 4.223 19.484 26.922 1 95.06 425 PHE B C 1
ATOM 7084 O O . PHE B 1 425 ? 3.195 19.297 27.578 1 95.06 425 PHE B O 1
ATOM 7091 N N . GLU B 1 426 ? 4.457 18.797 25.828 1 95.44 426 GLU B N 1
ATOM 7092 C CA . GLU B 1 426 ? 3.627 17.703 25.312 1 95.44 426 GLU B CA 1
ATOM 7093 C C . GLU B 1 426 ? 3.416 16.641 26.391 1 95.44 426 GLU B C 1
ATOM 7095 O O . GLU B 1 426 ? 2.295 16.156 26.578 1 95.44 426 GLU B O 1
ATOM 7100 N N . ARG B 1 427 ? 4.457 16.219 27.047 1 93.56 427 ARG B N 1
ATOM 7101 C CA . ARG B 1 427 ? 4.387 15.188 28.078 1 93.56 427 ARG B CA 1
ATOM 7102 C C . ARG B 1 427 ? 3.498 15.641 29.234 1 93.56 427 ARG B C 1
ATOM 7104 O O . ARG B 1 427 ? 2.68 14.867 29.734 1 93.56 427 ARG B O 1
ATOM 7111 N N . GLU B 1 428 ? 3.73 16.844 29.703 1 93.44 428 GLU B N 1
ATOM 7112 C CA . GLU B 1 428 ? 2.934 17.375 30.797 1 93.44 428 GLU B CA 1
ATOM 7113 C C . GLU B 1 428 ? 1.454 17.438 30.422 1 93.44 428 GLU B C 1
ATOM 7115 O O . GLU B 1 428 ? 0.587 17.156 31.25 1 93.44 428 GLU B O 1
ATOM 7120 N N . ALA B 1 429 ? 1.219 17.922 29.234 1 95.38 429 ALA B N 1
ATOM 7121 C CA . ALA B 1 429 ? -0.16 17.984 28.75 1 95.38 429 ALA B CA 1
ATOM 7122 C C . ALA B 1 429 ? -0.781 16.578 28.719 1 95.38 429 ALA B C 1
ATOM 7124 O O . ALA B 1 429 ? -1.941 16.406 29.109 1 95.38 429 ALA B O 1
ATOM 7125 N N . ALA B 1 430 ? -0.023 15.594 28.219 1 93.25 430 ALA B N 1
ATOM 7126 C CA . ALA B 1 430 ? -0.487 14.211 28.172 1 93.25 430 ALA B CA 1
ATOM 7127 C C . ALA B 1 430 ? -0.847 13.703 29.562 1 93.25 430 ALA B C 1
ATOM 7129 O O . ALA B 1 430 ? -1.816 12.953 29.734 1 93.25 430 ALA B O 1
ATOM 7130 N N . ASP B 1 431 ? -0.049 14.023 30.5 1 91.94 431 ASP B N 1
ATOM 7131 C CA . ASP B 1 431 ? -0.299 13.633 31.891 1 91.94 431 ASP B CA 1
ATOM 7132 C C . ASP B 1 431 ? -1.631 14.188 32.375 1 91.94 431 ASP B C 1
ATOM 7134 O O . ASP B 1 431 ? -2.248 13.625 33.281 1 91.94 431 ASP B O 1
ATOM 7138 N N . GLN B 1 432 ? -2.041 15.273 31.797 1 91.88 432 GLN B N 1
ATOM 7139 C CA . GLN B 1 432 ? -3.318 15.875 32.156 1 91.88 432 GLN B CA 1
ATOM 7140 C C . GLN B 1 432 ? -4.438 15.383 31.25 1 91.88 432 GLN B C 1
ATOM 7142 O O . GLN B 1 432 ? -5.551 15.914 31.281 1 91.88 432 GLN B O 1
ATOM 7147 N N . GLY B 1 433 ? -4.125 14.461 30.312 1 91.31 433 GLY B N 1
ATOM 7148 C CA . GLY B 1 433 ? -5.133 13.883 29.438 1 91.31 433 GLY B CA 1
ATOM 7149 C C . GLY B 1 433 ? -5.367 14.695 28.188 1 91.31 433 GLY B C 1
ATOM 7150 O O . GLY B 1 433 ? -6.43 14.594 27.562 1 91.31 433 GLY B O 1
ATOM 7151 N N . ILE B 1 434 ? -4.418 15.562 27.859 1 93.25 434 ILE B N 1
ATOM 7152 C CA . ILE B 1 434 ? -4.535 16.422 26.688 1 93.25 434 ILE B CA 1
ATOM 7153 C C . ILE B 1 434 ? -3.486 16.016 25.656 1 93.25 434 ILE B C 1
ATOM 7155 O O . ILE B 1 434 ? -2.334 15.75 26 1 93.25 434 ILE B O 1
ATOM 7159 N N . ASP B 1 435 ? -3.953 15.992 24.391 1 93.19 435 ASP B N 1
ATOM 7160 C CA . ASP B 1 435 ? -3.012 15.727 23.312 1 93.19 435 ASP B CA 1
ATOM 7161 C C . ASP B 1 435 ? -2.561 17.031 22.641 1 93.19 435 ASP B C 1
ATOM 7163 O O . ASP B 1 435 ? -3.221 17.516 21.734 1 93.19 435 ASP B O 1
ATOM 7167 N N . ALA B 1 436 ? -1.446 17.531 23.125 1 94.88 436 ALA B N 1
ATOM 7168 C CA . ALA B 1 436 ? -0.785 18.672 22.5 1 94.88 436 ALA B CA 1
ATOM 7169 C C . ALA B 1 436 ? 0.532 18.266 21.859 1 94.88 436 ALA B C 1
ATOM 7171 O O . ALA B 1 436 ? 1.57 18.203 22.516 1 94.88 436 ALA B O 1
ATOM 7172 N N . THR B 1 437 ? 0.52 18.172 20.578 1 94.62 437 THR B N 1
ATOM 7173 C CA . THR B 1 437 ? 1.67 17.609 19.891 1 94.62 437 THR B CA 1
ATOM 7174 C C . THR B 1 437 ? 2.775 18.641 19.734 1 94.62 437 THR B C 1
ATOM 7176 O O . THR B 1 437 ? 2.537 19.734 19.203 1 94.62 437 THR B O 1
ATOM 7179 N N . SER B 1 438 ? 3.967 18.25 20.109 1 95.31 438 SER B N 1
ATOM 7180 C CA . SER B 1 438 ? 5.121 19.141 20 1 95.31 438 SER B CA 1
ATOM 7181 C C . SER B 1 438 ? 5.426 19.484 18.547 1 95.31 438 SER B C 1
ATOM 7183 O O . SER B 1 438 ? 5.5 18.609 17.703 1 95.31 438 SER B O 1
ATOM 7185 N N . LEU B 1 439 ? 5.633 20.734 18.297 1 95.06 439 LEU B N 1
ATOM 7186 C CA . LEU B 1 439 ? 5.98 21.172 16.938 1 95.06 439 LEU B CA 1
ATOM 7187 C C . LEU B 1 439 ? 7.406 20.75 16.594 1 95.06 439 LEU B C 1
ATOM 7189 O O . LEU B 1 439 ? 7.773 20.719 15.414 1 95.06 439 LEU B O 1
ATOM 7193 N N . GLU B 1 440 ? 8.156 20.422 17.578 1 93.5 440 GLU B N 1
ATOM 7194 C CA . GLU B 1 440 ? 9.516 19.953 17.328 1 93.5 440 GLU B CA 1
ATOM 7195 C C . GLU B 1 440 ? 9.523 18.609 16.609 1 93.5 440 GLU B C 1
ATOM 7197 O O . GLU B 1 440 ? 10.492 18.266 15.938 1 93.5 440 GLU B O 1
ATOM 7202 N N . ARG B 1 441 ? 8.453 17.922 16.719 1 91 441 ARG B N 1
ATOM 7203 C CA . ARG B 1 441 ? 8.32 16.641 16.016 1 91 441 ARG B CA 1
ATOM 7204 C C . ARG B 1 441 ? 8.305 16.844 14.508 1 91 441 ARG B C 1
ATOM 7206 O O . ARG B 1 441 ? 8.609 15.922 13.75 1 91 441 ARG B O 1
ATOM 7213 N N . TYR B 1 442 ? 8 18.031 14.078 1 94.12 442 TYR B N 1
ATOM 7214 C CA . TYR B 1 442 ? 7.871 18.328 12.656 1 94.12 442 TYR B CA 1
ATOM 7215 C C . TYR B 1 442 ? 9.156 18.938 12.109 1 94.12 442 TYR B C 1
ATOM 7217 O O . TYR B 1 442 ? 9.234 19.266 10.922 1 94.12 442 TYR B O 1
ATOM 7225 N N . SER B 1 443 ? 10.094 19.078 12.953 1 92.88 443 SER B N 1
ATOM 7226 C CA . SER B 1 443 ? 11.352 19.672 12.508 1 92.88 443 SER B CA 1
ATOM 7227 C C . SER B 1 443 ? 12.391 18.609 12.188 1 92.88 443 SER B C 1
ATOM 7229 O O . SER B 1 443 ? 12.742 17.797 13.055 1 92.88 443 SER B O 1
ATOM 7231 N N . VAL B 1 444 ? 12.844 18.641 10.992 1 89.19 444 VAL B N 1
ATOM 7232 C CA . VAL B 1 444 ? 13.875 17.703 10.586 1 89.19 444 VAL B CA 1
ATOM 7233 C C . VAL B 1 444 ? 15.227 18.141 11.125 1 89.19 444 VAL B C 1
ATOM 7235 O O . VAL B 1 444 ? 16.094 17.312 11.414 1 89.19 444 VAL B O 1
ATOM 7238 N N . SER B 1 445 ? 15.453 19.438 11.305 1 87.25 445 SER B N 1
ATOM 7239 C CA . SER B 1 445 ? 16.703 20 11.812 1 87.25 445 SER B CA 1
ATOM 7240 C C . SER B 1 445 ? 16.719 20.016 13.336 1 87.25 445 SER B C 1
ATOM 7242 O O . SER B 1 445 ? 17.703 20.453 13.945 1 87.25 445 SER B O 1
ATOM 7244 N N . LYS B 1 446 ? 15.703 19.562 13.875 1 82.94 446 LYS B N 1
ATOM 7245 C CA . LYS B 1 446 ? 15.578 19.531 15.328 1 82.94 446 LYS B CA 1
ATOM 7246 C C . LYS B 1 446 ? 15.688 20.922 15.922 1 82.94 446 LYS B C 1
ATOM 7248 O O . LYS B 1 446 ? 16.375 21.125 16.938 1 82.94 446 LYS B O 1
ATOM 7253 N N . ARG B 1 447 ? 15.109 21.828 15.258 1 84.12 447 ARG B N 1
ATOM 7254 C CA . ARG B 1 447 ? 15.023 23.188 15.758 1 84.12 447 ARG B CA 1
ATOM 7255 C C . ARG B 1 447 ? 14.133 23.266 17 1 84.12 447 ARG B C 1
ATOM 7257 O O . ARG B 1 447 ? 13.141 22.531 17.094 1 84.12 447 ARG B O 1
ATOM 7264 N N . ARG B 1 448 ? 14.586 24.109 17.859 1 88.19 448 ARG B N 1
ATOM 7265 C CA . ARG B 1 448 ? 13.75 24.328 19.031 1 88.19 448 ARG B CA 1
ATOM 7266 C C . ARG B 1 448 ? 12.57 25.234 18.688 1 88.19 448 ARG B C 1
ATOM 7268 O O . ARG B 1 448 ? 12.75 26.328 18.156 1 88.19 448 ARG B O 1
ATOM 7275 N N . ILE B 1 449 ? 11.438 24.719 18.906 1 92.5 449 ILE B N 1
ATOM 7276 C CA . ILE B 1 449 ? 10.195 25.453 18.688 1 92.5 449 ILE B CA 1
ATOM 7277 C C . ILE B 1 449 ? 9.328 25.375 19.938 1 92.5 449 ILE B C 1
ATOM 7279 O O . ILE B 1 449 ? 8.992 24.281 20.391 1 92.5 449 ILE B O 1
ATOM 7283 N N . ARG B 1 450 ? 9.016 26.5 20.453 1 95.19 450 ARG B N 1
ATOM 7284 C CA . ARG B 1 450 ? 8.133 26.531 21.609 1 95.19 450 ARG B CA 1
ATOM 7285 C C . ARG B 1 450 ? 6.672 26.594 21.172 1 95.19 450 ARG B C 1
ATOM 7287 O O . ARG B 1 450 ? 6.027 27.641 21.328 1 95.19 450 ARG B O 1
ATOM 7294 N N . GLY B 1 451 ? 6.25 25.5 20.75 1 96 451 GLY B N 1
ATOM 7295 C CA . GLY B 1 451 ? 4.883 25.438 20.25 1 96 451 GLY B CA 1
ATOM 7296 C C . GLY B 1 451 ? 4.348 24.016 20.172 1 96 451 GLY B C 1
ATOM 7297 O O . GLY B 1 451 ? 5.117 23.047 20.188 1 96 451 GLY B O 1
ATOM 7298 N N . VAL B 1 452 ? 3.016 23.906 20.172 1 96.19 452 VAL B N 1
ATOM 7299 C CA . VAL B 1 452 ? 2.318 22.641 20.047 1 96.19 452 VAL B CA 1
ATOM 7300 C C . VAL B 1 452 ? 1.202 22.75 19.016 1 96.19 452 VAL B C 1
ATOM 7302 O O . VAL B 1 452 ? 0.776 23.859 18.672 1 96.19 452 VAL B O 1
ATOM 7305 N N . LEU B 1 453 ? 0.877 21.672 18.469 1 96.06 453 LEU B N 1
ATOM 7306 C CA . LEU B 1 453 ? -0.248 21.578 17.547 1 96.06 453 LEU B CA 1
ATOM 7307 C C . LEU B 1 453 ? -1.507 21.109 18.266 1 96.06 453 LEU B C 1
ATOM 7309 O O . LEU B 1 453 ? -1.484 20.078 18.953 1 96.06 453 LEU B O 1
ATOM 7313 N N . LEU B 1 454 ? -2.613 21.844 18.109 1 95.88 454 LEU B N 1
ATOM 7314 C CA . LEU B 1 454 ? -3.871 21.531 18.781 1 95.88 454 LEU B CA 1
ATOM 7315 C C . LEU B 1 454 ? -4.969 21.234 17.766 1 95.88 454 LEU B C 1
ATOM 7317 O O . LEU B 1 454 ? -5.355 22.125 16.984 1 95.88 454 LEU B O 1
ATOM 7321 N N . GLY B 1 455 ? -5.496 20.031 17.797 1 95 455 GLY B N 1
ATOM 7322 C CA . GLY B 1 455 ? -6.645 19.688 16.969 1 95 455 GLY B CA 1
ATOM 7323 C C . GLY B 1 455 ? -7.961 20.172 17.562 1 95 455 GLY B C 1
ATOM 7324 O O . GLY B 1 455 ? -8.156 20.141 18.766 1 95 455 GLY B O 1
ATOM 7325 N N . PHE B 1 456 ? -8.852 20.672 16.719 1 94.25 456 PHE B N 1
ATOM 7326 C CA . PHE B 1 456 ? -10.133 21.156 17.234 1 94.25 456 PHE B CA 1
ATOM 7327 C C . PHE B 1 456 ? -11.297 20.5 16.484 1 94.25 456 PHE B C 1
ATOM 7329 O O . PHE B 1 456 ? -12.406 20.422 17.016 1 94.25 456 PHE B O 1
ATOM 7336 N N . ALA B 1 457 ? -11.07 20 15.328 1 93.12 457 ALA B N 1
ATOM 7337 C CA . ALA B 1 457 ? -12.141 19.594 14.43 1 93.12 457 ALA B CA 1
ATOM 7338 C C . ALA B 1 457 ? -12.93 18.406 15 1 93.12 457 ALA B C 1
ATOM 7340 O O . ALA B 1 457 ? -14.156 18.359 14.891 1 93.12 457 ALA B O 1
ATOM 7341 N N . ALA B 1 458 ? -12.289 17.516 15.633 1 91.19 458 ALA B N 1
ATOM 7342 C CA . ALA B 1 458 ? -12.906 16.266 16.062 1 91.19 458 ALA B CA 1
ATOM 7343 C C . ALA B 1 458 ? -13.555 16.422 17.438 1 91.19 458 ALA B C 1
ATOM 7345 O O . ALA B 1 458 ? -14.078 15.453 18 1 91.19 458 ALA B O 1
ATOM 7346 N N . PHE B 1 459 ? -13.609 17.641 18 1 93.12 459 PHE B N 1
ATOM 7347 C CA . PHE B 1 459 ? -14.07 17.828 19.375 1 93.12 459 PHE B CA 1
ATOM 7348 C C . PHE B 1 459 ? -15.172 18.875 19.453 1 93.12 459 PHE B C 1
ATOM 7350 O O . PHE B 1 459 ? -15.086 19.922 18.797 1 93.12 459 PHE B O 1
ATOM 7357 N N . GLU B 1 460 ? -16.125 18.562 20.25 1 93.81 460 GLU B N 1
ATOM 7358 C CA . GLU B 1 460 ? -17.203 19.516 20.453 1 93.81 460 GLU B CA 1
ATOM 7359 C C . GLU B 1 460 ? -16.75 20.703 21.281 1 93.81 460 GLU B C 1
ATOM 7361 O O . GLU B 1 460 ? -15.734 20.625 21.984 1 93.81 460 GLU B O 1
ATOM 7366 N N . SER B 1 461 ? -17.516 21.75 21.219 1 94.88 461 SER B N 1
ATOM 7367 C CA . SER B 1 461 ? -17.156 22.984 21.891 1 94.88 461 SER B CA 1
ATOM 7368 C C . SER B 1 461 ? -16.953 22.766 23.391 1 94.88 461 SER B C 1
ATOM 7370 O O . SER B 1 461 ? -16.031 23.344 23.984 1 94.88 461 SER B O 1
ATOM 7372 N N . ARG B 1 462 ? -17.75 21.906 23.938 1 94.69 462 ARG B N 1
ATOM 7373 C CA . ARG B 1 462 ? -17.625 21.609 25.375 1 94.69 462 ARG B CA 1
ATOM 7374 C C . ARG B 1 462 ? -16.312 20.922 25.688 1 94.69 462 ARG B C 1
ATOM 7376 O O . ARG B 1 462 ? -15.656 21.25 26.688 1 94.69 462 ARG B O 1
ATOM 7383 N N . GLU B 1 463 ? -15.977 20.031 24.844 1 94.38 463 GLU B N 1
ATOM 7384 C CA . GLU B 1 463 ? -14.711 19.312 25.016 1 94.38 463 GLU B CA 1
ATOM 7385 C C . GLU B 1 463 ? -13.523 20.25 24.812 1 94.38 463 GLU B C 1
ATOM 7387 O O . GLU B 1 463 ? -12.516 20.141 25.531 1 94.38 463 GLU B O 1
ATOM 7392 N N . ILE B 1 464 ? -13.648 21.141 23.891 1 95.75 464 ILE B N 1
ATOM 7393 C CA . ILE B 1 464 ? -12.602 22.125 23.609 1 95.75 464 ILE B CA 1
ATOM 7394 C C . ILE B 1 464 ? -12.406 23.031 24.828 1 95.75 464 ILE B C 1
ATOM 7396 O O . ILE B 1 464 ? -11.281 23.266 25.25 1 95.75 464 ILE B O 1
ATOM 7400 N N . ASN B 1 465 ? -13.469 23.453 25.375 1 96.06 465 ASN B N 1
ATOM 7401 C CA . ASN B 1 465 ? -13.406 24.312 26.547 1 96.06 465 ASN B CA 1
ATOM 7402 C C . ASN B 1 465 ? -12.734 23.609 27.719 1 96.06 465 ASN B C 1
ATOM 7404 O O . ASN B 1 465 ? -11.852 24.172 28.359 1 96.06 465 ASN B O 1
ATOM 7408 N N . HIS B 1 466 ? -13.188 22.406 27.938 1 95.31 466 HIS B N 1
ATOM 7409 C CA . HIS B 1 466 ? -12.609 21.609 29.016 1 95.31 466 HIS B CA 1
ATOM 7410 C C . HIS B 1 466 ? -11.133 21.328 28.781 1 95.31 466 HIS B C 1
ATOM 7412 O O . HIS B 1 466 ? -10.312 21.422 29.703 1 95.31 466 HIS B O 1
ATOM 7418 N N . GLY B 1 467 ? -10.844 20.984 27.594 1 95.62 467 GLY B N 1
ATOM 7419 C CA . GLY B 1 467 ? -9.453 20.734 27.234 1 95.62 467 GLY B CA 1
ATOM 7420 C C . GLY B 1 467 ? -8.562 21.953 27.406 1 95.62 467 GLY B C 1
ATOM 7421 O O . GLY B 1 467 ? -7.438 21.844 27.891 1 95.62 467 GLY B O 1
ATOM 7422 N N . MET B 1 468 ? -9.062 23.078 27.062 1 96.19 468 MET B N 1
ATOM 7423 C CA . MET B 1 468 ? -8.289 24.312 27.172 1 96.19 468 MET B CA 1
ATOM 7424 C C . MET B 1 468 ? -8.07 24.688 28.625 1 96.19 468 MET B C 1
ATOM 7426 O O . MET B 1 468 ? -7.016 25.234 28.984 1 96.19 468 MET B O 1
ATOM 7430 N N . GLN B 1 469 ? -9.008 24.406 29.469 1 95.81 469 GLN B N 1
ATOM 7431 C CA . GLN B 1 469 ? -8.844 24.625 30.906 1 95.81 469 GLN B CA 1
ATOM 7432 C C . GLN B 1 469 ? -7.688 23.797 31.453 1 95.81 469 GLN B C 1
ATOM 7434 O O . GLN B 1 469 ? -6.879 24.312 32.25 1 95.81 469 GLN B O 1
ATOM 7439 N N . LYS B 1 470 ? -7.715 22.625 31.094 1 95.62 470 LYS B N 1
ATOM 7440 C CA . LYS B 1 470 ? -6.625 21.75 31.516 1 95.62 470 LYS B CA 1
ATOM 7441 C C . LYS B 1 470 ? -5.285 22.219 30.969 1 95.62 470 LYS B C 1
ATOM 7443 O O . LYS B 1 470 ? -4.27 22.172 31.656 1 95.62 470 LYS B O 1
ATOM 7448 N N . LEU B 1 471 ? -5.309 22.625 29.734 1 95.44 471 LEU B N 1
ATOM 7449 C CA . LEU B 1 471 ? -4.082 23.109 29.109 1 95.44 471 LEU B CA 1
ATOM 7450 C C . LEU B 1 471 ? -3.584 24.375 29.812 1 95.44 471 LEU B C 1
ATOM 7452 O O . LEU B 1 471 ? -2.375 24.594 29.906 1 95.44 471 LEU B O 1
ATOM 7456 N N . ALA B 1 472 ? -4.48 25.188 30.234 1 95 472 ALA B N 1
ATOM 7457 C CA . ALA B 1 472 ? -4.137 26.391 30.984 1 95 472 ALA B CA 1
ATOM 7458 C C . ALA B 1 472 ? -3.33 26.047 32.219 1 95 472 ALA B C 1
ATOM 7460 O O . ALA B 1 472 ? -2.398 26.781 32.594 1 95 472 ALA B O 1
ATOM 7461 N N . ALA B 1 473 ? -3.697 25.016 32.844 1 94.25 473 ALA B N 1
ATOM 7462 C CA . ALA B 1 473 ? -2.973 24.562 34.031 1 94.25 473 ALA B CA 1
ATOM 7463 C C . ALA B 1 473 ? -1.535 24.188 33.688 1 94.25 473 ALA B C 1
ATOM 7465 O O . ALA B 1 473 ? -0.614 24.453 34.469 1 94.25 473 ALA B O 1
ATOM 7466 N N . VAL B 1 474 ? -1.386 23.594 32.594 1 94.44 474 VAL B N 1
ATOM 7467 C CA . VAL B 1 474 ? -0.059 23.203 32.125 1 94.44 474 VAL B CA 1
ATOM 7468 C C . VAL B 1 474 ? 0.776 24.453 31.859 1 94.44 474 VAL B C 1
ATOM 7470 O O . VAL B 1 474 ? 1.942 24.531 32.25 1 94.44 474 VAL B O 1
ATOM 7473 N N . VAL B 1 475 ? 0.207 25.406 31.188 1 94.38 475 VAL B N 1
ATOM 7474 C CA . VAL B 1 475 ? 0.892 26.656 30.844 1 94.38 475 VAL B CA 1
ATOM 7475 C C . VAL B 1 475 ? 1.303 27.391 32.125 1 94.38 475 VAL B C 1
ATOM 7477 O O . VAL B 1 475 ? 2.43 27.875 32.219 1 94.38 475 VAL B O 1
ATOM 7480 N N . GLU B 1 476 ? 0.463 27.422 33.062 1 91.75 476 GLU B N 1
ATOM 7481 C CA . GLU B 1 476 ? 0.719 28.094 34.312 1 91.75 476 GLU B CA 1
ATOM 7482 C C . GLU B 1 476 ? 1.871 27.422 35.062 1 91.75 476 GLU B C 1
ATOM 7484 O O . GLU B 1 476 ? 2.693 28.109 35.688 1 91.75 476 GLU B O 1
ATOM 7489 N N . LYS B 1 477 ? 1.796 26.188 35.031 1 92 477 LYS B N 1
ATOM 7490 C CA . LYS B 1 477 ? 2.855 25.438 35.719 1 92 477 LYS B CA 1
ATOM 7491 C C . LYS B 1 477 ? 4.23 25.859 35.188 1 92 477 LYS B C 1
ATOM 7493 O O . LYS B 1 477 ? 5.164 26.031 35.969 1 92 477 LYS B O 1
ATOM 7498 N N . PHE B 1 478 ? 4.375 25.969 33.969 1 91.12 478 PHE B N 1
ATOM 7499 C CA . PHE B 1 478 ? 5.68 26.266 33.406 1 91.12 478 PHE B CA 1
ATOM 7500 C C . PHE B 1 478 ? 6 27.75 33.5 1 91.12 478 PHE B C 1
ATOM 7502 O O . PHE B 1 478 ? 7.168 28.141 33.5 1 91.12 478 PHE B O 1
ATOM 7509 N N . GLU B 1 479 ? 5.055 28.625 33.531 1 87.81 479 GLU B N 1
ATOM 7510 C CA . GLU B 1 479 ? 5.297 30.047 33.719 1 87.81 479 GLU B CA 1
ATOM 7511 C C . GLU B 1 479 ? 5.738 30.359 35.156 1 87.81 479 GLU B C 1
ATOM 7513 O O . GLU B 1 479 ? 6.539 31.266 35.406 1 87.81 479 GLU B O 1
ATOM 7518 N N . ARG B 1 480 ? 5.141 29.703 36.094 1 81.69 480 ARG B N 1
ATOM 7519 C CA . ARG B 1 480 ? 5.52 29.875 37.5 1 81.69 480 ARG B CA 1
ATOM 7520 C C . ARG B 1 480 ? 6.957 29.438 37.719 1 81.69 480 ARG B C 1
ATOM 7522 O O . ARG B 1 480 ? 7.68 30.047 38.5 1 81.69 480 ARG B O 1
ATOM 7529 N N . ASN B 1 481 ? 7.328 28.359 37.156 1 71.19 481 ASN B N 1
ATOM 7530 C CA . ASN B 1 481 ? 8.68 27.844 37.344 1 71.19 481 ASN B CA 1
ATOM 7531 C C . ASN B 1 481 ? 9.727 28.797 36.781 1 71.19 481 ASN B C 1
ATOM 7533 O O . ASN B 1 481 ? 10.906 28.719 37.125 1 71.19 481 ASN B O 1
ATOM 7537 N N . THR B 1 482 ? 9.398 29.609 35.812 1 64.12 482 THR B N 1
ATOM 7538 C CA . THR B 1 482 ? 10.32 30.594 35.281 1 64.12 482 THR B CA 1
ATOM 7539 C C . THR B 1 482 ? 10.469 31.797 36.219 1 64.12 482 THR B C 1
ATOM 7541 O O . THR B 1 482 ? 11.453 32.531 36.125 1 64.12 482 THR B O 1
ATOM 7544 N N . LYS B 1 483 ? 9.453 32.219 37.031 1 55.75 483 LYS B N 1
ATOM 7545 C CA . LYS B 1 483 ? 9.539 33.312 37.969 1 55.75 483 LYS B CA 1
ATOM 7546 C C . LYS B 1 483 ? 10.328 32.906 39.219 1 55.75 483 LYS B C 1
ATOM 7548 O O . LYS B 1 483 ? 10.812 33.781 39.938 1 55.75 483 LYS B O 1
ATOM 7553 N N . HIS B 1 484 ? 10.531 31.703 39.5 1 46 484 HIS B N 1
ATOM 7554 C CA . HIS B 1 484 ? 11.445 31.375 40.594 1 46 484 HIS B CA 1
ATOM 7555 C C . HIS B 1 484 ? 12.812 30.969 40.062 1 46 484 HIS B C 1
ATOM 7557 O O . HIS B 1 484 ? 12.914 30.281 39.031 1 46 484 HIS B O 1
#

Foldseek 3Di:
DPPPPVPLLQDFDDDDPVDDPLRRVLVRVLVCLVVCSQPAFDFDDDLVVVCVSVVHDSVSSVVSLVVLVVQQQWDDDPPPGIGGHNDHPVVQVVQAQDDQFDQDDDPPVPPPDPDDDFAQPPQAFAQVLFPVVLLVVLLVVCVVVPDPQQVDADALQADQLLLQLVCVVQCVQFVADADSLQKRKFLADLVVLLLCLLRFDHAPAEEEEEFLADVSSVSSNSRNRHDYDYFYQDLQGGDLVVVCVRHLQHAEYEAAQCQTPPAQHHHDPVRLVSVLVSCVVNVHAYEHEPEFLLQFQDDDRHHDSNSVHDPQRYKYWYACCRLHNVVLRIIIIRHRPVCSVSSSVSSCVVPNHDNHSSSSSVSCCSVVCVSVVSSVVLNVQLNVQLVLLVVLCCVQANPQKDWGNSRGRQKTKIAGDQPDFQVVLQVQLVVLRHHWARSLSSGPPSDTGRMTIGGRNNDDSVSSNVSSNSSSVSSVVRVVVVVD/DPPPPVPLLQDFDDDDPVDDPLRRVLVRVLVCLVVCSAPAFDFDDDLVVVCVSVVHDSVSSVVSLVVLVVQQQWDDDPPPGIGGHNDHPVVQVVQAQPDQFDQDDDPPVPPPDPDDDFAQPPQAFAQVLFPVVLLVVLLVVCVVVPDPQQVDADALQADQLLLQLVCVVLCVQFVADADSLQKRKFLADLVVLLLCLLRFDHAPAEEEEEFLADVSSVSSNSRSRHDYDYFYQDLQGGDLVVVCVRHLQHAEYEAAQCQTPPAQHHHDPVRLVSVLVSCVVNVHAYEHEPEWLLQFQDDDRHHGSNSVHDPQRYKYKYACCRLHNVVLRIIIIRHRPVCSVSSSVSSCVVPNHDNHSSSSSVSCCSVVCVSVVSSVVLNVQQNVQLVLLVVLCCVQANPQKDWGNSRGRQKTKIAGDQPDFQVVLQVQLVVLRHHWARSLSSGPPSDTGRMTIGGRNNDDSVSSNVSSNSSSVSSVVRVVVVVD

InterPro domains:
  IPR000524 Transcription regulator HTH, GntR [PF00392] (25-84)
  IPR000524 Transcription regulator HTH, GntR [PS50949] (19-87)
  IPR000524 Transcription regulator HTH, GntR [SM00345] (25-84)
  IPR000524 Transcription regulator HTH, GntR [cd07377] (25-85)
  IPR004839 Aminotransferase, class I/classII, large domain [PF00155] (144-394)
  IPR015421 Pyridoxal phosphate-dependent transferase, major domain [G3DSA:3.40.640.10] (107-470)
  IPR015424 Pyridoxal phosphate-dependent transferase [SSF53383] (79-478)
  IPR036388 Winged helix-like DNA-binding domain superfamily [G3DSA:1.10.10.10] (8-89)
  IPR036390 Winged helix DNA-binding domain superfamily [SSF46785] (15-87)
  IPR051446 HTH-type transcriptional regulator with aminotransferase domain [PTHR46577] (15-477)

Organism: NCBI:txid570835

Secondary structure (DSSP, 8-state):
----------PPPPPPTTS-HHHHHHHHHHHHHHTTSS-TTPEEPPHHHHHHHHT--HHHHHHHHHHHHHTTSEEEETTTEEEE-SS-HHHHH---EEE----PPPPGGG--------TT-TT---GGGS-HHHHHHHHHHHHHT--HHHHS---TT--HHHHHHHHHHHHHHH-----GGGEEEES-HHHHHHHHHHHH--TT-EEEEEES--HHHHHHHHHTT-EEEEEEEETTEE-HHHHHHH-TT-SEEEE--SS-TTT-PPPPHHHHHHHHHHHHHHT-EEEEE-SSTT-B-SSPPPPPGGGG-SSS-EEEEEESTTTT-GGG--EEEE--GGGHHHHHHHHHHHHS---HHHHHHHHHHHHTTHHHHHHHHHHHHHHHHHHHHHHHHHHHTGGGEEE--TTBSSEEEEEE-SSS-HHHHHHHHHHTT---EEGGGG-SS-----EEEEE-TTS-HHHHHHHHHHHHHHHHHHHHHHH-/----------PPPPPPTTS-HHHHHHHHHHHHHHTTSS-TTPEEPPHHHHHHHHT--HHHHHHHHHHHHHTTSEEEETTTEEEE-SS-HHHHH---EEE----PPPPGGG--------TT-TT---GGGS-HHHHHHHHHHHHHT--HHHHS---TT--HHHHHHHHHHHHHHH-----GGGEEEES-HHHHHHHHHHHH--TT-EEEEEES--HHHHHHHHHTT-EEEEEEEETTEE-HHHHHHH-TT-SEEEE--SS-TTT-PPPPHHHHHHHHHHHHHHT-EEEEE-SSTT-B-SSPPPPPGGGG-SSS-EEEEEESTTTT-GGG--EEEE--GGGHHHHHHHHHHHHS---HHHHHHHHHHHHTTHHHHHHHHHHHHHHHHHHHHHHHHHHHTGGGEEE--TTBSSEEEEEE-SSS-HHHHHHHHHHTT---EEGGGG-SS-----EEEEE-TTS-HHHHHHHHHHHHHHHHHHHHHHH-

Nearest PDB structures (foldseek):
  4n0b-assembly2_C  TM=7.334E-01  e=3.641E-39  Bacillus subtilis
  1wst-assembly1_A-2  TM=9.096E-01  e=5.255E-34  Thermococcus profundus
  3av7-assembly1_C  TM=9.165E-01  e=2.167E-33  Pyrococcus horikoshii OT3
  2zc0-assembly1_A  TM=9.138E-01  e=6.269E-31  Thermococcus litoralis
  3fdb-assembly1_A-2  TM=8.424E-01  e=1.558E-17  Corynebacterium diphtheriae

Sequence (968 aa):
MAKLISSLELPLSPRPANKSLTDWLYAELRCAILDGRLKRGVRLPSTRDFALQHCVSRGIAMLVMEQLRDEGYLTSKTGAGTWVNERLPDDLLTVCARMPAKPEKAPAFLSTTTRAIRPFQSSDPDVTLFPIDIWSRLNSRHWRRATKALLGGGDSAGYAPLRNAIAEYLGTSRGVQCQASQVIVVTGTQQALDLVARLFIRPGESAWIEDPGYFAAAWALRNAGANIVPVPVDADGMDVKRGMQLAPRAKLAYVTPAHQAPLGVTMSLERRIALLRWAQSAKSIIVEDDYDSEFRFSGVPIPALQGLDKTGSVIFIGSFNKVLFPSLRLGYIIVPEQLMDKVLRMKYQMDLWANSINQAVLTDFIVDGHLGRHLRRMRETYAERRCALQDAAEKYVGDSLQLSGMHAGLATPAFYRAPVASREFEREAADQGIDATSLERYSVSKRRIRGVLLGFAAFESREINHGMQKLAAVVEKFERNTKHMAKLISSLELPLSPRPANKSLTDWLYAELRCAILDGRLKRGVRLPSTRDFALQHCVSRGIAMLVMEQLRDEGYLTSKTGAGTWVNERLPDDLLTVCARMPAKPEKAPAFLSTTTRAIRPFQSSDPDVTLFPIDIWSRLNSRHWRRATKALLGGGDSAGYAPLRNAIAEYLGTSRGVQCQASQVIVVTGTQQALDLVARLFIRPGESAWIEDPGYFAAAWALRNAGANIVPVPVDADGMDVKRGMQLAPRAKLAYVTPAHQAPLGVTMSLERRIALLRWAQSAKSIIVEDDYDSEFRFSGVPIPALQGLDKTGSVIFIGSFNKVLFPSLRLGYIIVPEQLMDKVLRMKYQMDLWANSINQAVLTDFIVDGHLGRHLRRMRETYAERRCALQDAAEKYVGDSLQLSGMHAGLATPAFYRAPVASREFEREAADQGIDATSLERYSVSKRRIRGVLLGFAAFESREINHGMQKLAAVVEKFERNTKH

Radius of gyration: 30.25 Å; Cα contacts (8 Å, |Δi|>4): 1953; chains: 2; bounding box: 67×72×102 Å